Protein AF-0000000068167161 (afdb_homodimer)

Radius of gyration: 37.83 Å; Cα contacts (8 Å, |Δi|>4): 2062; chains: 2; bounding box: 67×112×82 Å

Organism: Acanthamoeba castellanii (strain ATCC 30010 / Neff) (NCBI:txid1257118)

Structure (mmCIF, N/CA/C/O backbone):
data_AF-0000000068167161-model_v1
#
loop_
_entity.id
_entity.type
_entity.pdbx_description
1 polymer 'Uncharacterized protein'
#
loop_
_atom_site.group_PDB
_atom_site.id
_atom_site.type_symbol
_atom_site.label_atom_id
_atom_site.label_alt_id
_atom_site.label_comp_id
_atom_site.label_asym_id
_atom_site.label_entity_id
_atom_site.label_seq_id
_atom_site.pdbx_PDB_ins_code
_atom_site.Cartn_x
_atom_site.Cartn_y
_atom_site.Cartn_z
_atom_site.occupancy
_atom_site.B_iso_or_equiv
_atom_site.auth_seq_id
_atom_site.auth_comp_id
_atom_site.auth_asym_id
_atom_site.auth_atom_id
_atom_site.pdbx_PDB_model_num
ATOM 1 N N . MET A 1 1 ? -26.859 20.219 -35.062 1 19.16 1 MET A N 1
ATOM 2 C CA . MET A 1 1 ? -25.984 19.891 -36.188 1 19.16 1 MET A CA 1
ATOM 3 C C . MET A 1 1 ? -25.703 18.406 -36.25 1 19.16 1 MET A C 1
ATOM 5 O O . MET A 1 1 ? -25.094 17.844 -35.344 1 19.16 1 MET A O 1
ATOM 9 N N . GLU A 1 2 ? -26.609 17.625 -36.812 1 19.38 2 GLU A N 1
ATOM 10 C CA . GLU A 1 2 ? -27.047 16.266 -37.094 1 19.38 2 GLU A CA 1
ATOM 11 C C . GLU A 1 2 ? -25.969 15.461 -37.781 1 19.38 2 GLU A C 1
ATOM 13 O O . GLU A 1 2 ? -26.125 14.266 -38.031 1 19.38 2 GLU A O 1
ATOM 18 N N . ALA A 1 3 ? -25.219 16.234 -38.625 1 19.81 3 ALA A N 1
ATOM 19 C CA . ALA A 1 3 ? -24.609 15.836 -39.906 1 19.81 3 ALA A CA 1
ATOM 20 C C . ALA A 1 3 ? -23.562 14.75 -39.688 1 19.81 3 ALA A C 1
ATOM 22 O O . ALA A 1 3 ? -23.625 13.695 -40.312 1 19.81 3 ALA A O 1
ATOM 23 N N . SER A 1 4 ? -22.25 15.148 -40.031 1 19.77 4 SER A N 1
ATOM 24 C CA . SER A 1 4 ? -21.281 14.227 -40.625 1 19.77 4 SER A CA 1
ATOM 25 C C . SER A 1 4 ? -20.75 13.258 -39.562 1 19.77 4 SER A C 1
ATOM 27 O O . SER A 1 4 ? -19.844 13.594 -38.812 1 19.77 4 SER A O 1
ATOM 29 N N . ARG A 1 5 ? -21.562 12.664 -38.562 1 20.53 5 ARG A N 1
ATOM 30 C CA . ARG A 1 5 ? -21.875 11.625 -37.562 1 20.53 5 ARG A CA 1
ATOM 31 C C . ARG A 1 5 ? -21.234 10.297 -37.969 1 20.53 5 ARG A C 1
ATOM 33 O O . ARG A 1 5 ? -21.109 9.398 -37.125 1 20.53 5 ARG A O 1
ATOM 40 N N . ALA A 1 6 ? -21.422 10.008 -39.375 1 19.52 6 ALA A N 1
ATOM 41 C CA . ALA A 1 6 ? -21.594 8.766 -40.125 1 19.52 6 ALA A CA 1
ATOM 42 C C . ALA A 1 6 ? -20.281 8 -40.219 1 19.52 6 ALA A C 1
ATOM 44 O O . ALA A 1 6 ? -20.266 6.77 -40.281 1 19.52 6 ALA A O 1
ATOM 45 N N . CYS A 1 7 ? -19.266 8.703 -40.812 1 18.8 7 CYS A N 1
ATOM 46 C CA . CYS A 1 7 ? -18.156 8.078 -41.5 1 18.8 7 CYS A CA 1
ATOM 47 C C . CYS A 1 7 ? -17.281 7.289 -40.531 1 18.8 7 CYS A C 1
ATOM 49 O O . CYS A 1 7 ? -16.297 7.816 -40.031 1 18.8 7 CYS A O 1
ATOM 51 N N . ALA A 1 8 ? -17.703 6.801 -39.281 1 20.56 8 ALA A N 1
ATOM 52 C CA . ALA A 1 8 ? -17.578 6.066 -38.031 1 20.56 8 ALA A CA 1
ATOM 53 C C . ALA A 1 8 ? -16.906 4.719 -38.25 1 20.56 8 ALA A C 1
ATOM 55 O O . ALA A 1 8 ? -16.062 4.297 -37.438 1 20.56 8 ALA A O 1
ATOM 56 N N . LEU A 1 9 ? -17.562 3.799 -39.062 1 19.25 9 LEU A N 1
ATOM 57 C CA . LEU A 1 9 ? -17.688 2.357 -38.906 1 19.25 9 LEU A CA 1
ATOM 58 C C . LEU A 1 9 ? -16.375 1.649 -39.188 1 19.25 9 LEU A C 1
ATOM 60 O O . LEU A 1 9 ? -15.945 0.769 -38.438 1 19.25 9 LEU A O 1
ATOM 64 N N . LEU A 1 10 ? -15.961 1.539 -40.531 1 19.91 10 LEU A N 1
ATOM 65 C CA . LEU A 1 10 ? -15.461 0.352 -41.219 1 19.91 10 LEU A CA 1
ATOM 66 C C . LEU A 1 10 ? -13.969 0.16 -40.938 1 19.91 10 LEU A C 1
ATOM 68 O O . LEU A 1 10 ? -13.32 -0.669 -41.594 1 19.91 10 LEU A O 1
ATOM 72 N N . ALA A 1 11 ? -13.305 1.135 -40.562 1 21.92 11 ALA A N 1
ATOM 73 C CA . ALA A 1 11 ? -11.875 0.873 -40.719 1 21.92 11 ALA A CA 1
ATOM 74 C C . ALA A 1 11 ? -11.445 -0.376 -39.969 1 21.92 11 ALA A C 1
ATOM 76 O O . ALA A 1 11 ? -11.492 -0.405 -38.75 1 21.92 11 ALA A O 1
ATOM 77 N N . THR A 1 12 ? -11.844 -1.632 -40.562 1 20.47 12 THR A N 1
ATOM 78 C CA . THR A 1 12 ? -11.586 -3.062 -40.438 1 20.47 12 THR A CA 1
ATOM 79 C C . THR A 1 12 ? -10.117 -3.326 -40.125 1 20.47 12 THR A C 1
ATOM 81 O O . THR A 1 12 ? -9.234 -2.971 -40.906 1 20.47 12 THR A O 1
ATOM 84 N N . VAL A 1 13 ? -9.766 -3.105 -38.875 1 23.98 13 VAL A N 1
ATOM 85 C CA . VAL A 1 13 ? -8.508 -3.541 -38.25 1 23.98 13 VAL A CA 1
ATOM 86 C C . VAL A 1 13 ? -8.156 -4.945 -38.75 1 23.98 13 VAL A C 1
ATOM 88 O O . VAL A 1 13 ? -8.852 -5.91 -38.438 1 23.98 13 VAL A O 1
ATOM 91 N N . LEU A 1 14 ? -7.789 -5.02 -40.031 1 24.42 14 LEU A N 1
ATOM 92 C CA . LEU A 1 14 ? -7.07 -6.203 -40.469 1 24.42 14 LEU A CA 1
ATOM 93 C C . LEU A 1 14 ? -5.953 -6.574 -39.5 1 24.42 14 LEU A C 1
ATOM 95 O O . LEU A 1 14 ? -4.906 -5.926 -39.469 1 24.42 14 LEU A O 1
ATOM 99 N N . VAL A 1 15 ? -6.281 -6.656 -38.281 1 25.52 15 VAL A N 1
ATOM 100 C CA . VAL A 1 15 ? -5.406 -7.316 -37.312 1 25.52 15 VAL A CA 1
ATOM 101 C C . VAL A 1 15 ? -4.879 -8.625 -37.906 1 25.52 15 VAL A C 1
ATOM 103 O O . VAL A 1 15 ? -5.637 -9.586 -38.062 1 25.52 15 VAL A O 1
ATOM 106 N N . ALA A 1 16 ? -4.062 -8.594 -38.875 1 25.97 16 ALA A N 1
ATOM 107 C CA . ALA A 1 16 ? -3.264 -9.688 -39.438 1 25.97 16 ALA A CA 1
ATOM 108 C C . ALA A 1 16 ? -2.656 -10.531 -38.312 1 25.97 16 ALA A C 1
ATOM 110 O O . ALA A 1 16 ? -2.092 -9.984 -37.344 1 25.97 16 ALA A O 1
ATOM 111 N N . ALA A 1 17 ? -3.18 -11.711 -38.031 1 30.55 17 ALA A N 1
ATOM 112 C CA . ALA A 1 17 ? -2.697 -12.938 -37.406 1 30.55 17 ALA A CA 1
ATOM 113 C C . ALA A 1 17 ? -1.191 -13.094 -37.594 1 30.55 17 ALA A C 1
ATOM 115 O O . ALA A 1 17 ? -0.737 -13.516 -38.656 1 30.55 17 ALA A O 1
ATOM 116 N N . VAL A 1 18 ? -0.462 -12.039 -37.344 1 27.8 18 VAL A N 1
ATOM 117 C CA . VAL A 1 18 ? 0.936 -12.453 -37.312 1 27.8 18 VAL A CA 1
ATOM 118 C C . VAL A 1 18 ? 1.069 -13.734 -36.5 1 27.8 18 VAL A C 1
ATOM 120 O O . VAL A 1 18 ? 0.789 -13.742 -35.312 1 27.8 18 VAL A O 1
ATOM 123 N N . LEU A 1 19 ? 0.698 -14.82 -37 1 31.11 19 LEU A N 1
ATOM 124 C CA . LEU A 1 19 ? 1.214 -16.125 -36.594 1 31.11 19 LEU A CA 1
ATOM 125 C C . LEU A 1 19 ? 2.646 -16 -36.094 1 31.11 19 LEU A C 1
ATOM 127 O O . LEU A 1 19 ? 3.572 -15.789 -36.875 1 31.11 19 LEU A O 1
ATOM 131 N N . ALA A 1 20 ? 2.758 -15.477 -34.938 1 36.09 20 ALA A N 1
ATOM 132 C CA . ALA A 1 20 ? 4.117 -15.469 -34.406 1 36.09 20 ALA A CA 1
ATOM 133 C C . ALA A 1 20 ? 4.758 -16.844 -34.5 1 36.09 20 ALA A C 1
ATOM 135 O O . ALA A 1 20 ? 4.492 -17.734 -33.688 1 36.09 20 ALA A O 1
ATOM 136 N N . CYS A 1 21 ? 4.781 -17.328 -35.719 1 35.34 21 CYS A N 1
ATOM 137 C CA . CYS A 1 21 ? 5.789 -18.375 -35.875 1 35.34 21 CYS A CA 1
ATOM 138 C C . CYS A 1 21 ? 7.152 -17.891 -35.375 1 35.34 21 CYS A C 1
ATOM 140 O O . CYS A 1 21 ? 7.773 -17.031 -36 1 35.34 21 CYS A O 1
ATOM 142 N N . LEU A 1 22 ? 7.41 -17.922 -34.219 1 42.41 22 LEU A N 1
ATOM 143 C CA . LEU A 1 22 ? 8.789 -17.719 -33.812 1 42.41 22 LEU A CA 1
ATOM 144 C C . LEU A 1 22 ? 9.68 -18.844 -34.312 1 42.41 22 LEU A C 1
ATOM 146 O O . LEU A 1 22 ? 9.695 -19.938 -33.75 1 42.41 22 LEU A O 1
ATOM 150 N N . CYS A 1 23 ? 9.945 -18.844 -35.656 1 35.59 23 CYS A N 1
ATOM 151 C CA . CYS A 1 23 ? 10.828 -19.812 -36.312 1 35.59 23 CYS A CA 1
ATOM 152 C C . CYS A 1 23 ? 12.289 -19.422 -36.125 1 35.59 23 CYS A C 1
ATOM 154 O O . CYS A 1 23 ? 12.734 -18.391 -36.625 1 35.59 23 CYS A O 1
ATOM 156 N N . ALA A 1 24 ? 12.938 -19.922 -35.125 1 43.78 24 ALA A N 1
ATOM 157 C CA . ALA A 1 24 ? 14.391 -19.844 -35.219 1 43.78 24 ALA A CA 1
ATOM 158 C C . ALA A 1 24 ? 14.922 -20.812 -36.281 1 43.78 24 ALA A C 1
ATOM 160 O O . ALA A 1 24 ? 14.453 -21.938 -36.375 1 43.78 24 ALA A O 1
ATOM 161 N N . GLU A 1 25 ? 15.711 -20.453 -37.25 1 43.97 25 GLU A N 1
ATOM 162 C CA . GLU A 1 25 ? 16.484 -21.266 -38.188 1 43.97 25 GLU A CA 1
ATOM 163 C C . GLU A 1 25 ? 17.188 -22.422 -37.469 1 43.97 25 GLU A C 1
ATOM 165 O O . GLU A 1 25 ? 17.828 -22.219 -36.438 1 43.97 25 GLU A O 1
ATOM 170 N N . GLY A 1 26 ? 16.703 -23.859 -37.844 1 47.88 26 GLY A N 1
ATOM 171 C CA . GLY A 1 26 ? 17.312 -25.109 -37.375 1 47.88 26 GLY A CA 1
ATOM 172 C C . GLY A 1 26 ? 16.5 -25.797 -36.312 1 47.88 26 GLY A C 1
ATOM 173 O O . GLY A 1 26 ? 17.047 -26.594 -35.531 1 47.88 26 GLY A O 1
ATOM 174 N N . ALA A 1 27 ? 15.305 -25.453 -36.312 1 56.16 27 ALA A N 1
ATOM 175 C CA . ALA A 1 27 ? 14.469 -26.047 -35.281 1 56.16 27 ALA A CA 1
ATOM 176 C C . ALA A 1 27 ? 14.219 -27.531 -35.562 1 56.16 27 ALA A C 1
ATOM 178 O O . ALA A 1 27 ? 13.93 -27.906 -36.719 1 56.16 27 ALA A O 1
ATOM 179 N N . GLU A 1 28 ? 14.547 -28.453 -34.562 1 65.62 28 GLU A N 1
ATOM 180 C CA . GLU A 1 28 ? 14.5 -29.922 -34.594 1 65.62 28 GLU A CA 1
ATOM 181 C C . GLU A 1 28 ? 13.094 -30.422 -34.281 1 65.62 28 GLU A C 1
ATOM 183 O O . GLU A 1 28 ? 12.852 -31.641 -34.25 1 65.62 28 GLU A O 1
ATOM 188 N N . GLY A 1 29 ? 11.961 -29.516 -34.375 1 80.75 29 GLY A N 1
ATOM 189 C CA . GLY A 1 29 ? 10.609 -29.969 -34.094 1 80.75 29 GLY A CA 1
ATOM 190 C C . GLY A 1 29 ? 9.641 -28.828 -33.844 1 80.75 29 GLY A C 1
ATOM 191 O O . GLY A 1 29 ? 10.055 -27.703 -33.562 1 80.75 29 GLY A O 1
ATOM 192 N N . GLU A 1 30 ? 8.344 -29.156 -34.062 1 89.25 30 GLU A N 1
ATOM 193 C CA . GLU A 1 30 ? 7.289 -28.156 -33.875 1 89.25 30 GLU A CA 1
ATOM 194 C C . GLU A 1 30 ? 6.262 -28.625 -32.844 1 89.25 30 GLU A C 1
ATOM 196 O O . GLU A 1 30 ? 5.793 -29.766 -32.906 1 89.25 30 GLU A O 1
ATOM 201 N N . VAL A 1 31 ? 5.957 -27.766 -31.875 1 94.19 31 VAL A N 1
ATOM 202 C CA . VAL A 1 31 ? 4.949 -28.047 -30.859 1 94.19 31 VAL A CA 1
ATOM 203 C C . VAL A 1 31 ? 3.732 -27.156 -31.078 1 94.19 31 VAL A C 1
ATOM 205 O O . VAL A 1 31 ? 3.865 -25.938 -31.188 1 94.19 31 VAL A O 1
ATOM 208 N N . VAL A 1 32 ? 2.576 -27.766 -31.266 1 95.06 32 VAL A N 1
ATOM 209 C CA . VAL A 1 32 ? 1.293 -27.078 -31.281 1 95.06 32 VAL A CA 1
ATOM 210 C C . VAL A 1 32 ? 0.64 -27.172 -29.906 1 95.06 32 VAL A C 1
ATOM 212 O O . VAL A 1 32 ? 0.354 -28.281 -29.422 1 95.06 32 VAL A O 1
ATOM 215 N N . PHE A 1 33 ? 0.347 -26.016 -29.266 1 97.31 33 PHE A N 1
ATOM 216 C CA . PHE A 1 33 ? -0.076 -26.016 -27.875 1 97.31 33 PHE A CA 1
ATOM 217 C C . PHE A 1 33 ? -1.467 -25.422 -27.734 1 97.31 33 PHE A C 1
ATOM 219 O O . PHE A 1 33 ? -1.69 -24.266 -28.109 1 97.31 33 PHE A O 1
ATOM 226 N N . LEU A 1 34 ? -2.396 -26.188 -27.188 1 97.62 34 LEU A N 1
ATOM 227 C CA . LEU A 1 34 ? -3.701 -25.719 -26.734 1 97.62 34 LEU A CA 1
ATOM 228 C C . LEU A 1 34 ? -3.758 -25.641 -25.219 1 97.62 34 LEU A C 1
ATOM 230 O O . LEU A 1 34 ? -3.902 -26.672 -24.547 1 97.62 34 LEU A O 1
ATOM 234 N N . PRO A 1 35 ? -3.795 -24.422 -24.625 1 97.81 35 PRO A N 1
ATOM 235 C CA . PRO A 1 35 ? -3.654 -24.266 -23.172 1 97.81 35 PRO A CA 1
ATOM 236 C C . PRO A 1 35 ? -4.934 -24.625 -22.406 1 97.81 35 PRO A C 1
ATOM 238 O O . PRO A 1 35 ? -5.996 -24.781 -23.031 1 97.81 35 PRO A O 1
ATOM 241 N N . LEU A 1 36 ? -4.805 -24.766 -21.125 1 97.75 36 LEU A N 1
ATOM 242 C CA . LEU A 1 36 ? -5.93 -25 -20.219 1 97.75 36 LEU A CA 1
ATOM 243 C C . LEU A 1 36 ? -6.875 -23.797 -20.219 1 97.75 36 LEU A C 1
ATOM 245 O O . LEU A 1 36 ? -8.094 -23.969 -20.172 1 97.75 36 LEU A O 1
ATOM 249 N N . ASP A 1 37 ? -6.32 -22.625 -20.188 1 97.31 37 ASP A N 1
ATOM 250 C CA . ASP A 1 37 ? -7.016 -21.344 -20.25 1 97.31 37 ASP A CA 1
ATOM 251 C C . ASP A 1 37 ? -6.055 -20.219 -20.641 1 97.31 37 ASP A C 1
ATOM 253 O O . ASP A 1 37 ? -4.961 -20.484 -21.141 1 97.31 37 ASP A O 1
ATOM 257 N N . GLU A 1 38 ? -6.492 -19 -20.516 1 96.5 38 GLU A N 1
ATOM 258 C CA . GLU A 1 38 ? -5.746 -17.859 -21.047 1 96.5 38 GLU A CA 1
ATOM 259 C C . GLU A 1 38 ? -4.801 -17.281 -20 1 96.5 38 GLU A C 1
ATOM 261 O O . GLU A 1 38 ? -4.074 -16.312 -20.281 1 96.5 38 GLU A O 1
ATOM 266 N N . ARG A 1 39 ? -4.707 -17.797 -18.844 1 95.88 39 ARG A N 1
ATOM 267 C CA . ARG A 1 39 ? -3.914 -17.219 -17.766 1 95.88 39 ARG A CA 1
ATOM 268 C C . ARG A 1 39 ? -2.422 -17.297 -18.078 1 95.88 39 ARG A C 1
ATOM 270 O O . ARG A 1 39 ? -1.989 -18.156 -18.844 1 95.88 39 ARG A O 1
ATOM 277 N N . PHE A 1 40 ? -1.678 -16.484 -17.375 1 96.12 40 PHE A N 1
ATOM 278 C CA . PHE A 1 40 ? -0.224 -16.469 -17.5 1 96.12 40 PHE A CA 1
ATOM 279 C C . PHE A 1 40 ? 0.373 -17.766 -17 1 96.12 40 PHE A C 1
ATOM 281 O O . PHE A 1 40 ? 1.259 -18.344 -17.641 1 96.12 40 PHE A O 1
ATOM 288 N N . THR A 1 41 ? -0.135 -18.328 -15.945 1 94.81 41 THR A N 1
ATOM 289 C CA . THR A 1 41 ? 0.443 -19.484 -15.266 1 94.81 41 THR A CA 1
ATOM 290 C C . THR A 1 41 ? 0.226 -20.75 -16.078 1 94.81 41 THR A C 1
ATOM 292 O O . THR A 1 41 ? 0.963 -21.734 -15.93 1 94.81 41 THR A O 1
ATOM 295 N N . THR A 1 42 ? -0.776 -20.75 -16.953 1 96.81 42 THR A N 1
ATOM 296 C CA . THR A 1 42 ? -1.064 -21.938 -17.734 1 96.81 42 THR A CA 1
ATOM 297 C C . THR A 1 42 ? -0.603 -21.766 -19.172 1 96.81 42 THR A C 1
ATOM 299 O O . THR A 1 42 ? 0.103 -22.625 -19.719 1 96.81 42 THR A O 1
ATOM 302 N N . ARG A 1 43 ? -0.906 -20.672 -19.734 1 97.12 43 ARG A N 1
ATOM 303 C CA . ARG A 1 43 ? -0.56 -20.453 -21.141 1 97.12 43 ARG A CA 1
ATOM 304 C C . ARG A 1 43 ? 0.847 -19.875 -21.266 1 97.12 43 ARG A C 1
ATOM 306 O O . ARG A 1 43 ? 1.71 -20.484 -21.906 1 97.12 43 ARG A O 1
ATOM 313 N N . ASP A 1 44 ? 1.069 -18.719 -20.656 1 95.94 44 ASP A N 1
ATOM 314 C CA . ASP A 1 44 ? 2.318 -18.016 -20.891 1 95.94 44 ASP A CA 1
ATOM 315 C C . ASP A 1 44 ? 3.498 -18.719 -20.234 1 95.94 44 ASP A C 1
ATOM 317 O O . ASP A 1 44 ? 4.617 -18.688 -20.766 1 95.94 44 ASP A O 1
ATOM 321 N N . ALA A 1 45 ? 3.238 -19.359 -19.125 1 96 45 ALA A N 1
ATOM 322 C CA . ALA A 1 45 ? 4.289 -20.156 -18.516 1 96 45 ALA A CA 1
ATOM 323 C C . ALA A 1 45 ? 4.762 -21.25 -19.469 1 96 45 ALA A C 1
ATOM 325 O O . ALA A 1 45 ? 5.965 -21.5 -19.594 1 96 45 ALA A O 1
ATOM 326 N N . PHE A 1 46 ? 3.832 -21.891 -20.125 1 97.75 46 PHE A N 1
ATOM 327 C CA . PHE A 1 46 ? 4.176 -22.906 -21.109 1 97.75 46 PHE A CA 1
ATOM 328 C C . PHE A 1 46 ? 4.957 -22.297 -22.266 1 97.75 46 PHE A C 1
ATOM 330 O O . PHE A 1 46 ? 6.012 -22.812 -22.656 1 97.75 46 PHE A O 1
ATOM 337 N N . VAL A 1 47 ? 4.438 -21.25 -22.797 1 96.44 47 VAL A N 1
ATOM 338 C CA . VAL A 1 47 ? 5.07 -20.594 -23.938 1 96.44 47 VAL A CA 1
ATOM 339 C C . VAL A 1 47 ? 6.496 -20.188 -23.578 1 96.44 47 VAL A C 1
ATOM 341 O O . VAL A 1 47 ? 7.438 -20.453 -24.328 1 96.44 47 VAL A O 1
ATOM 344 N N . ASN A 1 48 ? 6.625 -19.609 -22.438 1 95.44 48 ASN A N 1
ATOM 345 C CA . ASN A 1 48 ? 7.938 -19.141 -21.984 1 95.44 48 ASN A CA 1
ATOM 346 C C . ASN A 1 48 ? 8.906 -20.312 -21.797 1 95.44 48 ASN A C 1
ATOM 348 O O . ASN A 1 48 ? 10.062 -20.234 -22.219 1 95.44 48 ASN A O 1
ATOM 352 N N . MET A 1 49 ? 8.445 -21.359 -21.203 1 97.31 49 MET A N 1
ATOM 353 C CA . MET A 1 49 ? 9.328 -22.5 -21 1 97.31 49 MET A CA 1
ATOM 354 C C . MET A 1 49 ? 9.695 -23.172 -22.312 1 97.31 49 MET A C 1
ATOM 356 O O . MET A 1 49 ? 10.859 -23.5 -22.562 1 97.31 49 MET A O 1
ATOM 360 N N . ALA A 1 50 ? 8.719 -23.344 -23.172 1 97.12 50 ALA A N 1
ATOM 361 C CA . ALA A 1 50 ? 8.969 -23.984 -24.469 1 97.12 50 ALA A CA 1
ATOM 362 C C . ALA A 1 50 ? 10.023 -23.203 -25.266 1 97.12 50 ALA A C 1
ATOM 364 O O . ALA A 1 50 ? 10.938 -23.797 -25.828 1 97.12 50 ALA A O 1
ATOM 365 N N . LEU A 1 51 ? 9.93 -21.922 -25.172 1 94.31 51 LEU A N 1
ATOM 366 C CA . LEU A 1 51 ? 10.82 -21.094 -25.969 1 94.31 51 LEU A CA 1
ATOM 367 C C . LEU A 1 51 ? 12.188 -20.984 -25.312 1 94.31 51 LEU A C 1
ATOM 369 O O . LEU A 1 51 ? 13.211 -20.906 -26 1 94.31 51 LEU A O 1
ATOM 373 N N . SER A 1 52 ? 12.203 -21 -24.047 1 95.94 52 SER A N 1
ATOM 374 C CA . SER A 1 52 ? 13.461 -20.75 -23.359 1 95.94 52 SER A CA 1
ATOM 375 C C . SER A 1 52 ? 14.227 -22.062 -23.125 1 95.94 52 SER A C 1
ATOM 377 O O . SER A 1 52 ? 15.453 -22.062 -23.062 1 95.94 52 SER A O 1
ATOM 379 N N . HIS A 1 53 ? 13.547 -23.188 -22.984 1 97.44 53 HIS A N 1
ATOM 380 C CA . HIS A 1 53 ? 14.188 -24.406 -22.531 1 97.44 53 HIS A CA 1
ATOM 381 C C . HIS A 1 53 ? 14.414 -25.375 -23.688 1 97.44 53 HIS A C 1
ATOM 383 O O . HIS A 1 53 ? 15.172 -26.344 -23.547 1 97.44 53 HIS A O 1
ATOM 389 N N . THR A 1 54 ? 13.711 -25.234 -24.844 1 96.62 54 THR A N 1
ATOM 390 C CA . THR A 1 54 ? 13.781 -26.219 -25.906 1 96.62 54 THR A CA 1
ATOM 391 C C . THR A 1 54 ? 14.172 -25.547 -27.234 1 96.62 54 THR A C 1
ATOM 393 O O . THR A 1 54 ? 14.07 -24.328 -27.375 1 96.62 54 THR A O 1
ATOM 396 N N . PRO A 1 55 ? 14.695 -26.328 -28.125 1 94.75 55 PRO A N 1
ATOM 397 C CA . PRO A 1 55 ? 15 -25.797 -29.453 1 94.75 55 PRO A CA 1
ATOM 398 C C . PRO A 1 55 ? 13.797 -25.828 -30.406 1 94.75 55 PRO A C 1
ATOM 400 O O . PRO A 1 55 ? 13.945 -25.609 -31.609 1 94.75 55 PRO A O 1
ATOM 403 N N . TYR A 1 56 ? 12.602 -26.109 -29.891 1 92.56 56 TYR A N 1
ATOM 404 C CA . TYR A 1 56 ? 11.414 -26.328 -30.703 1 92.56 56 TYR A CA 1
ATOM 405 C C . TYR A 1 56 ? 10.789 -25.016 -31.125 1 92.56 56 TYR A C 1
ATOM 407 O O . TYR A 1 56 ? 10.969 -23.984 -30.469 1 92.56 56 TYR A O 1
ATOM 415 N N . THR A 1 57 ? 10.094 -25.062 -32.25 1 91.75 57 THR A N 1
ATOM 416 C CA . THR A 1 57 ? 9.188 -23.969 -32.594 1 91.75 57 THR A CA 1
ATOM 417 C C . THR A 1 57 ? 7.812 -24.188 -31.953 1 91.75 57 THR A C 1
ATOM 419 O O . THR A 1 57 ? 7.441 -25.328 -31.641 1 91.75 57 THR A O 1
ATOM 422 N N . LEU A 1 58 ? 7.113 -23.109 -31.703 1 94.06 58 LEU A N 1
ATOM 423 C CA . LEU A 1 58 ? 5.859 -23.203 -30.969 1 94.06 58 LEU A CA 1
ATOM 424 C C . LEU A 1 58 ? 4.75 -22.438 -31.672 1 94.06 58 LEU A C 1
ATOM 426 O O . LEU A 1 58 ? 4.969 -21.328 -32.156 1 94.06 58 LEU A O 1
ATOM 430 N N . ARG A 1 59 ? 3.586 -23.078 -31.766 1 93.94 59 ARG A N 1
ATOM 431 C CA . ARG A 1 59 ? 2.35 -22.422 -32.188 1 93.94 59 ARG A CA 1
ATOM 432 C C . ARG A 1 59 ? 1.271 -22.562 -31.125 1 93.94 59 ARG A C 1
ATOM 434 O O . ARG A 1 59 ? 1.057 -23.641 -30.578 1 93.94 59 ARG A O 1
ATOM 441 N N . SER A 1 60 ? 0.651 -21.5 -30.766 1 96.12 60 SER A N 1
ATOM 442 C CA . SER A 1 60 ? -0.486 -21.469 -29.844 1 96.12 60 SER A CA 1
ATOM 443 C C . SER A 1 60 ? -1.556 -20.5 -30.344 1 96.12 60 SER A C 1
ATOM 445 O O . SER A 1 60 ? -1.246 -19.516 -31.016 1 96.12 60 SER A O 1
ATOM 447 N N . PRO A 1 61 ? -2.812 -20.766 -30.031 1 96.69 61 PRO A N 1
ATOM 448 C CA . PRO A 1 61 ? -3.857 -19.859 -30.516 1 96.69 61 PRO A CA 1
ATOM 449 C C . PRO A 1 61 ? -3.713 -18.438 -29.984 1 96.69 61 PRO A C 1
ATOM 451 O O . PRO A 1 61 ? -3.215 -18.25 -28.859 1 96.69 61 PRO A O 1
ATOM 454 N N . PRO A 1 62 ? -4.168 -17.469 -30.781 1 94.75 62 PRO A N 1
ATOM 455 C CA . PRO A 1 62 ? -4.199 -16.094 -30.266 1 94.75 62 PRO A CA 1
ATOM 456 C C . PRO A 1 62 ? -5.188 -15.93 -29.109 1 94.75 62 PRO A C 1
ATOM 458 O O . PRO A 1 62 ? -6.184 -16.656 -29.031 1 94.75 62 PRO A O 1
ATOM 461 N N . LEU A 1 63 ? -4.961 -14.945 -28.312 1 94.44 63 LEU A N 1
ATOM 462 C CA . LEU A 1 63 ? -5.77 -14.703 -27.125 1 94.44 63 LEU A CA 1
ATOM 463 C C . LEU A 1 63 ? -7.223 -14.422 -27.5 1 94.44 63 LEU A C 1
ATOM 465 O O . LEU A 1 63 ? -8.133 -14.758 -26.75 1 94.44 63 LEU A O 1
ATOM 469 N N . ALA A 1 64 ? -7.434 -13.875 -28.641 1 94.25 64 ALA A N 1
ATOM 470 C CA . ALA A 1 64 ? -8.75 -13.422 -29.078 1 94.25 64 ALA A CA 1
ATOM 471 C C . ALA A 1 64 ? -9.727 -14.586 -29.188 1 94.25 64 ALA A C 1
ATOM 473 O O . ALA A 1 64 ? -10.945 -14.398 -29.094 1 94.25 64 ALA A O 1
ATOM 474 N N . ILE A 1 65 ? -9.227 -15.812 -29.359 1 96.81 65 ILE A N 1
ATOM 475 C CA . ILE A 1 65 ? -10.148 -16.938 -29.547 1 96.81 65 ILE A CA 1
ATOM 476 C C . ILE A 1 65 ? -10.062 -17.875 -28.344 1 96.81 65 ILE A C 1
ATOM 478 O O . ILE A 1 65 ? -10.609 -18.969 -28.359 1 96.81 65 ILE A O 1
ATOM 482 N N . LEU A 1 66 ? -9.305 -17.469 -27.312 1 97.56 66 LEU A N 1
ATOM 483 C CA . LEU A 1 66 ? -9.234 -18.188 -26.047 1 97.56 66 LEU A CA 1
ATOM 484 C C . LEU A 1 66 ? -10.305 -17.672 -25.078 1 97.56 66 LEU A C 1
ATOM 486 O O . LEU A 1 66 ? -10.984 -16.688 -25.359 1 97.56 66 LEU A O 1
ATOM 490 N N . PRO A 1 67 ? -10.5 -18.406 -23.969 1 97.25 67 PRO A N 1
ATOM 491 C CA . PRO A 1 67 ? -11.508 -17.938 -23.031 1 97.25 67 PRO A CA 1
ATOM 492 C C . PRO A 1 67 ? -11.102 -16.641 -22.344 1 97.25 67 PRO A C 1
ATOM 494 O O . PRO A 1 67 ? -9.922 -16.266 -22.344 1 97.25 67 PRO A O 1
ATOM 497 N N . HIS A 1 68 ? -12.125 -15.945 -21.922 1 93.75 68 HIS A N 1
ATOM 498 C CA . HIS A 1 68 ? -11.938 -14.797 -21.047 1 93.75 68 HIS A CA 1
ATOM 499 C C . HIS A 1 68 ? -12.641 -15 -19.703 1 93.75 68 HIS A C 1
ATOM 501 O O . HIS A 1 68 ? -13.812 -14.633 -19.562 1 93.75 68 HIS A O 1
ATOM 507 N N . ILE A 1 69 ? -11.852 -15.375 -18.828 1 93.69 69 ILE A N 1
ATOM 508 C CA . ILE A 1 69 ? -12.328 -15.703 -17.484 1 93.69 69 ILE A CA 1
ATOM 509 C C . ILE A 1 69 ? -13.477 -16.703 -17.578 1 93.69 69 ILE A C 1
ATOM 511 O O . ILE A 1 69 ? -13.266 -17.875 -17.906 1 93.69 69 ILE A O 1
ATOM 515 N N . ARG A 1 70 ? -14.797 -16.188 -17.484 1 93.31 70 ARG A N 1
ATOM 516 C CA . ARG A 1 70 ? -15.945 -17.094 -17.422 1 93.31 70 ARG A CA 1
ATOM 517 C C . ARG A 1 70 ? -16.578 -17.266 -18.797 1 93.31 70 ARG A C 1
ATOM 519 O O . ARG A 1 70 ? -17.453 -18.109 -18.969 1 93.31 70 ARG A O 1
ATOM 526 N N . GLU A 1 71 ? -16.109 -16.531 -19.797 1 94.06 71 GLU A N 1
ATOM 527 C CA . GLU A 1 71 ? -16.562 -16.703 -21.172 1 94.06 71 GLU A CA 1
ATOM 528 C C . GLU A 1 71 ? -15.727 -17.75 -21.891 1 94.06 71 GLU A C 1
ATOM 530 O O . GLU A 1 71 ? -14.523 -17.578 -22.078 1 94.06 71 GLU A O 1
ATOM 535 N N . ALA A 1 72 ? -16.375 -18.812 -22.344 1 96.25 72 ALA A N 1
ATOM 536 C CA . ALA A 1 72 ? -15.68 -19.922 -23 1 96.25 72 ALA A CA 1
ATOM 537 C C . ALA A 1 72 ? -15.07 -19.484 -24.328 1 96.25 72 ALA A C 1
ATOM 539 O O . ALA A 1 72 ? -15.516 -18.5 -24.922 1 96.25 72 ALA A O 1
ATOM 540 N N . ALA A 1 73 ? -14.094 -20.234 -24.75 1 97.44 73 ALA A N 1
ATOM 541 C CA . ALA A 1 73 ? -13.492 -20 -26.062 1 97.44 73 ALA A CA 1
ATOM 542 C C . ALA A 1 73 ? -14.508 -20.203 -27.188 1 97.44 73 ALA A C 1
ATOM 544 O O . ALA A 1 73 ? -15.531 -20.859 -27 1 97.44 73 ALA A O 1
ATOM 545 N N . ASP A 1 74 ? -14.164 -19.547 -28.312 1 93.31 74 ASP A N 1
ATOM 546 C CA . ASP A 1 74 ? -14.883 -19.844 -29.547 1 93.31 74 ASP A CA 1
ATOM 547 C C . ASP A 1 74 ? -14.5 -21.203 -30.109 1 93.31 74 ASP A C 1
ATOM 549 O O . ASP A 1 74 ? -13.586 -21.312 -30.922 1 93.31 74 ASP A O 1
ATOM 553 N N . ILE A 1 75 ? -15.297 -22.266 -29.734 1 95.38 75 ILE A N 1
ATOM 554 C CA . ILE A 1 75 ? -14.898 -23.656 -29.969 1 95.38 75 ILE A CA 1
ATOM 555 C C . ILE A 1 75 ? -14.758 -23.891 -31.469 1 95.38 75 ILE A C 1
ATOM 557 O O . ILE A 1 75 ? -13.75 -24.438 -31.922 1 95.38 75 ILE A O 1
ATOM 561 N N . PRO A 1 76 ? -15.719 -23.406 -32.312 1 94 76 PRO A N 1
ATOM 562 C CA . PRO A 1 76 ? -15.523 -23.578 -33.75 1 94 76 PRO A CA 1
ATOM 563 C C . PRO A 1 76 ? -14.266 -22.906 -34.25 1 94 76 PRO A C 1
ATOM 565 O O . PRO A 1 76 ? -13.516 -23.484 -35.062 1 94 76 PRO A O 1
ATOM 568 N N . ALA A 1 77 ? -14.047 -21.688 -33.812 1 94.81 77 ALA A N 1
ATOM 569 C CA . ALA A 1 77 ? -12.844 -20.969 -34.219 1 94.81 77 ALA A CA 1
ATOM 570 C C . ALA A 1 77 ? -11.586 -21.688 -33.75 1 94.81 77 ALA A C 1
ATOM 572 O O . ALA A 1 77 ? -10.586 -21.75 -34.469 1 94.81 77 ALA A O 1
ATOM 573 N N . LEU A 1 78 ? -11.633 -22.234 -32.594 1 95.69 78 LEU A N 1
ATOM 574 C CA . LEU A 1 78 ? -10.5 -22.953 -32 1 95.69 78 LEU A CA 1
ATOM 575 C C . LEU A 1 78 ? -10.211 -24.219 -32.812 1 95.69 78 LEU A 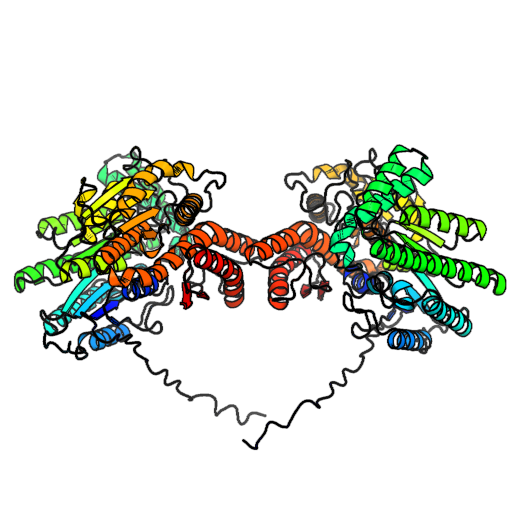C 1
ATOM 577 O O . LEU A 1 78 ? -9.047 -24.531 -33.062 1 95.69 78 LEU A O 1
ATOM 581 N N . GLN A 1 79 ? -11.211 -24.969 -33.156 1 92.12 79 GLN A N 1
ATOM 582 C CA . GLN A 1 79 ? -11.039 -26.188 -33.906 1 92.12 79 GLN A CA 1
ATOM 583 C C . GLN A 1 79 ? -10.484 -25.906 -35.312 1 92.12 79 GLN A C 1
ATOM 585 O O . GLN A 1 79 ? -9.633 -26.641 -35.781 1 92.12 79 GLN A O 1
ATOM 590 N N . LYS A 1 80 ? -10.945 -24.797 -35.875 1 93.06 80 LYS A N 1
ATOM 591 C CA . LYS A 1 80 ? -10.398 -24.375 -37.156 1 93.06 80 LYS A CA 1
ATOM 592 C C . LYS A 1 80 ? -8.922 -24.031 -37.031 1 93.06 80 LYS A C 1
ATOM 594 O O . LYS A 1 80 ? -8.117 -24.359 -37.906 1 93.06 80 LYS A O 1
ATOM 599 N N . TRP A 1 81 ? -8.641 -23.328 -36.062 1 94.62 81 TRP A N 1
ATOM 600 C CA . TRP A 1 81 ? -7.242 -22.984 -35.844 1 94.62 81 TRP A CA 1
ATOM 601 C C . TRP A 1 81 ? -6.383 -24.234 -35.688 1 94.62 81 TRP A C 1
ATOM 603 O O . TRP A 1 81 ? -5.281 -24.312 -36.25 1 94.62 81 TRP A O 1
ATOM 613 N N . VAL A 1 82 ? -6.859 -25.234 -34.906 1 93.31 82 VAL A N 1
ATOM 614 C CA . VAL A 1 82 ? -6.129 -26.484 -34.719 1 93.31 82 VAL A CA 1
ATOM 615 C C . VAL A 1 82 ? -5.898 -27.172 -36.062 1 93.31 82 VAL A C 1
ATOM 617 O O . VAL A 1 82 ? -4.793 -27.641 -36.344 1 93.31 82 VAL A O 1
ATOM 620 N N . ASP A 1 83 ? -6.898 -27.188 -36.844 1 88.38 83 ASP A N 1
ATOM 621 C CA . ASP A 1 83 ? -6.793 -27.766 -38.188 1 88.38 83 ASP A CA 1
ATOM 622 C C . ASP A 1 83 ? -5.68 -27.109 -39 1 88.38 83 ASP A C 1
ATOM 624 O O . ASP A 1 83 ? -4.832 -27.781 -39.562 1 88.38 83 ASP A O 1
ATOM 628 N N . HIS A 1 84 ? -5.727 -25.875 -38.969 1 88.62 84 HIS A N 1
ATOM 629 C CA . HIS A 1 84 ? -4.734 -25.109 -39.719 1 88.62 84 HIS A CA 1
ATOM 630 C C . HIS A 1 84 ? -3.332 -25.344 -39.188 1 88.62 84 HIS A C 1
ATOM 632 O O . HIS A 1 84 ? -2.375 -25.469 -39.938 1 88.62 84 HIS A O 1
ATOM 638 N N . ALA A 1 85 ? -3.229 -25.391 -37.938 1 88.94 85 ALA A N 1
ATOM 639 C CA . ALA A 1 85 ? -1.926 -25.531 -37.281 1 88.94 85 ALA A CA 1
ATOM 640 C C . ALA A 1 85 ? -1.326 -26.906 -37.562 1 88.94 85 ALA A C 1
ATOM 642 O O . ALA A 1 85 ? -0.114 -27.031 -37.75 1 88.94 85 ALA A O 1
ATOM 643 N N . LEU A 1 86 ? -2.125 -27.938 -37.625 1 87.5 86 LEU A N 1
ATOM 644 C CA . LEU A 1 86 ? -1.625 -29.312 -37.781 1 87.5 86 LEU A CA 1
ATOM 645 C C . LEU A 1 86 ? -1.437 -29.672 -39.25 1 87.5 86 LEU A C 1
ATOM 647 O O . LEU A 1 86 ? -0.612 -30.531 -39.562 1 87.5 86 LEU A O 1
ATOM 651 N N . LEU A 1 87 ? -2.148 -29.031 -40.094 1 81.88 87 LEU A N 1
ATOM 652 C CA . LEU A 1 87 ? -2.092 -29.375 -41.531 1 81.88 87 LEU A CA 1
ATOM 653 C C . LEU A 1 87 ? -1.101 -28.484 -42.25 1 81.88 87 LEU A C 1
ATOM 655 O O . LEU A 1 87 ? -0.704 -28.797 -43.406 1 81.88 87 LEU A O 1
ATOM 659 N N . SER A 1 88 ? -0.761 -27.422 -41.719 1 77.12 88 SER A N 1
ATOM 660 C CA . SER A 1 88 ? 0.196 -26.547 -42.406 1 77.12 88 SER A CA 1
ATOM 661 C C . SER A 1 88 ? 1.518 -27.266 -42.656 1 77.12 88 SER A C 1
ATOM 663 O O . SER A 1 88 ? 1.945 -28.094 -41.844 1 77.12 88 SER A O 1
ATOM 665 N N . PRO A 1 89 ? 2.047 -27.094 -43.969 1 64.69 89 PRO A N 1
ATOM 666 C CA . PRO A 1 89 ? 3.291 -27.781 -44.312 1 64.69 89 PRO A CA 1
ATOM 667 C C . PRO A 1 89 ? 4.422 -27.484 -43.312 1 64.69 89 PRO A C 1
ATOM 669 O O . PRO A 1 89 ? 4.5 -26.375 -42.781 1 64.69 89 PRO A O 1
ATOM 672 N N . HIS A 1 90 ? 5.031 -28.531 -42.812 1 57.28 90 HIS A N 1
ATOM 673 C CA . HIS A 1 90 ? 6.168 -28.469 -41.906 1 57.28 90 HIS A CA 1
ATOM 674 C C . HIS A 1 90 ? 7.305 -27.641 -42.531 1 57.28 90 HIS A C 1
ATOM 676 O O . HIS A 1 90 ? 7.508 -27.656 -43.719 1 57.28 90 HIS A O 1
ATOM 682 N N . ARG A 1 91 ? 7.691 -26.734 -41.75 1 51 91 ARG A N 1
ATOM 683 C CA . ARG A 1 91 ? 8.992 -26.25 -42.219 1 51 91 ARG A CA 1
ATOM 684 C C . ARG A 1 91 ? 10 -27.391 -42.281 1 51 91 ARG A C 1
ATOM 686 O O . ARG A 1 91 ? 10.211 -28.094 -41.312 1 51 91 ARG A O 1
ATOM 693 N N . ARG A 1 92 ? 10.18 -27.953 -43.562 1 43.94 92 ARG A N 1
ATOM 694 C CA . ARG A 1 92 ? 11.102 -29.062 -43.812 1 43.94 92 ARG A CA 1
ATOM 695 C C . ARG A 1 92 ? 12.469 -28.797 -43.188 1 43.94 92 ARG A C 1
ATOM 697 O O . ARG A 1 92 ? 13 -27.688 -43.312 1 43.94 92 ARG A O 1
ATOM 704 N N . HIS A 1 93 ? 12.711 -29.609 -42.156 1 47.72 93 HIS A N 1
ATOM 705 C CA . HIS A 1 93 ? 14.125 -29.594 -41.781 1 47.72 93 HIS A CA 1
ATOM 706 C C . HIS A 1 93 ? 15.016 -29.797 -43 1 47.72 93 HIS A C 1
ATOM 708 O O . HIS A 1 93 ? 14.641 -30.5 -43.938 1 47.72 93 HIS A O 1
ATOM 714 N N . PRO A 1 94 ? 16 -28.938 -43.312 1 43.69 94 PRO A N 1
ATOM 715 C CA . PRO A 1 94 ? 16.859 -29.156 -44.469 1 43.69 94 PRO A CA 1
ATOM 716 C C . PRO A 1 94 ? 17.219 -30.625 -44.688 1 43.69 94 PRO A C 1
ATOM 718 O O . PRO A 1 94 ? 17.5 -31.031 -45.812 1 43.69 94 PRO A O 1
ATOM 721 N N . ALA A 1 95 ? 17.531 -31.391 -43.656 1 44.53 95 ALA A N 1
ATOM 722 C CA . ALA A 1 95 ? 18.109 -32.719 -43.844 1 44.53 95 ALA A CA 1
ATOM 723 C C . ALA A 1 95 ? 17.031 -33.719 -44.25 1 44.53 95 ALA A C 1
ATOM 725 O O . ALA A 1 95 ? 17.297 -34.906 -44.312 1 44.53 95 ALA A O 1
ATOM 726 N N . GLY A 1 96 ? 15.852 -33.375 -44.719 1 43.28 96 GLY A N 1
ATOM 727 C CA . GLY A 1 96 ? 14.898 -34.25 -45.375 1 43.28 96 GLY A CA 1
ATOM 728 C C . GLY A 1 96 ? 13.953 -34.938 -44.406 1 43.28 96 GLY A C 1
ATOM 729 O O . GLY A 1 96 ? 13.047 -35.688 -44.812 1 43.28 96 GLY A O 1
ATOM 730 N N . GLU A 1 97 ? 14.25 -35.188 -43.188 1 43.44 97 GLU A N 1
ATOM 731 C CA . GLU A 1 97 ? 13.422 -35.969 -42.25 1 43.44 97 GLU A CA 1
ATOM 732 C C . GLU A 1 97 ? 12.195 -35.156 -41.812 1 43.44 97 GLU A C 1
ATOM 734 O O . GLU A 1 97 ? 12.266 -33.938 -41.656 1 43.44 97 GLU A O 1
ATOM 739 N N . ALA A 1 98 ? 11.055 -35.562 -42.281 1 48.28 98 ALA A N 1
ATOM 740 C CA . ALA A 1 98 ? 9.773 -34.969 -41.938 1 48.28 98 ALA A CA 1
ATOM 741 C C . ALA A 1 98 ? 9.766 -34.469 -40.469 1 48.28 98 ALA A C 1
ATOM 743 O O . ALA A 1 98 ? 10.109 -35.25 -39.562 1 48.28 98 ALA A O 1
ATOM 744 N N . ASP A 1 99 ? 9.867 -33.25 -40.281 1 57.06 99 ASP A N 1
ATOM 745 C CA . ASP A 1 99 ? 9.852 -32.688 -38.906 1 57.06 99 ASP A CA 1
ATOM 746 C C . ASP A 1 99 ? 8.609 -33.125 -38.156 1 57.06 99 ASP A C 1
ATOM 748 O O . ASP A 1 99 ? 7.492 -33.031 -38.656 1 57.06 99 ASP A O 1
ATOM 752 N N . GLU A 1 100 ? 8.828 -34 -37.094 1 72.44 100 GLU A N 1
ATOM 753 C CA . GLU A 1 100 ? 7.785 -34.531 -36.219 1 72.44 100 GLU A CA 1
ATOM 754 C C . GLU A 1 100 ? 7.035 -33.406 -35.5 1 72.44 100 GLU A C 1
ATOM 756 O O . GLU A 1 100 ? 7.648 -32.5 -34.938 1 72.44 100 GLU A O 1
ATOM 761 N N . ARG A 1 101 ? 5.66 -33.25 -35.812 1 87.31 101 ARG A N 1
ATOM 762 C CA . ARG A 1 101 ? 4.777 -32.281 -35.156 1 87.31 101 ARG A CA 1
ATOM 763 C C . ARG A 1 101 ? 4.086 -32.938 -33.938 1 87.31 101 ARG A C 1
ATOM 765 O O . ARG A 1 101 ? 3.633 -34.094 -34.031 1 87.31 101 ARG A O 1
ATOM 772 N N . GLU A 1 102 ? 4.195 -32.281 -32.875 1 92.62 102 GLU A N 1
ATOM 773 C CA . GLU A 1 102 ? 3.516 -32.75 -31.656 1 92.62 102 GLU A CA 1
ATOM 774 C C . GLU A 1 102 ? 2.475 -31.734 -31.188 1 92.62 102 GLU A C 1
ATOM 776 O O . GLU A 1 102 ? 2.672 -30.516 -31.328 1 92.62 102 GLU A O 1
ATOM 781 N N . MET A 1 103 ? 1.402 -32.25 -30.75 1 95.5 103 MET A N 1
ATOM 782 C CA . MET A 1 103 ? 0.364 -31.391 -30.156 1 95.5 103 MET A CA 1
ATOM 783 C C . MET A 1 103 ? 0.228 -31.672 -28.656 1 95.5 103 MET A C 1
ATOM 785 O O . MET A 1 103 ? 0.167 -32.812 -28.234 1 95.5 103 MET A O 1
ATOM 789 N N . ILE A 1 104 ? 0.286 -30.688 -27.875 1 97.75 104 ILE A N 1
ATOM 790 C CA . ILE A 1 104 ? -0.022 -30.719 -26.453 1 97.75 104 ILE A CA 1
ATOM 791 C C . ILE A 1 104 ? -1.357 -30.031 -26.203 1 97.75 104 ILE A C 1
ATOM 793 O O . ILE A 1 104 ? -1.495 -28.828 -26.438 1 97.75 104 ILE A O 1
ATOM 797 N N . LEU A 1 105 ? -2.279 -30.828 -25.656 1 96.31 105 LEU A N 1
ATOM 798 C CA . LEU A 1 105 ? -3.676 -30.422 -25.734 1 96.31 105 LEU A CA 1
ATOM 799 C C . LEU A 1 105 ? -4.352 -30.547 -24.375 1 96.31 105 LEU A C 1
ATOM 801 O O . LEU A 1 105 ? -4.227 -31.578 -23.703 1 96.31 105 LEU A O 1
ATOM 805 N N . SER A 1 106 ? -5.016 -29.484 -23.938 1 97.88 106 SER A N 1
ATOM 806 C CA . SER A 1 106 ? -5.973 -29.594 -22.844 1 97.88 106 SER A CA 1
ATOM 807 C C . SER A 1 106 ? -7.355 -29.984 -23.359 1 97.88 106 SER A C 1
ATOM 809 O O . SER A 1 106 ? -7.934 -29.281 -24.188 1 97.88 106 SER A O 1
ATOM 811 N N . SER A 1 107 ? -7.887 -31.031 -22.812 1 97.94 107 SER A N 1
ATOM 812 C CA . SER A 1 107 ? -9.211 -31.438 -23.266 1 97.94 107 SER A CA 1
ATOM 813 C C . SER A 1 107 ? -10.273 -30.422 -22.859 1 97.94 107 SER A C 1
ATOM 815 O O . SER A 1 107 ? -11.273 -30.25 -23.578 1 97.94 107 SER A O 1
ATOM 817 N N . GLU A 1 108 ? -10.047 -29.75 -21.734 1 98 108 GLU A N 1
ATOM 818 C CA . GLU A 1 108 ? -10.992 -28.719 -21.328 1 98 108 GLU A CA 1
ATOM 819 C C . GLU A 1 108 ? -11.109 -27.625 -22.391 1 98 108 GLU A C 1
ATOM 821 O O . GLU A 1 108 ? -12.211 -27.156 -22.672 1 98 108 GLU A O 1
ATOM 826 N N . MET A 1 109 ? -10.008 -27.234 -22.906 1 98 109 MET A N 1
ATOM 827 C CA . MET A 1 109 ? -10.008 -26.203 -23.938 1 98 109 MET A CA 1
ATOM 828 C C . MET A 1 109 ? -10.703 -26.703 -25.203 1 98 109 MET A C 1
ATOM 830 O O . MET A 1 109 ? -11.594 -26.031 -25.734 1 98 109 MET A O 1
ATOM 834 N N . TYR A 1 110 ? -10.352 -27.859 -25.641 1 97.44 110 TYR A N 1
ATOM 835 C CA . TYR A 1 110 ? -10.828 -28.359 -26.922 1 97.44 110 TYR A CA 1
ATOM 836 C C . TYR A 1 110 ? -12.312 -28.719 -26.844 1 97.44 110 TYR A C 1
ATOM 838 O O . TYR A 1 110 ? -13.055 -28.5 -27.812 1 97.44 110 TYR A O 1
ATOM 846 N N . LEU A 1 111 ? -12.727 -29.281 -25.719 1 97.81 111 LEU A N 1
ATOM 847 C CA . LEU A 1 111 ? -14.062 -29.875 -25.656 1 97.81 111 LEU A CA 1
ATOM 848 C C . LEU A 1 111 ? -15.062 -28.875 -25.062 1 97.81 111 LEU A C 1
ATOM 850 O O . LEU A 1 111 ? -16.25 -28.922 -25.375 1 97.81 111 LEU A O 1
ATOM 854 N N . TYR A 1 112 ? -14.523 -28.031 -24.125 1 97.81 112 TYR A N 1
ATOM 855 C CA . TYR A 1 112 ? -15.445 -27.188 -23.375 1 97.81 112 TYR A CA 1
ATOM 856 C C . TYR A 1 112 ? -15.148 -25.703 -23.609 1 97.81 112 TYR A C 1
ATOM 858 O O . TYR A 1 112 ? -15.922 -24.844 -23.203 1 97.81 112 TYR A O 1
ATOM 866 N N . GLY A 1 113 ? -14.086 -25.344 -24.234 1 97.38 113 GLY A N 1
ATOM 867 C CA . GLY A 1 113 ? -13.68 -23.969 -24.406 1 97.38 113 GLY A CA 1
ATOM 868 C C . GLY A 1 113 ? -12.93 -23.406 -23.219 1 97.38 113 GLY A C 1
ATOM 869 O O . GLY A 1 113 ? -12.992 -22.203 -22.953 1 97.38 113 GLY A O 1
ATOM 870 N N . GLY A 1 114 ? -12.43 -24.203 -22.422 1 97.75 114 GLY A N 1
ATOM 871 C CA . GLY A 1 114 ? -11.625 -23.75 -21.312 1 97.75 114 GLY A CA 1
ATOM 872 C C . GLY A 1 114 ? -11.969 -24.453 -20 1 97.75 114 GLY A C 1
ATOM 873 O O . GLY A 1 114 ? -12.969 -25.172 -19.922 1 97.75 114 GLY A O 1
ATOM 874 N N . LEU A 1 115 ? -11.141 -24.188 -18.953 1 97.44 115 LEU A N 1
ATOM 875 C CA . LEU A 1 115 ? -11.289 -24.812 -17.656 1 97.44 115 LEU A CA 1
ATOM 876 C C . LEU A 1 115 ? -12.625 -24.438 -17.016 1 97.44 115 LEU A C 1
ATOM 878 O O . LEU A 1 115 ? -13.398 -25.312 -16.625 1 97.44 115 LEU A O 1
ATOM 882 N N . ILE A 1 116 ? -12.883 -23.156 -16.969 1 96.75 116 ILE A N 1
ATOM 883 C CA . ILE A 1 116 ? -14.117 -22.719 -16.328 1 96.75 116 ILE A CA 1
ATOM 884 C C . ILE A 1 116 ? -15.312 -23.141 -17.172 1 96.75 116 ILE A C 1
ATOM 886 O O . ILE A 1 116 ? -16.359 -23.531 -16.641 1 96.75 116 ILE A O 1
ATOM 890 N N . GLY A 1 117 ? -15.148 -23.094 -18.484 1 96.62 117 GLY A N 1
ATOM 891 C CA . GLY A 1 117 ? -16.203 -23.594 -19.359 1 96.62 117 GLY A CA 1
ATOM 892 C C . GLY A 1 117 ? -16.578 -25.031 -19.062 1 96.62 117 GLY A C 1
ATOM 893 O O . GLY A 1 117 ? -17.766 -25.391 -19.156 1 96.62 117 GLY A O 1
ATOM 894 N N . SER A 1 118 ? -15.695 -25.828 -18.688 1 97.81 118 SER A N 1
ATOM 895 C CA . SER A 1 118 ? -15.961 -27.234 -18.344 1 97.81 118 SER A CA 1
ATOM 896 C C . SER A 1 118 ? -16.781 -27.344 -17.062 1 97.81 118 SER A C 1
ATOM 898 O O . SER A 1 118 ? -17.453 -28.359 -16.844 1 97.81 118 SER A O 1
ATOM 900 N N . ARG A 1 119 ? -16.734 -26.297 -16.25 1 96.81 119 ARG A N 1
ATOM 901 C CA . ARG A 1 119 ? -17.375 -26.344 -14.945 1 96.81 119 ARG A CA 1
ATOM 902 C C . ARG A 1 119 ? -18.781 -25.734 -15.008 1 96.81 119 ARG A C 1
ATOM 904 O O . ARG A 1 119 ? -19.656 -26.141 -14.242 1 96.81 119 ARG A O 1
ATOM 911 N N . ILE A 1 120 ? -18.938 -24.781 -15.938 1 96.75 120 ILE A N 1
ATOM 912 C CA . ILE A 1 120 ? -20.156 -23.984 -15.773 1 96.75 120 ILE A CA 1
ATOM 913 C C . ILE A 1 120 ? -21.016 -24.094 -17.031 1 96.75 120 ILE A C 1
ATOM 915 O O . ILE A 1 120 ? -22.172 -23.672 -17.031 1 96.75 120 ILE A O 1
ATOM 919 N N . SER A 1 121 ? -20.5 -24.688 -18.141 1 95.75 121 SER A N 1
ATOM 920 C CA . SER A 1 121 ? -21.281 -24.766 -19.375 1 95.75 121 SER A CA 1
ATOM 921 C C . SER A 1 121 ? -22.484 -25.688 -19.203 1 95.75 121 SER A C 1
ATOM 923 O O . SER A 1 121 ? -22.516 -26.531 -18.297 1 95.75 121 SER A O 1
ATOM 925 N N . ASN A 1 122 ? -23.438 -25.516 -20.109 1 93.88 122 ASN A N 1
ATOM 926 C CA . ASN A 1 122 ? -24.641 -26.359 -20.078 1 93.88 122 ASN A CA 1
ATOM 927 C C . ASN A 1 122 ? -24.609 -27.391 -21.203 1 93.88 122 ASN A C 1
ATOM 929 O O . ASN A 1 122 ? -25.656 -27.969 -21.547 1 93.88 122 ASN A O 1
ATOM 933 N N . TRP A 1 123 ? -23.484 -27.578 -21.734 1 95.5 123 TRP A N 1
ATOM 934 C CA . TRP A 1 123 ? -23.375 -28.578 -22.781 1 95.5 123 TRP A CA 1
ATOM 935 C C . TRP A 1 123 ? -23.719 -29.969 -22.234 1 95.5 123 TRP A C 1
ATOM 937 O O . TRP A 1 123 ? -23.312 -30.328 -21.125 1 95.5 123 TRP A O 1
ATOM 947 N N . THR A 1 124 ? -24.422 -30.719 -23.062 1 96.81 124 THR A N 1
ATOM 948 C CA . THR A 1 124 ? -24.75 -32.094 -22.672 1 96.81 124 THR A CA 1
ATOM 949 C C . THR A 1 124 ? -23.547 -33 -22.891 1 96.81 124 THR A C 1
ATOM 951 O O . THR A 1 124 ? -22.625 -32.688 -23.641 1 96.81 124 THR A O 1
ATOM 954 N N . GLN A 1 125 ? -23.609 -34.156 -22.203 1 97.81 125 GLN A N 1
ATOM 955 C CA . GLN A 1 125 ? -22.578 -35.156 -22.391 1 97.81 125 GLN A CA 1
ATOM 956 C C . GLN A 1 125 ? -22.438 -35.531 -23.875 1 97.81 125 GLN A C 1
ATOM 958 O O . GLN A 1 125 ? -21.328 -35.625 -24.375 1 97.81 125 GLN A O 1
ATOM 963 N N . ALA A 1 126 ? -23.516 -35.625 -24.547 1 97.81 126 ALA A N 1
ATOM 964 C CA . ALA A 1 126 ? -23.531 -36 -25.953 1 97.81 126 ALA A CA 1
ATOM 965 C C . ALA A 1 126 ? -22.844 -34.969 -26.828 1 97.81 126 ALA A C 1
ATOM 967 O O . ALA A 1 126 ? -22.094 -35.312 -27.734 1 97.81 126 ALA A O 1
ATOM 968 N N . GLU A 1 127 ? -23.125 -33.781 -26.562 1 96.75 127 GLU A N 1
ATOM 969 C CA . GLU A 1 127 ? -22.5 -32.688 -27.328 1 96.75 127 GLU A CA 1
ATOM 970 C C . GLU A 1 127 ? -21 -32.656 -27.141 1 96.75 127 GLU A C 1
ATOM 972 O O . GLU A 1 127 ? -20.234 -32.5 -28.094 1 96.75 127 GLU A O 1
ATOM 977 N N . VAL A 1 128 ? -20.562 -32.844 -25.938 1 98.12 128 VAL A N 1
ATOM 978 C CA . VAL A 1 128 ? -19.141 -32.812 -25.641 1 98.12 128 VAL A CA 1
ATOM 979 C C . VAL A 1 128 ? -18.453 -34.031 -26.25 1 98.12 128 VAL A C 1
ATOM 981 O O . VAL A 1 128 ? -17.375 -33.938 -26.844 1 98.12 128 VAL A O 1
ATOM 984 N N . GLU A 1 129 ? -19.078 -35.188 -26.156 1 97.88 129 GLU A N 1
ATOM 985 C CA . GLU A 1 129 ? -18.531 -36.406 -26.734 1 97.88 129 GLU A CA 1
ATOM 986 C C . GLU A 1 129 ? -18.5 -36.312 -28.266 1 97.88 129 GLU A C 1
ATOM 988 O O . GLU A 1 129 ? -17.656 -36.938 -28.906 1 97.88 129 GLU A O 1
ATOM 993 N N . GLY A 1 130 ? -19.438 -35.531 -28.797 1 96.88 130 GLY A N 1
ATOM 994 C CA . GLY A 1 130 ? -19.391 -35.25 -30.234 1 96.88 130 GLY A CA 1
ATOM 995 C C . GLY A 1 130 ? -18.109 -34.562 -30.656 1 96.88 130 GLY A C 1
ATOM 996 O O . GLY A 1 130 ? -17.547 -34.875 -31.703 1 96.88 130 GLY A O 1
ATOM 997 N N . ARG A 1 131 ? -17.688 -33.688 -29.906 1 96.38 131 ARG A N 1
ATOM 998 C CA . ARG A 1 131 ? -16.438 -33 -30.188 1 96.38 131 ARG A CA 1
ATOM 999 C C . ARG A 1 131 ? -15.242 -33.906 -30 1 96.38 131 ARG A C 1
ATOM 1001 O O . ARG A 1 131 ? -14.25 -33.781 -30.719 1 96.38 131 ARG A O 1
ATOM 1008 N N . LEU A 1 132 ? -15.312 -34.781 -29 1 97.19 132 LEU A N 1
ATOM 1009 C CA . LEU A 1 132 ? -14.281 -35.812 -28.828 1 97.19 132 LEU A CA 1
ATOM 1010 C C . LEU A 1 132 ? -14.188 -36.688 -30.062 1 97.19 132 LEU A C 1
ATOM 1012 O O . LEU A 1 132 ? -13.094 -37 -30.531 1 97.19 132 LEU A O 1
ATOM 1016 N N . ALA A 1 133 ? -15.312 -37 -30.578 1 95.75 133 ALA A N 1
ATOM 1017 C CA . ALA A 1 133 ? -15.344 -37.844 -31.781 1 95.75 133 ALA A CA 1
ATOM 1018 C C . ALA A 1 133 ? -14.672 -37.125 -32.969 1 95.75 133 ALA A C 1
ATOM 1020 O O . ALA A 1 133 ? -14.008 -37.75 -33.781 1 95.75 133 ALA A O 1
ATOM 1021 N N . LYS A 1 134 ? -14.867 -35.906 -33.031 1 92.5 134 LYS A N 1
ATOM 1022 C CA . LYS A 1 134 ? -14.219 -35.125 -34.062 1 92.5 134 LYS A CA 1
ATOM 1023 C C . LYS A 1 134 ? -12.703 -35.156 -33.938 1 92.5 134 LYS A C 1
ATOM 1025 O O . LYS A 1 134 ? -11.977 -35.25 -34.906 1 92.5 134 LYS A O 1
ATOM 1030 N N . LEU A 1 135 ? -12.234 -35.062 -32.75 1 92.56 135 LEU A N 1
ATOM 1031 C CA . LEU A 1 135 ? -10.797 -35.125 -32.5 1 92.56 135 LEU A CA 1
ATOM 1032 C C . LEU A 1 135 ? -10.242 -36.5 -32.906 1 92.56 135 LEU A C 1
ATOM 1034 O O . LEU A 1 135 ? -9.164 -36.562 -33.5 1 92.56 135 LEU A O 1
ATOM 1038 N N . VAL A 1 136 ? -10.953 -37.531 -32.625 1 93.88 136 VAL A N 1
ATOM 1039 C CA . VAL A 1 136 ? -10.539 -38.906 -32.969 1 93.88 136 VAL A CA 1
ATOM 1040 C C . VAL A 1 136 ? -10.5 -39.062 -34.469 1 93.88 136 VAL A C 1
ATOM 1042 O O . VAL A 1 136 ? -9.531 -39.594 -35.031 1 93.88 136 VAL A O 1
ATOM 1045 N N . ALA A 1 137 ? -11.492 -38.5 -35.094 1 90.88 137 ALA A N 1
ATOM 1046 C CA . ALA A 1 137 ? -11.547 -38.562 -36.562 1 90.88 137 ALA A CA 1
ATOM 1047 C C . ALA A 1 137 ? -10.391 -37.781 -37.188 1 90.88 137 ALA A C 1
ATOM 1049 O O . ALA A 1 137 ? -9.82 -38.188 -38.188 1 90.88 137 ALA A O 1
ATOM 1050 N N . TYR A 1 138 ? -10.219 -36.75 -36.594 1 88.12 138 TYR A N 1
ATOM 1051 C CA . TYR A 1 138 ? -9.125 -35.906 -37.062 1 88.12 138 TYR A CA 1
ATOM 1052 C C . TYR A 1 138 ? -7.789 -36.625 -36.969 1 88.12 138 TYR A C 1
ATOM 1054 O O . TYR A 1 138 ? -6.949 -36.562 -37.875 1 88.12 138 TYR A O 1
ATOM 1062 N N . LYS A 1 139 ? -7.508 -37.281 -35.844 1 90.38 139 LYS A N 1
ATOM 1063 C CA . LYS A 1 139 ? -6.293 -38.062 -35.656 1 90.38 139 LYS A CA 1
ATOM 1064 C C . LYS A 1 139 ? -6.168 -39.125 -36.719 1 90.38 139 LYS A C 1
ATOM 1066 O O . LYS A 1 139 ? -5.066 -39.406 -37.219 1 90.38 139 LYS A O 1
ATOM 1071 N N . GLN A 1 140 ? -7.238 -39.656 -37.094 1 87.94 140 GLN A N 1
ATOM 1072 C CA . GLN A 1 140 ? -7.25 -40.656 -38.156 1 87.94 140 GLN A CA 1
ATOM 1073 C C . GLN A 1 140 ? -6.762 -40.062 -39.469 1 87.94 140 GLN A C 1
ATOM 1075 O O . GLN A 1 140 ? -6.02 -40.719 -40.219 1 87.94 140 GLN A O 1
ATOM 1080 N N . GLN A 1 141 ? -7.16 -38.906 -39.688 1 85.31 141 GLN A N 1
ATOM 1081 C CA . GLN A 1 141 ? -6.758 -38.219 -40.906 1 85.31 141 GLN A CA 1
ATOM 1082 C C . GLN A 1 141 ? -5.273 -37.844 -40.875 1 85.31 141 GLN A C 1
ATOM 1084 O O . GLN A 1 141 ? -4.59 -37.938 -41.906 1 85.31 141 GLN A O 1
ATOM 1089 N N . LEU A 1 142 ? -4.789 -37.438 -39.781 1 83.88 142 LEU A N 1
ATOM 1090 C CA . LEU A 1 142 ? -3.408 -37 -39.625 1 83.88 142 LEU A CA 1
ATOM 1091 C C . LEU A 1 142 ? -2.453 -38.188 -39.625 1 83.88 142 LEU A C 1
ATOM 1093 O O . LEU A 1 142 ? -1.299 -38.062 -40.062 1 83.88 142 LEU A O 1
ATOM 1097 N N . GLY A 1 143 ? -2.873 -39.375 -39.25 1 76.69 143 GLY A N 1
ATOM 1098 C CA . GLY A 1 143 ? -2.043 -40.562 -39.156 1 76.69 143 GLY A CA 1
ATOM 1099 C C . GLY A 1 143 ? -0.958 -40.469 -38.125 1 76.69 143 GLY A C 1
ATOM 1100 O O . GLY A 1 143 ? -1.133 -39.781 -37.094 1 76.69 143 GLY A O 1
ATOM 1101 N N . ASP A 1 144 ? 0.192 -41.188 -38.312 1 75.25 144 ASP A N 1
ATOM 1102 C CA . ASP A 1 144 ? 1.252 -41.281 -37.344 1 75.25 144 ASP A CA 1
ATOM 1103 C C . ASP A 1 144 ? 2.207 -40.094 -37.406 1 75.25 144 ASP A C 1
ATOM 1105 O O . ASP A 1 144 ? 3.16 -40.031 -36.625 1 75.25 144 ASP A O 1
ATOM 1109 N N . GLY A 1 145 ? 1.866 -39.219 -38.219 1 77.56 145 GLY A N 1
ATOM 1110 C CA . GLY A 1 145 ? 2.746 -38.062 -38.406 1 77.56 145 GLY A CA 1
ATOM 1111 C C . GLY A 1 145 ? 2.635 -37.031 -37.312 1 77.56 145 GLY A C 1
ATOM 1112 O O . GLY A 1 145 ? 3.533 -36.219 -37.125 1 77.56 145 GLY A O 1
ATOM 1113 N N . VAL A 1 146 ? 1.531 -37.062 -36.594 1 87.69 146 VAL A N 1
ATOM 1114 C CA . VAL A 1 146 ? 1.341 -36.125 -35.5 1 87.69 146 VAL A CA 1
ATOM 1115 C C . VAL A 1 146 ? 1.153 -36.875 -34.188 1 87.69 146 VAL A C 1
ATOM 1117 O O . VAL A 1 146 ? 0.27 -37.75 -34.062 1 87.69 146 VAL A O 1
ATOM 1120 N N . LYS A 1 147 ? 1.968 -36.594 -33.25 1 92.5 147 LYS A N 1
ATOM 1121 C CA . LYS A 1 147 ? 1.82 -37.156 -31.906 1 92.5 147 LYS A CA 1
ATOM 1122 C C . LYS A 1 147 ? 1.018 -36.219 -31.016 1 92.5 147 LYS A C 1
ATOM 1124 O O . LYS A 1 147 ? 1.251 -35 -31 1 92.5 147 LYS A O 1
ATOM 1129 N N . ILE A 1 148 ? 0.071 -36.719 -30.266 1 95.44 148 ILE A N 1
ATOM 1130 C CA . ILE A 1 148 ? -0.781 -35.906 -29.422 1 95.44 148 ILE A CA 1
ATOM 1131 C C . ILE A 1 148 ? -0.581 -36.281 -27.953 1 95.44 148 ILE A C 1
ATOM 1133 O O . ILE A 1 148 ? -0.636 -37.469 -27.594 1 95.44 148 ILE A O 1
ATOM 1137 N N . TYR A 1 149 ? -0.234 -35.375 -27.109 1 97.69 149 TYR A N 1
ATOM 1138 C CA . TYR A 1 149 ? -0.303 -35.438 -25.656 1 97.69 149 TYR A CA 1
ATOM 1139 C C . TYR A 1 149 ? -1.506 -34.656 -25.125 1 97.69 149 TYR A C 1
ATOM 1141 O O . TYR A 1 149 ? -1.747 -33.531 -25.531 1 97.69 149 TYR A O 1
ATOM 1149 N N . ALA A 1 150 ? -2.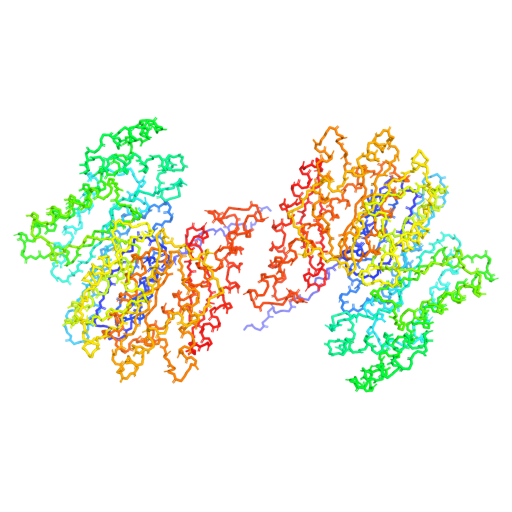273 -35.281 -24.219 1 98.25 150 ALA A N 1
ATOM 1150 C CA . ALA A 1 150 ? -3.51 -34.625 -23.781 1 98.25 150 ALA A CA 1
ATOM 1151 C C . ALA A 1 150 ? -3.66 -34.688 -22.266 1 98.25 150 ALA A C 1
ATOM 1153 O O . ALA A 1 150 ? -3.078 -35.562 -21.609 1 98.25 150 ALA A O 1
ATOM 1154 N N . SER A 1 151 ? -4.371 -33.688 -21.75 1 98.44 151 SER A N 1
ATOM 1155 C CA . SER A 1 151 ? -4.723 -33.688 -20.328 1 98.44 151 SER A CA 1
ATOM 1156 C C . SER A 1 151 ? -6.23 -33.531 -20.141 1 98.44 151 SER A C 1
ATOM 1158 O O . SER A 1 151 ? -6.922 -33 -21 1 98.44 151 SER A O 1
ATOM 1160 N N . ALA A 1 152 ? -6.699 -34.094 -19.078 1 98.25 152 ALA A N 1
ATOM 1161 C CA . ALA A 1 152 ? -8.055 -33.938 -18.562 1 98.25 152 ALA A CA 1
ATOM 1162 C C . ALA A 1 152 ? -8.047 -33.688 -17.047 1 98.25 152 ALA A C 1
ATOM 1164 O O . ALA A 1 152 ? -7.309 -34.375 -16.328 1 98.25 152 ALA A O 1
ATOM 1165 N N . VAL A 1 153 ? -8.867 -32.781 -16.594 1 97.38 153 VAL A N 1
ATOM 1166 C CA . VAL A 1 153 ? -8.898 -32.438 -15.18 1 97.38 153 VAL A CA 1
ATOM 1167 C C . VAL A 1 153 ? -10.188 -32.969 -14.547 1 97.38 153 VAL A C 1
ATOM 1169 O O . VAL A 1 153 ? -11.281 -32.688 -15.047 1 97.38 153 VAL A O 1
ATOM 1172 N N . ILE A 1 154 ? -9.992 -33.688 -13.523 1 97.12 154 ILE A N 1
ATOM 1173 C CA . ILE A 1 154 ? -11.172 -34.062 -12.75 1 97.12 154 ILE A CA 1
ATOM 1174 C C . ILE A 1 154 ? -11.766 -32.812 -12.094 1 97.12 154 ILE A C 1
ATOM 1176 O O . ILE A 1 154 ? -11.047 -32.031 -11.484 1 97.12 154 ILE A O 1
ATOM 1180 N N . MET A 1 155 ? -13.055 -32.656 -12.234 1 96.25 155 MET A N 1
ATOM 1181 C CA . MET A 1 155 ? -13.703 -31.453 -11.734 1 96.25 155 MET A CA 1
ATOM 1182 C C . MET A 1 155 ? -13.438 -31.266 -10.242 1 96.25 155 MET A C 1
ATOM 1184 O O . MET A 1 155 ? -13.648 -32.188 -9.453 1 96.25 155 MET A O 1
ATOM 1188 N N . ARG A 1 156 ? -13.07 -30.078 -9.844 1 95.06 156 ARG A N 1
ATOM 1189 C CA . ARG A 1 156 ? -12.656 -29.797 -8.477 1 95.06 156 ARG A CA 1
ATOM 1190 C C . ARG A 1 156 ? -13.859 -29.641 -7.551 1 95.06 156 ARG A C 1
ATOM 1192 O O . ARG A 1 156 ? -14.992 -29.5 -8.023 1 95.06 156 ARG A O 1
ATOM 1199 N N . ILE A 1 157 ? -13.586 -29.781 -6.27 1 95.38 157 ILE A N 1
ATOM 1200 C CA . ILE A 1 157 ? -14.547 -29.469 -5.215 1 95.38 157 ILE A CA 1
ATOM 1201 C C . ILE A 1 157 ? -13.883 -28.562 -4.172 1 95.38 157 ILE A C 1
ATOM 1203 O O . ILE A 1 157 ? -13.453 -29.047 -3.117 1 95.38 157 ILE A O 1
ATOM 1207 N N . PRO A 1 158 ? -13.859 -27.234 -4.418 1 92.62 158 PRO A N 1
ATOM 1208 C CA . PRO A 1 158 ? -13.188 -26.344 -3.48 1 92.62 158 PRO A CA 1
ATOM 1209 C C . PRO A 1 158 ? -13.859 -26.297 -2.113 1 92.62 158 PRO A C 1
ATOM 1211 O O . PRO A 1 158 ? -15.094 -26.344 -2.029 1 92.62 158 PRO A O 1
ATOM 1214 N N . ALA A 1 159 ? -13.133 -26.031 -1.1 1 92.75 159 ALA A N 1
ATOM 1215 C CA . ALA A 1 159 ? -13.625 -26.109 0.271 1 92.75 159 ALA A CA 1
ATOM 1216 C C . ALA A 1 159 ? -14.07 -24.75 0.777 1 92.75 159 ALA A C 1
ATOM 1218 O O . ALA A 1 159 ? -14.047 -24.484 1.983 1 92.75 159 ALA A O 1
ATOM 1219 N N . TYR A 1 160 ? -14.289 -23.844 -0.094 1 89.5 160 TYR A N 1
ATOM 1220 C CA . TYR A 1 160 ? -14.68 -22.5 0.287 1 89.5 160 TYR A CA 1
ATOM 1221 C C . TYR A 1 160 ? -15.797 -21.984 -0.605 1 89.5 160 TYR A C 1
ATOM 1223 O O . TYR A 1 160 ? -16.047 -22.531 -1.677 1 89.5 160 TYR A O 1
ATOM 1231 N N . ASN A 1 161 ? -16.469 -20.922 -0.163 1 90.88 161 ASN A N 1
ATOM 1232 C CA . ASN A 1 161 ? -17.516 -20.297 -0.945 1 90.88 161 ASN A CA 1
ATOM 1233 C C . ASN A 1 161 ? -16.969 -19.25 -1.906 1 90.88 161 ASN A C 1
ATOM 1235 O O . ASN A 1 161 ? -16.359 -18.266 -1.476 1 90.88 161 ASN A O 1
ATOM 1239 N N . SER A 1 162 ? -17.094 -19.531 -3.205 1 90.5 162 SER A N 1
ATOM 1240 C CA . SER A 1 162 ? -16.766 -18.547 -4.234 1 90.5 162 SER A CA 1
ATOM 1241 C C . SER A 1 162 ? -17.391 -18.922 -5.574 1 90.5 162 SER A C 1
ATOM 1243 O O . SER A 1 162 ? -17.203 -20.031 -6.066 1 90.5 162 SER A O 1
ATOM 1245 N N . GLY A 1 163 ? -18.062 -18.016 -6.105 1 89.62 163 GLY A N 1
ATOM 1246 C CA . GLY A 1 163 ? -18.656 -18.281 -7.406 1 89.62 163 GLY A CA 1
ATOM 1247 C C . GLY A 1 163 ? -17.797 -17.797 -8.562 1 89.62 163 GLY A C 1
ATOM 1248 O O . GLY A 1 163 ? -18.281 -17.719 -9.695 1 89.62 163 GLY A O 1
ATOM 1249 N N . PHE A 1 164 ? -16.531 -17.531 -8.352 1 89.5 164 PHE A N 1
ATOM 1250 C CA . PHE A 1 164 ? -15.688 -16.922 -9.375 1 89.5 164 PHE A CA 1
ATOM 1251 C C . PHE A 1 164 ? -15.375 -17.922 -10.484 1 89.5 164 PHE A C 1
ATOM 1253 O O . PHE A 1 164 ? -15.531 -17.625 -11.664 1 89.5 164 PHE A O 1
ATOM 1260 N N . GLU A 1 165 ? -14.938 -19.109 -10.133 1 94.06 165 GLU A N 1
ATOM 1261 C CA . GLU A 1 165 ? -14.508 -20.094 -11.117 1 94.06 165 GLU A CA 1
ATOM 1262 C C . GLU A 1 165 ? -15.547 -21.203 -11.289 1 94.06 165 GLU A C 1
ATOM 1264 O O . GLU A 1 165 ? -15.375 -22.094 -12.125 1 94.06 165 GLU A O 1
ATOM 1269 N N . ASP A 1 166 ? -16.547 -21.203 -10.492 1 95.31 166 ASP A N 1
ATOM 1270 C CA . ASP A 1 166 ? -17.562 -22.25 -10.461 1 95.31 166 ASP A CA 1
ATOM 1271 C C . ASP A 1 166 ? -18.953 -21.672 -10.68 1 95.31 166 ASP A C 1
ATOM 1273 O O . ASP A 1 166 ? -19.094 -20.484 -11.016 1 95.31 166 ASP A O 1
ATOM 1277 N N . GLN A 1 167 ? -19.891 -22.578 -10.594 1 94.62 167 GLN A N 1
ATOM 1278 C CA . GLN A 1 167 ? -21.266 -22.109 -10.727 1 94.62 167 GLN A CA 1
ATOM 1279 C C . GLN A 1 167 ? -21.609 -21.094 -9.656 1 94.62 167 GLN A C 1
ATOM 1281 O O . GLN A 1 167 ? -21.016 -21.094 -8.57 1 94.62 167 GLN A O 1
ATOM 1286 N N . TRP A 1 168 ? -22.594 -20.281 -9.984 1 91.56 168 TRP A N 1
ATOM 1287 C CA . TRP A 1 168 ? -22.938 -19.141 -9.133 1 91.56 168 TRP A CA 1
ATOM 1288 C C . TRP A 1 168 ? -23.25 -19.609 -7.711 1 91.56 168 TRP A C 1
ATOM 1290 O O . TRP A 1 168 ? -22.922 -18.906 -6.746 1 91.56 168 TRP A O 1
ATOM 1300 N N . TYR A 1 169 ? -23.891 -20.703 -7.543 1 94.12 169 TYR A N 1
ATOM 1301 C CA . TYR A 1 169 ? -24.375 -21.156 -6.238 1 94.12 169 TYR A CA 1
ATOM 1302 C C . TYR A 1 169 ? -23.203 -21.578 -5.352 1 94.12 169 TYR A C 1
ATOM 1304 O O . TYR A 1 169 ? -23.375 -21.75 -4.141 1 94.12 169 TYR A O 1
ATOM 1312 N N . TRP A 1 170 ? -22.062 -21.688 -5.922 1 95.75 170 TRP A N 1
ATOM 1313 C CA . TRP A 1 170 ? -20.906 -22.031 -5.086 1 95.75 170 TRP A CA 1
ATOM 1314 C C . TRP A 1 170 ? -20.547 -20.891 -4.156 1 95.75 170 TRP A C 1
ATOM 1316 O O . TRP A 1 170 ? -19.859 -21.078 -3.15 1 95.75 170 TRP A O 1
ATOM 1326 N N . ALA A 1 171 ? -20.922 -19.703 -4.512 1 90.94 171 ALA A N 1
ATOM 1327 C CA . ALA A 1 171 ? -20.719 -18.531 -3.654 1 90.94 171 ALA A CA 1
ATOM 1328 C C . ALA A 1 171 ? -21.469 -18.688 -2.336 1 90.94 171 ALA A C 1
ATOM 1330 O O . ALA A 1 171 ? -21.062 -18.141 -1.311 1 90.94 171 ALA A O 1
ATOM 1331 N N . TYR A 1 172 ? -22.5 -19.469 -2.342 1 91.81 172 TYR A N 1
ATOM 1332 C CA . TYR A 1 172 ? -23.391 -19.547 -1.189 1 91.81 172 TYR A CA 1
ATOM 1333 C C . TYR A 1 172 ? -23.344 -20.922 -0.542 1 91.81 172 TYR A C 1
ATOM 1335 O O . TYR A 1 172 ? -23.469 -21.047 0.679 1 91.81 172 TYR A O 1
ATOM 1343 N N . TYR A 1 173 ? -23.094 -21.938 -1.39 1 95.75 173 TYR A N 1
ATOM 1344 C CA . TYR A 1 173 ? -23.266 -23.297 -0.892 1 95.75 173 TYR A CA 1
ATOM 1345 C C . TYR A 1 173 ? -22 -24.125 -1.091 1 95.75 173 TYR A C 1
ATOM 1347 O O . TYR A 1 173 ? -22 -25.344 -0.871 1 95.75 173 TYR A O 1
ATOM 1355 N N . GLY A 1 174 ? -20.969 -23.531 -1.529 1 96 174 GLY A N 1
ATOM 1356 C CA . GLY A 1 174 ? -19.75 -24.25 -1.862 1 96 174 GLY A CA 1
ATOM 1357 C C . GLY A 1 174 ? -19.203 -25.062 -0.704 1 96 174 GLY A C 1
ATOM 1358 O O . GLY A 1 174 ? -18.938 -26.266 -0.851 1 96 174 GLY A O 1
ATOM 1359 N N . ARG A 1 175 ? -19.078 -24.438 0.433 1 95.88 175 ARG A N 1
ATOM 1360 C CA . ARG A 1 175 ? -18.562 -25.125 1.613 1 95.88 175 ARG A CA 1
ATOM 1361 C C . ARG A 1 175 ? -19.469 -26.266 2.029 1 95.88 175 ARG A C 1
ATOM 1363 O O . ARG A 1 175 ? -18.984 -27.344 2.389 1 95.88 175 ARG A O 1
ATOM 1370 N N . ASP A 1 176 ? -20.734 -26.094 1.969 1 97 176 ASP A N 1
ATOM 1371 C CA . ASP A 1 176 ? -21.688 -27.141 2.326 1 97 176 ASP A CA 1
ATOM 1372 C C . ASP A 1 176 ? -21.609 -28.312 1.352 1 97 176 ASP A C 1
ATOM 1374 O O . ASP A 1 176 ? -21.672 -29.469 1.764 1 97 176 ASP A O 1
ATOM 1378 N N . LEU A 1 177 ? -21.484 -28.016 0.106 1 97.75 177 LEU A N 1
ATOM 1379 C CA . LEU A 1 177 ? -21.359 -29.062 -0.906 1 97.75 177 LEU A CA 1
ATOM 1380 C C . LEU A 1 177 ? -20.062 -29.844 -0.742 1 97.75 177 LEU A C 1
ATOM 1382 O O . LEU A 1 177 ? -20.031 -31.062 -0.938 1 97.75 177 LEU A O 1
ATOM 1386 N N . PHE A 1 178 ? -19.078 -29.109 -0.404 1 97.44 178 PHE A N 1
ATOM 1387 C CA . PHE A 1 178 ? -17.812 -29.766 -0.107 1 97.44 178 PHE A CA 1
ATOM 1388 C C . PHE A 1 178 ? -17.969 -30.766 1.039 1 97.44 178 PHE A C 1
ATOM 1390 O O . PHE A 1 178 ? -17.531 -31.906 0.933 1 97.44 178 PHE A O 1
ATOM 1397 N N . GLN A 1 179 ? -18.609 -30.328 2.068 1 97.69 179 GLN A N 1
ATOM 1398 C CA . GLN A 1 179 ? -18.766 -31.172 3.248 1 97.69 179 GLN A CA 1
ATOM 1399 C C . GLN A 1 179 ? -19.656 -32.375 2.945 1 97.69 179 GLN A C 1
ATOM 1401 O O . GLN A 1 179 ? -19.375 -33.5 3.383 1 97.69 179 GLN A O 1
ATOM 1406 N N . PHE A 1 180 ? -20.719 -32.125 2.193 1 98.06 180 PHE A N 1
ATOM 1407 C CA . PHE A 1 180 ? -21.578 -33.219 1.751 1 98.06 180 PHE A CA 1
ATOM 1408 C C . PHE A 1 180 ? -20.766 -34.281 1.001 1 98.06 180 PHE A C 1
ATOM 1410 O O . PHE A 1 180 ? -20.812 -35.469 1.351 1 98.06 180 PHE A O 1
ATOM 1417 N N . SER A 1 181 ? -19.938 -33.875 0.041 1 98.06 181 SER A N 1
ATOM 1418 C CA . SER A 1 181 ? -19.109 -34.75 -0.774 1 98.06 181 SER A CA 1
ATOM 1419 C C . SER A 1 181 ? -18.078 -35.469 0.078 1 98.06 181 SER A C 1
ATOM 1421 O O . SER A 1 181 ? -17.891 -36.688 -0.058 1 98.06 181 SER A O 1
ATOM 1423 N N . TYR A 1 182 ? -17.406 -34.719 0.972 1 97.25 182 TYR A N 1
ATOM 1424 C CA . TYR A 1 182 ? -16.344 -35.25 1.808 1 97.25 182 TYR A CA 1
ATOM 1425 C C . TYR A 1 182 ? -16.844 -36.406 2.688 1 97.25 182 TYR A C 1
ATOM 1427 O O . TYR A 1 182 ? -16.297 -37.5 2.662 1 97.25 182 TYR A O 1
ATOM 1435 N N . PHE A 1 183 ? -17.938 -36.156 3.346 1 98 183 PHE A N 1
ATOM 1436 C CA . PHE A 1 183 ? -18.422 -37.125 4.324 1 98 183 PHE A CA 1
ATOM 1437 C C . PHE A 1 183 ? -19.156 -38.281 3.637 1 98 183 PHE A C 1
ATOM 1439 O O . PHE A 1 183 ? -19.141 -39.406 4.113 1 98 183 PHE A O 1
ATOM 1446 N N . MET A 1 184 ? -19.781 -38 2.547 1 98 184 MET A N 1
ATOM 1447 C CA . MET A 1 184 ? -20.406 -39.094 1.812 1 98 184 MET A CA 1
ATOM 1448 C C . MET A 1 184 ? -19.375 -40.094 1.297 1 98 184 MET A C 1
ATOM 1450 O O . MET A 1 184 ? -19.547 -41.281 1.421 1 98 184 MET A O 1
ATOM 1454 N N . ASP A 1 185 ? -18.312 -39.562 0.711 1 97.44 185 ASP A N 1
ATOM 1455 C CA . ASP A 1 185 ? -17.25 -40.406 0.229 1 97.44 185 ASP A CA 1
ATOM 1456 C C . ASP A 1 185 ? -16.578 -41.156 1.385 1 97.44 185 ASP A C 1
ATOM 1458 O O . ASP A 1 185 ? -16.219 -42.344 1.256 1 97.44 185 ASP A O 1
ATOM 1462 N N . LYS A 1 186 ? -16.359 -40.406 2.453 1 96.88 186 LYS A N 1
ATOM 1463 C CA . LYS A 1 186 ? -15.766 -41.031 3.639 1 96.88 186 LYS A CA 1
ATOM 1464 C C . LYS A 1 186 ? -16.609 -42.188 4.137 1 96.88 186 LYS A C 1
ATOM 1466 O O . LYS A 1 186 ? -16.094 -43.25 4.492 1 96.88 186 LYS A O 1
ATOM 1471 N N . TYR A 1 187 ? -17.922 -42.031 4.148 1 97.31 187 TYR A N 1
ATOM 1472 C CA . TYR A 1 187 ? -18.844 -43.094 4.52 1 97.31 187 TYR A CA 1
ATOM 1473 C C . TYR A 1 187 ? -18.734 -44.281 3.559 1 97.31 187 TYR A C 1
ATOM 1475 O O . TYR A 1 187 ? -18.672 -45.438 3.986 1 97.31 187 TYR A O 1
ATOM 1483 N N . ASP A 1 188 ? -18.688 -43.969 2.338 1 97.12 188 ASP A N 1
ATOM 1484 C CA . ASP A 1 188 ? -18.625 -45 1.328 1 97.12 188 ASP A CA 1
ATOM 1485 C C . ASP A 1 188 ? -17.328 -45.812 1.444 1 97.12 188 ASP A C 1
ATOM 1487 O O . ASP A 1 188 ? -17.281 -47 1.082 1 97.12 188 ASP A O 1
ATOM 1491 N N . THR A 1 189 ? -16.328 -45.156 1.949 1 95.06 189 THR A N 1
ATOM 1492 C CA . THR A 1 189 ? -15.016 -45.781 2.039 1 95.06 189 THR A CA 1
ATOM 1493 C C . THR A 1 189 ? -14.852 -46.5 3.371 1 95.06 189 THR A C 1
ATOM 1495 O O . THR A 1 189 ? -14.414 -47.656 3.406 1 95.06 189 THR A O 1
ATOM 1498 N N . LEU A 1 190 ? -15.227 -45.812 4.395 1 96.19 190 LEU A N 1
ATOM 1499 C CA . LEU A 1 190 ? -14.945 -46.344 5.723 1 96.19 190 LEU A CA 1
ATOM 1500 C C . LEU A 1 190 ? -16.188 -47 6.336 1 96.19 190 LEU A C 1
ATOM 1502 O O . LEU A 1 190 ? -16.094 -47.719 7.316 1 96.19 190 LEU A O 1
ATOM 1506 N N . ARG A 1 191 ? -17.328 -46.656 5.949 1 96.12 191 ARG A N 1
ATOM 1507 C CA . ARG A 1 191 ? -18.609 -47.25 6.344 1 96.12 191 ARG A CA 1
ATOM 1508 C C . ARG A 1 191 ? -18.938 -46.906 7.789 1 96.12 191 ARG A C 1
ATOM 1510 O O . ARG A 1 191 ? -19.438 -47.75 8.531 1 96.12 191 ARG A O 1
ATOM 1517 N N . GLN A 1 192 ? -18.578 -45.719 8.164 1 96.31 192 GLN A N 1
ATOM 1518 C CA . GLN A 1 192 ? -18.953 -45.25 9.492 1 96.31 192 GLN A CA 1
ATOM 1519 C C . GLN A 1 192 ? -20.281 -44.5 9.445 1 96.31 192 GLN A C 1
ATOM 1521 O O . GLN A 1 192 ? -20.391 -43.469 8.781 1 96.31 192 GLN A O 1
ATOM 1526 N N . PRO A 1 193 ? -21.172 -44.938 10.195 1 96.12 193 PRO A N 1
ATOM 1527 C CA . PRO A 1 193 ? -22.516 -44.344 10.133 1 96.12 193 PRO A CA 1
ATOM 1528 C C . PRO A 1 193 ? -22.531 -42.875 10.484 1 96.12 193 PRO A C 1
ATOM 1530 O O . PRO A 1 193 ? -23.344 -42.094 9.945 1 96.12 193 PRO A O 1
ATOM 1533 N N . ALA A 1 194 ? -21.703 -42.5 11.367 1 97.25 194 ALA A N 1
ATOM 1534 C CA . ALA A 1 194 ? -21.656 -41.094 11.758 1 97.25 194 ALA A CA 1
ATOM 1535 C C . ALA A 1 194 ? -21.344 -40.188 10.562 1 97.25 194 ALA A C 1
ATOM 1537 O O . ALA A 1 194 ? -21.828 -39.062 10.484 1 97.25 194 ALA A O 1
ATOM 1538 N N . ASP A 1 195 ? -20.547 -40.656 9.672 1 97.75 195 ASP A N 1
ATOM 1539 C CA . ASP A 1 195 ? -20.203 -39.906 8.477 1 97.75 195 ASP A CA 1
ATOM 1540 C C . ASP A 1 195 ? -21.406 -39.719 7.562 1 97.75 195 ASP A C 1
ATOM 1542 O O . ASP A 1 195 ? -21.578 -38.688 6.93 1 97.75 195 ASP A O 1
ATOM 1546 N N . LEU A 1 196 ? -22.234 -40.719 7.496 1 97.5 196 LEU A N 1
ATOM 1547 C CA . LEU A 1 196 ? -23.438 -40.625 6.68 1 97.5 196 LEU A CA 1
ATOM 1548 C C . LEU A 1 196 ? -24.391 -39.562 7.223 1 97.5 196 LEU A C 1
ATOM 1550 O O . LEU A 1 196 ? -24.953 -38.781 6.457 1 97.5 196 LEU A O 1
ATOM 1554 N N . ALA A 1 197 ? -24.562 -39.594 8.484 1 97.69 197 ALA A N 1
ATOM 1555 C CA . ALA A 1 197 ? -25.422 -38.594 9.117 1 97.69 197 ALA A CA 1
ATOM 1556 C C . ALA A 1 197 ? -24.906 -37.188 8.875 1 97.69 197 ALA A C 1
ATOM 1558 O O . ALA A 1 197 ? -25.703 -36.25 8.586 1 97.69 197 ALA A O 1
ATOM 1559 N N . THR A 1 198 ? -23.609 -37.031 9.023 1 98.06 198 THR A N 1
ATOM 1560 C CA . THR A 1 198 ? -22.984 -35.75 8.789 1 98.06 198 THR A CA 1
ATOM 1561 C C . THR A 1 198 ? -23.172 -35.312 7.34 1 98.06 198 THR A C 1
ATOM 1563 O O . THR A 1 198 ? -23.5 -34.156 7.07 1 98.06 198 THR A O 1
ATOM 1566 N N . ALA A 1 199 ? -22.984 -36.219 6.402 1 98.31 199 ALA A N 1
ATOM 1567 C CA . ALA A 1 199 ? -23.172 -35.938 4.984 1 98.31 199 ALA A CA 1
ATOM 1568 C C . ALA A 1 199 ? -24.594 -35.469 4.699 1 98.31 199 ALA A C 1
ATOM 1570 O O . ALA A 1 199 ? -24.812 -34.469 3.988 1 98.31 199 ALA A O 1
ATOM 1571 N N . GLN A 1 200 ? -25.484 -36.156 5.281 1 97.69 200 GLN A N 1
ATOM 1572 C CA . GLN A 1 200 ? -26.891 -35.844 5.055 1 97.69 200 GLN A CA 1
ATOM 1573 C C . GLN A 1 200 ? -27.25 -34.5 5.656 1 97.69 200 GLN A C 1
ATOM 1575 O O . GLN A 1 200 ? -28.062 -33.75 5.102 1 97.69 200 GLN A O 1
ATOM 1580 N N . SER A 1 201 ? -26.672 -34.219 6.738 1 97.62 201 SER A N 1
ATOM 1581 C CA . SER A 1 201 ? -26.906 -32.906 7.371 1 97.62 201 SER A CA 1
ATOM 1582 C C . SER A 1 201 ? -26.438 -31.766 6.469 1 97.62 201 SER A C 1
ATOM 1584 O O . SER A 1 201 ? -27.156 -30.766 6.32 1 97.62 201 SER A O 1
ATOM 1586 N N . TYR A 1 202 ? -25.297 -31.875 5.91 1 97.81 202 TYR A N 1
ATOM 1587 C CA . TYR A 1 202 ? -24.797 -30.828 5.02 1 97.81 202 TYR A CA 1
ATOM 1588 C C . TYR A 1 202 ? -25.594 -30.781 3.723 1 97.81 202 TYR A C 1
ATOM 1590 O O . TYR A 1 202 ? -25.875 -29.703 3.189 1 97.81 202 TYR A O 1
ATOM 1598 N N . ARG A 1 203 ? -26.016 -31.953 3.188 1 97.81 203 ARG A N 1
ATOM 1599 C CA . ARG A 1 203 ? -26.844 -32 1.987 1 97.81 203 ARG A CA 1
ATOM 1600 C C . ARG A 1 203 ? -28.141 -31.234 2.191 1 97.81 203 ARG A C 1
ATOM 1602 O O . ARG A 1 203 ? -28.609 -30.547 1.289 1 97.81 203 ARG A O 1
ATOM 1609 N N . SER A 1 204 ? -28.672 -31.344 3.354 1 97.19 204 SER A N 1
ATOM 1610 C CA . SER A 1 204 ? -29.969 -30.75 3.646 1 97.19 204 SER A CA 1
ATOM 1611 C C . SER A 1 204 ? -29.906 -29.234 3.705 1 97.19 204 SER A C 1
ATOM 1613 O O . SER A 1 204 ? -30.922 -28.547 3.584 1 97.19 204 SER A O 1
ATOM 1615 N N . LYS A 1 205 ? -28.719 -28.688 3.873 1 96.31 205 LYS A N 1
ATOM 1616 C CA . LYS A 1 205 ? -28.531 -27.234 3.934 1 96.31 205 LYS A CA 1
ATOM 1617 C C . LYS A 1 205 ? -28.547 -26.625 2.537 1 96.31 205 LYS A C 1
ATOM 1619 O O . LYS A 1 205 ? -28.656 -25.406 2.395 1 96.31 205 LYS A O 1
ATOM 1624 N N . VAL A 1 206 ? -28.453 -27.422 1.521 1 97.44 206 VAL A N 1
ATOM 1625 C CA . VAL A 1 206 ? -28.359 -26.969 0.136 1 97.44 206 VAL A CA 1
ATOM 1626 C C . VAL A 1 206 ? -29.672 -27.266 -0.586 1 97.44 206 VAL A C 1
ATOM 1628 O O . VAL A 1 206 ? -30.203 -28.375 -0.482 1 97.44 206 VAL A O 1
ATOM 1631 N N . PRO A 1 207 ? -30.281 -26.266 -1.361 1 95.38 207 PRO A N 1
ATOM 1632 C CA . PRO A 1 207 ? -31.484 -26.562 -2.125 1 95.38 207 PRO A CA 1
ATOM 1633 C C . PRO A 1 207 ? -31.328 -27.766 -3.051 1 95.38 207 PRO A C 1
ATOM 1635 O O . PRO A 1 207 ? -30.312 -27.906 -3.715 1 95.38 207 PRO A O 1
ATOM 1638 N N . PRO A 1 208 ? -32.375 -28.609 -3.117 1 95.88 208 PRO A N 1
ATOM 1639 C CA . PRO A 1 208 ? -32.281 -29.828 -3.928 1 95.88 208 PRO A CA 1
ATOM 1640 C C . PRO A 1 208 ? -31.906 -29.547 -5.383 1 95.88 208 PRO A C 1
ATOM 1642 O O . PRO A 1 208 ? -31.125 -30.281 -5.988 1 95.88 208 PRO A O 1
ATOM 1645 N N . ALA A 1 209 ? -32.438 -28.5 -5.93 1 94.62 209 ALA A N 1
ATOM 1646 C CA . ALA A 1 209 ? -32.156 -28.172 -7.328 1 94.62 209 ALA A CA 1
ATOM 1647 C C . ALA A 1 209 ? -30.688 -27.875 -7.539 1 94.62 209 ALA A C 1
ATOM 1649 O O . ALA A 1 209 ? -30.125 -28.172 -8.602 1 94.62 209 ALA A O 1
ATOM 1650 N N . VAL A 1 210 ? -30.016 -27.281 -6.586 1 96.12 210 VAL A N 1
ATOM 1651 C CA . VAL A 1 210 ? -28.594 -26.969 -6.641 1 96.12 210 VAL A CA 1
ATOM 1652 C C . VAL A 1 210 ? -27.781 -28.266 -6.59 1 96.12 210 VAL A C 1
ATOM 1654 O O . VAL A 1 210 ? -26.859 -28.453 -7.379 1 96.12 210 VAL A O 1
ATOM 1657 N N . VAL A 1 211 ? -28.172 -29.141 -5.688 1 97.56 211 VAL A N 1
ATOM 1658 C CA . VAL A 1 211 ? -27.484 -30.422 -5.566 1 97.56 211 VAL A CA 1
ATOM 1659 C C . VAL A 1 211 ? -27.609 -31.203 -6.875 1 97.56 211 VAL A C 1
ATOM 1661 O O . VAL A 1 211 ? -26.625 -31.75 -7.363 1 97.56 211 VAL A O 1
ATOM 1664 N N . GLU A 1 212 ? -28.797 -31.188 -7.395 1 96.94 212 GLU A N 1
ATOM 1665 C CA . GLU A 1 212 ? -29.047 -31.922 -8.633 1 96.94 212 GLU A CA 1
ATOM 1666 C C . GLU A 1 212 ? -28.219 -31.359 -9.781 1 96.94 212 GLU A C 1
ATOM 1668 O O . GLU A 1 212 ? -27.641 -32.125 -10.562 1 96.94 212 GLU A O 1
ATOM 1673 N N . ASP A 1 213 ? -28.219 -30.109 -9.922 1 96.44 213 ASP A N 1
ATOM 1674 C CA . ASP A 1 213 ? -27.438 -29.469 -10.977 1 96.44 213 ASP A CA 1
ATOM 1675 C C . ASP A 1 213 ? -25.953 -29.781 -10.828 1 96.44 213 ASP A C 1
ATOM 1677 O O . ASP A 1 213 ? -25.297 -30.141 -11.805 1 96.44 213 ASP A O 1
ATOM 1681 N N . TRP A 1 214 ? -25.5 -29.641 -9.609 1 97.81 214 TRP A N 1
ATOM 1682 C CA . TRP A 1 214 ? -24.094 -29.875 -9.328 1 97.81 214 TRP A CA 1
ATOM 1683 C C . TRP A 1 214 ? -23.703 -31.312 -9.664 1 97.81 214 TRP A C 1
ATOM 1685 O O . TRP A 1 214 ? -22.672 -31.562 -10.297 1 97.81 214 TRP A O 1
ATOM 1695 N N . LEU A 1 215 ? -24.5 -32.281 -9.289 1 97.94 215 LEU A N 1
ATOM 1696 C CA . LEU A 1 215 ? -24.219 -33.688 -9.539 1 97.94 215 LEU A CA 1
ATOM 1697 C C . LEU A 1 215 ? -24.312 -34 -11.031 1 97.94 215 LEU A C 1
ATOM 1699 O O . LEU A 1 215 ? -23.578 -34.844 -11.531 1 97.94 215 LEU A O 1
ATOM 1703 N N . TRP A 1 216 ? -25.203 -33.344 -11.672 1 97.44 216 TRP A N 1
ATOM 1704 C CA . TRP A 1 216 ? -25.328 -33.531 -13.117 1 97.44 216 TRP A CA 1
ATOM 1705 C C . TRP A 1 216 ? -24.047 -33.094 -13.828 1 97.44 216 TRP A C 1
ATOM 1707 O O . TRP A 1 216 ? -23.531 -33.812 -14.695 1 97.44 216 TRP A O 1
ATOM 1717 N N . ARG A 1 217 ? -23.562 -32 -13.516 1 97.31 217 ARG A N 1
ATOM 1718 C CA . ARG A 1 217 ? -22.344 -31.469 -14.125 1 97.31 217 ARG A CA 1
ATOM 1719 C C . ARG A 1 217 ? -21.156 -32.375 -13.844 1 97.31 217 ARG A C 1
ATOM 1721 O O . ARG A 1 217 ? -20.344 -32.625 -14.734 1 97.31 217 ARG A O 1
ATOM 1728 N N . ARG A 1 218 ? -21.109 -32.844 -12.609 1 97.31 218 ARG A N 1
ATOM 1729 C CA . ARG A 1 218 ? -20.016 -33.719 -12.219 1 97.31 218 ARG A CA 1
ATOM 1730 C C . ARG A 1 218 ? -20.094 -35.031 -12.984 1 97.31 218 ARG A C 1
ATOM 1732 O O . ARG A 1 218 ? -19.078 -35.562 -13.453 1 97.31 218 ARG A O 1
ATOM 1739 N N . SER A 1 219 ? -21.234 -35.5 -13.055 1 98.12 219 SER A N 1
ATOM 1740 C CA . SER A 1 219 ? -21.438 -36.75 -13.797 1 98.12 219 SER A CA 1
ATOM 1741 C C . SER A 1 219 ? -21.062 -36.594 -15.266 1 98.12 219 SER A C 1
ATOM 1743 O O . SER A 1 219 ? -20.438 -37.469 -15.852 1 98.12 219 SER A O 1
ATOM 1745 N N . ARG A 1 220 ? -21.469 -35.531 -15.852 1 98.19 220 ARG A N 1
ATOM 1746 C CA . ARG A 1 220 ? -21.109 -35.219 -17.234 1 98.19 220 ARG A CA 1
ATOM 1747 C C . ARG A 1 220 ? -19.594 -35.219 -17.422 1 98.19 220 ARG A C 1
ATOM 1749 O O . ARG A 1 220 ? -19.078 -35.938 -18.281 1 98.19 220 ARG A O 1
ATOM 1756 N N . ASN A 1 221 ? -18.906 -34.5 -16.656 1 98.25 221 ASN A N 1
ATOM 1757 C CA . ASN A 1 221 ? -17.453 -34.375 -16.766 1 98.25 221 ASN A CA 1
ATOM 1758 C C . ASN A 1 221 ? -16.781 -35.719 -16.547 1 98.25 221 ASN A C 1
ATOM 1760 O O . ASN A 1 221 ? -15.828 -36.062 -17.25 1 98.25 221 ASN A O 1
ATOM 1764 N N . PHE A 1 222 ? -17.25 -36.469 -15.539 1 98.5 222 PHE A N 1
ATOM 1765 C CA . PHE A 1 222 ? -16.719 -37.781 -15.258 1 98.5 222 PHE A CA 1
ATOM 1766 C C . PHE A 1 222 ? -16.891 -38.688 -16.469 1 98.5 222 PHE A C 1
ATOM 1768 O O . PHE A 1 222 ? -15.938 -39.375 -16.875 1 98.5 222 PHE A O 1
ATOM 1775 N N . ASN A 1 223 ? -18.016 -38.688 -17 1 98.56 223 ASN A N 1
ATOM 1776 C CA . ASN A 1 223 ? -18.328 -39.594 -18.109 1 98.56 223 ASN A CA 1
ATOM 1777 C C . ASN A 1 223 ? -17.547 -39.188 -19.375 1 98.56 223 ASN A C 1
ATOM 1779 O O . ASN A 1 223 ? -17.172 -40.062 -20.156 1 98.56 223 ASN A O 1
ATOM 1783 N N . VAL A 1 224 ? -17.359 -37.969 -19.578 1 98.56 224 VAL A N 1
ATOM 1784 C CA . VAL A 1 224 ? -16.547 -37.5 -20.703 1 98.56 224 VAL A CA 1
ATOM 1785 C C . VAL A 1 224 ? -15.102 -37.969 -20.531 1 98.56 224 VAL A C 1
ATOM 1787 O O . VAL A 1 224 ? -14.469 -38.438 -21.469 1 98.56 224 VAL A O 1
ATOM 1790 N N . THR A 1 225 ? -14.555 -37.844 -19.328 1 98.56 225 THR A N 1
ATOM 1791 C CA . THR A 1 225 ? -13.211 -38.312 -19.062 1 98.56 225 THR A CA 1
ATOM 1792 C C . THR A 1 225 ? -13.125 -39.844 -19.297 1 98.56 225 THR A C 1
ATOM 1794 O O . THR A 1 225 ? -12.156 -40.312 -19.891 1 98.56 225 THR A O 1
ATOM 1797 N N . LYS A 1 226 ? -14.117 -40.5 -18.844 1 98.56 226 LYS A N 1
ATOM 1798 C CA . LYS A 1 226 ? -14.211 -41.938 -19.109 1 98.56 226 LYS A CA 1
ATOM 1799 C C . LYS A 1 226 ? -14.195 -42.219 -20.609 1 98.56 226 LYS A C 1
ATOM 1801 O O . LYS A 1 226 ? -13.492 -43.125 -21.062 1 98.56 226 LYS A O 1
ATOM 1806 N N . ALA A 1 227 ? -14.922 -41.469 -21.328 1 98.5 227 ALA A N 1
ATOM 1807 C CA . ALA A 1 227 ? -14.984 -41.625 -22.781 1 98.5 227 ALA A CA 1
ATOM 1808 C C . ALA A 1 227 ? -13.617 -41.406 -23.406 1 98.5 227 ALA A C 1
ATOM 1810 O O . ALA A 1 227 ? -13.242 -42.094 -24.359 1 98.5 227 ALA A O 1
ATOM 1811 N N . ILE A 1 228 ? -12.891 -40.469 -22.984 1 98.44 228 ILE A N 1
ATOM 1812 C CA . ILE A 1 228 ? -11.547 -40.188 -23.484 1 98.44 228 ILE A CA 1
ATOM 1813 C C . ILE A 1 228 ? -10.664 -41.438 -23.281 1 98.44 228 ILE A C 1
ATOM 1815 O O . ILE A 1 228 ? -9.961 -41.844 -24.203 1 98.44 228 ILE A O 1
ATOM 1819 N N . ILE A 1 229 ? -10.734 -42 -22.094 1 98.38 229 ILE A N 1
ATOM 1820 C CA . ILE A 1 229 ? -9.953 -43.188 -21.766 1 98.38 229 ILE A CA 1
ATOM 1821 C C . ILE A 1 229 ? -10.391 -44.344 -22.656 1 98.38 229 ILE A C 1
ATOM 1823 O O . ILE A 1 229 ? -9.547 -45.094 -23.188 1 98.38 229 ILE A O 1
ATOM 1827 N N . GLU A 1 230 ? -11.664 -44.469 -22.812 1 97.94 230 GLU A N 1
ATOM 1828 C CA . GLU A 1 230 ? -12.203 -45.562 -23.656 1 97.94 230 GLU A CA 1
ATOM 1829 C C . GLU A 1 230 ? -11.742 -45.406 -25.109 1 97.94 230 GLU A C 1
ATOM 1831 O O . GLU A 1 230 ? -11.438 -46.406 -25.766 1 97.94 230 GLU A O 1
ATOM 1836 N N . GLN A 1 231 ? -11.719 -44.188 -25.578 1 97.06 231 GLN A N 1
ATOM 1837 C CA . GLN A 1 231 ? -11.242 -43.969 -26.938 1 97.06 231 GLN A CA 1
ATOM 1838 C C . GLN A 1 231 ? -9.773 -44.344 -27.078 1 97.06 231 GLN A C 1
ATOM 1840 O O . GLN A 1 231 ? -9.359 -44.844 -28.125 1 97.06 231 GLN A O 1
ATOM 1845 N N . GLN A 1 232 ? -8.977 -44.094 -26.062 1 96.38 232 GLN A N 1
ATOM 1846 C CA . GLN A 1 232 ? -7.594 -44.562 -26.047 1 96.38 232 GLN A CA 1
ATOM 1847 C C . GLN A 1 232 ? -7.512 -46.062 -26.203 1 96.38 232 GLN A C 1
ATOM 1849 O O . GLN A 1 232 ? -6.699 -46.562 -26.984 1 96.38 232 GLN A O 1
ATOM 1854 N N . PHE A 1 233 ? -8.328 -46.781 -25.469 1 96.88 233 PHE A N 1
ATOM 1855 C CA . PHE A 1 233 ? -8.359 -48.25 -25.5 1 96.88 233 PHE A CA 1
ATOM 1856 C C . PHE A 1 233 ? -8.781 -48.75 -26.875 1 96.88 233 PHE A C 1
ATOM 1858 O O . PHE A 1 233 ? -8.094 -49.594 -27.469 1 96.88 233 PHE A O 1
ATOM 1865 N N . LEU A 1 234 ? -9.836 -48.188 -27.406 1 96.19 234 LEU A N 1
ATOM 1866 C CA . LEU A 1 234 ? -10.383 -48.625 -28.688 1 96.19 234 LEU A CA 1
ATOM 1867 C C . LEU A 1 234 ? -9.398 -48.344 -29.812 1 96.19 234 LEU A C 1
ATOM 1869 O O . LEU A 1 234 ? -9.211 -49.188 -30.703 1 96.19 234 LEU A O 1
ATOM 1873 N N . TRP A 1 235 ? -8.836 -47.219 -29.812 1 95.19 235 TRP A N 1
ATOM 1874 C CA . TRP A 1 235 ? -7.867 -46.844 -30.828 1 95.19 235 TRP A CA 1
ATOM 1875 C C . TRP A 1 235 ? -6.68 -47.812 -30.844 1 95.19 235 TRP A C 1
ATOM 1877 O O . TRP A 1 235 ? -6.25 -48.25 -31.891 1 95.19 235 TRP A O 1
ATOM 1887 N N . LYS A 1 236 ? -6.199 -48.031 -29.656 1 94.31 236 LYS A N 1
ATOM 1888 C CA . LYS A 1 236 ? -5.066 -48.969 -29.531 1 94.31 236 LYS A CA 1
ATOM 1889 C C . LYS A 1 236 ? -5.426 -50.344 -30.047 1 94.31 236 LYS A C 1
ATOM 1891 O O . LYS A 1 236 ? -4.629 -50.969 -30.734 1 94.31 236 LYS A O 1
ATOM 1896 N N . LYS A 1 237 ? -6.559 -50.812 -29.734 1 95 237 LYS A N 1
ATOM 1897 C CA . LYS A 1 237 ? -7.027 -52.125 -30.156 1 95 237 LYS A CA 1
ATOM 1898 C C . LYS A 1 237 ? -7.18 -52.188 -31.672 1 95 237 LYS A C 1
ATOM 1900 O O . LYS A 1 237 ? -6.844 -53.188 -32.312 1 95 237 LYS A O 1
ATOM 1905 N N . GLN A 1 238 ? -7.613 -51.094 -32.219 1 93.69 238 GLN A N 1
ATOM 1906 C CA . GLN A 1 238 ? -7.941 -51.062 -33.625 1 93.69 238 GLN A CA 1
ATOM 1907 C C . GLN A 1 238 ? -6.699 -50.812 -34.469 1 93.69 238 GLN A C 1
ATOM 1909 O O . GLN A 1 238 ? -6.559 -51.344 -35.562 1 93.69 238 GLN A O 1
ATOM 1914 N N . HIS A 1 239 ? -5.844 -49.969 -34.062 1 91.25 239 HIS A N 1
ATOM 1915 C CA . HIS A 1 239 ? -4.773 -49.469 -34.906 1 91.25 239 HIS A CA 1
ATOM 1916 C C . HIS A 1 239 ? -3.408 -49.938 -34.406 1 91.25 239 HIS A C 1
ATOM 1918 O O . HIS A 1 239 ? -2.389 -49.688 -35.062 1 91.25 239 HIS A O 1
ATOM 1924 N N . ASN A 1 240 ? -3.293 -50.594 -33.219 1 90.75 240 ASN A N 1
ATOM 1925 C CA . ASN A 1 240 ? -2.039 -50.969 -32.562 1 90.75 240 ASN A CA 1
ATOM 1926 C C . ASN A 1 240 ? -1.131 -49.75 -32.406 1 90.75 240 ASN A C 1
ATOM 1928 O O . ASN A 1 240 ? 0.081 -49.844 -32.594 1 90.75 240 ASN A O 1
ATOM 1932 N N . GLN A 1 241 ? -1.824 -48.656 -32.25 1 90.31 241 GLN A N 1
ATOM 1933 C CA . GLN A 1 241 ? -1.176 -47.375 -32 1 90.31 241 GLN A CA 1
ATOM 1934 C C . GLN A 1 241 ? -1.901 -46.594 -30.922 1 90.31 241 GLN A C 1
ATOM 1936 O O . GLN A 1 241 ? -3.035 -46.906 -30.562 1 90.31 241 GLN A O 1
ATOM 1941 N N . ARG A 1 242 ? -1.222 -45.656 -30.422 1 93.06 242 ARG A N 1
ATOM 1942 C CA . ARG A 1 242 ? -1.816 -44.812 -29.391 1 93.06 242 ARG A CA 1
ATOM 1943 C C . ARG A 1 242 ? -2.547 -43.625 -30 1 93.06 242 ARG A C 1
ATOM 1945 O O . ARG A 1 242 ? -2.047 -43 -30.938 1 93.06 242 ARG A O 1
ATOM 1952 N N . LEU A 1 243 ? -3.764 -43.406 -29.547 1 94.75 243 LEU A N 1
ATOM 1953 C CA . LEU A 1 243 ? -4.445 -42.156 -29.875 1 94.75 243 LEU A CA 1
ATOM 1954 C C . LEU A 1 243 ? -3.705 -40.969 -29.297 1 94.75 243 LEU A C 1
ATOM 1956 O O . LEU A 1 243 ? -3.357 -40.031 -30.016 1 94.75 243 LEU A O 1
ATOM 1960 N N . PHE A 1 244 ? -3.539 -41 -28.047 1 96.38 244 PHE A N 1
ATOM 1961 C CA . PHE A 1 244 ? -2.662 -40.094 -27.328 1 96.38 244 PHE A CA 1
ATOM 1962 C C . PHE A 1 244 ? -1.367 -40.781 -26.922 1 96.38 244 PHE A C 1
ATOM 1964 O O . PHE A 1 244 ? -1.396 -41.875 -26.328 1 96.38 244 PHE A O 1
ATOM 1971 N N . GLU A 1 245 ? -0.232 -40.094 -27.203 1 95.75 245 GLU A N 1
ATOM 1972 C CA . GLU A 1 245 ? 1.024 -40.688 -26.75 1 95.75 245 GLU A CA 1
ATOM 1973 C C . GLU A 1 245 ? 1.013 -40.875 -25.234 1 95.75 245 GLU A C 1
ATOM 1975 O O . GLU A 1 245 ? 1.509 -41.906 -24.734 1 95.75 245 GLU A O 1
ATOM 1980 N N . LYS A 1 246 ? 0.569 -39.938 -24.531 1 97.56 246 LYS A N 1
ATOM 1981 C CA . LYS A 1 246 ? 0.268 -39.969 -23.094 1 97.56 246 LYS A CA 1
ATOM 1982 C C . LYS A 1 246 ? -0.98 -39.156 -22.781 1 97.56 246 LYS A C 1
ATOM 1984 O O . LYS A 1 246 ? -1.216 -38.125 -23.375 1 97.56 246 LYS A O 1
ATOM 1989 N N . LEU A 1 247 ? -1.754 -39.688 -21.844 1 98.5 247 LEU A N 1
ATOM 1990 C CA . LEU A 1 247 ? -2.92 -38.969 -21.328 1 98.5 247 LEU A CA 1
ATOM 1991 C C . LEU A 1 247 ? -2.76 -38.688 -19.844 1 98.5 247 LEU A C 1
ATOM 1993 O O . LEU A 1 247 ? -2.436 -39.594 -19.062 1 98.5 247 LEU A O 1
ATOM 1997 N N . TYR A 1 248 ? -2.918 -37.438 -19.469 1 98.56 248 TYR A N 1
ATOM 1998 C CA . TYR A 1 248 ? -2.801 -37 -18.078 1 98.56 248 TYR A CA 1
ATOM 1999 C C . TYR A 1 248 ? -4.168 -36.656 -17.5 1 98.56 248 TYR A C 1
ATOM 2001 O O . TYR A 1 248 ? -4.824 -35.719 -17.938 1 98.56 248 TYR A O 1
ATOM 2009 N N . VAL A 1 249 ? -4.625 -37.438 -16.547 1 98.25 249 VAL A N 1
ATOM 2010 C CA . VAL A 1 249 ? -5.852 -37.156 -15.812 1 98.25 249 VAL A CA 1
ATOM 2011 C C . VAL A 1 249 ? -5.508 -36.594 -14.438 1 98.25 249 VAL A C 1
ATOM 2013 O O . VAL A 1 249 ? -5.176 -37.375 -13.523 1 98.25 249 VAL A O 1
ATOM 2016 N N . THR A 1 250 ? -5.66 -35.25 -14.258 1 96.5 250 THR A N 1
ATOM 2017 C CA . THR A 1 250 ? -5.113 -34.625 -13.062 1 96.5 250 THR A CA 1
ATOM 2018 C C . THR A 1 250 ? -6.234 -34.156 -12.141 1 96.5 250 THR A C 1
ATOM 2020 O O . THR A 1 250 ? -7.402 -34.156 -12.531 1 96.5 250 THR A O 1
ATOM 2023 N N . GLN A 1 251 ? -5.836 -33.875 -10.914 1 94 251 GLN A N 1
ATOM 2024 C CA . GLN A 1 251 ? -6.785 -33.469 -9.883 1 94 251 GLN A CA 1
ATOM 2025 C C . GLN A 1 251 ? -6.496 -32.062 -9.391 1 94 251 GLN A C 1
ATOM 2027 O O . GLN A 1 251 ? -5.398 -31.781 -8.906 1 94 251 GLN A O 1
ATOM 2032 N N . ASP A 1 252 ? -7.535 -31.25 -9.5 1 88.94 252 ASP A N 1
ATOM 2033 C CA . ASP A 1 252 ? -7.488 -29.859 -9.023 1 88.94 252 ASP A CA 1
ATOM 2034 C C . ASP A 1 252 ? -8.211 -29.719 -7.688 1 88.94 252 ASP A C 1
ATOM 2036 O O . ASP A 1 252 ? -9.344 -30.188 -7.535 1 88.94 252 ASP A O 1
ATOM 2040 N N . ASP A 1 253 ? -7.66 -29.016 -6.746 1 81 253 ASP A N 1
ATOM 2041 C CA . ASP A 1 253 ? -8.242 -28.781 -5.43 1 81 253 ASP A CA 1
ATOM 2042 C C . ASP A 1 253 ? -8.883 -30.047 -4.879 1 81 253 ASP A C 1
ATOM 2044 O O . ASP A 1 253 ? -10.086 -30.281 -5.062 1 81 253 ASP A O 1
ATOM 2048 N N . ASN A 1 254 ? -8.227 -30.75 -4.18 1 83.38 254 ASN A N 1
ATOM 2049 C CA . ASN A 1 254 ? -8.758 -32 -3.635 1 83.38 254 ASN A CA 1
ATOM 2050 C C . ASN A 1 254 ? -8.445 -32.156 -2.148 1 83.38 254 ASN A C 1
ATOM 2052 O O . ASN A 1 254 ? -7.961 -31.203 -1.52 1 83.38 254 ASN A O 1
ATOM 2056 N N . ALA A 1 255 ? -9.062 -33.219 -1.595 1 89.25 255 ALA A N 1
ATOM 2057 C CA . ALA A 1 255 ? -8.922 -33.562 -0.189 1 89.25 255 ALA A CA 1
ATOM 2058 C C . ALA A 1 255 ? -8.781 -35.094 -0.03 1 89.25 255 ALA A C 1
ATOM 2060 O O . ALA A 1 255 ? -8.695 -35.812 -1.021 1 89.25 255 ALA A O 1
ATOM 2061 N N . GLU A 1 256 ? -8.656 -35.438 1.199 1 90.25 256 GLU A N 1
ATOM 2062 C CA . GLU A 1 256 ? -8.469 -36.844 1.477 1 90.25 256 GLU A CA 1
ATOM 2063 C C . GLU A 1 256 ? -9.648 -37.688 0.982 1 90.25 256 GLU A C 1
ATOM 2065 O O . GLU A 1 256 ? -9.477 -38.812 0.512 1 90.25 256 GLU A O 1
ATOM 2070 N N . TYR A 1 257 ? -10.844 -37.062 1.154 1 94.38 257 TYR A N 1
ATOM 2071 C CA . TYR A 1 257 ? -12.07 -37.688 0.657 1 94.38 257 TYR A CA 1
ATOM 2072 C C . TYR A 1 257 ? -12.859 -36.688 -0.203 1 94.38 257 TYR A C 1
ATOM 2074 O O . TYR A 1 257 ? -12.586 -35.5 -0.189 1 94.38 257 TYR A O 1
ATOM 2082 N N . GLY A 1 258 ? -13.742 -37.281 -0.964 1 96.44 258 GLY A N 1
ATOM 2083 C CA . GLY A 1 258 ? -14.609 -36.5 -1.832 1 96.44 258 GLY A CA 1
ATOM 2084 C C . GLY A 1 258 ? -15.047 -37.25 -3.076 1 96.44 258 GLY A C 1
ATOM 2085 O O . GLY A 1 258 ? -14.383 -38.219 -3.496 1 96.44 258 GLY A O 1
ATOM 2086 N N . PHE A 1 259 ? -16.094 -36.688 -3.662 1 97.12 259 PHE A N 1
ATOM 2087 C CA . PHE A 1 259 ? -16.562 -37.344 -4.879 1 97.12 259 PHE A CA 1
ATOM 2088 C C . PHE A 1 259 ? -15.484 -37.344 -5.953 1 97.12 259 PHE A C 1
ATOM 2090 O O . PHE A 1 259 ? -15.406 -38.281 -6.754 1 97.12 259 PHE A O 1
ATOM 2097 N N . ASN A 1 260 ? -14.688 -36.312 -5.996 1 96.06 260 ASN A N 1
ATOM 2098 C CA . ASN A 1 260 ? -13.617 -36.25 -6.98 1 96.06 260 ASN A CA 1
ATOM 2099 C C . ASN A 1 260 ? -12.539 -37.281 -6.707 1 96.06 260 ASN A C 1
ATOM 2101 O O . ASN A 1 260 ? -11.891 -37.781 -7.633 1 96.06 260 ASN A O 1
ATOM 2105 N N . ILE A 1 261 ? -12.352 -37.625 -5.488 1 95.25 261 ILE A N 1
ATOM 2106 C CA . ILE A 1 261 ? -11.414 -38.688 -5.133 1 95.25 261 ILE A CA 1
ATOM 2107 C C . ILE A 1 261 ? -11.977 -40.062 -5.562 1 95.25 261 ILE A C 1
ATOM 2109 O O . ILE A 1 261 ? -11.258 -40.875 -6.152 1 95.25 261 ILE A O 1
ATOM 2113 N N . ALA A 1 262 ? -13.195 -40.219 -5.242 1 96.56 262 ALA A N 1
ATOM 2114 C CA . ALA A 1 262 ? -13.859 -41.469 -5.676 1 96.56 262 ALA A CA 1
ATOM 2115 C C . ALA A 1 262 ? -13.836 -41.594 -7.195 1 96.56 262 ALA A C 1
ATOM 2117 O O . ALA A 1 262 ? -13.641 -42.688 -7.723 1 96.56 262 ALA A O 1
ATOM 2118 N N . GLU A 1 263 ? -14.031 -40.562 -7.844 1 97.56 263 GLU A N 1
ATOM 2119 C CA . GLU A 1 263 ? -13.977 -40.531 -9.297 1 97.56 263 GLU A CA 1
ATOM 2120 C C . GLU A 1 263 ? -12.586 -40.938 -9.805 1 97.56 263 GLU A C 1
ATOM 2122 O O . GLU A 1 263 ? -12.461 -41.719 -10.734 1 97.56 263 GLU A O 1
ATOM 2127 N N . ALA A 1 264 ? -11.594 -40.375 -9.234 1 96.62 264 ALA A N 1
ATOM 2128 C CA . ALA A 1 264 ? -10.227 -40.719 -9.602 1 96.62 264 ALA A CA 1
ATOM 2129 C C . ALA A 1 264 ? -9.969 -42.219 -9.43 1 96.62 264 ALA A C 1
ATOM 2131 O O . ALA A 1 264 ? -9.336 -42.844 -10.281 1 96.62 264 ALA A O 1
ATOM 2132 N N . GLU A 1 265 ? -10.461 -42.75 -8.359 1 96.44 265 GLU A N 1
ATOM 2133 C CA . GLU A 1 265 ? -10.273 -44.156 -8.102 1 96.44 265 GLU A CA 1
ATOM 2134 C C . GLU A 1 265 ? -10.984 -45.031 -9.148 1 96.44 265 GLU A C 1
ATOM 2136 O O . GLU A 1 265 ? -10.461 -46.062 -9.586 1 96.44 265 GLU A O 1
ATOM 2141 N N . LYS A 1 266 ? -12.125 -44.594 -9.461 1 97.88 266 LYS A N 1
ATOM 2142 C CA . LYS A 1 266 ? -12.867 -45.312 -10.508 1 97.88 266 LYS A CA 1
ATOM 2143 C C . LYS A 1 266 ? -12.125 -45.25 -11.836 1 97.88 266 LYS A C 1
ATOM 2145 O O . LYS A 1 266 ? -12.094 -46.25 -12.578 1 97.88 266 LYS A O 1
ATOM 2150 N N . LEU A 1 267 ? -11.57 -44.125 -12.172 1 98.31 267 LEU A N 1
ATOM 2151 C CA . LEU A 1 267 ? -10.82 -43.969 -13.414 1 98.31 267 LEU A CA 1
ATOM 2152 C C . LEU A 1 267 ? -9.547 -44.812 -13.383 1 98.31 267 LEU A C 1
ATOM 2154 O O . LEU A 1 267 ? -9.164 -45.406 -14.391 1 98.31 267 LEU A O 1
ATOM 2158 N N . LYS A 1 268 ? -8.922 -44.875 -12.25 1 97.62 268 LYS A N 1
ATOM 2159 C CA . LYS A 1 268 ? -7.75 -45.75 -12.102 1 97.62 268 LYS A CA 1
ATOM 2160 C C . LYS A 1 268 ? -8.109 -47.219 -12.359 1 97.62 268 LYS A C 1
ATOM 2162 O O . LYS A 1 268 ? -7.359 -47.938 -13.016 1 97.62 268 LYS A O 1
ATOM 2167 N N . ALA A 1 269 ? -9.203 -47.594 -11.789 1 98 269 ALA A N 1
ATOM 2168 C CA . ALA A 1 269 ? -9.672 -48.938 -11.992 1 98 269 ALA A CA 1
ATOM 2169 C C . ALA A 1 269 ? -9.938 -49.219 -13.469 1 98 269 ALA A C 1
ATOM 2171 O O . ALA A 1 269 ? -9.617 -50.312 -13.969 1 98 269 ALA A O 1
ATOM 2172 N N . LEU A 1 270 ? -10.484 -48.281 -14.117 1 98.12 270 LEU A N 1
ATOM 2173 C CA . LEU A 1 270 ? -10.766 -48.406 -15.547 1 98.12 270 LEU A CA 1
ATOM 2174 C C . LEU A 1 270 ? -9.469 -48.531 -16.344 1 98.12 270 LEU A C 1
ATOM 2176 O O . LEU A 1 270 ? -9.391 -49.344 -17.266 1 98.12 270 LEU A O 1
ATOM 2180 N N . VAL A 1 271 ? -8.5 -47.781 -16.078 1 98.38 271 VAL A N 1
ATOM 2181 C CA . VAL A 1 271 ? -7.195 -47.812 -16.719 1 98.38 271 VAL A CA 1
ATOM 2182 C C . VAL A 1 271 ? -6.578 -49.188 -16.547 1 98.38 271 VAL A C 1
ATOM 2184 O O . VAL A 1 271 ? -6.043 -49.75 -17.516 1 98.38 271 VAL A O 1
ATOM 2187 N N . ARG A 1 272 ? -6.695 -49.781 -15.375 1 97.88 272 ARG A N 1
ATOM 2188 C CA . ARG A 1 272 ? -6.191 -51.125 -15.109 1 97.88 272 ARG A CA 1
ATOM 2189 C C . ARG A 1 272 ? -6.957 -52.156 -15.922 1 97.88 272 ARG A C 1
ATOM 2191 O O . ARG A 1 272 ? -6.355 -53.062 -16.516 1 97.88 272 ARG A O 1
ATOM 2198 N N . GLN A 1 273 ? -8.18 -51.969 -15.867 1 97.94 273 GLN A N 1
ATOM 2199 C CA . GLN A 1 273 ? -9.039 -52.875 -16.594 1 97.94 273 GLN A CA 1
ATOM 2200 C C . GLN A 1 273 ? -8.672 -52.938 -18.062 1 97.94 273 GLN A C 1
ATOM 2202 O O . GLN A 1 273 ? -8.68 -54 -18.672 1 97.94 273 GLN A O 1
ATOM 2207 N N . TYR A 1 274 ? -8.305 -51.812 -18.625 1 97.56 274 TYR A N 1
ATOM 2208 C CA . TYR A 1 274 ? -8.023 -51.719 -20.062 1 97.56 274 TYR A CA 1
ATOM 2209 C C . TYR A 1 274 ? -6.539 -51.906 -20.344 1 97.56 274 TYR A C 1
ATOM 2211 O O . TYR A 1 274 ? -6.109 -51.875 -21.5 1 97.56 274 TYR A O 1
ATOM 2219 N N . GLY A 1 275 ? -5.727 -52.125 -19.297 1 96.94 275 GLY A N 1
ATOM 2220 C CA . GLY A 1 275 ? -4.293 -52.312 -19.453 1 96.94 275 GLY A CA 1
ATOM 2221 C C . GLY A 1 275 ? -3.6 -51.062 -20 1 96.94 275 GLY A C 1
ATOM 2222 O O . GLY A 1 275 ? -2.734 -51.156 -20.859 1 96.94 275 GLY A O 1
ATOM 2223 N N . LEU A 1 276 ? -3.998 -49.906 -19.547 1 97.81 276 LEU A N 1
ATOM 2224 C CA . LEU A 1 276 ? -3.5 -48.625 -20.078 1 97.81 276 LEU A CA 1
ATOM 2225 C C . LEU A 1 276 ? -2.582 -47.938 -19.078 1 97.81 276 LEU A C 1
ATOM 2227 O O . LEU A 1 276 ? -2.406 -46.719 -19.141 1 97.81 276 LEU A O 1
ATOM 2231 N N . GLU A 1 277 ? -1.934 -48.594 -18.125 1 95.88 277 GLU A N 1
ATOM 2232 C CA . GLU A 1 277 ? -1.137 -48.031 -17.047 1 95.88 277 GLU A CA 1
ATOM 2233 C C . GLU A 1 277 ? 0.102 -47.312 -17.578 1 95.88 277 GLU A C 1
ATOM 2235 O O . GLU A 1 277 ? 0.62 -46.406 -16.953 1 95.88 277 GLU A O 1
ATOM 2240 N N . GLU A 1 278 ? 0.542 -47.719 -18.688 1 94.62 278 GLU A N 1
ATOM 2241 C CA . GLU A 1 278 ? 1.724 -47.094 -19.281 1 94.62 278 GLU A CA 1
ATOM 2242 C C . GLU A 1 278 ? 1.348 -45.906 -20.125 1 94.62 278 GLU A C 1
ATOM 2244 O O . GLU A 1 278 ? 2.213 -45.094 -20.5 1 94.62 278 GLU A O 1
ATOM 2249 N N . ASP A 1 279 ? 0.077 -45.719 -20.422 1 95.81 279 ASP A N 1
ATOM 2250 C CA . ASP A 1 279 ? -0.402 -44.656 -21.312 1 95.81 279 ASP A CA 1
ATOM 2251 C C . ASP A 1 279 ? -0.951 -43.469 -20.531 1 95.81 279 ASP A C 1
ATOM 2253 O O . ASP A 1 279 ? -0.983 -42.344 -21.031 1 95.81 279 ASP A O 1
ATOM 2257 N N . ILE A 1 280 ? -1.425 -43.781 -19.375 1 97.94 280 ILE A N 1
ATOM 2258 C CA . ILE A 1 280 ? -2.26 -42.781 -18.703 1 97.94 280 ILE A CA 1
ATOM 2259 C C . ILE A 1 280 ? -1.733 -42.531 -17.281 1 97.94 280 ILE A C 1
ATOM 2261 O O . ILE A 1 280 ? -1.457 -43.5 -16.547 1 97.94 280 ILE A O 1
ATOM 2265 N N . TYR A 1 281 ? -1.526 -41.281 -16.922 1 97.69 281 TYR A N 1
ATOM 2266 C CA . TYR A 1 281 ? -1.141 -40.875 -15.586 1 97.69 281 TYR A CA 1
ATOM 2267 C C . TYR A 1 281 ? -2.314 -40.219 -14.859 1 97.69 281 TYR A C 1
ATOM 2269 O O . TYR A 1 281 ? -3.02 -39.375 -15.43 1 97.69 281 TYR A O 1
ATOM 2277 N N . ILE A 1 282 ? -2.594 -40.562 -13.625 1 96.38 282 ILE A N 1
ATOM 2278 C CA . ILE A 1 282 ? -3.619 -39.969 -12.781 1 96.38 282 ILE A CA 1
ATOM 2279 C C . ILE A 1 282 ? -2.994 -39.5 -11.469 1 96.38 282 ILE A C 1
ATOM 2281 O O . ILE A 1 282 ? -2.562 -40.312 -10.648 1 96.38 282 ILE A O 1
ATOM 2285 N N . TYR A 1 283 ? -2.9 -38.188 -11.18 1 94.31 283 TYR A N 1
ATOM 2286 C CA . TYR A 1 283 ? -2.227 -37.656 -10.008 1 94.31 283 TYR A CA 1
ATOM 2287 C C . TYR A 1 283 ? -2.674 -36.219 -9.727 1 94.31 283 TYR A C 1
ATOM 2289 O O . TYR A 1 283 ? -3.326 -35.594 -10.562 1 94.31 283 TYR A O 1
ATOM 2297 N N . PRO A 1 284 ? -2.316 -35.688 -8.531 1 92.31 284 PRO A N 1
ATOM 2298 C CA . PRO A 1 284 ? -2.689 -34.312 -8.18 1 92.31 284 PRO A CA 1
ATOM 2299 C C . PRO A 1 284 ? -1.887 -33.25 -8.953 1 92.31 284 PRO A C 1
ATOM 2301 O O . PRO A 1 284 ? -0.708 -33.469 -9.25 1 92.31 284 PRO A O 1
ATOM 2304 N N . GLY A 1 285 ? -2.492 -32.094 -9.172 1 90.75 285 GLY A N 1
ATOM 2305 C CA . GLY A 1 285 ? -1.979 -31 -9.969 1 90.75 285 GLY A CA 1
ATOM 2306 C C . GLY A 1 285 ? -2.799 -30.734 -11.219 1 90.75 285 GLY A C 1
ATOM 2307 O O . GLY A 1 285 ? -3.428 -31.641 -11.758 1 90.75 285 GLY A O 1
ATOM 2308 N N . ALA A 1 286 ? -2.814 -29.422 -11.633 1 90.88 286 ALA A N 1
ATOM 2309 C CA . ALA A 1 286 ? -3.635 -29.156 -12.812 1 90.88 286 ALA A CA 1
ATOM 2310 C C . ALA A 1 286 ? -3.023 -28.047 -13.672 1 90.88 286 ALA A C 1
ATOM 2312 O O . ALA A 1 286 ? -2.791 -28.25 -14.867 1 90.88 286 ALA A O 1
ATOM 2313 N N . ASP A 1 287 ? -2.635 -26.969 -13.078 1 95.38 287 ASP A N 1
ATOM 2314 C CA . ASP A 1 287 ? -2.223 -25.781 -13.828 1 95.38 287 ASP A CA 1
ATOM 2315 C C . ASP A 1 287 ? -0.858 -26 -14.484 1 95.38 287 ASP A C 1
ATOM 2317 O O . ASP A 1 287 ? -0.558 -25.391 -15.516 1 95.38 287 ASP A O 1
ATOM 2321 N N . GLU A 1 288 ? -0.06 -26.859 -13.984 1 96.81 288 GLU A N 1
ATOM 2322 C CA . GLU A 1 288 ? 1.3 -27.062 -14.477 1 96.81 288 GLU A CA 1
ATOM 2323 C C . GLU A 1 288 ? 1.349 -28.156 -15.539 1 96.81 288 GLU A C 1
ATOM 2325 O O . GLU A 1 288 ? 2.391 -28.375 -16.172 1 96.81 288 GLU A O 1
ATOM 2330 N N . VAL A 1 289 ? 0.268 -28.828 -15.844 1 97.88 289 VAL A N 1
ATOM 2331 C CA . VAL A 1 289 ? 0.286 -30.109 -16.547 1 97.88 289 VAL A CA 1
ATOM 2332 C C . VAL A 1 289 ? 0.819 -29.922 -17.969 1 97.88 289 VAL A C 1
ATOM 2334 O O . VAL A 1 289 ? 1.471 -30.812 -18.516 1 97.88 289 VAL A O 1
ATOM 2337 N N . GLY A 1 290 ? 0.539 -28.766 -18.594 1 98.31 290 GLY A N 1
ATOM 2338 C CA . GLY A 1 290 ? 1.13 -28.484 -19.891 1 98.31 290 GLY A CA 1
ATOM 2339 C C . GLY A 1 290 ? 2.645 -28.562 -19.891 1 98.31 290 GLY A C 1
ATOM 2340 O O . GLY A 1 290 ? 3.244 -29.062 -20.844 1 98.31 290 GLY A O 1
ATOM 2341 N N . LEU A 1 291 ? 3.246 -28.094 -18.844 1 98.62 291 LEU A N 1
ATOM 2342 C CA . LEU A 1 291 ? 4.695 -28.141 -18.703 1 98.62 291 LEU A CA 1
ATOM 2343 C C . LEU A 1 291 ? 5.184 -29.578 -18.578 1 98.62 291 LEU A C 1
ATOM 2345 O O . LEU A 1 291 ? 6.188 -29.953 -19.188 1 98.62 291 LEU A O 1
ATOM 2349 N N . THR A 1 292 ? 4.457 -30.344 -17.812 1 98.62 292 THR A N 1
ATOM 2350 C CA . THR A 1 292 ? 4.805 -31.75 -17.625 1 98.62 292 THR A CA 1
ATOM 2351 C C . THR A 1 292 ? 4.734 -32.5 -18.953 1 98.62 292 THR A C 1
ATOM 2353 O O . THR A 1 292 ? 5.613 -33.312 -19.266 1 98.62 292 THR A O 1
ATOM 2356 N N . MET A 1 293 ? 3.756 -32.219 -19.734 1 98.62 293 MET A N 1
ATOM 2357 C CA . MET A 1 293 ? 3.621 -32.875 -21.047 1 98.62 293 MET A CA 1
ATOM 2358 C C . MET A 1 293 ? 4.75 -32.469 -21.969 1 98.62 293 MET A C 1
ATOM 2360 O O . MET A 1 293 ? 5.246 -33.281 -22.75 1 98.62 293 MET A O 1
ATOM 2364 N N . LEU A 1 294 ? 5.164 -31.188 -21.906 1 98.38 294 LEU A N 1
ATOM 2365 C CA . LEU A 1 294 ? 6.285 -30.719 -22.703 1 98.38 294 LEU A CA 1
ATOM 2366 C C . LEU A 1 294 ? 7.562 -31.484 -22.359 1 98.38 294 LEU A C 1
ATOM 2368 O O . LEU A 1 294 ? 8.305 -31.891 -23.25 1 98.38 294 LEU A O 1
ATOM 2372 N N . ALA A 1 295 ? 7.773 -31.672 -21.094 1 98.62 295 ALA A N 1
ATOM 2373 C CA . ALA A 1 295 ? 8.945 -32.406 -20.641 1 98.62 295 ALA A CA 1
ATOM 2374 C C . ALA A 1 295 ? 8.906 -33.844 -21.141 1 98.62 295 ALA A C 1
ATOM 2376 O O . ALA A 1 295 ? 9.883 -34.344 -21.703 1 98.62 295 ALA A O 1
ATOM 2377 N N . GLN A 1 296 ? 7.773 -34.531 -21 1 98.12 296 GLN A N 1
ATOM 2378 C CA . GLN A 1 296 ? 7.609 -35.906 -21.438 1 98.12 296 GLN A CA 1
ATOM 2379 C C . GLN A 1 296 ? 7.836 -36.031 -22.938 1 98.12 296 GLN A C 1
ATOM 2381 O O . GLN A 1 296 ? 8.531 -36.938 -23.391 1 98.12 296 GLN A O 1
ATOM 2386 N N . SER A 1 297 ? 7.191 -35.188 -23.641 1 96.5 297 SER A N 1
ATOM 2387 C CA . SER A 1 297 ? 7.352 -35.188 -25.094 1 96.5 297 SER A CA 1
ATOM 2388 C C . SER A 1 297 ? 8.812 -35.031 -25.484 1 96.5 297 SER A C 1
ATOM 2390 O O . SER A 1 297 ? 9.289 -35.719 -26.391 1 96.5 297 SER A O 1
ATOM 2392 N N . SER A 1 298 ? 9.555 -34.188 -24.844 1 96.88 298 SER A N 1
ATOM 2393 C CA . SER A 1 298 ? 10.969 -33.969 -25.125 1 96.88 298 SER A CA 1
ATOM 2394 C C . SER A 1 298 ? 11.82 -35.156 -24.781 1 96.88 298 SER A C 1
ATOM 2396 O O . SER A 1 298 ? 12.727 -35.531 -25.531 1 96.88 298 SER A O 1
ATOM 2398 N N . VAL A 1 299 ? 11.547 -35.781 -23.641 1 97.19 299 VAL A N 1
ATOM 2399 C CA . VAL A 1 299 ? 12.273 -36.969 -23.203 1 97.19 299 VAL A CA 1
ATOM 2400 C C . VAL A 1 299 ? 12.117 -38.062 -24.234 1 97.19 299 VAL A C 1
ATOM 2402 O O . VAL A 1 299 ? 13.094 -38.719 -24.609 1 97.19 299 VAL A O 1
ATOM 2405 N N . ARG A 1 300 ? 10.922 -38.25 -24.688 1 94.38 300 ARG A N 1
ATOM 2406 C CA . ARG A 1 300 ? 10.633 -39.281 -25.672 1 94.38 300 ARG A CA 1
ATOM 2407 C C . ARG A 1 300 ? 11.289 -38.969 -27.016 1 94.38 300 ARG A C 1
ATOM 2409 O O . ARG A 1 300 ? 11.852 -39.844 -27.656 1 94.38 300 ARG A O 1
ATOM 2416 N N . LYS A 1 301 ? 11.219 -37.75 -27.359 1 91.62 301 LYS A N 1
ATOM 2417 C CA . LYS A 1 301 ? 11.812 -37.344 -28.625 1 91.62 301 LYS A CA 1
ATOM 2418 C C . LYS A 1 301 ? 13.32 -37.531 -28.625 1 91.62 301 LYS A C 1
ATOM 2420 O O . LYS A 1 301 ? 13.906 -37.969 -29.625 1 91.62 301 LYS A O 1
ATOM 2425 N N . GLU A 1 302 ? 13.945 -37.219 -27.516 1 92.75 302 GLU A N 1
ATOM 2426 C CA . GLU A 1 302 ? 15.398 -37.281 -27.406 1 92.75 302 GLU A CA 1
ATOM 2427 C C . GLU A 1 302 ? 15.867 -38.688 -27.062 1 92.75 302 GLU A C 1
ATOM 2429 O O . GLU A 1 302 ? 17.047 -39 -27.219 1 92.75 302 GLU A O 1
ATOM 2434 N N . GLY A 1 303 ? 15.016 -39.469 -26.578 1 93.31 303 GLY A N 1
ATOM 2435 C CA . GLY A 1 303 ? 15.352 -40.812 -26.219 1 93.31 303 GLY A CA 1
ATOM 2436 C C . GLY A 1 303 ? 16.234 -40.906 -24.984 1 93.31 303 GLY A C 1
ATOM 2437 O O . GLY A 1 303 ? 17.031 -41.844 -24.859 1 93.31 303 GLY A O 1
ATOM 2438 N N . LYS A 1 304 ? 16.219 -39.938 -24.172 1 93.38 304 LYS A N 1
ATOM 2439 C CA . LYS A 1 304 ? 17 -39.844 -22.938 1 93.38 304 LYS A CA 1
ATOM 2440 C C . LYS A 1 304 ? 16.125 -39.5 -21.75 1 93.38 304 LYS A C 1
ATOM 2442 O O . LYS A 1 304 ? 15.375 -38.531 -21.781 1 93.38 304 LYS A O 1
ATOM 2447 N N . SER A 1 305 ? 16.219 -40.312 -20.766 1 95.75 305 SER A N 1
ATOM 2448 C CA . SER A 1 305 ? 15.492 -40.062 -19.531 1 95.75 305 SER A CA 1
ATOM 2449 C C . SER A 1 305 ? 16.438 -39.625 -18.406 1 95.75 305 SER A C 1
ATOM 2451 O O . SER A 1 305 ? 17.062 -40.438 -17.75 1 95.75 305 SER A O 1
ATOM 2453 N N . PRO A 1 306 ? 16.484 -38.375 -18.188 1 97.25 306 PRO A N 1
ATOM 2454 C CA . PRO A 1 306 ? 17.375 -37.906 -17.125 1 97.25 306 PRO A CA 1
ATOM 2455 C C . PRO A 1 306 ? 17.031 -38.5 -15.758 1 97.25 306 PRO A C 1
ATOM 2457 O O . PRO A 1 306 ? 15.852 -38.625 -15.414 1 97.25 306 PRO A O 1
ATOM 2460 N N . ARG A 1 307 ? 18.078 -38.875 -15.031 1 98 307 ARG A N 1
ATOM 2461 C CA . ARG A 1 307 ? 17.922 -39.438 -13.695 1 98 307 ARG A CA 1
ATOM 2462 C C . ARG A 1 307 ? 17.922 -38.344 -12.625 1 98 307 ARG A C 1
ATOM 2464 O O . ARG A 1 307 ? 18.75 -37.438 -12.672 1 98 307 ARG A O 1
ATOM 2471 N N . ILE A 1 308 ? 16.984 -38.469 -11.68 1 98.56 308 ILE A N 1
ATOM 2472 C CA . ILE A 1 308 ? 16.781 -37.438 -10.664 1 98.56 308 ILE A CA 1
ATOM 2473 C C . ILE A 1 308 ? 17.156 -38 -9.289 1 98.56 308 ILE A C 1
ATOM 2475 O O . ILE A 1 308 ? 16.688 -39.062 -8.891 1 98.56 308 ILE A O 1
ATOM 2479 N N . LYS A 1 309 ? 18.047 -37.312 -8.594 1 98.38 309 LYS A N 1
ATOM 2480 C CA . LYS A 1 309 ? 18.312 -37.531 -7.176 1 98.38 309 LYS A CA 1
ATOM 2481 C C . LYS A 1 309 ? 17.484 -36.594 -6.305 1 98.38 309 LYS A C 1
ATOM 2483 O O . LYS A 1 309 ? 17.516 -35.375 -6.492 1 98.38 309 LYS A O 1
ATOM 2488 N N . LEU A 1 310 ? 16.75 -37.188 -5.344 1 98.38 310 LEU A N 1
ATOM 2489 C CA . LEU A 1 310 ? 15.922 -36.375 -4.445 1 98.38 310 LEU A CA 1
ATOM 2490 C C . LEU A 1 310 ? 16.672 -36.062 -3.156 1 98.38 310 LEU A C 1
ATOM 2492 O O . LEU A 1 310 ? 17.328 -36.938 -2.586 1 98.38 310 LEU A O 1
ATOM 2496 N N . VAL A 1 311 ? 16.641 -34.812 -2.746 1 98.38 311 VAL A N 1
ATOM 2497 C CA . VAL A 1 311 ? 17.156 -34.375 -1.46 1 98.38 311 VAL A CA 1
ATOM 2498 C C . VAL A 1 311 ? 16.109 -33.531 -0.739 1 98.38 311 VAL A C 1
ATOM 2500 O O . VAL A 1 311 ? 15.68 -32.469 -1.243 1 98.38 311 VAL A O 1
ATOM 2503 N N . PHE A 1 312 ? 15.711 -34 0.401 1 98.31 312 PHE A N 1
ATOM 2504 C CA . PHE A 1 312 ? 14.664 -33.312 1.149 1 98.31 312 PHE A CA 1
ATOM 2505 C C . PHE A 1 312 ? 15.266 -32.438 2.246 1 98.31 312 PHE A C 1
ATOM 2507 O O . PHE A 1 312 ? 16.219 -32.844 2.912 1 98.31 312 PHE A O 1
ATOM 2514 N N . ARG A 1 313 ? 14.711 -31.234 2.449 1 98 313 ARG A N 1
ATOM 2515 C CA . ARG A 1 313 ? 15.125 -30.406 3.576 1 98 313 ARG A CA 1
ATOM 2516 C C . ARG A 1 313 ? 14.797 -31.094 4.902 1 98 313 ARG A C 1
ATOM 2518 O O . ARG A 1 313 ? 15.617 -31.094 5.82 1 98 313 ARG A O 1
ATOM 2525 N N . ASP A 1 314 ? 13.531 -31.688 4.941 1 97.25 314 ASP A N 1
ATOM 2526 C CA . ASP A 1 314 ? 13.047 -32.375 6.125 1 97.25 314 ASP A CA 1
ATOM 2527 C C . ASP A 1 314 ? 12.562 -33.781 5.773 1 97.25 314 ASP A C 1
ATOM 2529 O O . ASP A 1 314 ? 11.367 -34 5.586 1 97.25 314 ASP A O 1
ATOM 2533 N N . PRO A 1 315 ? 13.453 -34.781 5.809 1 96.44 315 PRO A N 1
ATOM 2534 C CA . PRO A 1 315 ? 13.117 -36.156 5.383 1 96.44 315 PRO A CA 1
ATOM 2535 C C . PRO A 1 315 ? 12.047 -36.781 6.262 1 96.44 315 PRO A C 1
ATOM 2537 O O . PRO A 1 315 ? 11.398 -37.75 5.848 1 96.44 315 PRO A O 1
ATOM 2540 N N . ALA A 1 316 ? 11.812 -36.219 7.43 1 96 316 ALA A N 1
ATOM 2541 C CA . ALA A 1 316 ? 10.891 -36.844 8.391 1 96 316 ALA A CA 1
ATOM 2542 C C . ALA A 1 316 ? 9.438 -36.562 8.008 1 96 316 ALA A C 1
ATOM 2544 O O . ALA A 1 316 ? 8.523 -37.219 8.523 1 96 316 ALA A O 1
ATOM 2545 N N . THR A 1 317 ? 9.227 -35.656 7.062 1 96.69 317 THR A N 1
ATOM 2546 C CA . THR A 1 317 ? 7.852 -35.188 6.859 1 96.69 317 THR A CA 1
ATOM 2547 C C . THR A 1 317 ? 7.41 -35.438 5.418 1 96.69 317 THR A C 1
ATOM 2549 O O . THR A 1 317 ? 6.457 -34.812 4.945 1 96.69 317 THR A O 1
ATOM 2552 N N . ILE A 1 318 ? 7.988 -36.281 4.672 1 96.06 318 ILE A N 1
ATOM 2553 C CA . ILE A 1 318 ? 7.766 -36.469 3.244 1 96.06 318 ILE A CA 1
ATOM 2554 C C . ILE A 1 318 ? 6.414 -37.156 3.025 1 96.06 318 ILE A C 1
ATOM 2556 O O . ILE A 1 318 ? 5.902 -37.188 1.902 1 96.06 318 ILE A O 1
ATOM 2560 N N . ASN A 1 319 ? 5.785 -37.688 4.109 1 96.31 319 ASN A N 1
ATOM 2561 C CA . ASN A 1 319 ? 4.523 -38.406 3.984 1 96.31 319 ASN A CA 1
ATOM 2562 C C . ASN A 1 319 ? 3.334 -37.531 4.375 1 96.31 319 ASN A C 1
ATOM 2564 O O . ASN A 1 319 ? 2.193 -38 4.375 1 96.31 319 ASN A O 1
ATOM 2568 N N . LEU A 1 320 ? 3.605 -36.344 4.695 1 96.06 320 LEU A N 1
ATOM 2569 C CA . LEU A 1 320 ? 2.512 -35.406 5.008 1 96.06 320 LEU A CA 1
ATOM 2570 C C . LEU A 1 320 ? 1.74 -35.031 3.744 1 96.06 320 LEU A C 1
ATOM 2572 O O . LEU A 1 320 ? 2.289 -35.094 2.641 1 96.06 320 LEU A O 1
ATOM 2576 N N . ILE A 1 321 ? 0.427 -34.688 3.936 1 94.5 321 ILE A N 1
ATOM 2577 C CA . ILE A 1 321 ? -0.447 -34.312 2.828 1 94.5 321 ILE A CA 1
ATOM 2578 C C . ILE A 1 321 ? -0.508 -32.812 2.701 1 94.5 321 ILE A C 1
ATOM 2580 O O . ILE A 1 321 ? -0.913 -32.125 3.641 1 94.5 321 ILE A O 1
ATOM 2584 N N . PRO A 1 322 ? -0.108 -32.281 1.566 1 95.31 322 PRO A N 1
ATOM 2585 C CA . PRO A 1 322 ? -0.132 -30.828 1.388 1 95.31 322 PRO A CA 1
ATOM 2586 C C . PRO A 1 322 ? -1.55 -30.266 1.346 1 95.31 322 PRO A C 1
ATOM 2588 O O . PRO A 1 322 ? -2.51 -31.016 1.136 1 95.31 322 PRO A O 1
ATOM 2591 N N . ASN A 1 323 ? -1.6 -28.906 1.545 1 92.81 323 ASN A N 1
ATOM 2592 C CA . ASN A 1 323 ? -2.861 -28.219 1.316 1 92.81 323 ASN A CA 1
ATOM 2593 C C . ASN A 1 323 ? -3.402 -28.484 -0.085 1 92.81 323 ASN A C 1
ATOM 2595 O O . ASN A 1 323 ? -2.639 -28.547 -1.049 1 92.81 323 ASN A O 1
ATOM 2599 N N . TYR A 1 324 ? -4.727 -28.734 -0.205 1 90.31 324 TYR A N 1
ATOM 2600 C CA . TYR A 1 324 ? -5.461 -28.797 -1.464 1 90.31 324 TYR A CA 1
ATOM 2601 C C . TYR A 1 324 ? -5.195 -30.109 -2.188 1 90.31 324 TYR A C 1
ATOM 2603 O O . TYR A 1 324 ? -5.48 -30.234 -3.381 1 90.31 324 TYR A O 1
ATOM 2611 N N . GLU A 1 325 ? -4.504 -31.031 -1.574 1 91.88 325 GLU A N 1
ATOM 2612 C CA . GLU A 1 325 ? -4.238 -32.312 -2.189 1 91.88 325 GLU A CA 1
ATOM 2613 C C . GLU A 1 325 ? -4.754 -33.469 -1.316 1 91.88 325 GLU A C 1
ATOM 2615 O O . GLU A 1 325 ? -5.129 -33.25 -0.162 1 91.88 325 GLU A O 1
ATOM 2620 N N . GLY A 1 326 ? -4.801 -34.719 -1.916 1 89.06 326 GLY A N 1
ATOM 2621 C CA . GLY A 1 326 ? -5.418 -35.812 -1.222 1 89.06 326 GLY A CA 1
ATOM 2622 C C . GLY A 1 326 ? -4.457 -36.969 -0.967 1 89.06 326 GLY A C 1
ATOM 2623 O O . GLY A 1 326 ? -4.859 -38.031 -0.484 1 89.06 326 GLY A O 1
ATOM 2624 N N . GLN A 1 327 ? -3.172 -36.75 -1.316 1 92.31 327 GLN A N 1
ATOM 2625 C CA . GLN A 1 327 ? -2.182 -37.781 -1.094 1 92.31 327 GLN A CA 1
ATOM 2626 C C . GLN A 1 327 ? -0.868 -37.188 -0.584 1 92.31 327 GLN A C 1
ATOM 2628 O O . GLN A 1 327 ? -0.625 -36 -0.713 1 92.31 327 GLN A O 1
ATOM 2633 N N . PRO A 1 328 ? -0.053 -38.062 0.001 1 94.62 328 PRO A N 1
ATOM 2634 C CA . PRO A 1 328 ? 1.229 -37.594 0.529 1 94.62 328 PRO A CA 1
ATOM 2635 C C . PRO A 1 328 ? 2.104 -36.938 -0.54 1 94.62 328 PRO A C 1
ATOM 2637 O O . PRO A 1 328 ? 2.104 -37.375 -1.693 1 94.62 328 PRO A O 1
ATOM 2640 N N . MET A 1 329 ? 2.867 -36 -0.151 1 95.69 329 MET A N 1
ATOM 2641 C CA . MET A 1 329 ? 3.691 -35.25 -1.079 1 95.69 329 MET A CA 1
ATOM 2642 C C . MET A 1 329 ? 4.641 -36.156 -1.849 1 95.69 329 MET A C 1
ATOM 2644 O O . MET A 1 329 ? 4.84 -35.969 -3.053 1 95.69 329 MET A O 1
ATOM 2648 N N . ILE A 1 330 ? 5.23 -37.156 -1.198 1 97.25 330 ILE A N 1
ATOM 2649 C CA . ILE A 1 330 ? 6.219 -38.031 -1.821 1 97.25 330 ILE A CA 1
ATOM 2650 C C . ILE A 1 330 ? 5.57 -38.812 -2.963 1 97.25 330 ILE A C 1
ATOM 2652 O O . ILE A 1 330 ? 6.207 -39.062 -3.99 1 97.25 330 ILE A O 1
ATOM 2656 N N . GLN A 1 331 ? 4.363 -39.156 -2.805 1 96.25 331 GLN A N 1
ATOM 2657 C CA . GLN A 1 331 ? 3.666 -39.875 -3.863 1 96.25 331 GLN A CA 1
ATOM 2658 C C . GLN A 1 331 ? 3.436 -38.969 -5.078 1 96.25 331 GLN A C 1
ATOM 2660 O O . GLN A 1 331 ? 3.65 -39.406 -6.215 1 96.25 331 GLN A O 1
ATOM 2665 N N . THR A 1 332 ? 2.988 -37.781 -4.797 1 96.06 332 THR A N 1
ATOM 2666 C CA . THR A 1 332 ? 2.801 -36.844 -5.883 1 96.06 332 THR A CA 1
ATOM 2667 C C . THR A 1 332 ? 4.121 -36.562 -6.602 1 96.06 332 THR A C 1
ATOM 2669 O O . THR A 1 332 ? 4.156 -36.5 -7.832 1 96.06 332 THR A O 1
ATOM 2672 N N . LEU A 1 333 ? 5.125 -36.406 -5.844 1 97.81 333 LEU A N 1
ATOM 2673 C CA . LEU A 1 333 ? 6.457 -36.188 -6.387 1 97.81 333 LEU A CA 1
ATOM 2674 C C . LEU A 1 333 ? 6.883 -37.312 -7.316 1 97.81 333 LEU A C 1
ATOM 2676 O O . LEU A 1 333 ? 7.305 -37.062 -8.445 1 97.81 333 LEU A O 1
ATOM 2680 N N . GLU A 1 334 ? 6.75 -38.5 -6.906 1 97.56 334 GLU A N 1
ATOM 2681 C CA . GLU A 1 334 ? 7.129 -39.656 -7.707 1 97.56 334 GLU A CA 1
ATOM 2682 C C . GLU A 1 334 ? 6.254 -39.781 -8.953 1 97.56 334 GLU A C 1
ATOM 2684 O O . GLU A 1 334 ? 6.75 -40.062 -10.047 1 97.56 334 GLU A O 1
ATOM 2689 N N . ASP A 1 335 ? 4.988 -39.562 -8.742 1 96.81 335 ASP A N 1
ATOM 2690 C CA . ASP A 1 335 ? 4.059 -39.594 -9.867 1 96.81 335 ASP A CA 1
ATOM 2691 C C . ASP A 1 335 ? 4.43 -38.562 -10.938 1 96.81 335 ASP A C 1
ATOM 2693 O O . ASP A 1 335 ? 4.422 -38.875 -12.125 1 96.81 335 ASP A O 1
ATOM 2697 N N . GLN A 1 336 ? 4.801 -37.438 -10.531 1 97.56 336 GLN A N 1
ATOM 2698 C CA . GLN A 1 336 ? 5.07 -36.344 -11.484 1 97.56 336 GLN A CA 1
ATOM 2699 C C . GLN A 1 336 ? 6.43 -36.531 -12.148 1 97.56 336 GLN A C 1
ATOM 2701 O O . GLN A 1 336 ? 6.621 -36.156 -13.305 1 97.56 336 GLN A O 1
ATOM 2706 N N . ILE A 1 337 ? 7.395 -37.094 -11.422 1 98.5 337 ILE A N 1
ATOM 2707 C CA . ILE A 1 337 ? 8.672 -37.406 -12.047 1 98.5 337 ILE A CA 1
ATOM 2708 C C . ILE A 1 337 ? 8.453 -38.406 -13.18 1 98.5 337 ILE A C 1
ATOM 2710 O O . ILE A 1 337 ? 8.938 -38.219 -14.297 1 98.5 337 ILE A O 1
ATOM 2714 N N . LYS A 1 338 ? 7.652 -39.406 -12.891 1 97.75 338 LYS A N 1
ATOM 2715 C CA . LYS A 1 338 ? 7.336 -40.406 -13.906 1 97.75 338 LYS A CA 1
ATOM 2716 C C . LYS A 1 338 ? 6.551 -39.781 -15.062 1 97.75 338 LYS A C 1
ATOM 2718 O O . LYS A 1 338 ? 6.855 -40.031 -16.234 1 97.75 338 LYS A O 1
ATOM 2723 N N . ALA A 1 339 ? 5.613 -39 -14.727 1 98.06 339 ALA A N 1
ATOM 2724 C CA . ALA A 1 339 ? 4.75 -38.406 -15.727 1 98.06 339 ALA A CA 1
ATOM 2725 C C . ALA A 1 339 ? 5.547 -37.469 -16.641 1 98.06 339 ALA A C 1
ATOM 2727 O O . ALA A 1 339 ? 5.203 -37.312 -17.812 1 98.06 339 ALA A O 1
ATOM 2728 N N . ALA A 1 340 ? 6.598 -36.875 -16.141 1 98.5 340 ALA A N 1
ATOM 2729 C CA . ALA A 1 340 ? 7.422 -35.938 -16.906 1 98.5 340 ALA A CA 1
ATOM 2730 C C . ALA A 1 340 ? 8.484 -36.688 -17.719 1 98.5 340 ALA A C 1
ATOM 2732 O O . ALA A 1 340 ? 9.18 -36.094 -18.547 1 98.5 340 ALA A O 1
ATOM 2733 N N . GLY A 1 341 ? 8.68 -37.969 -17.484 1 98.12 341 GLY A N 1
ATOM 2734 C CA . GLY A 1 341 ? 9.617 -38.781 -18.234 1 98.12 341 GLY A CA 1
ATOM 2735 C C . GLY A 1 341 ? 10.938 -39 -17.516 1 98.12 341 GLY A C 1
ATOM 2736 O O . GLY A 1 341 ? 11.883 -39.531 -18.094 1 98.12 341 GLY A O 1
ATOM 2737 N N . GLY A 1 342 ? 10.969 -38.562 -16.297 1 97.81 342 GLY A N 1
ATOM 2738 C CA . GLY A 1 342 ? 12.18 -38.75 -15.508 1 97.81 342 GLY A CA 1
ATOM 2739 C C . GLY A 1 342 ? 12.195 -40.094 -14.781 1 97.81 342 GLY A C 1
ATOM 2740 O O . GLY A 1 342 ? 11.203 -40.812 -14.789 1 97.81 342 GLY A O 1
ATOM 2741 N N . SER A 1 343 ? 13.367 -40.375 -14.25 1 97.69 343 SER A N 1
ATOM 2742 C CA . SER A 1 343 ? 13.539 -41.562 -13.398 1 97.69 343 SER A CA 1
ATOM 2743 C C . SER A 1 343 ? 14.32 -41.219 -12.133 1 97.69 343 SER A C 1
ATOM 2745 O O . SER A 1 343 ? 15.055 -40.219 -12.102 1 97.69 343 SER A O 1
ATOM 2747 N N . LEU A 1 344 ? 14.148 -42.062 -11.141 1 97.81 344 LEU A N 1
ATOM 2748 C CA . LEU A 1 344 ? 14.789 -41.812 -9.852 1 97.81 344 LEU A CA 1
ATOM 2749 C C . LEU A 1 344 ? 16.094 -42.562 -9.734 1 97.81 344 LEU A C 1
ATOM 2751 O O . LEU A 1 344 ? 16.25 -43.656 -10.312 1 97.81 344 LEU A O 1
ATOM 2755 N N . THR A 1 345 ? 17.047 -41.969 -9.062 1 97.75 345 THR A N 1
ATOM 2756 C CA . THR A 1 345 ? 18.297 -42.625 -8.711 1 97.75 345 THR A CA 1
ATOM 2757 C C . THR A 1 345 ? 18.734 -42.25 -7.305 1 97.75 345 THR A C 1
ATOM 2759 O O . THR A 1 345 ? 18.453 -41.125 -6.844 1 97.75 345 THR A O 1
ATOM 2762 N N . ASN A 1 346 ? 19.391 -43.156 -6.645 1 95.31 346 ASN A N 1
ATOM 2763 C CA . ASN A 1 346 ? 20 -42.844 -5.352 1 95.31 346 ASN A CA 1
ATOM 2764 C C . ASN A 1 346 ? 21.469 -42.469 -5.496 1 95.31 346 ASN A C 1
ATOM 2766 O O . ASN A 1 346 ? 22.109 -42.062 -4.523 1 95.31 346 ASN A O 1
ATOM 2770 N N . ASP A 1 347 ? 21.984 -42.531 -6.703 1 93.5 347 ASP A N 1
ATOM 2771 C CA . ASP A 1 347 ? 23.375 -42.219 -7 1 93.5 347 ASP A CA 1
ATOM 2772 C C . ASP A 1 347 ? 23.547 -40.781 -7.449 1 93.5 347 ASP A C 1
ATOM 2774 O O . ASP A 1 347 ? 23.172 -40.438 -8.57 1 93.5 347 ASP A O 1
ATOM 2778 N N . THR A 1 348 ? 24.188 -40.094 -6.625 1 91.5 348 THR A N 1
ATOM 2779 C CA . THR A 1 348 ? 24.391 -38.688 -6.914 1 91.5 348 THR A CA 1
ATOM 2780 C C . THR A 1 348 ? 25.234 -38.5 -8.164 1 91.5 348 THR A C 1
ATOM 2782 O O . THR A 1 348 ? 25.016 -37.562 -8.945 1 91.5 348 THR A O 1
ATOM 2785 N N . GLU A 1 349 ? 26.141 -39.375 -8.422 1 90.75 349 GLU A N 1
ATOM 2786 C CA . GLU A 1 349 ? 27.047 -39.25 -9.555 1 90.75 349 GLU A CA 1
ATOM 2787 C C . GLU A 1 349 ? 26.344 -39.562 -10.867 1 90.75 349 GLU A C 1
ATOM 2789 O O . GLU A 1 349 ? 26.734 -39.062 -11.93 1 90.75 349 GLU A O 1
ATOM 2794 N N . ALA A 1 350 ? 25.328 -40.375 -10.719 1 93.12 350 ALA A N 1
ATOM 2795 C CA . ALA A 1 350 ? 24.609 -40.781 -11.914 1 93.12 350 ALA A CA 1
ATOM 2796 C C . ALA A 1 350 ? 23.484 -39.812 -12.234 1 93.12 350 ALA A C 1
ATOM 2798 O O . ALA A 1 350 ? 22.891 -39.875 -13.312 1 93.12 350 ALA A O 1
ATOM 2799 N N . ALA A 1 351 ? 23.281 -38.906 -11.367 1 96.81 351 ALA A N 1
ATOM 2800 C CA . ALA A 1 351 ? 22.125 -38.031 -11.516 1 96.81 351 ALA A CA 1
ATOM 2801 C C . ALA A 1 351 ? 22.406 -36.938 -12.555 1 96.81 351 ALA A C 1
ATOM 2803 O O . ALA A 1 351 ? 23.516 -36.375 -12.609 1 96.81 351 ALA A O 1
ATOM 2804 N N . SER A 1 352 ? 21.406 -36.719 -13.398 1 97.56 352 SER A N 1
ATOM 2805 C CA . SER A 1 352 ? 21.422 -35.562 -14.297 1 97.56 352 SER A CA 1
ATOM 2806 C C . SER A 1 352 ? 20.812 -34.344 -13.633 1 97.56 352 SER A C 1
ATOM 2808 O O . SER A 1 352 ? 21.078 -33.219 -14.039 1 97.56 352 SER A O 1
ATOM 2810 N N . VAL A 1 353 ? 19.938 -34.625 -12.68 1 98.38 353 VAL A N 1
ATOM 2811 C CA . VAL A 1 353 ? 19.25 -33.594 -11.922 1 98.38 353 VAL A CA 1
ATOM 2812 C C . VAL A 1 353 ? 19.312 -33.906 -10.43 1 98.38 353 VAL A C 1
ATOM 2814 O O . VAL A 1 353 ? 19.062 -35.031 -10.016 1 98.38 353 VAL A O 1
ATOM 2817 N N . ILE A 1 354 ? 19.75 -32.938 -9.656 1 98.38 354 ILE A N 1
ATOM 2818 C CA . ILE A 1 354 ? 19.578 -33 -8.211 1 98.38 354 ILE A CA 1
ATOM 2819 C C . ILE A 1 354 ? 18.406 -32.125 -7.793 1 98.38 354 ILE A C 1
ATOM 2821 O O . ILE A 1 354 ? 18.484 -30.891 -7.914 1 98.38 354 ILE A O 1
ATOM 2825 N N . LEU A 1 355 ? 17.328 -32.719 -7.352 1 98.69 355 LEU A N 1
ATOM 2826 C CA . LEU A 1 355 ? 16.141 -31.984 -6.945 1 98.69 355 LEU A CA 1
ATOM 2827 C C . LEU A 1 355 ? 16.141 -31.75 -5.438 1 98.69 355 LEU A C 1
ATOM 2829 O O . LEU A 1 355 ? 15.977 -32.688 -4.656 1 98.69 355 LEU A O 1
ATOM 2833 N N . LEU A 1 356 ? 16.391 -30.516 -5.07 1 98.62 356 LEU A N 1
ATOM 2834 C CA . LEU A 1 356 ? 16.328 -30.094 -3.676 1 98.62 356 LEU A CA 1
ATOM 2835 C C . LEU A 1 356 ? 14.906 -29.719 -3.285 1 98.62 356 LEU A C 1
ATOM 2837 O O . LEU A 1 356 ? 14.375 -28.719 -3.764 1 98.62 356 LEU A O 1
ATOM 2841 N N . VAL A 1 357 ? 14.305 -30.531 -2.428 1 98.75 357 VAL A N 1
ATOM 2842 C CA . VAL A 1 357 ? 12.906 -30.359 -2.074 1 98.75 357 VAL A CA 1
ATOM 2843 C C . VAL A 1 357 ? 12.789 -29.656 -0.719 1 98.75 357 VAL A C 1
ATOM 2845 O O . VAL A 1 357 ? 13.109 -30.25 0.316 1 98.75 357 VAL A O 1
ATOM 2848 N N . ASN A 1 358 ? 12.352 -28.391 -0.752 1 98.69 358 ASN A N 1
ATOM 2849 C CA . ASN A 1 358 ? 12.047 -27.641 0.461 1 98.69 358 ASN A CA 1
ATOM 2850 C C . ASN A 1 358 ? 10.625 -27.938 0.953 1 98.69 358 ASN A C 1
ATOM 2852 O O . ASN A 1 358 ? 9.75 -27.078 0.856 1 98.69 358 ASN A O 1
ATOM 2856 N N . ASN A 1 359 ? 10.477 -29.141 1.575 1 98.12 359 ASN A N 1
ATOM 2857 C CA . ASN A 1 359 ? 9.148 -29.625 1.964 1 98.12 359 ASN A CA 1
ATOM 2858 C C . ASN A 1 359 ? 8.703 -29.016 3.293 1 98.12 359 ASN A C 1
ATOM 2860 O O . ASN A 1 359 ? 9.531 -28.531 4.066 1 98.12 359 ASN A O 1
ATOM 2864 N N . PHE A 1 360 ? 7.371 -28.953 3.541 1 97 360 PHE A N 1
ATOM 2865 C CA . PHE A 1 360 ? 6.812 -28.422 4.773 1 97 360 PHE A CA 1
ATOM 2866 C C . PHE A 1 360 ? 6.98 -29.406 5.922 1 97 360 PHE A C 1
ATOM 2868 O O . PHE A 1 360 ? 7.121 -30.609 5.699 1 97 360 PHE A O 1
ATOM 2875 N N . SER A 1 361 ? 6.957 -28.922 7.16 1 94.94 361 SER A N 1
ATOM 2876 C CA . SER A 1 361 ? 7.355 -29.734 8.297 1 94.94 361 SER A CA 1
ATOM 2877 C C . SER A 1 361 ? 6.18 -30.016 9.227 1 94.94 361 SER A C 1
ATOM 2879 O O . SER A 1 361 ? 6.312 -30.75 10.211 1 94.94 361 SER A O 1
ATOM 2881 N N . HIS A 1 362 ? 5.047 -29.375 8.906 1 92.81 362 HIS A N 1
ATOM 2882 C CA . HIS A 1 362 ? 3.889 -29.609 9.758 1 92.81 362 HIS A CA 1
ATOM 2883 C C . HIS A 1 362 ? 2.596 -29.578 8.953 1 92.81 362 HIS A C 1
ATOM 2885 O O . HIS A 1 362 ? 2.57 -29.078 7.824 1 92.81 362 HIS A O 1
ATOM 2891 N N . GLN A 1 363 ? 1.573 -30.25 9.57 1 88.81 363 GLN A N 1
ATOM 2892 C CA . GLN A 1 363 ? 0.232 -30.266 8.992 1 88.81 363 GLN A CA 1
ATOM 2893 C C . GLN A 1 363 ? -0.771 -29.578 9.914 1 88.81 363 GLN A C 1
ATOM 2895 O O . GLN A 1 363 ? -0.828 -29.875 11.109 1 88.81 363 GLN A O 1
ATOM 2900 N N . PRO A 1 364 ? -1.461 -28.594 9.43 1 91.75 364 PRO A N 1
ATOM 2901 C CA . PRO A 1 364 ? -1.571 -28.219 8.016 1 91.75 364 PRO A CA 1
ATOM 2902 C C . PRO A 1 364 ? -0.39 -27.391 7.531 1 91.75 364 PRO A C 1
ATOM 2904 O O . PRO A 1 364 ? 0.302 -26.766 8.336 1 91.75 364 PRO A O 1
ATOM 2907 N N . GLN A 1 365 ? -0.12 -27.438 6.273 1 95.31 365 GLN A N 1
ATOM 2908 C CA . GLN A 1 365 ? 0.881 -26.609 5.605 1 95.31 365 GLN A CA 1
ATOM 2909 C C . GLN A 1 365 ? 0.55 -25.125 5.742 1 95.31 365 GLN A C 1
ATOM 2911 O O . GLN A 1 365 ? -0.61 -24.734 5.609 1 95.31 365 GLN A O 1
ATOM 2916 N N . THR A 1 366 ? 1.577 -24.312 6.027 1 95.69 366 THR A N 1
ATOM 2917 C CA . THR A 1 366 ? 1.378 -22.859 6.133 1 95.69 366 THR A CA 1
ATOM 2918 C C . THR A 1 366 ? 1.332 -22.219 4.75 1 95.69 366 THR A C 1
ATOM 2920 O O . THR A 1 366 ? 2.057 -22.641 3.842 1 95.69 366 THR A O 1
ATOM 2923 N N . GLU A 1 367 ? 0.5 -21.219 4.59 1 95.56 367 GLU A N 1
ATOM 2924 C CA . GLU A 1 367 ? 0.53 -20.438 3.355 1 95.56 367 GLU A CA 1
ATOM 2925 C C . GLU A 1 367 ? 1.644 -19.391 3.389 1 95.56 367 GLU A C 1
ATOM 2927 O O . GLU A 1 367 ? 1.938 -18.812 4.441 1 95.56 367 GLU A O 1
ATOM 2932 N N . ALA A 1 368 ? 2.17 -19.031 2.295 1 95.94 368 ALA A N 1
ATOM 2933 C CA . ALA A 1 368 ? 3.373 -18.219 2.162 1 95.94 368 ALA A CA 1
ATOM 2934 C C . ALA A 1 368 ? 3.164 -16.828 2.773 1 95.94 368 ALA A C 1
ATOM 2936 O O . ALA A 1 368 ? 4.055 -16.297 3.439 1 95.94 368 ALA A O 1
ATOM 2937 N N . PRO A 1 369 ? 1.975 -16.219 2.602 1 89.94 369 PRO A N 1
ATOM 2938 C CA . PRO A 1 369 ? 1.79 -14.883 3.172 1 89.94 369 PRO A CA 1
ATOM 2939 C C . PRO A 1 369 ? 1.89 -14.867 4.695 1 89.94 369 PRO A C 1
ATOM 2941 O O . PRO A 1 369 ? 2.092 -13.812 5.297 1 89.94 369 PRO A O 1
ATOM 2944 N N . HIS A 1 370 ? 1.754 -15.984 5.383 1 92.81 370 HIS A N 1
ATOM 2945 C CA . HIS A 1 370 ? 1.747 -16.047 6.84 1 92.81 370 HIS A CA 1
ATOM 2946 C C . HIS A 1 370 ? 3.072 -16.594 7.371 1 92.81 370 HIS A C 1
ATOM 2948 O O . HIS A 1 370 ? 3.193 -16.891 8.562 1 92.81 370 HIS A O 1
ATOM 2954 N N . GLN A 1 371 ? 4.062 -16.672 6.465 1 95.38 371 GLN A N 1
ATOM 2955 C CA . GLN A 1 371 ? 5.34 -17.25 6.871 1 95.38 371 GLN A CA 1
ATOM 2956 C C . GLN A 1 371 ? 6.102 -16.312 7.801 1 95.38 371 GLN A C 1
ATOM 2958 O O . GLN A 1 371 ? 6.043 -15.086 7.645 1 95.38 371 GLN A O 1
ATOM 2963 N N . PRO A 1 372 ? 6.805 -16.828 8.812 1 93.94 372 PRO A N 1
ATOM 2964 C CA . PRO A 1 372 ? 7.727 -15.984 9.57 1 93.94 372 PRO A CA 1
ATOM 2965 C C . PRO A 1 372 ? 8.945 -15.562 8.766 1 93.94 372 PRO A C 1
ATOM 2967 O O . PRO A 1 372 ? 9.586 -16.406 8.117 1 93.94 372 PRO A O 1
ATOM 2970 N N . LEU A 1 373 ? 9.305 -14.336 8.828 1 91.06 373 LEU A N 1
ATOM 2971 C CA . LEU A 1 373 ? 10.383 -13.836 7.98 1 91.06 373 LEU A CA 1
ATOM 2972 C C . LEU A 1 373 ? 11.688 -13.758 8.758 1 91.06 373 LEU A C 1
ATOM 2974 O O . LEU A 1 373 ? 12.766 -13.641 8.164 1 91.06 373 LEU A O 1
ATOM 2978 N N . ASN A 1 374 ? 11.609 -13.734 10.102 1 92.62 374 ASN A N 1
ATOM 2979 C CA . ASN A 1 374 ? 12.805 -13.688 10.93 1 92.62 374 ASN A CA 1
ATOM 2980 C C . ASN A 1 374 ? 13.43 -15.07 11.086 1 92.62 374 ASN A C 1
ATOM 2982 O O . ASN A 1 374 ? 13.484 -15.609 12.195 1 92.62 374 ASN A O 1
ATOM 2986 N N . ARG A 1 375 ? 13.797 -15.695 10 1 94.75 375 ARG A N 1
ATOM 2987 C CA . ARG A 1 375 ? 14.445 -17 9.93 1 94.75 375 ARG A CA 1
ATOM 2988 C C . ARG A 1 375 ? 15.828 -16.891 9.281 1 94.75 375 ARG A C 1
ATOM 2990 O O . ARG A 1 375 ? 16.172 -15.859 8.695 1 94.75 375 ARG A O 1
ATOM 2997 N N . SER A 1 376 ? 16.656 -17.938 9.453 1 95 376 SER A N 1
ATOM 2998 C CA . SER A 1 376 ? 18.031 -17.922 8.969 1 95 376 SER A CA 1
ATOM 2999 C C . SER A 1 376 ? 18.188 -18.828 7.754 1 95 376 SER A C 1
ATOM 3001 O O . SER A 1 376 ? 17.578 -19.906 7.68 1 95 376 SER A O 1
ATOM 3003 N N . ILE A 1 377 ? 19.078 -18.469 6.848 1 95.31 377 ILE A N 1
ATOM 3004 C CA . ILE A 1 377 ? 19.375 -19.266 5.664 1 95.31 377 ILE A CA 1
ATOM 3005 C C . ILE A 1 377 ? 20.094 -20.562 6.086 1 95.31 377 ILE A C 1
ATOM 3007 O O . ILE A 1 377 ? 20.203 -21.5 5.289 1 95.31 377 ILE A O 1
ATOM 3011 N N . ALA A 1 378 ? 20.5 -20.656 7.352 1 94.88 378 ALA A N 1
ATOM 3012 C CA . ALA A 1 378 ? 21.156 -21.859 7.879 1 94.88 378 ALA A CA 1
ATOM 3013 C C . ALA A 1 378 ? 20.234 -23.062 7.832 1 94.88 378 ALA A C 1
ATOM 3015 O O . ALA A 1 378 ? 20.688 -24.203 7.859 1 94.88 378 ALA A O 1
ATOM 3016 N N . GLU A 1 379 ? 18.969 -22.781 7.699 1 95.88 379 GLU A N 1
ATOM 3017 C CA . GLU A 1 379 ? 17.969 -23.844 7.621 1 95.88 379 GLU A CA 1
ATOM 3018 C C . GLU A 1 379 ? 18.172 -24.703 6.383 1 95.88 379 GLU A C 1
ATOM 3020 O O . GLU A 1 379 ? 17.641 -25.812 6.293 1 95.88 379 GLU A O 1
ATOM 3025 N N . TYR A 1 380 ? 18.969 -24.234 5.438 1 97.12 380 TYR A N 1
ATOM 3026 C CA . TYR A 1 380 ? 19.109 -24.922 4.16 1 97.12 380 TYR A CA 1
ATOM 3027 C C . TYR A 1 380 ? 20.516 -25.5 4.008 1 97.12 380 TYR A C 1
ATOM 3029 O O . TYR A 1 380 ? 20.938 -25.844 2.898 1 97.12 380 TYR A O 1
ATOM 3037 N N . ALA A 1 381 ? 21.26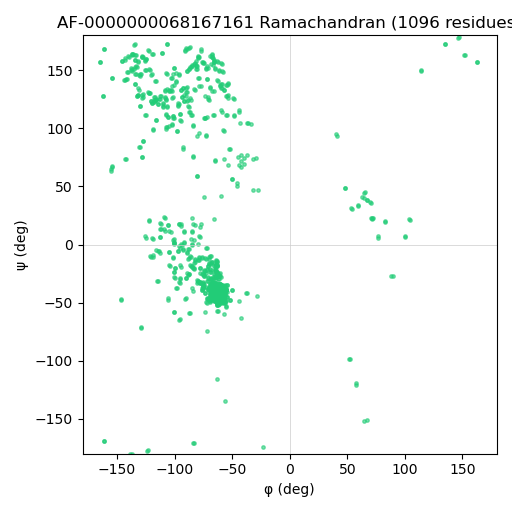6 -25.656 5.113 1 95.06 381 ALA A N 1
ATOM 3038 C CA . ALA A 1 381 ? 22.641 -26.156 5.102 1 95.06 381 ALA A CA 1
ATOM 3039 C C . ALA A 1 381 ? 22.703 -27.562 4.516 1 95.06 381 ALA A C 1
ATOM 3041 O O . ALA A 1 381 ? 23.703 -27.953 3.914 1 95.06 381 ALA A O 1
ATOM 3042 N N . VAL A 1 382 ? 21.641 -28.328 4.613 1 96.38 382 VAL A N 1
ATOM 3043 C CA . VAL A 1 382 ? 21.578 -29.703 4.121 1 96.38 382 VAL A CA 1
ATOM 3044 C C . VAL A 1 382 ? 21.766 -29.719 2.605 1 96.38 382 VAL A C 1
ATOM 3046 O O . VAL A 1 382 ? 22.234 -30.703 2.043 1 96.38 382 VAL A O 1
ATOM 3049 N N . PHE A 1 383 ? 21.469 -28.641 1.924 1 96.69 383 PHE A N 1
ATOM 3050 C CA . PHE A 1 383 ? 21.547 -28.562 0.47 1 96.69 383 PHE A CA 1
ATOM 3051 C C . PHE A 1 383 ? 22.984 -28.25 0.03 1 96.69 383 PHE A C 1
ATOM 3053 O O . PHE A 1 383 ? 23.328 -28.453 -1.135 1 96.69 383 PHE A O 1
ATOM 3060 N N . ASP A 1 384 ? 23.875 -27.781 0.905 1 95 384 ASP A N 1
ATOM 3061 C CA . ASP A 1 384 ? 25.172 -27.234 0.56 1 95 384 ASP A CA 1
ATOM 3062 C C . ASP A 1 384 ? 26.047 -28.281 -0.138 1 95 384 ASP A C 1
ATOM 3064 O O . ASP A 1 384 ? 26.656 -28 -1.168 1 95 384 ASP A O 1
ATOM 3068 N N . ALA A 1 385 ? 26.078 -29.453 0.434 1 93.69 385 ALA A N 1
ATOM 3069 C CA . ALA A 1 385 ? 26.953 -30.5 -0.109 1 93.69 385 ALA A CA 1
ATOM 3070 C C . ALA A 1 385 ? 26.5 -30.906 -1.509 1 93.69 385 ALA A C 1
ATOM 3072 O O . ALA A 1 385 ? 27.328 -31.234 -2.363 1 93.69 385 ALA A O 1
ATOM 3073 N N . TYR A 1 386 ? 25.234 -30.922 -1.705 1 94.56 386 TYR A N 1
ATOM 3074 C CA . TYR A 1 386 ? 24.703 -31.328 -2.996 1 94.56 386 TYR A CA 1
ATOM 3075 C C . TYR A 1 386 ? 24.891 -30.219 -4.039 1 94.56 386 TYR A C 1
ATOM 3077 O O . TYR A 1 386 ? 25.125 -30.516 -5.215 1 94.56 386 TYR A O 1
ATOM 3085 N N . LEU A 1 387 ? 24.719 -29 -3.598 1 94.5 387 LEU A N 1
ATOM 3086 C CA . LEU A 1 387 ? 25.016 -27.891 -4.492 1 94.5 387 LEU A CA 1
ATOM 3087 C C . LEU A 1 387 ? 26.484 -27.922 -4.926 1 94.5 387 LEU A C 1
ATOM 3089 O O . LEU A 1 387 ? 26.781 -27.734 -6.105 1 94.5 387 LEU A O 1
ATOM 3093 N N . ALA A 1 388 ? 27.359 -28.172 -4.004 1 91.44 388 ALA A N 1
ATOM 3094 C CA . ALA A 1 388 ? 28.781 -28.281 -4.324 1 91.44 388 ALA A CA 1
ATOM 3095 C C . ALA A 1 388 ? 29.031 -29.406 -5.324 1 91.44 388 ALA A C 1
ATOM 3097 O O . ALA A 1 388 ? 29.828 -29.25 -6.262 1 91.44 388 ALA A O 1
ATOM 3098 N N . ALA A 1 389 ? 28.391 -30.516 -5.105 1 91.12 389 ALA A N 1
ATOM 3099 C CA . ALA A 1 389 ? 28.516 -31.656 -6.012 1 91.12 389 ALA A CA 1
ATOM 3100 C C . ALA A 1 389 ? 28.031 -31.297 -7.414 1 91.12 389 ALA A C 1
ATOM 3102 O O . ALA A 1 389 ? 28.672 -31.656 -8.406 1 91.12 389 ALA A O 1
ATOM 3103 N N . ALA A 1 390 ? 26.953 -30.609 -7.469 1 92.44 390 ALA A N 1
ATOM 3104 C CA . ALA A 1 390 ? 26.406 -30.219 -8.758 1 92.44 390 ALA A CA 1
ATOM 3105 C C . ALA A 1 390 ? 27.359 -29.281 -9.5 1 92.44 390 ALA A C 1
ATOM 3107 O O . ALA A 1 390 ? 27.469 -29.344 -10.727 1 92.44 390 ALA A O 1
ATOM 3108 N N . MET A 1 391 ? 28.047 -28.453 -8.797 1 91.31 391 MET A N 1
ATOM 3109 C CA . MET A 1 391 ? 28.938 -27.469 -9.406 1 91.31 391 MET A CA 1
ATOM 3110 C C . MET A 1 391 ? 30.188 -28.141 -9.977 1 91.31 391 MET A C 1
ATOM 3112 O O . MET A 1 391 ? 30.812 -27.609 -10.891 1 91.31 391 MET A O 1
ATOM 3116 N N . ARG A 1 392 ? 30.484 -29.297 -9.508 1 90.69 392 ARG A N 1
ATOM 3117 C CA . ARG A 1 392 ? 31.656 -30.016 -10 1 90.69 392 ARG A CA 1
ATOM 3118 C C . ARG A 1 392 ? 31.375 -30.656 -11.352 1 90.69 392 ARG A C 1
ATOM 3120 O O . ARG A 1 392 ? 32.312 -30.906 -12.133 1 90.69 392 ARG A O 1
ATOM 3127 N N . ASN A 1 393 ? 30.172 -30.906 -11.625 1 92.31 393 ASN A N 1
ATOM 3128 C CA . ASN A 1 393 ? 29.75 -31.469 -12.898 1 92.31 393 ASN A CA 1
ATOM 3129 C C . ASN A 1 393 ? 28.859 -30.516 -13.68 1 92.31 393 ASN A C 1
ATOM 3131 O O . ASN A 1 393 ? 27.672 -30.375 -13.367 1 92.31 393 ASN A O 1
ATOM 3135 N N . PRO A 1 394 ? 29.375 -29.984 -14.672 1 89.56 394 PRO A N 1
ATOM 3136 C CA . PRO A 1 394 ? 28.625 -28.969 -15.406 1 89.56 394 PRO A CA 1
ATOM 3137 C C . PRO A 1 394 ? 27.359 -29.516 -16.062 1 89.56 394 PRO A C 1
ATOM 3139 O O . PRO A 1 394 ? 26.469 -28.766 -16.438 1 89.56 394 PRO A O 1
ATOM 3142 N N . ARG A 1 395 ? 27.234 -30.781 -16.125 1 92.12 395 ARG A N 1
ATOM 3143 C CA . ARG A 1 395 ? 26.078 -31.375 -16.797 1 92.12 395 ARG A CA 1
ATOM 3144 C C . ARG A 1 395 ? 24.906 -31.516 -15.852 1 92.12 395 ARG A C 1
ATOM 3146 O O . ARG A 1 395 ? 23.766 -31.734 -16.297 1 92.12 395 ARG A O 1
ATOM 3153 N N . VAL A 1 396 ? 25.172 -31.453 -14.602 1 96.06 396 VAL A N 1
ATOM 3154 C CA . VAL A 1 396 ? 24.125 -31.672 -13.609 1 96.06 396 VAL A CA 1
ATOM 3155 C C . VAL A 1 396 ? 23.344 -30.391 -13.391 1 96.06 396 VAL A C 1
ATOM 3157 O O . VAL A 1 396 ? 23.922 -29.297 -13.297 1 96.06 396 VAL A O 1
ATOM 3160 N N . VAL A 1 397 ? 22.031 -30.484 -13.375 1 97.69 397 VAL A N 1
ATOM 3161 C CA . VAL A 1 397 ? 21.109 -29.391 -13.094 1 97.69 397 VAL A CA 1
ATOM 3162 C C . VAL A 1 397 ? 20.578 -29.516 -11.672 1 97.69 397 VAL A C 1
ATOM 3164 O O . VAL A 1 397 ? 20.359 -30.625 -11.18 1 97.69 397 VAL A O 1
ATOM 3167 N N . VAL A 1 398 ? 20.406 -28.359 -11.039 1 97.81 398 VAL A N 1
ATOM 3168 C CA . VAL A 1 398 ? 19.812 -28.359 -9.703 1 97.81 398 VAL A CA 1
ATOM 3169 C C . VAL A 1 398 ? 18.391 -27.812 -9.773 1 97.81 398 VAL A C 1
ATOM 3171 O O . VAL A 1 398 ? 18.156 -26.75 -10.352 1 97.81 398 VAL A O 1
ATOM 3174 N N . GLY A 1 399 ? 17.438 -28.547 -9.297 1 98.5 399 GLY A N 1
ATOM 3175 C CA . GLY A 1 399 ? 16.078 -28.062 -9.133 1 98.5 399 GLY A CA 1
ATOM 3176 C C . GLY A 1 399 ? 15.75 -27.703 -7.699 1 98.5 399 GLY A C 1
ATOM 3177 O O . GLY A 1 399 ? 15.992 -28.484 -6.785 1 98.5 399 GLY A O 1
ATOM 3178 N N . PHE A 1 400 ? 15.266 -26.484 -7.469 1 98.56 400 PHE A N 1
ATOM 3179 C CA . PHE A 1 400 ? 14.727 -26.078 -6.176 1 98.56 400 PHE A CA 1
ATOM 3180 C C . PHE A 1 400 ? 13.203 -26.188 -6.16 1 98.56 400 PHE A C 1
ATOM 3182 O O . PHE A 1 400 ? 12.508 -25.312 -6.672 1 98.56 400 PHE A O 1
ATOM 3189 N N . ALA A 1 401 ? 12.688 -27.281 -5.617 1 98.81 401 ALA A N 1
ATOM 3190 C CA . ALA A 1 401 ? 11.25 -27.438 -5.391 1 98.81 401 ALA A CA 1
ATOM 3191 C C . ALA A 1 401 ? 10.828 -26.797 -4.07 1 98.81 401 ALA A C 1
ATOM 3193 O O . ALA A 1 401 ? 11 -27.391 -3.004 1 98.81 401 ALA A O 1
ATOM 3194 N N . ASP A 1 402 ? 10.234 -25.609 -4.164 1 98.75 402 ASP A N 1
ATOM 3195 C CA . ASP A 1 402 ? 9.906 -24.828 -2.979 1 98.75 402 ASP A CA 1
ATOM 3196 C C . ASP A 1 402 ? 8.477 -25.109 -2.51 1 98.75 402 ASP A C 1
ATOM 3198 O O . ASP A 1 402 ? 7.566 -24.328 -2.777 1 98.75 402 ASP A O 1
ATOM 3202 N N . ASN A 1 403 ? 8.336 -26.203 -1.722 1 98.19 403 ASN A N 1
ATOM 3203 C CA . ASN A 1 403 ? 7.023 -26.688 -1.312 1 98.19 403 ASN A CA 1
ATOM 3204 C C . ASN A 1 403 ? 6.773 -26.453 0.174 1 98.19 403 ASN A C 1
ATOM 3206 O O . ASN A 1 403 ? 5.836 -27.016 0.749 1 98.19 403 ASN A O 1
ATOM 3210 N N . ARG A 1 404 ? 7.578 -25.656 0.792 1 98.12 404 ARG A N 1
ATOM 3211 C CA . ARG A 1 404 ? 7.422 -25.469 2.23 1 98.12 404 ARG A CA 1
ATOM 3212 C C . ARG A 1 404 ? 6.113 -24.75 2.547 1 98.12 404 ARG A C 1
ATOM 3214 O O . ARG A 1 404 ? 5.457 -25.062 3.543 1 98.12 404 ARG A O 1
ATOM 3221 N N . TYR A 1 405 ? 5.777 -23.859 1.745 1 97.94 405 TYR A N 1
ATOM 3222 C CA . TYR A 1 405 ? 4.535 -23.125 1.898 1 97.94 405 TYR A CA 1
ATOM 3223 C C . TYR A 1 405 ? 3.654 -23.266 0.663 1 97.94 405 TYR A C 1
ATOM 3225 O O . TYR A 1 405 ? 4.156 -23.453 -0.447 1 97.94 405 TYR A O 1
ATOM 3233 N N . SER A 1 406 ? 2.324 -23.188 0.859 1 96.44 406 SER A N 1
ATOM 3234 C CA . SER A 1 406 ? 1.416 -23.094 -0.278 1 96.44 406 SER A CA 1
ATOM 3235 C C . SER A 1 406 ? 1.222 -21.641 -0.699 1 96.44 406 SER A C 1
ATOM 3237 O O . SER A 1 406 ? 1.441 -20.719 0.095 1 96.44 406 SER A O 1
ATOM 3239 N N . ASN A 1 407 ? 0.95 -21.422 -1.963 1 96 407 ASN A N 1
ATOM 3240 C CA . ASN A 1 407 ? 0.562 -20.125 -2.52 1 96 407 ASN A CA 1
ATOM 3241 C C . ASN A 1 407 ? 1.708 -19.125 -2.453 1 96 407 ASN A C 1
ATOM 3243 O O . ASN A 1 407 ? 1.494 -17.953 -2.135 1 96 407 ASN A O 1
ATOM 3247 N N . GLY A 1 408 ? 2.916 -19.656 -2.705 1 97.44 408 GLY A N 1
ATOM 3248 C CA . GLY A 1 408 ? 4.035 -18.719 -2.801 1 97.44 408 GLY A CA 1
ATOM 3249 C C . GLY A 1 408 ? 5.336 -19.312 -2.287 1 97.44 408 GLY A C 1
ATOM 3250 O O . GLY A 1 408 ? 5.348 -20.406 -1.71 1 97.44 408 GLY A O 1
ATOM 3251 N N . ALA A 1 409 ? 6.383 -18.516 -2.387 1 98.38 409 ALA A N 1
ATOM 3252 C CA . ALA A 1 409 ? 7.746 -18.953 -2.105 1 98.38 409 ALA A CA 1
ATOM 3253 C C . ALA A 1 409 ? 8.062 -18.844 -0.618 1 98.38 409 ALA A C 1
ATOM 3255 O O . ALA A 1 409 ? 7.406 -18.094 0.108 1 98.38 409 ALA A O 1
ATOM 3256 N N . ASP A 1 410 ? 8.977 -19.656 -0.235 1 98.56 410 ASP A N 1
ATOM 3257 C CA . ASP A 1 410 ? 9.734 -19.406 0.987 1 98.56 410 ASP A CA 1
ATOM 3258 C C . ASP A 1 410 ? 10.75 -18.281 0.785 1 98.56 410 ASP A C 1
ATOM 3260 O O . ASP A 1 410 ? 11.797 -18.5 0.17 1 98.56 410 ASP A O 1
ATOM 3264 N N . VAL A 1 411 ? 10.492 -17.172 1.375 1 98 411 VAL A N 1
ATOM 3265 C CA . VAL A 1 411 ? 11.297 -15.969 1.163 1 98 411 VAL A CA 1
ATOM 3266 C C . VAL A 1 411 ? 12.734 -16.234 1.602 1 98 411 VAL A C 1
ATOM 3268 O O . VAL A 1 411 ? 13.688 -15.758 0.973 1 98 411 VAL A O 1
ATOM 3271 N N . VAL A 1 412 ? 12.945 -17.016 2.615 1 97.62 412 VAL A N 1
ATOM 3272 C CA . VAL A 1 412 ? 14.273 -17.266 3.16 1 97.62 412 VAL A CA 1
ATOM 3273 C C . VAL A 1 412 ? 15.031 -18.219 2.24 1 97.62 412 VAL A C 1
ATOM 3275 O O . VAL A 1 412 ? 16.25 -18.125 2.117 1 97.62 412 VAL A O 1
ATOM 3278 N N . LEU A 1 413 ? 14.391 -19.156 1.563 1 98.12 413 LEU A N 1
ATOM 3279 C CA . LEU A 1 413 ? 15.055 -19.969 0.562 1 98.12 413 LEU A CA 1
ATOM 3280 C C . LEU A 1 413 ? 15.602 -19.109 -0.573 1 98.12 413 LEU A C 1
ATOM 3282 O O . LEU A 1 413 ? 16.703 -19.359 -1.063 1 98.12 413 LEU A O 1
ATOM 3286 N N . ILE A 1 414 ? 14.789 -18.203 -1.026 1 97.69 414 ILE A N 1
ATOM 3287 C CA . ILE A 1 414 ? 15.234 -17.297 -2.09 1 97.69 414 ILE A CA 1
ATOM 3288 C C . ILE A 1 414 ? 16.484 -16.562 -1.646 1 97.69 414 ILE A C 1
ATOM 3290 O O . ILE A 1 414 ? 17.438 -16.406 -2.42 1 97.69 414 ILE A O 1
ATOM 3294 N N . ARG A 1 415 ? 16.516 -16.031 -0.388 1 96.06 415 ARG A N 1
ATOM 3295 C CA . ARG A 1 415 ? 17.703 -15.406 0.16 1 96.06 415 ARG A CA 1
ATOM 3296 C C . ARG A 1 415 ? 18.891 -16.359 0.143 1 96.06 415 ARG A C 1
ATOM 3298 O O . ARG A 1 415 ? 20.016 -15.961 -0.16 1 96.06 415 ARG A O 1
ATOM 3305 N N . TYR A 1 416 ? 18.641 -17.625 0.497 1 96.19 416 TYR A N 1
ATOM 3306 C CA . TYR A 1 416 ? 19.656 -18.656 0.469 1 96.19 416 TYR A CA 1
ATOM 3307 C C . TYR A 1 416 ? 20.219 -18.828 -0.937 1 96.19 416 TYR A C 1
ATOM 3309 O O . TYR A 1 416 ? 21.438 -18.844 -1.126 1 96.19 416 TYR A O 1
ATOM 3317 N N . MET A 1 417 ? 19.375 -18.938 -1.889 1 95.88 417 MET A N 1
ATOM 3318 C CA . MET A 1 417 ? 19.797 -19.094 -3.279 1 95.88 417 MET A CA 1
ATOM 3319 C C . MET A 1 417 ? 20.656 -17.922 -3.723 1 95.88 417 MET A C 1
ATOM 3321 O O . MET A 1 417 ? 21.688 -18.109 -4.371 1 95.88 417 MET A O 1
ATOM 3325 N N . GLU A 1 418 ? 20.219 -16.719 -3.355 1 93.44 418 GLU A N 1
ATOM 3326 C CA . GLU A 1 418 ? 20.984 -15.523 -3.688 1 93.44 418 GLU A CA 1
ATOM 3327 C C . GLU A 1 418 ? 22.359 -15.547 -3.045 1 93.44 418 GLU A C 1
ATOM 3329 O O . GLU A 1 418 ? 23.359 -15.172 -3.674 1 93.44 418 GLU A O 1
ATOM 3334 N N . SER A 1 419 ? 22.375 -15.969 -1.806 1 90.88 419 SER A N 1
ATOM 3335 C CA . SER A 1 419 ? 23.656 -16.047 -1.089 1 90.88 419 SER A CA 1
ATOM 3336 C C . SER A 1 419 ? 24.594 -17.047 -1.745 1 90.88 419 SER A C 1
ATOM 3338 O O . SER A 1 419 ? 25.812 -16.844 -1.754 1 90.88 419 SER A O 1
ATOM 3340 N N . GLN A 1 420 ? 24.094 -18.141 -2.287 1 85.5 420 GLN A N 1
ATOM 3341 C CA . GLN A 1 420 ? 24.906 -19.141 -2.961 1 85.5 420 GLN A CA 1
ATOM 3342 C C . GLN A 1 420 ? 25.484 -18.594 -4.258 1 85.5 420 GLN A C 1
ATOM 3344 O O . GLN A 1 420 ? 26.594 -18.984 -4.66 1 85.5 420 GLN A O 1
ATOM 3349 N N . HIS A 1 421 ? 24.812 -17.75 -4.812 1 81.56 421 HIS A N 1
ATOM 3350 C CA . HIS A 1 421 ? 25.312 -17.094 -6.012 1 81.56 421 HIS A CA 1
ATOM 3351 C C . HIS A 1 421 ? 26.422 -16.094 -5.672 1 81.56 421 HIS A C 1
ATOM 3353 O O . HIS A 1 421 ? 27.438 -16.016 -6.375 1 81.56 421 HIS A O 1
ATOM 3359 N N . SER A 1 422 ? 26.219 -15.383 -4.637 1 76.44 422 SER A N 1
ATOM 3360 C CA . SER A 1 422 ? 27.125 -14.297 -4.285 1 76.44 422 SER A CA 1
ATOM 3361 C C . SER A 1 422 ? 28.344 -14.82 -3.531 1 76.44 422 SER A C 1
ATOM 3363 O O . SER A 1 422 ? 29.328 -14.094 -3.354 1 76.44 422 SER A O 1
ATOM 3365 N N . SER A 1 423 ? 28.219 -16.016 -3.113 1 76.38 423 SER A N 1
ATOM 3366 C CA . SER A 1 423 ? 29.328 -16.609 -2.363 1 76.38 423 SER A CA 1
ATOM 3367 C C . SER A 1 423 ? 30.391 -17.172 -3.297 1 76.38 423 SER A C 1
ATOM 3369 O O . SER A 1 423 ? 30.375 -16.906 -4.5 1 76.38 423 SER A O 1
ATOM 3371 N N . ALA A 1 424 ? 31.297 -17.875 -2.684 1 69.31 424 ALA A N 1
ATOM 3372 C CA . ALA A 1 424 ? 32.438 -18.469 -3.398 1 69.31 424 ALA A CA 1
ATOM 3373 C C . ALA A 1 424 ? 31.953 -19.547 -4.367 1 69.31 424 ALA A C 1
ATOM 3375 O O . ALA A 1 424 ? 32.594 -19.828 -5.371 1 69.31 424 ALA A O 1
ATOM 3376 N N . SER A 1 425 ? 30.75 -20.047 -4.191 1 74.06 425 SER A N 1
ATOM 3377 C CA . SER A 1 425 ? 30.219 -21.109 -5.039 1 74.06 425 SER A CA 1
ATOM 3378 C C . SER A 1 425 ? 29.719 -20.547 -6.367 1 74.06 425 SER A C 1
ATOM 3380 O O . SER A 1 425 ? 29.734 -21.25 -7.383 1 74.06 425 SER A O 1
ATOM 3382 N N . HIS A 1 426 ? 29.234 -19.328 -6.375 1 81.19 426 HIS A N 1
ATOM 3383 C CA . HIS A 1 426 ? 28.797 -18.562 -7.543 1 81.19 426 HIS A CA 1
ATOM 3384 C C . HIS A 1 426 ? 27.875 -19.406 -8.422 1 81.19 426 HIS A C 1
ATOM 3386 O O . HIS A 1 426 ? 28.109 -19.516 -9.633 1 81.19 426 HIS A O 1
ATOM 3392 N N . ILE A 1 427 ? 26.938 -20.016 -7.859 1 88.62 427 ILE A N 1
ATOM 3393 C CA . ILE A 1 427 ? 26 -20.812 -8.633 1 88.62 427 ILE A CA 1
ATOM 3394 C C . ILE A 1 427 ? 25.172 -19.922 -9.539 1 88.62 427 ILE A C 1
ATOM 3396 O O . ILE A 1 427 ? 24.359 -19.125 -9.062 1 88.62 427 ILE A O 1
ATOM 3400 N N . PRO A 1 428 ? 25.375 -20.016 -10.797 1 93.94 428 PRO A N 1
ATOM 3401 C CA . PRO A 1 428 ? 24.625 -19.156 -11.719 1 93.94 428 PRO A CA 1
ATOM 3402 C C . PRO A 1 428 ? 23.172 -19.625 -11.891 1 93.94 428 PRO A C 1
ATOM 3404 O O . PRO A 1 428 ? 22.875 -20.797 -11.664 1 93.94 428 PRO A O 1
ATOM 3407 N N . MET A 1 429 ? 22.281 -18.766 -12.273 1 94.88 429 MET A N 1
ATOM 3408 C CA . MET A 1 429 ? 20.875 -19.109 -12.469 1 94.88 429 MET A CA 1
ATOM 3409 C C . MET A 1 429 ? 20.719 -20.094 -13.609 1 94.88 429 MET A C 1
ATOM 3411 O O . MET A 1 429 ? 19.719 -20.828 -13.664 1 94.88 429 MET A O 1
ATOM 3415 N N . SER A 1 430 ? 21.703 -20.172 -14.508 1 95.69 430 SER A N 1
ATOM 3416 C CA . SER A 1 430 ? 21.672 -21.109 -15.625 1 95.69 430 SER A CA 1
ATOM 3417 C C . SER A 1 430 ? 21.922 -22.547 -15.141 1 95.69 430 SER A C 1
ATOM 3419 O O . SER A 1 430 ? 21.781 -23.5 -15.914 1 95.69 430 SER A O 1
ATOM 3421 N N . LYS A 1 431 ? 22.188 -22.703 -13.805 1 94.88 431 LYS A N 1
ATOM 3422 C CA . LYS A 1 431 ? 22.469 -24 -13.227 1 94.88 431 LYS A CA 1
ATOM 3423 C C . LYS A 1 431 ? 21.234 -24.562 -12.5 1 94.88 431 LYS A C 1
ATOM 3425 O O . LYS A 1 431 ? 21.203 -25.734 -12.133 1 94.88 431 LYS A O 1
ATOM 3430 N N . PHE A 1 432 ? 20.266 -23.719 -12.336 1 94.62 432 PHE A N 1
ATOM 3431 C CA . PHE A 1 432 ? 19.203 -24.281 -11.508 1 94.62 432 PHE A CA 1
ATOM 3432 C C . PHE A 1 432 ? 17.828 -23.922 -12.086 1 94.62 432 PHE A C 1
ATOM 3434 O O . PHE A 1 432 ? 17.703 -22.969 -12.852 1 94.62 432 PHE A O 1
ATOM 3441 N N . ALA A 1 433 ? 16.828 -24.766 -11.836 1 98 433 ALA A N 1
ATOM 3442 C CA . ALA A 1 433 ? 15.398 -24.531 -11.992 1 98 433 ALA A CA 1
ATOM 3443 C C . ALA A 1 433 ? 14.742 -24.234 -10.648 1 98 433 ALA A C 1
ATOM 3445 O O . ALA A 1 433 ? 15.203 -24.719 -9.609 1 98 433 ALA A O 1
ATOM 3446 N N . TYR A 1 434 ? 13.719 -23.391 -10.672 1 98.31 434 TYR A N 1
ATOM 3447 C CA . TYR A 1 434 ? 13.031 -23.031 -9.438 1 98.31 434 TYR A CA 1
ATOM 3448 C C . TYR A 1 434 ? 11.531 -22.875 -9.672 1 98.31 434 TYR A C 1
ATOM 3450 O O . TYR A 1 434 ? 11.109 -22.359 -10.703 1 98.31 434 TYR A O 1
ATOM 3458 N N . ALA A 1 435 ? 10.742 -23.328 -8.711 1 98.56 435 ALA A N 1
ATOM 3459 C CA . ALA A 1 435 ? 9.32 -22.969 -8.625 1 98.56 435 ALA A CA 1
ATOM 3460 C C . ALA A 1 435 ? 8.82 -23.062 -7.188 1 98.56 435 ALA A C 1
ATOM 3462 O O . ALA A 1 435 ? 9.258 -23.938 -6.426 1 98.56 435 ALA A O 1
ATOM 3463 N N . GLY A 1 436 ? 7.938 -22.172 -6.754 1 98 436 GLY A N 1
ATOM 3464 C CA . GLY A 1 436 ? 7.281 -22.156 -5.457 1 98 436 GLY A CA 1
ATOM 3465 C C . GLY A 1 436 ? 5.949 -21.422 -5.477 1 98 436 GLY A C 1
ATOM 3466 O O . GLY A 1 436 ? 5.762 -20.438 -4.762 1 98 436 GLY A O 1
ATOM 3467 N N . TRP A 1 437 ? 5 -21.984 -6.219 1 95.69 437 TRP A N 1
ATOM 3468 C CA . TRP A 1 437 ? 3.756 -21.25 -6.41 1 95.69 437 TRP A CA 1
ATOM 3469 C C . TRP A 1 437 ? 2.551 -22.156 -6.215 1 95.69 437 TRP A C 1
ATOM 3471 O O . TRP A 1 437 ? 2.635 -23.375 -6.453 1 95.69 437 TRP A O 1
ATOM 3481 N N . ASN A 1 438 ? 1.415 -21.625 -5.688 1 92.88 438 ASN A N 1
ATOM 3482 C CA . ASN A 1 438 ? 0.1 -22.25 -5.605 1 92.88 438 ASN A CA 1
ATOM 3483 C C . ASN A 1 438 ? 0.157 -23.578 -4.844 1 92.88 438 ASN A C 1
ATOM 3485 O O . ASN A 1 438 ? 0.568 -23.609 -3.682 1 92.88 438 ASN A O 1
ATOM 3489 N N . THR A 1 439 ? -0.209 -24.703 -5.488 1 94.69 439 THR A N 1
ATOM 3490 C CA . THR A 1 439 ? -0.275 -26 -4.805 1 94.69 439 THR A CA 1
ATOM 3491 C C . THR A 1 439 ? 1.055 -26.734 -4.918 1 94.69 439 THR A C 1
ATOM 3493 O O . THR A 1 439 ? 1.912 -26.359 -5.723 1 94.69 439 THR A O 1
ATOM 3496 N N . ASP A 1 440 ? 1.17 -27.781 -4.102 1 95.94 440 ASP A N 1
ATOM 3497 C CA . ASP A 1 440 ? 2.338 -28.656 -4.172 1 95.94 440 ASP A CA 1
ATOM 3498 C C . ASP A 1 440 ? 2.512 -29.234 -5.574 1 95.94 440 ASP A C 1
ATOM 3500 O O . ASP A 1 440 ? 3.619 -29.234 -6.117 1 95.94 440 ASP A O 1
ATOM 3504 N N . GLY A 1 441 ? 1.462 -29.641 -6.137 1 96.06 441 GLY A N 1
ATOM 3505 C CA . GLY A 1 441 ? 1.505 -30.219 -7.473 1 96.06 441 GLY A CA 1
ATOM 3506 C C . GLY A 1 441 ? 1.958 -29.234 -8.531 1 96.06 441 GLY A C 1
ATOM 3507 O O . GLY A 1 441 ? 2.742 -29.578 -9.414 1 96.06 441 GLY A O 1
ATOM 3508 N N . ASN A 1 442 ? 1.497 -27.984 -8.469 1 96.94 442 ASN A N 1
ATOM 3509 C CA . ASN A 1 442 ? 1.909 -26.953 -9.414 1 96.94 442 ASN A CA 1
ATOM 3510 C C . ASN A 1 442 ? 3.404 -26.672 -9.32 1 96.94 442 ASN A C 1
ATOM 3512 O O . ASN A 1 442 ? 4.086 -26.547 -10.336 1 96.94 442 ASN A O 1
ATOM 3516 N N . THR A 1 443 ? 3.855 -26.578 -8.133 1 97.94 443 THR A N 1
ATOM 3517 C CA . THR A 1 443 ? 5.273 -26.328 -7.883 1 97.94 443 THR A CA 1
ATOM 3518 C C . THR A 1 443 ? 6.125 -27.469 -8.414 1 97.94 443 THR A C 1
ATOM 3520 O O . THR A 1 443 ? 7.059 -27.25 -9.188 1 97.94 443 THR A O 1
ATOM 3523 N N . LEU A 1 444 ? 5.762 -28.688 -8.062 1 98.25 444 LEU A N 1
ATOM 3524 C CA . LEU A 1 444 ? 6.539 -29.859 -8.438 1 98.25 444 LEU A CA 1
ATOM 3525 C C . LEU A 1 444 ? 6.559 -30.047 -9.953 1 98.25 444 LEU A C 1
ATOM 3527 O O . LEU A 1 444 ? 7.625 -30.188 -10.555 1 98.25 444 LEU A O 1
ATOM 3531 N N . GLY A 1 445 ? 5.387 -29.984 -10.539 1 98.19 445 GLY A N 1
ATOM 3532 C CA . GLY A 1 445 ? 5.336 -30.141 -11.984 1 98.19 445 GLY A CA 1
ATOM 3533 C C . GLY A 1 445 ? 6.164 -29.109 -12.734 1 98.19 445 GLY A C 1
ATOM 3534 O O . GLY A 1 445 ? 6.812 -29.438 -13.734 1 98.19 445 GLY A O 1
ATOM 3535 N N . THR A 1 446 ? 6.176 -27.875 -12.227 1 98.56 446 THR A N 1
ATOM 3536 C CA . THR A 1 446 ? 6.906 -26.797 -12.867 1 98.56 446 THR A CA 1
ATOM 3537 C C . THR A 1 446 ? 8.414 -27.016 -12.75 1 98.56 446 THR A C 1
ATOM 3539 O O . THR A 1 446 ? 9.133 -26.969 -13.75 1 98.56 446 THR A O 1
ATOM 3542 N N . VAL A 1 447 ? 8.898 -27.297 -11.602 1 98.62 447 VAL A N 1
ATOM 3543 C CA . VAL A 1 447 ? 10.344 -27.375 -11.391 1 98.62 447 VAL A CA 1
ATOM 3544 C C . VAL A 1 447 ? 10.883 -28.656 -11.992 1 98.62 447 VAL A C 1
ATOM 3546 O O . VAL A 1 447 ? 11.992 -28.688 -12.539 1 98.62 447 VAL A O 1
ATOM 3549 N N . ILE A 1 448 ? 10.164 -29.75 -11.922 1 98.75 448 ILE A N 1
ATOM 3550 C CA . ILE A 1 448 ? 10.602 -31.016 -12.508 1 98.75 448 ILE A CA 1
ATOM 3551 C C . ILE A 1 448 ? 10.727 -30.859 -14.023 1 98.75 448 ILE A C 1
ATOM 3553 O O . ILE A 1 448 ? 11.742 -31.234 -14.617 1 98.75 448 ILE A O 1
ATOM 3557 N N . SER A 1 449 ? 9.688 -30.297 -14.594 1 98.81 449 SER A N 1
ATOM 3558 C CA . SER A 1 449 ? 9.703 -30.109 -16.047 1 98.81 449 SER A CA 1
ATOM 3559 C C . SER A 1 449 ? 10.867 -29.219 -16.469 1 98.81 449 SER A C 1
ATOM 3561 O O . SER A 1 449 ? 11.602 -29.562 -17.406 1 98.81 449 SER A O 1
ATOM 3563 N N . SER A 1 450 ? 11.008 -28.109 -15.766 1 98.75 450 SER A N 1
ATOM 3564 C CA . SER A 1 450 ? 12.102 -27.188 -16.062 1 98.75 450 SER A CA 1
ATOM 3565 C C . SER A 1 450 ? 13.453 -27.875 -15.914 1 98.75 450 SER A C 1
ATOM 3567 O O . SER A 1 450 ? 14.32 -27.75 -16.781 1 98.75 450 SER A O 1
ATOM 3569 N N . SER A 1 451 ? 13.656 -28.656 -14.883 1 98.69 451 SER A N 1
ATOM 3570 C CA . SER A 1 451 ? 14.922 -29.344 -14.609 1 98.69 451 SER A CA 1
ATOM 3571 C C . SER A 1 451 ? 15.242 -30.359 -15.695 1 98.69 451 SER A C 1
ATOM 3573 O O . SER A 1 451 ? 16.375 -30.438 -16.156 1 98.69 451 SER A O 1
ATOM 3575 N N . LEU A 1 452 ? 14.273 -31.125 -16.094 1 98.69 452 LEU A N 1
ATOM 3576 C CA . LEU A 1 452 ? 14.484 -32.156 -17.109 1 98.69 452 LEU A CA 1
ATOM 3577 C C . LEU A 1 452 ? 14.859 -31.516 -18.438 1 98.69 452 LEU A C 1
ATOM 3579 O O . LEU A 1 452 ? 15.781 -31.984 -19.109 1 98.69 452 LEU A O 1
ATOM 3583 N N . LEU A 1 453 ? 14.164 -30.469 -18.781 1 98.56 453 LEU A N 1
ATOM 3584 C CA . LEU A 1 453 ? 14.453 -29.812 -20.062 1 98.56 453 LEU A CA 1
ATOM 3585 C C . LEU A 1 453 ? 15.844 -29.188 -20.047 1 98.56 453 LEU A C 1
ATOM 3587 O O . LEU A 1 453 ? 16.562 -29.25 -21.047 1 98.56 453 LEU A O 1
ATOM 3591 N N . MET A 1 454 ? 16.203 -28.609 -18.938 1 98.38 454 MET A N 1
ATOM 3592 C CA . MET A 1 454 ? 17.547 -28.047 -18.812 1 98.38 454 MET A CA 1
ATOM 3593 C C . MET A 1 454 ? 18.609 -29.125 -18.938 1 98.38 454 MET A C 1
ATOM 3595 O O . MET A 1 454 ? 19.703 -28.891 -19.453 1 98.38 454 MET A O 1
ATOM 3599 N N . ALA A 1 455 ? 18.312 -30.297 -18.391 1 98.06 455 ALA A N 1
ATOM 3600 C CA . ALA A 1 455 ? 19.25 -31.422 -18.5 1 98.06 455 ALA A CA 1
ATOM 3601 C C . ALA A 1 455 ? 19.328 -31.938 -19.938 1 98.06 455 ALA A C 1
ATOM 3603 O O . ALA A 1 455 ? 20.406 -32.344 -20.391 1 98.06 455 ALA A O 1
ATOM 3604 N N . LEU A 1 456 ? 18.266 -31.891 -20.641 1 97.31 456 LEU A N 1
ATOM 3605 C CA . LEU A 1 456 ? 18.188 -32.406 -22 1 97.31 456 LEU A CA 1
ATOM 3606 C C . LEU A 1 456 ? 18.844 -31.453 -22.984 1 97.31 456 LEU A C 1
ATOM 3608 O O . LEU A 1 456 ? 19.422 -31.891 -23.984 1 97.31 456 LEU A O 1
ATOM 3612 N N . PHE A 1 457 ? 18.719 -30.172 -22.656 1 96.75 457 PHE A N 1
ATOM 3613 C CA . PHE A 1 457 ? 19.172 -29.156 -23.609 1 96.75 457 PHE A CA 1
ATOM 3614 C C . PHE A 1 457 ? 20.109 -28.156 -22.953 1 96.75 457 PHE A C 1
ATOM 3616 O O . PHE A 1 457 ? 19.781 -26.984 -22.812 1 96.75 457 PHE A O 1
ATOM 3623 N N . PRO A 1 458 ? 21.328 -28.531 -22.703 1 96 458 PRO A N 1
ATOM 3624 C CA . PRO A 1 458 ? 22.281 -27.672 -22 1 96 458 PRO A CA 1
ATOM 3625 C C . PRO A 1 458 ? 22.562 -26.375 -22.766 1 96 458 PRO A C 1
ATOM 3627 O O . PRO A 1 458 ? 22.859 -25.344 -22.156 1 96 458 PRO A O 1
ATOM 3630 N N . ALA A 1 459 ? 22.438 -26.375 -24.047 1 95.38 459 ALA A N 1
ATOM 3631 C CA . ALA A 1 459 ? 22.734 -25.203 -24.875 1 95.38 459 ALA A CA 1
ATOM 3632 C C . ALA A 1 459 ? 21.719 -24.094 -24.625 1 95.38 459 ALA A C 1
ATOM 3634 O O . ALA A 1 459 ? 21.969 -22.922 -24.953 1 95.38 459 ALA A O 1
ATOM 3635 N N . LYS A 1 460 ? 20.594 -24.406 -24.016 1 96.25 460 LYS A N 1
ATOM 3636 C CA . LYS A 1 460 ? 19.5 -23.453 -23.812 1 96.25 460 LYS A CA 1
ATOM 3637 C C . LYS A 1 460 ? 19.516 -22.922 -22.375 1 96.25 460 LYS A C 1
ATOM 3639 O O . LYS A 1 460 ? 18.688 -22.078 -22.031 1 96.25 460 LYS A O 1
ATOM 3644 N N . ARG A 1 461 ? 20.438 -23.266 -21.578 1 96.75 461 ARG A N 1
ATOM 3645 C CA . ARG A 1 461 ? 20.391 -22.984 -20.141 1 96.75 461 ARG A CA 1
ATOM 3646 C C . ARG A 1 461 ? 20.5 -21.484 -19.875 1 96.75 461 ARG A C 1
ATOM 3648 O O . ARG A 1 461 ? 19.875 -20.969 -18.953 1 96.75 461 ARG A O 1
ATOM 3655 N N . GLU A 1 462 ? 21.234 -20.781 -20.656 1 95.62 462 GLU A N 1
ATOM 3656 C CA . GLU A 1 462 ? 21.312 -19.328 -20.5 1 95.62 462 GLU A CA 1
ATOM 3657 C C . GLU A 1 462 ? 19.969 -18.672 -20.781 1 95.62 462 GLU A C 1
ATOM 3659 O O . GLU A 1 462 ? 19.531 -17.781 -20.031 1 95.62 462 GLU A O 1
ATOM 3664 N N . GLU A 1 463 ? 19.281 -19.125 -21.75 1 94.44 463 GLU A N 1
ATOM 3665 C CA . GLU A 1 463 ? 17.969 -18.594 -22.109 1 94.44 463 GLU A CA 1
ATOM 3666 C C . GLU A 1 463 ? 16.922 -18.984 -21.047 1 94.44 463 GLU A C 1
ATOM 3668 O O . GLU A 1 463 ? 15.977 -18.234 -20.812 1 94.44 463 GLU A O 1
ATOM 3673 N N . SER A 1 464 ? 17.188 -20.125 -20.422 1 96.62 464 SER A N 1
ATOM 3674 C CA . SER A 1 464 ? 16.234 -20.609 -19.422 1 96.62 464 SER A CA 1
ATOM 3675 C C . SER A 1 464 ? 16.188 -19.703 -18.203 1 96.62 464 SER A C 1
ATOM 3677 O O . SER A 1 464 ? 15.25 -19.766 -17.406 1 96.62 464 SER A O 1
ATOM 3679 N N . THR A 1 465 ? 17.203 -18.797 -18.031 1 96.88 465 THR A N 1
ATOM 3680 C CA . THR A 1 465 ? 17.25 -17.891 -16.891 1 96.88 465 THR A CA 1
ATOM 3681 C C . THR A 1 465 ? 16.078 -16.906 -16.938 1 96.88 465 THR A C 1
ATOM 3683 O O . THR A 1 465 ? 15.641 -16.406 -15.914 1 96.88 465 THR A O 1
ATOM 3686 N N . TRP A 1 466 ? 15.57 -16.734 -18.125 1 94.44 466 TRP A N 1
ATOM 3687 C CA . TRP A 1 466 ? 14.406 -15.875 -18.312 1 94.44 466 TRP A CA 1
ATOM 3688 C C . TRP A 1 466 ? 13.203 -16.422 -17.531 1 94.44 466 TRP A C 1
ATOM 3690 O O . TRP A 1 466 ? 12.57 -15.688 -16.766 1 94.44 466 TRP A O 1
ATOM 3700 N N . PHE A 1 467 ? 12.945 -17.656 -17.734 1 96.44 467 PHE A N 1
ATOM 3701 C CA . PHE A 1 467 ? 11.844 -18.344 -17.062 1 96.44 467 PHE A CA 1
ATOM 3702 C C . PHE A 1 467 ? 12.078 -18.391 -15.555 1 96.44 467 PHE A C 1
ATOM 3704 O O . PHE A 1 467 ? 11.156 -18.141 -14.773 1 96.44 467 PHE A O 1
ATOM 3711 N N . ASN A 1 468 ? 13.227 -18.641 -15.156 1 95.88 468 ASN A N 1
ATOM 3712 C CA . ASN A 1 468 ? 13.555 -18.766 -13.742 1 95.88 468 ASN A CA 1
ATOM 3713 C C . ASN A 1 468 ? 13.406 -17.422 -13.023 1 95.88 468 ASN A C 1
ATOM 3715 O O . ASN A 1 468 ? 12.922 -17.375 -11.891 1 95.88 468 ASN A O 1
ATOM 3719 N N . ALA A 1 469 ? 13.883 -16.391 -13.68 1 96.38 469 ALA A N 1
ATOM 3720 C CA . ALA A 1 469 ? 13.727 -15.055 -13.102 1 96.38 469 ALA A CA 1
ATOM 3721 C C . ALA A 1 469 ? 12.25 -14.703 -12.914 1 96.38 469 ALA A C 1
ATOM 3723 O O . ALA A 1 469 ? 11.875 -14.109 -11.898 1 96.38 469 ALA A O 1
ATOM 3724 N N . GLN A 1 470 ? 11.438 -15.094 -13.828 1 95.62 470 GLN A N 1
ATOM 3725 C CA . GLN A 1 470 ? 10 -14.859 -13.734 1 95.62 470 GLN A CA 1
ATOM 3726 C C . GLN A 1 470 ? 9.383 -15.648 -12.578 1 95.62 470 GLN A C 1
ATOM 3728 O O . GLN A 1 470 ? 8.484 -15.164 -11.898 1 95.62 470 GLN A O 1
ATOM 3733 N N . ARG A 1 471 ? 9.875 -16.828 -12.422 1 96.62 471 ARG A N 1
ATOM 3734 C CA . ARG A 1 471 ? 9.367 -17.656 -11.328 1 96.62 471 ARG A CA 1
ATOM 3735 C C . ARG A 1 471 ? 9.695 -17.031 -9.977 1 96.62 471 ARG A C 1
ATOM 3737 O O . ARG A 1 471 ? 8.836 -16.969 -9.094 1 96.62 471 ARG A O 1
ATOM 3744 N N . ILE A 1 472 ? 10.891 -16.562 -9.82 1 97.5 472 ILE A N 1
ATOM 3745 C CA . ILE A 1 472 ? 11.273 -15.922 -8.562 1 97.5 472 ILE A CA 1
ATOM 3746 C C . ILE A 1 472 ? 10.438 -14.664 -8.344 1 97.5 472 ILE A C 1
ATOM 3748 O O . ILE A 1 472 ? 9.969 -14.406 -7.238 1 97.5 472 ILE A O 1
ATOM 3752 N N . LEU A 1 473 ? 10.219 -13.914 -9.414 1 97.56 473 LEU A N 1
ATOM 3753 C CA . LEU A 1 473 ? 9.414 -12.703 -9.32 1 97.56 473 LEU A CA 1
ATOM 3754 C C . LEU A 1 473 ? 7.98 -13.031 -8.914 1 97.56 473 LEU A C 1
ATOM 3756 O O . LEU A 1 473 ? 7.453 -12.461 -7.957 1 97.56 473 LEU A O 1
ATOM 3760 N N . GLU A 1 474 ? 7.352 -13.922 -9.602 1 97.5 474 GLU A N 1
ATOM 3761 C CA . GLU A 1 474 ? 5.949 -14.242 -9.359 1 97.5 474 GLU A CA 1
ATOM 3762 C C . GLU A 1 474 ? 5.77 -14.945 -8.008 1 97.5 474 GLU A C 1
ATOM 3764 O O . GLU A 1 474 ? 4.906 -14.555 -7.219 1 97.5 474 GLU A O 1
ATOM 3769 N N . ASP A 1 475 ? 6.609 -15.953 -7.766 1 98.12 475 ASP A N 1
ATOM 3770 C CA . ASP A 1 475 ? 6.391 -16.812 -6.609 1 98.12 475 ASP A CA 1
ATOM 3771 C C . ASP A 1 475 ? 6.801 -16.125 -5.316 1 98.12 475 ASP A C 1
ATOM 3773 O O . ASP A 1 475 ? 6.148 -16.281 -4.281 1 98.12 475 ASP A O 1
ATOM 3777 N N . CYS A 1 476 ? 7.859 -15.336 -5.391 1 98.06 476 CYS A N 1
ATOM 3778 C CA . CYS A 1 476 ? 8.383 -14.711 -4.176 1 98.06 476 CYS A CA 1
ATOM 3779 C C . CYS A 1 476 ? 7.922 -13.266 -4.062 1 98.06 476 CYS A C 1
ATOM 3781 O O . CYS A 1 476 ? 7.219 -12.906 -3.115 1 98.06 476 CYS A O 1
ATOM 3783 N N . SER A 1 477 ? 8.242 -12.469 -5.047 1 97.88 477 SER A N 1
ATOM 3784 C CA . SER A 1 477 ? 7.953 -11.039 -4.953 1 97.88 477 SER A CA 1
ATOM 3785 C C . SER A 1 477 ? 6.449 -10.773 -4.957 1 97.88 477 SER A C 1
ATOM 3787 O O . SER A 1 477 ? 5.969 -9.883 -4.262 1 97.88 477 SER A O 1
ATOM 3789 N N . TYR A 1 478 ? 5.688 -11.5 -5.699 1 97.81 478 TYR A N 1
ATOM 3790 C CA . TYR A 1 478 ? 4.258 -11.227 -5.781 1 97.81 478 TYR A CA 1
ATOM 3791 C C . TYR A 1 478 ? 3.475 -12.109 -4.816 1 97.81 478 TYR A C 1
ATOM 3793 O O . TYR A 1 478 ? 2.955 -11.625 -3.807 1 97.81 478 TYR A O 1
ATOM 3801 N N . GLN A 1 479 ? 3.48 -13.445 -5.023 1 97.69 479 GLN A N 1
ATOM 3802 C CA . GLN A 1 479 ? 2.611 -14.352 -4.277 1 97.69 479 GLN A CA 1
ATOM 3803 C C . GLN A 1 479 ? 2.926 -14.312 -2.785 1 97.69 479 GLN A C 1
ATOM 3805 O O . GLN A 1 479 ? 2.016 -14.258 -1.956 1 97.69 479 GLN A O 1
ATOM 3810 N N . ALA A 1 480 ? 4.223 -14.328 -2.436 1 97.44 480 ALA A N 1
ATOM 3811 C CA . ALA A 1 480 ? 4.59 -14.438 -1.026 1 97.44 480 ALA A CA 1
ATOM 3812 C C . ALA A 1 480 ? 4.574 -13.07 -0.352 1 97.44 480 ALA A C 1
ATOM 3814 O O . ALA A 1 480 ? 4.484 -12.977 0.875 1 97.44 480 ALA A O 1
ATOM 3815 N N . GLN A 1 481 ? 4.66 -12 -1.189 1 96.25 481 GLN A N 1
ATOM 3816 C CA . GLN A 1 481 ? 4.887 -10.719 -0.531 1 96.25 481 GLN A CA 1
ATOM 3817 C C . GLN A 1 481 ? 3.887 -9.664 -1.006 1 96.25 481 GLN A C 1
ATOM 3819 O O . GLN A 1 481 ? 2.844 -9.469 -0.379 1 96.25 481 GLN A O 1
ATOM 3824 N N . TRP A 1 482 ? 3.928 -9.141 -2.207 1 97.19 482 TRP A N 1
ATOM 3825 C CA . TRP A 1 482 ? 3.199 -7.965 -2.662 1 97.19 482 TRP A CA 1
ATOM 3826 C C . TRP A 1 482 ? 1.7 -8.234 -2.715 1 97.19 482 TRP A C 1
ATOM 3828 O O . TRP A 1 482 ? 0.89 -7.336 -2.484 1 97.19 482 TRP A O 1
ATOM 3838 N N . ARG A 1 483 ? 1.284 -9.422 -3.062 1 96.69 483 ARG A N 1
ATOM 3839 C CA . ARG A 1 483 ? -0.135 -9.742 -3.16 1 96.69 483 ARG A CA 1
ATOM 3840 C C . ARG A 1 483 ? -0.881 -9.32 -1.9 1 96.69 483 ARG A C 1
ATOM 3842 O O . ARG A 1 483 ? -1.983 -8.773 -1.98 1 96.69 483 ARG A O 1
ATOM 3849 N N . GLN A 1 484 ? -0.281 -9.5 -0.764 1 94.25 484 GLN A N 1
ATOM 3850 C CA . GLN A 1 484 ? -0.897 -9.102 0.498 1 94.25 484 GLN A CA 1
ATOM 3851 C C . GLN A 1 484 ? -1.019 -7.586 0.598 1 94.25 484 GLN A C 1
ATOM 3853 O O . GLN A 1 484 ? -2.008 -7.07 1.122 1 94.25 484 GLN A O 1
ATOM 3858 N N . GLY A 1 485 ? 0.068 -6.953 0.181 1 94.12 485 GLY A N 1
ATOM 3859 C CA . GLY A 1 485 ? 0.011 -5.5 0.137 1 94.12 485 GLY A CA 1
ATOM 3860 C C . GLY A 1 485 ? -1.096 -4.977 -0.758 1 94.12 485 GLY A C 1
ATOM 3861 O O . GLY A 1 485 ? -1.785 -4.016 -0.403 1 94.12 485 GLY A O 1
ATOM 3862 N N . LEU A 1 486 ? -1.286 -5.605 -1.916 1 95.81 486 LEU A N 1
ATOM 3863 C CA . LEU A 1 486 ? -2.34 -5.238 -2.855 1 95.81 486 LEU A CA 1
ATOM 3864 C C . LEU A 1 486 ? -3.717 -5.438 -2.23 1 95.81 486 LEU A C 1
ATOM 3866 O O . LEU A 1 486 ? -4.586 -4.566 -2.336 1 95.81 486 LEU A O 1
ATOM 3870 N N . VAL A 1 487 ? -3.922 -6.566 -1.583 1 94.25 487 VAL A N 1
ATOM 3871 C CA . VAL A 1 487 ? -5.195 -6.879 -0.942 1 94.25 487 VAL A CA 1
ATOM 3872 C C . VAL A 1 487 ? -5.48 -5.859 0.159 1 94.25 487 VAL A C 1
ATOM 3874 O O . VAL A 1 487 ? -6.598 -5.344 0.26 1 94.25 487 VAL A O 1
ATOM 3877 N N . ALA A 1 488 ? -4.473 -5.527 0.912 1 93.44 488 ALA A N 1
ATOM 3878 C CA . ALA A 1 488 ? -4.629 -4.547 1.984 1 93.44 488 ALA A CA 1
ATOM 3879 C C . ALA A 1 488 ? -4.984 -3.174 1.425 1 93.44 488 ALA A C 1
ATOM 3881 O O . ALA A 1 488 ? -5.844 -2.48 1.968 1 93.44 488 ALA A O 1
ATOM 3882 N N . TYR A 1 489 ? -4.355 -2.783 0.388 1 95.38 489 TYR A N 1
ATOM 3883 C CA . TYR A 1 489 ? -4.617 -1.486 -0.224 1 95.38 489 TYR A CA 1
ATOM 3884 C C . TYR A 1 489 ? -6.047 -1.413 -0.753 1 95.38 489 TYR A C 1
ATOM 3886 O O . TYR A 1 489 ? -6.723 -0.395 -0.592 1 95.38 489 TYR A O 1
ATOM 3894 N N . THR A 1 490 ? -6.457 -2.48 -1.455 1 93.44 490 THR A N 1
ATOM 3895 C CA . THR A 1 490 ? -7.809 -2.475 -2 1 93.44 490 THR A CA 1
ATOM 3896 C C . THR A 1 490 ? -8.844 -2.316 -0.887 1 93.44 490 THR A C 1
ATOM 3898 O O . THR A 1 490 ? -9.859 -1.649 -1.069 1 93.44 490 THR A O 1
ATOM 3901 N N . ALA A 1 491 ? -8.594 -2.898 0.229 1 90.25 491 ALA A N 1
ATOM 3902 C CA . ALA A 1 491 ? -9.492 -2.754 1.375 1 90.25 491 ALA A CA 1
ATOM 3903 C C . ALA A 1 491 ? -9.555 -1.304 1.843 1 90.25 491 ALA A C 1
ATOM 3905 O O . ALA A 1 491 ? -10.633 -0.775 2.105 1 90.25 491 ALA A O 1
ATOM 3906 N N . LEU A 1 492 ? -8.406 -0.657 1.884 1 90.94 492 LEU A N 1
ATOM 3907 C CA . LEU A 1 492 ? -8.32 0.737 2.305 1 90.94 492 LEU A CA 1
ATOM 3908 C C . LEU A 1 492 ? -9.039 1.648 1.312 1 90.94 492 LEU A C 1
ATOM 3910 O O . LEU A 1 492 ? -9.641 2.65 1.707 1 90.94 492 LEU A O 1
ATOM 3914 N N . ALA A 1 493 ? -8.977 1.304 0.067 1 91 493 ALA A N 1
ATOM 3915 C CA . ALA A 1 493 ? -9.539 2.111 -1.008 1 91 493 ALA A CA 1
ATOM 3916 C C . ALA A 1 493 ? -11.031 1.812 -1.191 1 91 493 ALA A C 1
ATOM 3918 O O . ALA A 1 493 ? -11.688 2.4 -2.053 1 91 493 ALA A O 1
ATOM 3919 N N . GLY A 1 494 ? -11.594 0.876 -0.37 1 87.56 494 GLY A N 1
ATOM 3920 C CA . GLY A 1 494 ? -12.992 0.502 -0.494 1 87.56 494 GLY A CA 1
ATOM 3921 C C . GLY A 1 494 ? -13.281 -0.328 -1.731 1 87.56 494 GLY A C 1
ATOM 3922 O O . GLY A 1 494 ? -14.398 -0.303 -2.256 1 87.56 494 GLY A O 1
ATOM 3923 N N . ASP A 1 495 ? -12.211 -0.983 -2.246 1 91.12 495 ASP A N 1
ATOM 3924 C CA . ASP A 1 495 ? -12.344 -1.815 -3.438 1 91.12 495 ASP A CA 1
ATOM 3925 C C . ASP A 1 495 ? -12.281 -3.299 -3.08 1 91.12 495 ASP A C 1
ATOM 3927 O O . ASP A 1 495 ? -12.164 -3.656 -1.906 1 91.12 495 ASP A O 1
ATOM 3931 N N . ASP A 1 496 ? -12.555 -4.18 -4.109 1 89.19 496 ASP A N 1
ATOM 3932 C CA . ASP A 1 496 ? -12.555 -5.629 -3.963 1 89.19 496 ASP A CA 1
ATOM 3933 C C . ASP A 1 496 ? -11.367 -6.258 -4.691 1 89.19 496 ASP A C 1
ATOM 3935 O O . ASP A 1 496 ? -11.25 -6.133 -5.914 1 89.19 496 ASP A O 1
ATOM 3939 N N . PRO A 1 497 ? -10.492 -6.945 -3.961 1 92.44 497 PRO A N 1
ATOM 3940 C CA . PRO A 1 497 ? -9.328 -7.555 -4.605 1 92.44 497 PRO A CA 1
ATOM 3941 C C . PRO A 1 497 ? -9.711 -8.648 -5.605 1 92.44 497 PRO A C 1
ATOM 3943 O O . PRO A 1 497 ? -8.891 -9.039 -6.438 1 92.44 497 PRO A O 1
ATOM 3946 N N . ASN A 1 498 ? -10.938 -9.172 -5.527 1 89.5 498 ASN A N 1
ATOM 3947 C CA . ASN A 1 498 ? -11.422 -10.188 -6.457 1 89.5 498 ASN A CA 1
ATOM 3948 C C . ASN A 1 498 ? -12.055 -9.562 -7.691 1 89.5 498 ASN A C 1
ATOM 3950 O O . ASN A 1 498 ? -12.461 -10.266 -8.617 1 89.5 498 ASN A O 1
ATOM 3954 N N . LEU A 1 499 ? -12.125 -8.273 -7.684 1 87.5 499 LEU A N 1
ATOM 3955 C CA . LEU A 1 499 ? -12.719 -7.512 -8.781 1 87.5 499 LEU A CA 1
ATOM 3956 C C . LEU A 1 499 ? -11.945 -6.219 -9.016 1 87.5 499 LEU A C 1
ATOM 3958 O O . LEU A 1 499 ? -12.461 -5.129 -8.766 1 87.5 499 LEU A O 1
ATOM 3962 N N . LEU A 1 500 ? -10.781 -6.277 -9.586 1 90.88 500 LEU A N 1
ATOM 3963 C CA . LEU A 1 500 ? -9.93 -5.113 -9.805 1 90.88 500 LEU A CA 1
ATOM 3964 C C . LEU A 1 500 ? -10.406 -4.316 -11.016 1 90.88 500 LEU A C 1
ATOM 3966 O O . LEU A 1 500 ? -9.781 -3.322 -11.391 1 90.88 500 LEU A O 1
ATOM 3970 N N . SER A 1 501 ? -11.5 -4.625 -11.578 1 80.62 501 SER A N 1
ATOM 3971 C CA . SER A 1 501 ? -11.984 -4.074 -12.836 1 80.62 501 SER A CA 1
ATOM 3972 C C . SER A 1 501 ? -12.391 -2.613 -12.688 1 80.62 501 SER A C 1
ATOM 3974 O O . SER A 1 501 ? -12.477 -1.883 -13.68 1 80.62 501 SER A O 1
ATOM 3976 N N . ARG A 1 502 ? -12.578 -2.172 -11.469 1 80.81 502 ARG A N 1
ATOM 3977 C CA . ARG A 1 502 ? -13.008 -0.793 -11.273 1 80.81 502 ARG A CA 1
ATOM 3978 C C . ARG A 1 502 ? -11.945 0.189 -11.742 1 80.81 502 ARG A C 1
ATOM 3980 O O . ARG A 1 502 ? -12.266 1.249 -12.289 1 80.81 502 ARG A O 1
ATOM 3987 N N . ASP A 1 503 ? -10.703 -0.135 -11.625 1 91.38 503 ASP A N 1
ATOM 3988 C CA . ASP A 1 503 ? -9.594 0.683 -12.102 1 91.38 503 ASP A CA 1
ATOM 3989 C C . ASP A 1 503 ? -8.367 -0.175 -12.398 1 91.38 503 ASP A C 1
ATOM 3991 O O . ASP A 1 503 ? -7.32 -0.003 -11.773 1 91.38 503 ASP A O 1
ATOM 3995 N N . LEU A 1 504 ? -8.539 -0.989 -13.414 1 93.88 504 LEU A N 1
ATOM 3996 C CA . LEU A 1 504 ? -7.543 -2.006 -13.734 1 93.88 504 LEU A CA 1
ATOM 3997 C C . LEU A 1 504 ? -6.207 -1.362 -14.086 1 93.88 504 LEU A C 1
ATOM 3999 O O . LEU A 1 504 ? -5.16 -1.771 -13.578 1 93.88 504 LEU A O 1
ATOM 4003 N N . PRO A 1 505 ? -6.203 -0.279 -14.906 1 94.19 505 PRO A N 1
ATOM 4004 C CA . PRO A 1 505 ? -4.906 0.316 -15.234 1 94.19 505 PRO A CA 1
ATOM 4005 C C . PRO A 1 505 ? -4.164 0.837 -14.008 1 94.19 505 PRO A C 1
ATOM 4007 O O . PRO A 1 505 ? -2.939 0.723 -13.93 1 94.19 505 PRO A O 1
ATOM 4010 N N . PHE A 1 506 ? -4.914 1.354 -13.078 1 95.12 506 PHE A N 1
ATOM 4011 C CA . PHE A 1 506 ? -4.301 1.854 -11.852 1 95.12 506 PHE A CA 1
ATOM 4012 C C . PHE A 1 506 ? -3.654 0.72 -11.062 1 95.12 506 PHE A C 1
ATOM 4014 O O . PHE A 1 506 ? -2.508 0.833 -10.633 1 95.12 506 PHE A O 1
ATOM 4021 N N . TYR A 1 507 ? -4.359 -0.382 -10.859 1 95.88 507 TYR A N 1
ATOM 4022 C CA . TYR A 1 507 ? -3.857 -1.493 -10.062 1 95.88 507 TYR A CA 1
ATOM 4023 C C . TYR A 1 507 ? -2.684 -2.176 -10.75 1 95.88 507 TYR A C 1
ATOM 4025 O O . TYR A 1 507 ? -1.768 -2.67 -10.086 1 95.88 507 TYR A O 1
ATOM 4033 N N . GLU A 1 508 ? -2.699 -2.215 -12.07 1 97.06 508 GLU A N 1
ATOM 4034 C CA . GLU A 1 508 ? -1.558 -2.73 -12.82 1 97.06 508 GLU A CA 1
ATOM 4035 C C . GLU A 1 508 ? -0.319 -1.865 -12.602 1 97.06 508 GLU A C 1
ATOM 4037 O O . GLU A 1 508 ? 0.777 -2.385 -12.383 1 97.06 508 GLU A O 1
ATOM 4042 N N . GLN A 1 509 ? -0.498 -0.551 -12.586 1 95.69 509 GLN A N 1
ATOM 4043 C CA . GLN A 1 509 ? 0.624 0.352 -12.352 1 95.69 509 GLN A CA 1
ATOM 4044 C C . GLN A 1 509 ? 1.116 0.251 -10.914 1 95.69 509 GLN A C 1
ATOM 4046 O O . GLN A 1 509 ? 2.322 0.304 -10.656 1 95.69 509 GLN A O 1
ATOM 4051 N N . LEU A 1 510 ? 0.151 0.192 -10 1 96.75 510 LEU A N 1
ATOM 4052 C CA . LEU A 1 510 ? 0.462 0.042 -8.586 1 96.75 510 LEU A CA 1
ATOM 4053 C C . LEU A 1 510 ? 1.399 -1.139 -8.352 1 96.75 510 LEU A C 1
ATOM 4055 O O . LEU A 1 510 ? 2.418 -1.005 -7.672 1 96.75 510 LEU A O 1
ATOM 4059 N N . SER A 1 511 ? 1.076 -2.266 -8.945 1 97.62 511 SER A N 1
ATOM 4060 C CA . SER A 1 511 ? 1.867 -3.48 -8.781 1 97.62 511 SER A CA 1
ATOM 4061 C C . SER A 1 511 ? 3.148 -3.424 -9.609 1 97.62 511 SER A C 1
ATOM 4063 O O . SER A 1 511 ? 4.191 -3.922 -9.18 1 97.62 511 SER A O 1
ATOM 4065 N N . TYR A 1 512 ? 3.09 -2.885 -10.82 1 97.62 512 TYR A N 1
ATOM 4066 C CA . TYR A 1 512 ? 4.254 -2.789 -11.695 1 97.62 512 TYR A CA 1
ATOM 4067 C C . TYR A 1 512 ? 5.402 -2.072 -10.992 1 97.62 512 TYR A C 1
ATOM 4069 O O . TYR A 1 512 ? 6.555 -2.508 -11.07 1 97.62 512 TYR A O 1
ATOM 4077 N N . LYS A 1 513 ? 5.141 -0.979 -10.328 1 95.94 513 LYS A N 1
ATOM 4078 C CA . LYS A 1 513 ? 6.199 -0.194 -9.703 1 95.94 513 LYS A CA 1
ATOM 4079 C C . LYS A 1 513 ? 6.961 -1.02 -8.672 1 95.94 513 LYS A C 1
ATOM 4081 O O . LYS A 1 513 ? 8.188 -0.979 -8.617 1 95.94 513 LYS A O 1
ATOM 4086 N N . VAL A 1 514 ? 6.27 -1.788 -7.895 1 96.44 514 VAL A N 1
ATOM 4087 C CA . VAL A 1 514 ? 6.883 -2.611 -6.855 1 96.44 514 VAL A CA 1
ATOM 4088 C C . VAL A 1 514 ? 7.645 -3.768 -7.5 1 96.44 514 VAL A C 1
ATOM 4090 O O . VAL A 1 514 ? 8.812 -3.998 -7.184 1 96.44 514 VAL A O 1
ATOM 4093 N N . LEU A 1 515 ? 7.004 -4.426 -8.445 1 97.94 515 LEU A N 1
ATOM 4094 C CA . LEU A 1 515 ? 7.574 -5.637 -9.023 1 97.94 515 LEU A CA 1
ATOM 4095 C C . LEU A 1 515 ? 8.719 -5.301 -9.977 1 97.94 515 LEU A C 1
ATOM 4097 O O . LEU A 1 515 ? 9.656 -6.082 -10.125 1 97.94 515 LEU A O 1
ATOM 4101 N N . ALA A 1 516 ? 8.609 -4.191 -10.664 1 96.75 516 ALA A N 1
ATOM 4102 C CA . ALA A 1 516 ? 9.711 -3.754 -11.523 1 96.75 516 ALA A CA 1
ATOM 4103 C C . ALA A 1 516 ? 10.984 -3.537 -10.711 1 96.75 516 ALA A C 1
ATOM 4105 O O . ALA A 1 516 ? 12.078 -3.893 -11.156 1 96.75 516 ALA A O 1
ATOM 4106 N N . GLU A 1 517 ? 10.875 -2.947 -9.57 1 95.69 517 GLU A N 1
ATOM 4107 C CA . GLU A 1 517 ? 12.031 -2.752 -8.703 1 95.69 517 GLU A CA 1
ATOM 4108 C C . GLU A 1 517 ? 12.602 -4.09 -8.234 1 95.69 517 GLU A C 1
ATOM 4110 O O . GLU A 1 517 ? 13.82 -4.289 -8.242 1 95.69 517 GLU A O 1
ATOM 4115 N N . ASP A 1 518 ? 11.734 -4.984 -7.82 1 96.62 518 ASP A N 1
ATOM 4116 C CA . ASP A 1 518 ? 12.18 -6.312 -7.406 1 96.62 518 ASP A CA 1
ATOM 4117 C C . ASP A 1 518 ? 12.906 -7.027 -8.547 1 96.62 518 ASP A C 1
ATOM 4119 O O . ASP A 1 518 ? 13.922 -7.68 -8.328 1 96.62 518 ASP A O 1
ATOM 4123 N N . PHE A 1 519 ? 12.297 -6.941 -9.773 1 97.31 519 PHE A N 1
ATOM 4124 C CA . PHE A 1 519 ? 12.898 -7.602 -10.922 1 97.31 519 PHE A CA 1
ATOM 4125 C C . PHE A 1 519 ? 14.273 -7.02 -11.219 1 97.31 519 PHE A C 1
ATOM 4127 O O . PHE A 1 519 ? 15.203 -7.754 -11.578 1 97.31 519 PHE A O 1
ATOM 4134 N N . ARG A 1 520 ? 14.438 -5.707 -11.055 1 95.94 520 ARG A N 1
ATOM 4135 C CA . ARG A 1 520 ? 15.742 -5.066 -11.219 1 95.94 520 ARG A CA 1
ATOM 4136 C C . ARG A 1 520 ? 16.75 -5.629 -10.234 1 95.94 520 ARG A C 1
ATOM 4138 O O . ARG A 1 520 ? 17.906 -5.875 -10.594 1 95.94 520 ARG A O 1
ATOM 4145 N N . VAL A 1 521 ? 16.344 -5.852 -9.047 1 95 521 VAL A N 1
ATOM 4146 C CA . VAL A 1 521 ? 17.234 -6.406 -8.023 1 95 521 VAL A CA 1
ATOM 4147 C C . VAL A 1 521 ? 17.625 -7.836 -8.391 1 95 521 VAL A C 1
ATOM 4149 O O . VAL A 1 521 ? 18.797 -8.203 -8.344 1 95 521 VAL A O 1
ATOM 4152 N N . ILE A 1 522 ? 16.656 -8.68 -8.82 1 95.38 522 ILE A N 1
ATOM 4153 C CA . ILE A 1 522 ? 16.906 -10.062 -9.219 1 95.38 522 ILE A CA 1
ATOM 4154 C C . ILE A 1 522 ? 17.906 -10.109 -10.359 1 95.38 522 ILE A C 1
ATOM 4156 O O . ILE A 1 522 ? 18.891 -10.852 -10.305 1 95.38 522 ILE A O 1
ATOM 4160 N N . THR A 1 523 ? 17.672 -9.305 -11.398 1 95.69 523 THR A N 1
ATOM 4161 C CA . THR A 1 523 ? 18.516 -9.336 -12.578 1 95.69 523 THR A CA 1
ATOM 4162 C C . THR A 1 523 ? 19.906 -8.805 -12.25 1 95.69 523 THR A C 1
ATOM 4164 O O . THR A 1 523 ? 20.906 -9.281 -12.805 1 95.69 523 THR A O 1
ATOM 4167 N N . ARG A 1 524 ? 19.969 -7.832 -11.352 1 94.19 524 ARG A N 1
ATOM 4168 C CA . ARG A 1 524 ? 21.266 -7.312 -10.93 1 94.19 524 ARG A CA 1
ATOM 4169 C C . ARG A 1 524 ? 22.047 -8.359 -10.148 1 94.19 524 ARG A C 1
ATOM 4171 O O . ARG A 1 524 ? 23.234 -8.578 -10.406 1 94.19 524 ARG A O 1
ATOM 4178 N N . VAL A 1 525 ? 21.438 -9.023 -9.234 1 92.69 525 VAL A N 1
ATOM 4179 C CA . VAL A 1 525 ? 22.078 -10.016 -8.383 1 92.69 525 VAL A CA 1
ATOM 4180 C C . VAL A 1 525 ? 22.641 -11.148 -9.242 1 92.69 525 VAL A C 1
ATOM 4182 O O . VAL A 1 525 ? 23.781 -11.57 -9.062 1 92.69 525 VAL A O 1
ATOM 4185 N N . TYR A 1 526 ? 21.953 -11.641 -10.281 1 94.31 526 TYR A N 1
ATOM 4186 C CA . TYR A 1 526 ? 22.344 -12.82 -11.055 1 94.31 526 TYR A CA 1
ATOM 4187 C C . TYR A 1 526 ? 23 -12.414 -12.367 1 94.31 526 TYR A C 1
ATOM 4189 O O . TYR A 1 526 ? 23.391 -13.273 -13.164 1 94.31 526 TYR A O 1
ATOM 4197 N N . GLY A 1 527 ? 23.141 -11.102 -12.602 1 93.94 527 GLY A N 1
ATOM 4198 C CA . GLY A 1 527 ? 23.781 -10.617 -13.812 1 93.94 527 GLY A CA 1
ATOM 4199 C C . GLY A 1 527 ? 23.016 -10.969 -15.078 1 93.94 527 GLY A C 1
ATOM 4200 O O . GLY A 1 527 ? 23.609 -11.445 -16.047 1 93.94 527 GLY A O 1
ATOM 4201 N N . LEU A 1 528 ? 21.688 -10.789 -15.062 1 95.31 528 LEU A N 1
ATOM 4202 C CA . LEU A 1 528 ? 20.844 -11.164 -16.188 1 95.31 528 LEU A CA 1
ATOM 4203 C C . LEU A 1 528 ? 20.484 -9.945 -17.031 1 95.31 528 LEU A C 1
ATOM 4205 O O . LEU A 1 528 ? 20.344 -8.836 -16.5 1 95.31 528 LEU A O 1
ATOM 4209 N N . PRO A 1 529 ? 20.25 -10.133 -18.281 1 94.69 529 PRO A N 1
ATOM 4210 C CA . PRO A 1 529 ? 19.984 -9.016 -19.188 1 94.69 529 PRO A CA 1
ATOM 4211 C C . PRO A 1 529 ? 18.484 -8.719 -19.312 1 94.69 529 PRO A C 1
ATOM 4213 O O . PRO A 1 529 ? 18.078 -7.914 -20.156 1 94.69 529 PRO A O 1
ATOM 4216 N N . TRP A 1 530 ? 17.594 -9.242 -18.516 1 93.88 530 TRP A N 1
ATOM 4217 C CA . TRP A 1 530 ? 16.141 -9.195 -18.688 1 93.88 530 TRP A CA 1
ATOM 4218 C C . TRP A 1 530 ? 15.547 -7.957 -18.031 1 93.88 530 TRP A C 1
ATOM 4220 O O . TRP A 1 530 ? 16.109 -7.43 -17.062 1 93.88 530 TRP A O 1
ATOM 4230 N N . THR A 1 531 ? 14.43 -7.41 -18.562 1 94.94 531 THR A N 1
ATOM 4231 C CA . THR A 1 531 ? 13.68 -6.289 -18 1 94.94 531 THR A CA 1
ATOM 4232 C C . THR A 1 531 ? 12.188 -6.613 -17.938 1 94.94 531 THR A C 1
ATOM 4234 O O . THR A 1 531 ? 11.68 -7.375 -18.75 1 94.94 531 THR A O 1
ATOM 4237 N N . LEU A 1 532 ? 11.578 -6.098 -16.922 1 96.19 532 LEU A N 1
ATOM 4238 C CA . LEU A 1 532 ? 10.133 -6.207 -16.812 1 96.19 532 LEU A CA 1
ATOM 4239 C C . LEU A 1 532 ? 9.438 -5.043 -17.5 1 96.19 532 LEU A C 1
ATOM 4241 O O . LEU A 1 532 ? 9.656 -3.881 -17.141 1 96.19 532 LEU A O 1
ATOM 4245 N N . ASP A 1 533 ? 8.57 -5.375 -18.422 1 95.81 533 ASP A N 1
ATOM 4246 C CA . ASP A 1 533 ? 7.961 -4.324 -19.234 1 95.81 533 ASP A CA 1
ATOM 4247 C C . ASP A 1 533 ? 6.582 -3.947 -18.688 1 95.81 533 ASP A C 1
ATOM 4249 O O . ASP A 1 533 ? 6.172 -2.789 -18.781 1 95.81 533 ASP A O 1
ATOM 4253 N N . ALA A 1 534 ? 5.855 -4.93 -18.219 1 95.75 534 ALA A N 1
ATOM 4254 C CA . ALA A 1 534 ? 4.5 -4.676 -17.734 1 95.75 534 ALA A CA 1
ATOM 4255 C C . ALA A 1 534 ? 3.982 -5.844 -16.906 1 95.75 534 ALA A C 1
ATOM 4257 O O . ALA A 1 534 ? 4.492 -6.961 -17.016 1 95.75 534 ALA A O 1
ATOM 4258 N N . ILE A 1 535 ? 3.027 -5.484 -16.078 1 96.25 535 ILE A N 1
ATOM 4259 C CA . ILE A 1 535 ? 2.248 -6.488 -15.367 1 96.25 535 ILE A CA 1
ATOM 4260 C C . ILE A 1 535 ? 0.773 -6.363 -15.742 1 96.25 535 ILE A C 1
ATOM 4262 O O . ILE A 1 535 ? 0.304 -5.277 -16.094 1 96.25 535 ILE A O 1
ATOM 4266 N N . TYR A 1 536 ? 0.086 -7.434 -15.781 1 95.81 536 TYR A N 1
ATOM 4267 C CA . TYR A 1 536 ? -1.357 -7.402 -15.984 1 95.81 536 TYR A CA 1
ATOM 4268 C C . TYR A 1 536 ? -2.051 -8.477 -15.164 1 95.81 536 TYR A C 1
ATOM 4270 O O . TYR A 1 536 ? -1.4 -9.398 -14.656 1 95.81 536 TYR A O 1
ATOM 4278 N N . TYR A 1 537 ? -3.309 -8.305 -14.953 1 96.12 537 TYR A N 1
ATOM 4279 C CA . TYR A 1 537 ? -4.141 -9.273 -14.242 1 96.12 537 TYR A CA 1
ATOM 4280 C C . TYR A 1 537 ? -5.055 -10.016 -15.203 1 96.12 537 TYR A C 1
ATOM 4282 O O . TYR A 1 537 ? -6.133 -9.531 -15.547 1 96.12 537 TYR A O 1
ATOM 4290 N N . PRO A 1 538 ? -4.625 -11.281 -15.531 1 94.75 538 PRO A N 1
ATOM 4291 C CA . PRO A 1 538 ? -5.371 -12 -16.562 1 94.75 538 PRO A CA 1
ATOM 4292 C C . PRO A 1 538 ? -6.84 -12.203 -16.203 1 94.75 538 PRO A C 1
ATOM 4294 O O . PRO A 1 538 ? -7.711 -12.164 -17.078 1 94.75 538 PRO A O 1
ATOM 4297 N N . TRP A 1 539 ? -7.148 -12.406 -14.938 1 94.94 539 TRP A N 1
ATOM 4298 C CA . TRP A 1 539 ? -8.516 -12.648 -14.508 1 94.94 539 TRP A CA 1
ATOM 4299 C C . TRP A 1 539 ? -9.047 -11.484 -13.68 1 94.94 539 TRP A C 1
ATOM 4301 O O . TRP A 1 539 ? -10.008 -11.641 -12.922 1 94.94 539 TRP A O 1
ATOM 4311 N N . ARG A 1 540 ? -8.367 -10.383 -13.695 1 93.94 540 ARG A N 1
ATOM 4312 C CA . ARG A 1 540 ? -8.789 -9.133 -13.078 1 93.94 540 ARG A CA 1
ATOM 4313 C C . ARG A 1 540 ? -9.016 -9.32 -11.578 1 93.94 540 ARG A C 1
ATOM 4315 O O . ARG A 1 540 ? -9.992 -8.805 -11.023 1 93.94 540 ARG A O 1
ATOM 4322 N N . ARG A 1 541 ? -8.281 -10.117 -11 1 94.88 541 ARG A N 1
ATOM 4323 C CA . ARG A 1 541 ? -8.25 -10.312 -9.555 1 94.88 541 ARG A CA 1
ATOM 4324 C C . ARG A 1 541 ? -6.812 -10.367 -9.047 1 94.88 541 ARG A C 1
ATOM 4326 O O . ARG A 1 541 ? -5.879 -10.578 -9.82 1 94.88 541 ARG A O 1
ATOM 4333 N N . ALA A 1 542 ? -6.617 -10.203 -7.75 1 95.5 542 ALA A N 1
ATOM 4334 C CA . ALA A 1 542 ? -5.289 -10.07 -7.156 1 95.5 542 ALA A CA 1
ATOM 4335 C C . ALA A 1 542 ? -4.59 -11.43 -7.074 1 95.5 542 ALA A C 1
ATOM 4337 O O . ALA A 1 542 ? -3.377 -11.492 -6.859 1 95.5 542 ALA A O 1
ATOM 4338 N N . PHE A 1 543 ? -5.266 -12.492 -7.305 1 94 543 PHE A N 1
ATOM 4339 C CA . PHE A 1 543 ? -4.734 -13.828 -7.035 1 94 543 PHE A CA 1
ATOM 4340 C C . PHE A 1 543 ? -3.596 -14.164 -7.992 1 94 543 PHE A C 1
ATOM 4342 O O . PHE A 1 543 ? -2.615 -14.797 -7.602 1 94 543 PHE A O 1
ATOM 4349 N N . GLU A 1 544 ? -3.729 -13.773 -9.25 1 93 544 GLU A N 1
ATOM 4350 C CA . GLU A 1 544 ? -2.68 -14.094 -10.211 1 93 544 GLU A CA 1
ATOM 4351 C C . GLU A 1 544 ? -2.307 -12.875 -11.055 1 93 544 GLU A C 1
ATOM 4353 O O . GLU A 1 544 ? -3.129 -11.984 -11.258 1 93 544 GLU A O 1
ATOM 4358 N N . ILE A 1 545 ? -1.073 -12.922 -11.516 1 95.75 545 ILE A N 1
ATOM 4359 C CA . ILE A 1 545 ? -0.565 -11.852 -12.367 1 95.75 545 ILE A CA 1
ATOM 4360 C C . ILE A 1 545 ? 0.032 -12.445 -13.641 1 95.75 545 ILE A C 1
ATOM 4362 O O . ILE A 1 545 ? 0.208 -13.664 -13.742 1 95.75 545 ILE A O 1
ATOM 4366 N N . GLY A 1 546 ? 0.198 -11.625 -14.68 1 95.62 546 GLY A N 1
ATOM 4367 C CA . GLY A 1 546 ? 1.002 -11.875 -15.867 1 95.62 546 GLY A CA 1
ATOM 4368 C C . GLY A 1 546 ? 2.035 -10.797 -16.125 1 95.62 546 GLY A C 1
ATOM 4369 O O . GLY A 1 546 ? 1.952 -9.703 -15.57 1 95.62 546 GLY A O 1
ATOM 4370 N N . PHE A 1 547 ? 3.045 -11.219 -16.938 1 93.81 547 PHE A N 1
ATOM 4371 C CA . PHE A 1 547 ? 4.16 -10.312 -17.188 1 93.81 547 PHE A CA 1
ATOM 4372 C C . PHE A 1 547 ? 4.438 -10.188 -18.672 1 93.81 547 PHE A C 1
ATOM 4374 O O . PHE A 1 547 ? 4.172 -11.117 -19.438 1 93.81 547 PHE A O 1
ATOM 4381 N N . ARG A 1 548 ? 4.848 -9.031 -18.969 1 91.44 548 ARG A N 1
ATOM 4382 C CA . ARG A 1 548 ? 5.602 -8.828 -20.203 1 91.44 548 ARG A CA 1
ATOM 4383 C C . ARG A 1 548 ? 7.035 -8.406 -19.906 1 91.44 548 ARG A C 1
ATOM 4385 O O . ARG A 1 548 ? 7.277 -7.566 -19.047 1 91.44 548 ARG A O 1
ATOM 4392 N N . SER A 1 549 ? 7.914 -9.203 -20.391 1 89.31 549 SER A N 1
ATOM 4393 C CA . SER A 1 549 ? 9.328 -8.93 -20.156 1 89.31 549 SER A CA 1
ATOM 4394 C C . SER A 1 549 ? 10.125 -9.031 -21.453 1 89.31 549 SER A C 1
ATOM 4396 O O . SER A 1 549 ? 9.656 -9.594 -22.438 1 89.31 549 SER A O 1
ATOM 4398 N N . SER A 1 550 ? 11.305 -8.375 -21.531 1 88.62 550 SER A N 1
ATOM 4399 C CA . SER A 1 550 ? 12.188 -8.391 -22.703 1 88.62 550 SER A CA 1
ATOM 4400 C C . SER A 1 550 ? 13.641 -8.562 -22.281 1 88.62 550 SER A C 1
ATOM 4402 O O . SER A 1 550 ? 14.016 -8.242 -21.156 1 88.62 550 SER A O 1
ATOM 4404 N N . MET B 1 1 ? 5.773 16.906 -45.625 1 20.84 1 MET B N 1
ATOM 4405 C CA . MET B 1 1 ? 6.832 17.75 -45.062 1 20.84 1 MET B CA 1
ATOM 4406 C C . MET B 1 1 ? 6.297 19.125 -44.719 1 20.84 1 MET B C 1
ATOM 4408 O O . MET B 1 1 ? 6.805 19.781 -43.812 1 20.84 1 MET B O 1
ATOM 4412 N N . GLU B 1 2 ? 5.613 19.797 -45.812 1 18.55 2 GLU B N 1
ATOM 4413 C CA . GLU B 1 2 ? 5.23 21.188 -45.625 1 18.55 2 GLU B CA 1
ATOM 4414 C C . GLU B 1 2 ? 4.34 21.375 -44.406 1 18.55 2 GLU B C 1
ATOM 4416 O O . GLU B 1 2 ? 4.305 22.453 -43.812 1 18.55 2 GLU B O 1
ATOM 4421 N N . ALA B 1 3 ? 3.145 20.625 -44.5 1 19.84 3 ALA B N 1
ATOM 4422 C CA . ALA B 1 3 ? 1.819 21.109 -44.094 1 19.84 3 ALA B CA 1
ATOM 4423 C C . ALA B 1 3 ? 1.799 21.547 -42.656 1 19.84 3 ALA B C 1
ATOM 4425 O O . ALA B 1 3 ? 2.721 21.25 -41.875 1 19.84 3 ALA B O 1
ATOM 4426 N N . SER B 1 4 ? 0.671 21.078 -41.875 1 19.12 4 SER B N 1
ATOM 4427 C CA . SER B 1 4 ? -0.217 21.734 -40.938 1 19.12 4 SER B CA 1
ATOM 4428 C C . SER B 1 4 ? 0.391 21.75 -39.531 1 19.12 4 SER B C 1
ATOM 4430 O O . SER B 1 4 ? 0.152 20.844 -38.719 1 19.12 4 SER B O 1
ATOM 4432 N N . ARG B 1 5 ? 1.746 21.641 -39.375 1 20.5 5 ARG B N 1
ATOM 4433 C CA . ARG B 1 5 ? 2.709 21.734 -38.281 1 20.5 5 ARG B CA 1
ATOM 4434 C C . ARG B 1 5 ? 2.412 22.938 -37.375 1 20.5 5 ARG B C 1
ATOM 4436 O O . ARG B 1 5 ? 2.85 23 -36.219 1 20.5 5 ARG B O 1
ATOM 4443 N N . ALA B 1 6 ? 2.223 24.047 -38.156 1 20.41 6 ALA B N 1
ATOM 4444 C CA . ALA B 1 6 ? 2.523 25.438 -37.781 1 20.41 6 ALA B CA 1
ATOM 4445 C C . ALA B 1 6 ? 1.527 25.969 -36.781 1 20.41 6 ALA B C 1
ATOM 4447 O O . ALA B 1 6 ? 1.68 27.094 -36.281 1 20.41 6 ALA B O 1
ATOM 4448 N N . CYS B 1 7 ? 0.258 25.547 -36.969 1 18.91 7 CYS B N 1
ATOM 4449 C CA . CYS B 1 7 ? -0.789 26.203 -36.188 1 18.91 7 CYS B CA 1
ATOM 4450 C C . CYS B 1 7 ? -0.538 26.031 -34.688 1 18.91 7 CYS B C 1
ATOM 4452 O O . CYS B 1 7 ? -0.882 25 -34.125 1 18.91 7 CYS B O 1
ATOM 4454 N N . ALA B 1 8 ? 0.75 26.156 -34.156 1 19.75 8 ALA B N 1
ATOM 4455 C CA . ALA B 1 8 ? 1.616 26.422 -33 1 19.75 8 ALA B CA 1
ATOM 4456 C C . ALA B 1 8 ? 0.882 27.234 -31.938 1 19.75 8 ALA B C 1
ATOM 4458 O O . ALA B 1 8 ? -0.115 27.891 -32.219 1 19.75 8 ALA B O 1
ATOM 4459 N N . LEU B 1 9 ? 1.631 27.625 -30.906 1 20.31 9 LEU B N 1
ATOM 4460 C CA . LEU B 1 9 ? 1.659 27.891 -29.469 1 20.31 9 LEU B CA 1
ATOM 4461 C C . LEU B 1 9 ? 1.071 29.25 -29.156 1 20.31 9 LEU B C 1
ATOM 4463 O O . LEU B 1 9 ? 1.149 29.719 -28.016 1 20.31 9 LEU B O 1
ATOM 4467 N N . LEU B 1 10 ? 0.612 30 -30.156 1 22.19 10 LEU B N 1
ATOM 4468 C CA . LEU B 1 10 ? 0.25 31.297 -29.625 1 22.19 10 LEU B CA 1
ATOM 4469 C C . LEU B 1 10 ? -0.909 31.188 -28.641 1 22.19 10 LEU B C 1
ATOM 4471 O O . LEU B 1 10 ? -1.484 32.188 -28.234 1 22.19 10 LEU B O 1
ATOM 4475 N N . ALA B 1 11 ? -1.617 30.156 -28.766 1 22.38 11 ALA B N 1
ATOM 4476 C CA . ALA B 1 11 ? -2.881 30.297 -28.047 1 22.38 11 ALA B CA 1
ATOM 4477 C C . ALA B 1 11 ? -2.641 30.672 -26.594 1 22.38 11 ALA B C 1
ATOM 4479 O O . ALA B 1 11 ? -2.127 29.859 -25.812 1 22.38 11 ALA B O 1
ATOM 4480 N N . THR B 1 12 ? -2.104 32 -26.359 1 20.88 12 THR B N 1
ATOM 4481 C CA . THR B 1 12 ? -1.927 32.875 -25.219 1 20.88 12 THR B CA 1
ATOM 4482 C C . THR B 1 12 ? -3.129 32.812 -24.281 1 20.88 12 THR B C 1
ATOM 4484 O O . THR B 1 12 ? -4.25 33.125 -24.672 1 20.88 12 THR B O 1
ATOM 4487 N N . VAL B 1 13 ? -3.188 31.719 -23.578 1 23.64 13 VAL B N 1
ATOM 4488 C CA . VAL B 1 13 ? -4.137 31.5 -22.484 1 23.64 13 VAL B CA 1
ATOM 4489 C C . VAL B 1 13 ? -4.23 32.781 -21.641 1 23.64 13 VAL B C 1
ATOM 4491 O O . VAL B 1 13 ? -3.262 33.156 -20.984 1 23.64 13 VAL B O 1
ATOM 4494 N N . LEU B 1 14 ? -4.852 33.781 -22.188 1 24.53 14 LEU B N 1
ATOM 4495 C CA . LEU B 1 14 ? -5.359 34.844 -21.312 1 24.53 14 LEU B CA 1
ATOM 4496 C C . LEU B 1 14 ? -6.066 34.25 -20.109 1 24.53 14 LEU B C 1
ATOM 4498 O O . LEU B 1 14 ? -7.191 33.75 -20.219 1 24.53 14 LEU B O 1
ATOM 4502 N N . VAL B 1 15 ? -5.395 33.406 -19.453 1 24.52 15 VAL B N 1
ATOM 4503 C CA . VAL B 1 15 ? -5.852 33.031 -18.125 1 24.52 15 VAL B CA 1
ATOM 4504 C C . VAL B 1 15 ? -6.32 34.25 -17.359 1 24.52 15 VAL B C 1
ATOM 4506 O O . VAL B 1 15 ? -5.508 35.125 -16.969 1 24.52 15 VAL B O 1
ATOM 4509 N N . ALA B 1 16 ? -7.359 34.906 -17.703 1 25.12 16 ALA B N 1
ATOM 4510 C CA . ALA B 1 16 ? -8.109 35.906 -16.938 1 25.12 16 ALA B CA 1
ATOM 4511 C C . ALA B 1 16 ? -8.172 35.531 -15.461 1 25.12 16 ALA B C 1
ATOM 4513 O O . ALA B 1 16 ? -8.516 34.375 -15.125 1 25.12 16 ALA B O 1
ATOM 4514 N N . ALA B 1 17 ? -7.406 36.188 -14.617 1 28.97 17 ALA B N 1
ATOM 4515 C CA . ALA B 1 17 ? -7.406 36.406 -13.172 1 28.97 17 ALA B CA 1
ATOM 4516 C C . ALA B 1 17 ? -8.828 36.438 -12.625 1 28.97 17 ALA B C 1
ATOM 4518 O O . ALA B 1 17 ? -9.523 37.438 -12.742 1 28.97 17 ALA B O 1
ATOM 4519 N N . VAL B 1 18 ? -9.648 35.5 -13.008 1 29.86 18 VAL B N 1
ATOM 4520 C CA . VAL B 1 18 ? -10.859 35.531 -12.203 1 29.86 18 VAL B CA 1
ATOM 4521 C C . VAL B 1 18 ? -10.5 35.75 -10.734 1 29.86 18 VAL B C 1
ATOM 4523 O O . VAL B 1 18 ? -9.859 34.875 -10.117 1 29.86 18 VAL B O 1
ATOM 4526 N N . LEU B 1 19 ? -10.188 36.875 -10.336 1 34.38 19 LEU B N 1
ATOM 4527 C CA . LEU B 1 19 ? -10.32 37.375 -8.977 1 34.38 19 LEU B CA 1
ATOM 4528 C C . LEU B 1 19 ? -11.516 36.75 -8.273 1 34.38 19 LEU B C 1
ATOM 4530 O O . LEU B 1 19 ? -12.664 37.031 -8.617 1 34.38 19 LEU B O 1
ATOM 4534 N N . ALA B 1 20 ? -11.391 35.562 -7.926 1 35.53 20 ALA B N 1
ATOM 4535 C CA . ALA B 1 20 ? -12.469 34.969 -7.141 1 35.53 20 ALA B CA 1
ATOM 4536 C C . ALA B 1 20 ? -12.836 35.844 -5.953 1 35.53 20 ALA B C 1
ATOM 4538 O O . ALA B 1 20 ? -12.148 35.844 -4.926 1 35.53 20 ALA B O 1
ATOM 4539 N N . CYS B 1 21 ? -13.156 37 -6.246 1 37.56 21 CYS B N 1
ATOM 4540 C CA . CYS B 1 21 ? -13.984 37.625 -5.219 1 37.56 21 CYS B CA 1
ATOM 4541 C C . CYS B 1 21 ? -15.18 36.75 -4.871 1 37.56 21 CYS B C 1
ATOM 4543 O O . CYS B 1 21 ? -16.094 36.594 -5.691 1 37.56 21 CYS B O 1
ATOM 4545 N N . LEU B 1 22 ? -15.07 35.844 -4.098 1 41.34 22 LEU B N 1
ATOM 4546 C CA . LEU B 1 22 ? -16.266 35.188 -3.561 1 41.34 22 LEU B CA 1
ATOM 4547 C C . LEU B 1 22 ? -17.078 36.156 -2.711 1 41.34 22 LEU B C 1
ATOM 4549 O O . LEU B 1 22 ? -16.734 36.406 -1.554 1 41.34 22 LEU B O 1
ATOM 4553 N N . CYS B 1 23 ? -17.75 37.156 -3.404 1 35.12 23 CYS B N 1
ATOM 4554 C CA . CYS B 1 23 ? -18.625 38.125 -2.76 1 35.12 23 CYS B CA 1
ATOM 4555 C C . CYS B 1 23 ? -19.984 37.531 -2.449 1 35.12 23 CYS B C 1
ATOM 4557 O O . CYS B 1 23 ? -20.734 37.156 -3.361 1 35.12 23 CYS B O 1
ATOM 4559 N N . ALA B 1 24 ? -20.219 37.062 -1.275 1 44.62 24 ALA B N 1
ATOM 4560 C CA . ALA B 1 24 ? -21.609 36.875 -0.902 1 44.62 24 ALA B CA 1
ATOM 4561 C C . ALA B 1 24 ? -22.312 38.188 -0.615 1 44.62 24 ALA B C 1
ATOM 4563 O O . ALA B 1 24 ? -21.734 39.094 0.003 1 44.62 24 ALA B O 1
ATOM 4564 N N . GLU B 1 25 ? -23.453 38.594 -1.149 1 43.78 25 GLU B N 1
ATOM 4565 C CA . GLU B 1 25 ? -24.344 39.688 -0.823 1 43.78 25 GLU B CA 1
ATOM 4566 C C . GLU B 1 25 ? -24.562 39.781 0.684 1 43.78 25 GLU B C 1
ATOM 4568 O O . GLU B 1 25 ? -24.844 38.812 1.349 1 43.78 25 GLU B O 1
ATOM 4573 N N . GLY B 1 26 ? -24.047 41.062 1.384 1 47.84 26 GLY B N 1
ATOM 4574 C CA . GLY B 1 26 ? -24.25 41.438 2.773 1 47.84 26 GLY B CA 1
ATOM 4575 C C . GLY B 1 26 ? -23.031 41.219 3.641 1 47.84 26 GLY B C 1
ATOM 4576 O O . GLY B 1 26 ? -23.141 41.062 4.859 1 47.84 26 GLY B O 1
ATOM 4577 N N . ALA B 1 27 ? -21.984 41.188 2.959 1 56.03 27 ALA B N 1
ATOM 4578 C CA . ALA B 1 27 ? -20.766 40.969 3.719 1 56.03 27 ALA B CA 1
ATOM 4579 C C . ALA B 1 27 ? -20.406 42.156 4.574 1 56.03 27 ALA B C 1
ATOM 4581 O O . ALA B 1 27 ? -20.469 43.312 4.113 1 56.03 27 ALA B O 1
ATOM 4582 N N . GLU B 1 28 ? -20.234 41.969 5.957 1 65.56 28 GLU B N 1
ATOM 4583 C CA . GLU B 1 28 ? -19.953 42.938 7.02 1 65.56 28 GLU B CA 1
ATOM 4584 C C . GLU B 1 28 ? -18.469 43.25 7.098 1 65.56 28 GLU B C 1
ATOM 4586 O O . GLU B 1 28 ? -18.047 44.062 7.934 1 65.56 28 GLU B O 1
ATOM 4591 N N . GLY B 1 29 ? -17.609 42.906 5.996 1 80.56 29 GLY B N 1
ATOM 4592 C CA . GLY B 1 29 ? -16.188 43.188 6.039 1 80.56 29 GLY B CA 1
ATOM 4593 C C . GLY B 1 29 ? -15.383 42.406 5.016 1 80.56 29 GLY B C 1
ATOM 4594 O O . GLY B 1 29 ? -15.852 41.406 4.484 1 80.56 29 GLY B O 1
ATOM 4595 N N . GLU B 1 30 ? -14.188 42.969 4.691 1 89.19 30 GLU B N 1
ATOM 4596 C CA . GLU B 1 30 ? -13.305 42.344 3.713 1 89.19 30 GLU B CA 1
ATOM 4597 C C . GLU B 1 30 ? -11.938 42.062 4.316 1 89.19 30 GLU B C 1
ATOM 4599 O O . GLU B 1 30 ? -11.344 42.906 4.969 1 89.19 30 GLU B O 1
ATOM 4604 N N . VAL B 1 31 ? -11.477 40.844 4.125 1 94.12 31 VAL B N 1
ATOM 4605 C CA . VAL B 1 31 ? -10.156 40.406 4.59 1 94.12 31 VAL B CA 1
ATOM 4606 C C . VAL B 1 31 ? -9.234 40.188 3.391 1 94.12 31 VAL B C 1
ATOM 4608 O O . VAL B 1 31 ? -9.586 39.438 2.463 1 94.12 31 VAL B O 1
ATOM 4611 N N . VAL B 1 32 ? -8.125 40.906 3.344 1 95 32 VAL B N 1
ATOM 4612 C CA . VAL B 1 32 ? -7.043 40.656 2.393 1 95 32 VAL B CA 1
ATOM 4613 C C . VAL B 1 32 ? -5.957 39.812 3.049 1 95 32 VAL B C 1
ATOM 4615 O O . VAL B 1 32 ? -5.352 40.219 4.039 1 95 32 VAL B O 1
ATOM 4618 N N . PHE B 1 33 ? -5.668 38.625 2.445 1 97.25 33 PHE B N 1
ATOM 4619 C CA . PHE B 1 33 ? -4.805 37.656 3.113 1 97.25 33 PHE B CA 1
ATOM 4620 C C . PHE B 1 33 ? -3.559 37.375 2.283 1 97.25 33 PHE B C 1
ATOM 4622 O O . PHE B 1 33 ? -3.658 36.938 1.134 1 97.25 33 PHE B O 1
ATOM 4629 N N . LEU B 1 34 ? -2.396 37.625 2.877 1 97.62 34 LEU B N 1
ATOM 4630 C CA . LEU B 1 34 ? -1.107 37.188 2.354 1 97.62 34 LEU B CA 1
ATOM 4631 C C . LEU B 1 34 ? -0.56 36.031 3.166 1 97.62 34 LEU B C 1
ATOM 4633 O O . LEU B 1 34 ? -0.044 36.219 4.27 1 97.62 34 LEU B O 1
ATOM 4637 N N . PRO B 1 35 ? -0.519 34.781 2.586 1 97.81 35 PRO B N 1
ATOM 4638 C CA . PRO B 1 35 ? -0.188 33.594 3.363 1 97.81 35 PRO B CA 1
ATOM 4639 C C . PRO B 1 35 ? 1.31 33.469 3.635 1 97.81 35 PRO B C 1
ATOM 4641 O O . PRO B 1 35 ? 2.113 34.188 3.043 1 97.81 35 PRO B O 1
ATOM 4644 N N . LEU B 1 36 ? 1.647 32.562 4.531 1 97.75 36 LEU B N 1
ATOM 4645 C CA . LEU B 1 36 ? 3.031 32.219 4.848 1 97.75 36 LEU B CA 1
ATOM 4646 C C . LEU B 1 36 ? 3.721 31.578 3.646 1 97.75 36 LEU B C 1
ATOM 4648 O O . LEU B 1 36 ? 4.898 31.844 3.389 1 97.75 36 LEU B O 1
ATOM 4652 N N . ASP B 1 37 ? 3.039 30.703 2.982 1 97.31 37 ASP B N 1
ATOM 4653 C CA . ASP B 1 37 ? 3.457 30.031 1.756 1 97.31 37 ASP B CA 1
ATOM 4654 C C . ASP B 1 37 ? 2.258 29.438 1.019 1 97.31 37 ASP B C 1
ATOM 4656 O O . ASP B 1 37 ? 1.112 29.812 1.284 1 97.31 37 ASP B O 1
ATOM 4660 N N . GLU B 1 38 ? 2.508 28.625 0.024 1 96.56 38 GLU B N 1
ATOM 4661 C CA . GLU B 1 38 ? 1.458 28.172 -0.881 1 96.56 38 GLU B CA 1
ATOM 4662 C C . GLU B 1 38 ? 0.833 26.859 -0.392 1 96.56 38 GLU B C 1
ATOM 4664 O O . GLU B 1 38 ? -0.081 26.328 -1.024 1 96.56 38 GLU B O 1
ATOM 4669 N N . ARG B 1 39 ? 1.206 26.328 0.701 1 95.94 39 ARG B N 1
ATOM 4670 C CA . ARG B 1 39 ? 0.735 25.031 1.148 1 95.94 39 ARG B CA 1
ATOM 4671 C C . ARG B 1 39 ? -0.741 25.078 1.526 1 95.94 39 ARG B C 1
ATOM 4673 O O . ARG B 1 39 ? -1.263 26.141 1.876 1 95.94 39 ARG B O 1
ATOM 4680 N N . PHE B 1 40 ? -1.326 23.906 1.581 1 96.19 40 PHE B N 1
ATOM 4681 C CA . PHE B 1 40 ? -2.717 23.75 1.988 1 96.19 40 PHE B CA 1
ATOM 4682 C C . PHE B 1 40 ? -2.898 24.125 3.453 1 96.19 40 PHE B C 1
ATOM 4684 O O . PHE B 1 40 ? -3.854 24.812 3.807 1 96.19 40 PHE B O 1
ATOM 4691 N N . THR B 1 41 ? -1.984 23.797 4.305 1 94.81 41 THR B N 1
ATOM 4692 C CA . THR B 1 41 ? -2.111 23.953 5.75 1 94.81 41 THR B CA 1
ATOM 4693 C C . THR B 1 41 ? -1.981 25.406 6.152 1 94.81 41 THR B C 1
ATOM 4695 O O . THR B 1 41 ? -2.459 25.812 7.215 1 94.81 41 THR B O 1
ATOM 4698 N N . THR B 1 42 ? -1.348 26.219 5.305 1 96.81 42 THR B N 1
ATOM 4699 C CA . THR B 1 42 ? -1.157 27.625 5.641 1 96.81 42 THR B CA 1
ATOM 4700 C C . THR B 1 42 ? -2.102 28.5 4.828 1 96.81 42 THR B C 1
ATOM 4702 O O . THR B 1 42 ? -2.836 29.312 5.391 1 96.81 42 THR B O 1
ATOM 4705 N N . ARG B 1 43 ? -2.16 28.266 3.584 1 97.12 43 ARG B N 1
ATOM 4706 C CA . ARG B 1 43 ? -2.984 29.109 2.725 1 97.12 43 ARG B CA 1
ATOM 4707 C C . ARG B 1 43 ? -4.426 28.609 2.693 1 97.12 43 ARG B C 1
ATOM 4709 O O . ARG B 1 43 ? -5.352 29.344 3.053 1 97.12 43 ARG B O 1
ATOM 4716 N N . ASP B 1 44 ? -4.609 27.375 2.275 1 95.94 44 ASP B N 1
ATOM 4717 C CA . ASP B 1 44 ? -5.965 26.891 2.02 1 95.94 44 ASP B CA 1
ATOM 4718 C C . ASP B 1 44 ? -6.727 26.672 3.324 1 95.94 44 ASP B C 1
ATOM 4720 O O . ASP B 1 44 ? -7.945 26.859 3.375 1 95.94 44 ASP B O 1
ATOM 4724 N N . ALA B 1 45 ? -6.016 26.312 4.359 1 96 45 ALA B N 1
ATOM 4725 C CA . ALA B 1 45 ? -6.664 26.203 5.664 1 96 45 ALA B CA 1
ATOM 4726 C C . ALA B 1 45 ? -7.25 27.562 6.086 1 96 45 ALA B C 1
ATOM 4728 O O . ALA B 1 45 ? -8.367 27.625 6.598 1 96 45 ALA B O 1
ATOM 4729 N N . PHE B 1 46 ? -6.504 28.594 5.848 1 97.75 46 PHE B N 1
ATOM 4730 C CA . PHE B 1 46 ? -6.988 29.938 6.156 1 97.75 46 PHE B CA 1
ATOM 4731 C C . PHE B 1 46 ? -8.195 30.297 5.297 1 97.75 46 PHE B C 1
ATOM 4733 O O . PHE B 1 46 ? -9.219 30.75 5.812 1 97.75 46 PHE B O 1
ATOM 4740 N N . VAL B 1 47 ? -8.07 30.078 4.027 1 96.5 47 VAL B N 1
ATOM 4741 C CA . VAL B 1 47 ? -9.141 30.406 3.092 1 96.5 47 VAL B CA 1
ATOM 4742 C C . VAL B 1 47 ? -10.406 29.641 3.471 1 96.5 47 VAL B C 1
ATOM 4744 O O . VAL B 1 47 ? -11.484 30.234 3.559 1 96.5 47 VAL B O 1
ATOM 4747 N N . ASN B 1 48 ? -10.242 28.391 3.748 1 95.62 48 ASN B N 1
ATOM 4748 C CA . ASN B 1 48 ? -11.383 27.562 4.102 1 95.62 48 ASN B CA 1
ATOM 4749 C C . ASN B 1 48 ? -12.031 28.016 5.402 1 95.62 48 ASN B C 1
ATOM 4751 O O . ASN B 1 48 ? -13.258 28.109 5.488 1 95.62 48 ASN B O 1
ATOM 4755 N N . MET B 1 49 ? -11.25 28.344 6.375 1 97.38 49 MET B N 1
ATOM 4756 C CA . MET B 1 49 ? -11.82 28.781 7.645 1 97.38 49 MET B CA 1
ATOM 4757 C C . MET B 1 49 ? -12.5 30.141 7.488 1 97.38 49 MET B C 1
ATOM 4759 O O . MET B 1 49 ? -13.602 30.359 7.992 1 97.38 49 MET B O 1
ATOM 4763 N N . ALA B 1 50 ? -11.844 31.047 6.805 1 97.19 50 ALA B N 1
ATOM 4764 C CA . ALA B 1 50 ? -12.406 32.375 6.613 1 97.19 50 ALA B CA 1
ATOM 4765 C C . ALA B 1 50 ? -13.766 32.312 5.934 1 97.19 50 ALA B C 1
ATOM 4767 O O . ALA B 1 50 ? -14.711 32.969 6.348 1 97.19 50 ALA B O 1
ATOM 4768 N N . LEU B 1 51 ? -13.852 31.438 4.992 1 94.38 51 LEU B N 1
ATOM 4769 C CA . LEU B 1 51 ? -15.078 31.344 4.203 1 94.38 51 LEU B CA 1
ATOM 4770 C C . LEU B 1 51 ? -16.156 30.562 4.961 1 94.38 51 LEU B C 1
ATOM 4772 O O . LEU B 1 51 ? -17.344 30.875 4.848 1 94.38 51 LEU B O 1
ATOM 4776 N N . SER B 1 52 ? -15.742 29.641 5.715 1 96 52 SER B N 1
ATOM 4777 C CA . SER B 1 52 ? -16.719 28.766 6.352 1 96 52 SER B CA 1
ATOM 4778 C C . SER B 1 52 ? -17.156 29.312 7.711 1 96 52 SER B C 1
ATOM 4780 O O . SER B 1 52 ? -18.281 29.078 8.156 1 96 52 SER B O 1
ATOM 4782 N N . HIS B 1 53 ? -16.297 30.047 8.398 1 97.5 53 HIS B N 1
ATOM 4783 C CA . HIS B 1 53 ? -16.547 30.406 9.789 1 97.5 53 HIS B CA 1
ATOM 4784 C C . HIS B 1 53 ? -16.969 31.859 9.922 1 97.5 53 HIS B C 1
ATOM 4786 O O . HIS B 1 53 ? -17.484 32.281 10.969 1 97.5 53 HIS B O 1
ATOM 4792 N N . THR B 1 54 ? -16.734 32.75 8.898 1 96.62 54 THR B N 1
ATOM 4793 C CA . THR B 1 54 ? -17.016 34.156 9.031 1 96.62 54 THR B CA 1
ATOM 4794 C C . THR B 1 54 ? -17.922 34.656 7.906 1 96.62 54 THR B C 1
ATOM 4796 O O . THR B 1 54 ? -18.062 33.969 6.887 1 96.62 54 THR B O 1
ATOM 4799 N N . PRO B 1 55 ? -18.578 35.75 8.148 1 94.75 55 PRO B N 1
ATOM 4800 C CA . PRO B 1 55 ? -19.391 36.344 7.078 1 94.75 55 PRO B CA 1
ATOM 4801 C C . PRO B 1 55 ? -18.578 37.25 6.16 1 94.75 55 PRO B C 1
ATOM 4803 O O . PRO B 1 55 ? -19.156 37.969 5.355 1 94.75 55 PRO B O 1
ATOM 4806 N N . TYR B 1 56 ? -17.25 37.219 6.27 1 92.56 56 TYR B N 1
ATOM 4807 C CA . TYR B 1 56 ? -16.391 38.188 5.562 1 92.56 56 TYR B CA 1
ATOM 4808 C C . TYR B 1 56 ? -16.156 37.719 4.125 1 92.56 56 TYR B C 1
ATOM 4810 O O . TYR B 1 56 ? -16.266 36.531 3.809 1 92.56 56 TYR B O 1
ATOM 4818 N N . THR B 1 57 ? -15.859 38.719 3.281 1 91.69 57 THR B N 1
ATOM 4819 C CA . THR B 1 57 ? -15.305 38.406 1.971 1 91.69 57 THR B CA 1
ATOM 4820 C C . THR B 1 57 ? -13.781 38.281 2.043 1 91.69 57 THR B C 1
ATOM 4822 O O . THR B 1 57 ? -13.156 38.844 2.943 1 91.69 57 THR B O 1
ATOM 4825 N N . LEU B 1 58 ? -13.227 37.5 1.152 1 94.06 58 LEU B N 1
ATOM 4826 C CA . LEU B 1 58 ? -11.797 37.188 1.232 1 94.06 58 LEU B CA 1
ATOM 4827 C C . LEU B 1 58 ? -11.125 37.406 -0.119 1 94.06 58 LEU B C 1
ATOM 4829 O O . LEU B 1 58 ? -11.672 37.031 -1.156 1 94.06 58 LEU B O 1
ATOM 4833 N N . ARG B 1 59 ? -9.969 38.094 -0.087 1 93.94 59 ARG B N 1
ATOM 4834 C CA . ARG B 1 59 ? -9.062 38.156 -1.228 1 93.94 59 ARG B CA 1
ATOM 4835 C C . ARG B 1 59 ? -7.684 37.625 -0.871 1 93.94 59 ARG B C 1
ATOM 4837 O O . ARG B 1 59 ? -7.133 37.938 0.18 1 93.94 59 ARG B O 1
ATOM 4844 N N . SER B 1 60 ? -7.152 36.75 -1.65 1 96.12 60 SER B N 1
ATOM 4845 C CA . SER B 1 60 ? -5.801 36.219 -1.53 1 96.12 60 SER B CA 1
ATOM 4846 C C . SER B 1 60 ? -5.121 36.125 -2.893 1 96.12 60 SER B C 1
ATOM 4848 O O . SER B 1 60 ? -5.789 35.969 -3.916 1 96.12 60 SER B O 1
ATOM 4850 N N . PRO B 1 61 ? -3.799 36.281 -2.934 1 96.69 61 PRO B N 1
ATOM 4851 C CA . PRO B 1 61 ? -3.129 36.219 -4.234 1 96.69 61 PRO B CA 1
ATOM 4852 C C . PRO B 1 61 ? -3.309 34.875 -4.926 1 96.69 61 PRO B C 1
ATOM 4854 O O . PRO B 1 61 ? -3.424 33.844 -4.258 1 96.69 61 PRO B O 1
ATOM 4857 N N . PRO B 1 62 ? -3.314 34.906 -6.281 1 94.69 62 PRO B N 1
ATOM 4858 C CA . PRO B 1 62 ? -3.328 33.625 -7.004 1 94.69 62 PRO B CA 1
ATOM 4859 C C . PRO B 1 62 ? -2.053 32.812 -6.789 1 94.69 62 PRO B C 1
ATOM 4861 O O . PRO B 1 62 ? -0.985 33.375 -6.555 1 94.69 62 PRO B O 1
ATOM 4864 N N . LEU B 1 63 ? -2.154 31.547 -6.98 1 94.38 63 LEU B N 1
ATOM 4865 C CA . LEU B 1 63 ? -1.047 30.625 -6.746 1 94.38 63 LEU B CA 1
ATOM 4866 C C . LEU B 1 63 ? 0.132 30.953 -7.656 1 94.38 63 LEU B C 1
ATOM 4868 O O . LEU B 1 63 ? 1.288 30.75 -7.281 1 94.38 63 LEU B O 1
ATOM 4872 N N . ALA B 1 64 ? -0.128 31.484 -8.797 1 94.31 64 ALA B N 1
ATOM 4873 C CA . ALA B 1 64 ? 0.881 31.719 -9.828 1 94.31 64 ALA B CA 1
ATOM 4874 C C . ALA B 1 64 ? 1.938 32.719 -9.344 1 94.31 64 ALA B C 1
ATOM 4876 O O . ALA B 1 64 ? 3.068 32.719 -9.836 1 94.31 64 ALA B O 1
ATOM 4877 N N . ILE B 1 65 ? 1.604 33.562 -8.375 1 96.75 65 ILE B N 1
ATOM 4878 C CA . ILE B 1 65 ? 2.574 34.562 -7.957 1 96.75 65 ILE B CA 1
ATOM 4879 C C . ILE B 1 65 ? 3.049 34.281 -6.535 1 96.75 65 ILE B C 1
ATOM 4881 O O . ILE B 1 65 ? 3.717 35.094 -5.91 1 96.75 65 ILE B O 1
ATOM 4885 N N . LEU B 1 66 ? 2.619 33.125 -5.984 1 97.56 66 LEU B N 1
ATOM 4886 C CA . LEU B 1 66 ? 3.094 32.625 -4.695 1 97.56 66 LEU B CA 1
ATOM 4887 C C . LEU B 1 66 ? 4.324 31.75 -4.871 1 97.56 66 LEU B C 1
ATOM 4889 O O . LEU B 1 66 ? 4.703 31.422 -5.996 1 97.56 66 LEU B O 1
ATOM 4893 N N . PRO B 1 67 ? 5 31.438 -3.756 1 97.25 67 PRO B N 1
ATOM 4894 C CA . PRO B 1 67 ? 6.176 30.578 -3.896 1 97.25 67 PRO B CA 1
ATOM 4895 C C . PRO B 1 67 ? 5.824 29.156 -4.336 1 97.25 67 PRO B C 1
ATOM 4897 O O . PRO B 1 67 ? 4.676 28.734 -4.203 1 97.25 67 PRO B O 1
ATOM 4900 N N . HIS B 1 68 ? 6.801 28.562 -4.949 1 93.81 68 HIS B N 1
ATOM 4901 C CA . HIS B 1 68 ? 6.742 27.141 -5.23 1 93.81 68 HIS B CA 1
ATOM 4902 C C . HIS B 1 68 ? 7.871 26.391 -4.535 1 93.81 68 HIS B C 1
ATOM 4904 O O . HIS B 1 68 ? 8.945 26.219 -5.109 1 93.81 68 HIS B O 1
ATOM 4910 N N . ILE B 1 69 ? 7.488 25.859 -3.494 1 93.81 69 ILE B N 1
ATOM 4911 C CA . ILE B 1 69 ? 8.43 25.156 -2.625 1 93.81 69 ILE B CA 1
ATOM 4912 C C . ILE B 1 69 ? 9.625 26.047 -2.32 1 93.81 69 ILE B C 1
ATOM 4914 O O . ILE B 1 69 ? 9.5 27.031 -1.569 1 93.81 69 ILE B O 1
ATOM 4918 N N . ARG B 1 70 ? 10.805 25.844 -3.086 1 93.38 70 ARG B N 1
ATOM 4919 C CA . ARG B 1 70 ? 12.031 26.578 -2.764 1 93.38 70 ARG B CA 1
ATOM 4920 C C . ARG B 1 70 ? 12.188 27.812 -3.637 1 93.38 70 ARG B C 1
ATOM 4922 O O . ARG B 1 70 ? 13.062 28.641 -3.396 1 93.38 70 ARG B O 1
ATOM 4929 N N . GLU B 1 71 ? 11.305 27.984 -4.613 1 94.12 71 GLU B N 1
ATOM 4930 C CA . GLU B 1 71 ? 11.297 29.188 -5.434 1 94.12 71 GLU B CA 1
ATOM 4931 C C . GLU B 1 71 ? 10.445 30.281 -4.797 1 94.12 71 GLU B C 1
ATOM 4933 O O . GLU B 1 71 ? 9.234 30.125 -4.629 1 94.12 71 GLU B O 1
ATOM 4938 N N . ALA B 1 72 ? 11.062 31.406 -4.461 1 96.31 72 ALA B N 1
ATOM 4939 C CA . ALA B 1 72 ? 10.375 32.5 -3.781 1 96.31 72 ALA B CA 1
ATOM 4940 C C . ALA B 1 72 ? 9.297 33.125 -4.68 1 96.31 72 ALA B C 1
ATOM 4942 O O . ALA B 1 72 ? 9.352 33 -5.902 1 96.31 72 ALA B O 1
ATOM 4943 N N . ALA B 1 73 ? 8.367 33.781 -4.043 1 97.44 73 ALA B N 1
ATOM 4944 C CA . ALA B 1 73 ? 7.328 34.5 -4.773 1 97.44 73 ALA B CA 1
ATOM 4945 C C . ALA B 1 73 ? 7.93 35.625 -5.609 1 97.44 73 ALA B C 1
ATOM 4947 O O . ALA B 1 73 ? 9.047 36.062 -5.348 1 97.44 73 ALA B O 1
ATOM 4948 N N . ASP B 1 74 ? 7.137 36 -6.637 1 93.38 74 ASP B N 1
ATOM 4949 C CA . ASP B 1 74 ? 7.438 37.219 -7.383 1 93.38 74 ASP B CA 1
ATOM 4950 C C . ASP B 1 74 ? 7.105 38.438 -6.555 1 93.38 74 ASP B C 1
ATOM 4952 O O . ASP B 1 74 ? 6.012 39 -6.672 1 93.38 74 ASP B O 1
ATOM 4956 N N . ILE B 1 75 ? 8.141 39 -5.816 1 95.31 75 ILE B N 1
ATOM 4957 C CA . ILE B 1 75 ? 7.91 40 -4.793 1 95.31 75 ILE B CA 1
ATOM 4958 C C . ILE B 1 75 ? 7.312 41.25 -5.434 1 95.31 75 ILE B C 1
ATOM 4960 O O . ILE B 1 75 ? 6.309 41.781 -4.953 1 95.31 75 ILE B O 1
ATOM 4964 N N . PRO B 1 76 ? 7.852 41.719 -6.605 1 93.88 76 PRO B N 1
ATOM 4965 C CA . PRO B 1 76 ? 7.219 42.875 -7.238 1 93.88 76 PRO B CA 1
ATOM 4966 C C . PRO B 1 76 ? 5.766 42.594 -7.625 1 93.88 76 PRO B C 1
ATOM 4968 O O . PRO B 1 76 ? 4.902 43.469 -7.406 1 93.88 76 PRO B O 1
ATOM 4971 N N . ALA B 1 77 ? 5.516 41.469 -8.188 1 94.81 77 ALA B N 1
ATOM 4972 C CA . ALA B 1 77 ? 4.148 41.125 -8.562 1 94.81 77 ALA B CA 1
ATOM 4973 C C . ALA B 1 77 ? 3.248 41.031 -7.332 1 94.81 77 ALA B C 1
ATOM 4975 O O . ALA B 1 77 ? 2.088 41.438 -7.375 1 94.81 77 ALA B O 1
ATOM 4976 N N . LEU B 1 78 ? 3.771 40.5 -6.266 1 95.62 78 LEU B N 1
ATOM 4977 C CA . LEU B 1 78 ? 3.027 40.375 -5.016 1 95.62 78 LEU B CA 1
ATOM 4978 C C . LEU B 1 78 ? 2.693 41.75 -4.434 1 95.62 78 LEU B C 1
ATOM 4980 O O . LEU B 1 78 ? 1.572 41.969 -3.973 1 95.62 78 LEU B O 1
ATOM 4984 N N . GLN B 1 79 ? 3.631 42.656 -4.418 1 92 79 GLN B N 1
ATOM 4985 C CA . GLN B 1 79 ? 3.416 44 -3.893 1 92 79 GLN B CA 1
ATOM 4986 C C . GLN B 1 79 ? 2.389 44.75 -4.727 1 92 79 GLN B C 1
ATOM 4988 O O . GLN B 1 79 ? 1.546 45.469 -4.184 1 92 79 GLN B O 1
ATOM 4993 N N . LYS B 1 80 ? 2.441 44.531 -6.047 1 93 80 LYS B N 1
ATOM 4994 C CA . LYS B 1 80 ? 1.437 45.125 -6.926 1 93 80 LYS B CA 1
ATOM 4995 C C . LYS B 1 80 ? 0.046 44.562 -6.621 1 93 80 LYS B C 1
ATOM 4997 O O . LYS B 1 80 ? -0.936 45.312 -6.617 1 93 80 LYS B O 1
ATOM 5002 N N . TRP B 1 81 ? 0.008 43.344 -6.469 1 94.5 81 TRP B N 1
ATOM 5003 C CA . TRP B 1 81 ? -1.265 42.719 -6.125 1 94.5 81 TRP B CA 1
ATOM 5004 C C . TRP B 1 81 ? -1.82 43.281 -4.824 1 94.5 81 TRP B C 1
ATOM 5006 O O . TRP B 1 81 ? -3.018 43.562 -4.723 1 94.5 81 TRP B O 1
ATOM 5016 N N . VAL B 1 82 ? -0.973 43.438 -3.795 1 93.12 82 VAL B N 1
ATOM 5017 C CA . VAL B 1 82 ? -1.388 44 -2.508 1 93.12 82 VAL B CA 1
ATOM 5018 C C . VAL B 1 82 ? -1.943 45.406 -2.699 1 93.12 82 VAL B C 1
ATOM 5020 O O . VAL B 1 82 ? -2.99 45.75 -2.145 1 93.12 82 VAL B O 1
ATOM 5023 N N . ASP B 1 83 ? -1.275 46.156 -3.486 1 88.19 83 ASP B N 1
ATOM 5024 C CA . ASP B 1 83 ? -1.726 47.531 -3.793 1 88.19 83 ASP B CA 1
ATOM 5025 C C . ASP B 1 83 ? -3.135 47.5 -4.383 1 88.19 83 ASP B C 1
ATOM 5027 O O . ASP B 1 83 ? -4.008 48.25 -3.93 1 88.19 83 ASP B O 1
ATOM 5031 N N . HIS B 1 84 ? -3.287 46.719 -5.297 1 88.44 84 HIS B N 1
ATOM 5032 C CA . HIS B 1 84 ? -4.578 46.625 -5.969 1 88.44 84 HIS B CA 1
ATOM 5033 C C . HIS B 1 84 ? -5.664 46.125 -5.016 1 88.44 84 HIS B C 1
ATOM 5035 O O . HIS B 1 84 ? -6.789 46.625 -5.051 1 88.44 84 HIS B O 1
ATOM 5041 N N . ALA B 1 85 ? -5.332 45.219 -4.219 1 88.75 85 ALA B N 1
ATOM 5042 C CA . ALA B 1 85 ? -6.305 44.625 -3.299 1 88.75 85 ALA B CA 1
ATOM 5043 C C . ALA B 1 85 ? -6.746 45.656 -2.246 1 88.75 85 ALA B C 1
ATOM 5045 O O . ALA B 1 85 ? -7.914 45.656 -1.853 1 88.75 85 ALA B O 1
ATOM 5046 N N . LEU B 1 86 ? -5.863 46.5 -1.788 1 87.31 86 LEU B N 1
ATOM 5047 C CA . LEU B 1 86 ? -6.156 47.406 -0.685 1 87.31 86 LEU B CA 1
ATOM 5048 C C . LEU B 1 86 ? -6.766 48.688 -1.198 1 87.31 86 LEU B C 1
ATOM 5050 O O . LEU B 1 86 ? -7.504 49.375 -0.476 1 87.31 86 LEU B O 1
ATOM 5054 N N . LEU B 1 87 ? -6.496 49.031 -2.41 1 81.62 87 LEU B N 1
ATOM 5055 C CA . LEU B 1 87 ? -6.965 50.312 -2.951 1 81.62 87 LEU B CA 1
ATOM 5056 C C . LEU B 1 87 ? -8.273 50.125 -3.717 1 81.62 87 LEU B C 1
ATOM 5058 O O . LEU B 1 87 ? -8.969 51.094 -4.008 1 81.62 87 LEU B O 1
ATOM 5062 N N . SER B 1 88 ? -8.578 48.969 -4.078 1 76.88 88 SER B N 1
ATOM 5063 C CA . SER B 1 88 ? -9.82 48.75 -4.805 1 76.88 88 SER B CA 1
ATOM 5064 C C . SER B 1 88 ? -11.023 49.219 -3.982 1 76.88 88 SER B C 1
ATOM 5066 O O . SER B 1 88 ? -11.031 49.062 -2.756 1 76.88 88 SER B O 1
ATOM 5068 N N . PRO B 1 89 ? -11.984 50 -4.711 1 64.5 89 PRO B N 1
ATOM 5069 C CA . PRO B 1 89 ? -13.148 50.5 -3.979 1 64.5 89 PRO B CA 1
ATOM 5070 C C . PRO B 1 89 ? -13.922 49.406 -3.26 1 64.5 89 PRO B C 1
ATOM 5072 O O . PRO B 1 89 ? -13.984 48.25 -3.746 1 64.5 89 PRO B O 1
ATOM 5075 N N . HIS B 1 90 ? -14.164 49.594 -1.989 1 57.09 90 HIS B N 1
ATOM 5076 C CA . HIS B 1 90 ? -14.93 48.719 -1.13 1 57.09 90 HIS B CA 1
ATOM 5077 C C . HIS B 1 90 ? -16.312 48.438 -1.715 1 57.09 90 HIS B C 1
ATOM 5079 O O . HIS B 1 90 ? -16.906 49.312 -2.346 1 57.09 90 HIS B O 1
ATOM 5085 N N . ARG B 1 91 ? -16.547 47.219 -1.816 1 51.03 91 ARG B N 1
ATOM 5086 C CA . ARG B 1 91 ? -17.984 47.031 -2.008 1 51.03 91 ARG B CA 1
ATOM 5087 C C . ARG B 1 91 ? -18.766 47.656 -0.853 1 51.03 91 ARG B C 1
ATOM 5089 O O . ARG B 1 91 ? -18.516 47.312 0.312 1 51.03 91 ARG B O 1
ATOM 5096 N N . ARG B 1 92 ? -19.281 48.938 -1.098 1 43.38 92 ARG B N 1
ATOM 5097 C CA . ARG B 1 92 ? -20.047 49.688 -0.105 1 43.38 92 ARG B CA 1
ATOM 5098 C C . ARG B 1 92 ? -21.141 48.844 0.503 1 43.38 92 ARG B C 1
ATOM 5100 O O . ARG B 1 92 ? -21.859 48.125 -0.215 1 43.38 92 ARG B O 1
ATOM 5107 N N . HIS B 1 93 ? -20.891 48.562 1.796 1 47.53 93 HIS B N 1
ATOM 5108 C CA . HIS B 1 93 ? -22.078 48.062 2.471 1 47.53 93 HIS B CA 1
ATOM 5109 C C . HIS B 1 93 ? -23.297 48.938 2.211 1 47.53 93 HIS B C 1
ATOM 5111 O O . HIS B 1 93 ? -23.156 50.156 2.07 1 47.53 93 HIS B O 1
ATOM 5117 N N . PRO B 1 94 ? -24.438 48.469 1.726 1 43.34 94 PRO B N 1
ATOM 5118 C CA . PRO B 1 94 ? -25.609 49.312 1.494 1 43.34 94 PRO B CA 1
ATOM 5119 C C . PRO B 1 94 ? -25.781 50.375 2.574 1 43.34 94 PRO B C 1
ATOM 5121 O O . PRO B 1 94 ? -26.359 51.438 2.316 1 43.34 94 PRO B O 1
ATOM 5124 N N . ALA B 1 95 ? -25.578 50.062 3.863 1 43.97 95 ALA B N 1
ATOM 5125 C CA . ALA B 1 95 ? -25.969 51 4.922 1 43.97 95 ALA B CA 1
ATOM 5126 C C . ALA B 1 95 ? -24.969 52.125 5.051 1 43.97 95 ALA B C 1
ATOM 5128 O O . ALA B 1 95 ? -25.031 52.938 5.996 1 43.97 95 ALA B O 1
ATOM 5129 N N . GLY B 1 96 ? -24.078 52.406 4.156 1 42.91 96 GLY B N 1
ATOM 5130 C CA . GLY B 1 96 ? -23.266 53.625 4.09 1 42.91 96 GLY B CA 1
ATOM 5131 C C . GLY B 1 96 ? -21.969 53.5 4.855 1 42.91 96 GLY B C 1
ATOM 5132 O O . GLY B 1 96 ? -21.172 54.438 4.859 1 42.91 96 GLY B O 1
ATOM 5133 N N . GLU B 1 97 ? -21.781 52.75 5.844 1 43.12 97 GLU B N 1
ATOM 5134 C CA . GLU B 1 97 ? -20.594 52.688 6.688 1 43.12 97 GLU B CA 1
ATOM 5135 C C . GLU B 1 97 ? -19.422 52.031 5.941 1 43.12 97 GLU B C 1
ATOM 5137 O O . GLU B 1 97 ? -19.609 51.125 5.137 1 43.12 97 GLU B O 1
ATOM 5142 N N . ALA B 1 98 ? -18.453 52.844 5.621 1 47.84 98 ALA B N 1
ATOM 5143 C CA . ALA B 1 98 ? -17.234 52.406 4.949 1 47.84 98 ALA B CA 1
ATOM 5144 C C . ALA B 1 98 ? -16.812 51.031 5.422 1 47.84 98 ALA B C 1
ATOM 5146 O O . ALA B 1 98 ? -16.703 50.781 6.625 1 47.84 98 ALA B O 1
ATOM 5147 N N . ASP B 1 99 ? -17.016 50.031 4.648 1 56.88 99 ASP B N 1
ATOM 5148 C CA . ASP B 1 99 ? -16.641 48.688 4.992 1 56.88 99 ASP B CA 1
ATOM 5149 C C . ASP B 1 99 ? -15.164 48.594 5.367 1 56.88 99 ASP B C 1
ATOM 5151 O O . ASP B 1 99 ? -14.305 49.094 4.641 1 56.88 99 ASP B O 1
ATOM 5155 N N . GLU B 1 100 ? -14.883 48.312 6.707 1 72.44 100 GLU B N 1
ATOM 5156 C CA . GLU B 1 100 ? -13.547 48.156 7.27 1 72.44 100 GLU B CA 1
ATOM 5157 C C . GLU B 1 100 ? -12.789 47.031 6.586 1 72.44 100 GLU B C 1
ATOM 5159 O O . GLU B 1 100 ? -13.328 45.938 6.422 1 72.44 100 GLU B O 1
ATOM 5164 N N . ARG B 1 101 ? -11.648 47.375 5.824 1 87.31 101 ARG B N 1
ATOM 5165 C CA . ARG B 1 101 ? -10.75 46.406 5.215 1 87.31 101 ARG B CA 1
ATOM 5166 C C . ARG B 1 101 ? -9.602 46.031 6.156 1 87.31 101 ARG B C 1
ATOM 5168 O O . ARG B 1 101 ? -9.031 46.906 6.809 1 87.31 101 ARG B O 1
ATOM 5175 N N . GLU B 1 102 ? -9.445 44.781 6.344 1 92.62 102 GLU B N 1
ATOM 5176 C CA . GLU B 1 102 ? -8.336 44.281 7.156 1 92.62 102 GLU B CA 1
ATOM 5177 C C . GLU B 1 102 ? -7.375 43.438 6.324 1 92.62 102 GLU B C 1
ATOM 5179 O O . GLU B 1 102 ? -7.797 42.719 5.414 1 92.62 102 GLU B O 1
ATOM 5184 N N . MET B 1 103 ? -6.148 43.625 6.602 1 95.44 103 MET B N 1
ATOM 5185 C CA . MET B 1 103 ? -5.117 42.781 5.969 1 95.44 103 MET B CA 1
ATOM 5186 C C . MET B 1 103 ? -4.453 41.875 6.988 1 95.44 103 MET B C 1
ATOM 5188 O O . MET B 1 103 ? -4.078 42.312 8.078 1 95.44 103 MET B O 1
ATOM 5192 N N . ILE B 1 104 ? -4.406 40.656 6.727 1 97.75 104 ILE B N 1
ATOM 5193 C CA . ILE B 1 104 ? -3.641 39.656 7.473 1 97.75 104 ILE B CA 1
ATOM 5194 C C . ILE B 1 104 ? -2.422 39.219 6.66 1 97.75 104 ILE B C 1
ATOM 5196 O O . ILE B 1 104 ? -2.562 38.656 5.582 1 97.75 104 ILE B O 1
ATOM 5200 N N . LEU B 1 105 ? -1.249 39.5 7.27 1 96.25 105 LEU B N 1
ATOM 5201 C CA . LEU B 1 105 ? -0.041 39.5 6.449 1 96.25 105 LEU B CA 1
ATOM 5202 C C . LEU B 1 105 ? 1.064 38.688 7.113 1 96.25 105 LEU B C 1
ATOM 5204 O O . LEU B 1 105 ? 1.335 38.844 8.305 1 96.25 105 LEU B O 1
ATOM 5208 N N . SER B 1 106 ? 1.648 37.75 6.34 1 97.88 106 SER B N 1
ATOM 5209 C CA . SER B 1 106 ? 2.922 37.156 6.734 1 97.88 106 SER B CA 1
ATOM 5210 C C . SER B 1 106 ? 4.098 38 6.266 1 97.88 106 SER B C 1
ATOM 5212 O O . SER B 1 106 ? 4.246 38.281 5.066 1 97.88 106 SER B O 1
ATOM 5214 N N . SER B 1 107 ? 4.938 38.375 7.18 1 97.88 107 SER B N 1
ATOM 5215 C CA . SER B 1 107 ? 6.086 39.188 6.793 1 97.88 107 SER B CA 1
ATOM 5216 C C . SER B 1 107 ? 7.047 38.406 5.914 1 97.88 107 SER B C 1
ATOM 5218 O O . SER B 1 107 ? 7.703 38.969 5.039 1 97.88 107 SER B O 1
ATOM 5220 N N . GLU B 1 108 ? 7.105 37.062 6.141 1 98 108 GLU B N 1
ATOM 5221 C CA . GLU B 1 108 ? 7.957 36.25 5.289 1 98 108 GLU B CA 1
ATOM 5222 C C . GLU B 1 108 ? 7.543 36.344 3.824 1 98 108 GLU B C 1
ATOM 5224 O O . GLU B 1 108 ? 8.391 36.438 2.936 1 98 108 GLU B O 1
ATOM 5229 N N . MET B 1 109 ? 6.277 36.312 3.607 1 98 109 MET B N 1
ATOM 5230 C CA . MET B 1 109 ? 5.773 36.406 2.24 1 98 109 MET B CA 1
ATOM 5231 C C . MET B 1 109 ? 6.078 37.781 1.646 1 98 109 MET B C 1
ATOM 5233 O O . MET B 1 109 ? 6.625 37.875 0.546 1 98 109 MET B O 1
ATOM 5237 N N . TYR B 1 110 ? 5.793 38.812 2.369 1 97.38 110 TYR B N 1
ATOM 5238 C CA . TYR B 1 110 ? 5.887 40.156 1.851 1 97.38 110 TYR B CA 1
ATOM 5239 C C . TYR B 1 110 ? 7.344 40.562 1.662 1 97.38 110 TYR B C 1
ATOM 5241 O O . TYR B 1 110 ? 7.68 41.25 0.693 1 97.38 110 TYR B O 1
ATOM 5249 N N . LEU B 1 111 ? 8.195 40.156 2.588 1 97.81 111 LEU B N 1
ATOM 5250 C CA . LEU B 1 111 ? 9.555 40.688 2.619 1 97.81 111 LEU B CA 1
ATOM 5251 C C . LEU B 1 111 ? 10.516 39.781 1.888 1 97.81 111 LEU B C 1
ATOM 5253 O O . LEU B 1 111 ? 11.523 40.219 1.337 1 97.81 111 LEU B O 1
ATOM 5257 N N . TYR B 1 112 ? 10.195 38.438 1.979 1 97.81 112 TYR B N 1
ATOM 5258 C CA . TYR B 1 112 ? 11.172 37.469 1.477 1 97.81 112 TYR B CA 1
ATOM 5259 C C . TYR B 1 112 ? 10.586 36.656 0.338 1 97.81 112 TYR B C 1
ATOM 5261 O O . TYR B 1 112 ? 11.305 35.906 -0.337 1 97.81 112 TYR B O 1
ATOM 5269 N N . GLY B 1 113 ? 9.336 36.719 0.072 1 97.38 113 GLY B N 1
ATOM 5270 C CA . GLY B 1 113 ? 8.68 35.875 -0.923 1 97.38 113 GLY B CA 1
ATOM 5271 C C . GLY B 1 113 ? 8.305 34.5 -0.398 1 97.38 113 GLY B C 1
ATOM 5272 O O . GLY B 1 113 ? 8.258 33.531 -1.156 1 97.38 113 GLY B O 1
ATOM 5273 N N . GLY B 1 114 ? 8.227 34.375 0.824 1 97.75 114 GLY B N 1
ATOM 5274 C CA . GLY B 1 114 ? 7.777 33.125 1.403 1 97.75 114 GLY B CA 1
ATOM 5275 C C . GLY B 1 114 ? 8.633 32.656 2.566 1 97.75 114 GLY B C 1
ATOM 5276 O O . GLY B 1 114 ? 9.711 33.219 2.812 1 97.75 114 GLY B O 1
ATOM 5277 N N . LEU B 1 115 ? 8.172 31.578 3.238 1 97.44 115 LEU B N 1
ATOM 5278 C CA . LEU B 1 115 ? 8.844 31.031 4.414 1 97.44 115 LEU B CA 1
ATOM 5279 C C . LEU B 1 115 ? 10.234 30.516 4.059 1 97.44 115 LEU B C 1
ATOM 5281 O O . LEU B 1 115 ? 11.219 30.906 4.688 1 97.44 115 LEU B O 1
ATOM 5285 N N . ILE B 1 116 ? 10.297 29.703 3.035 1 96.75 116 ILE B N 1
ATOM 5286 C CA . ILE B 1 116 ? 11.586 29.141 2.666 1 96.75 116 ILE B CA 1
ATOM 5287 C C . ILE B 1 116 ? 12.484 30.234 2.094 1 96.75 116 ILE B C 1
ATOM 5289 O O . ILE B 1 116 ? 13.695 30.25 2.346 1 96.75 116 ILE B O 1
ATOM 5293 N N . GLY B 1 117 ? 11.898 31.141 1.354 1 96.69 117 GLY B N 1
ATOM 5294 C CA . GLY B 1 117 ? 12.656 32.281 0.876 1 96.69 117 GLY B CA 1
ATOM 5295 C C . GLY B 1 117 ? 13.344 33.062 1.99 1 96.69 117 GLY B C 1
ATOM 5296 O O . GLY B 1 117 ? 14.453 33.562 1.814 1 96.69 117 GLY B O 1
ATOM 5297 N N . SER B 1 118 ? 12.758 33.156 3.109 1 97.81 118 SER B N 1
ATOM 5298 C CA . SER B 1 118 ? 13.344 33.844 4.25 1 97.81 118 SER B CA 1
ATOM 5299 C C . SER B 1 118 ? 14.547 33.094 4.805 1 97.81 118 SER B C 1
ATOM 5301 O O . SER B 1 118 ? 15.398 33.688 5.465 1 97.81 118 SER B O 1
ATOM 5303 N N . ARG B 1 119 ? 14.609 31.812 4.508 1 96.81 119 ARG B N 1
ATOM 5304 C CA . ARG B 1 119 ? 15.648 30.969 5.074 1 96.81 119 ARG B CA 1
ATOM 5305 C C . ARG B 1 119 ? 16.844 30.844 4.129 1 96.81 119 ARG B C 1
ATOM 5307 O O . ARG B 1 119 ? 17.984 30.672 4.57 1 96.81 119 ARG B O 1
ATOM 5314 N N . ILE B 1 120 ? 16.516 30.938 2.822 1 96.75 120 ILE B N 1
ATOM 5315 C CA . ILE B 1 120 ? 17.578 30.484 1.92 1 96.75 120 ILE B CA 1
ATOM 5316 C C . ILE B 1 120 ? 17.984 31.641 0.992 1 96.75 120 ILE B C 1
ATOM 5318 O O . ILE B 1 120 ? 19 31.547 0.29 1 96.75 120 ILE B O 1
ATOM 5322 N N . SER B 1 121 ? 17.234 32.781 0.949 1 95.75 121 SER B N 1
ATOM 5323 C CA . SER B 1 121 ? 17.547 33.875 0.044 1 95.75 121 SER B CA 1
ATOM 5324 C C . SER B 1 121 ? 18.875 34.531 0.433 1 95.75 121 SER B C 1
ATOM 5326 O O . SER B 1 121 ? 19.312 34.406 1.578 1 95.75 121 SER B O 1
ATOM 5328 N N . ASN B 1 122 ? 19.438 35.25 -0.538 1 93.88 122 ASN B N 1
ATOM 5329 C CA . ASN B 1 122 ? 20.688 35.969 -0.296 1 93.88 122 ASN B CA 1
ATOM 5330 C C . ASN B 1 122 ? 20.453 37.469 -0.172 1 93.88 122 ASN B C 1
ATOM 5332 O O . ASN B 1 122 ? 21.391 38.25 -0.291 1 93.88 122 ASN B O 1
ATOM 5336 N N . TRP B 1 123 ? 19.25 37.781 0.031 1 95.5 123 TRP B N 1
ATOM 5337 C CA . TRP B 1 123 ? 18.969 39.219 0.213 1 95.5 123 TRP B CA 1
ATOM 5338 C C . TRP B 1 123 ? 19.672 39.75 1.445 1 95.5 123 TRP B C 1
ATOM 5340 O O . TRP B 1 123 ? 19.719 39.094 2.486 1 95.5 123 TRP B O 1
ATOM 5350 N N . THR B 1 124 ? 20.156 40.969 1.304 1 96.88 124 THR B N 1
ATOM 5351 C CA . THR B 1 124 ? 20.812 41.625 2.438 1 96.88 124 THR B CA 1
ATOM 5352 C C . THR B 1 124 ? 19.766 42.188 3.393 1 96.88 124 THR B C 1
ATOM 5354 O O . THR B 1 124 ? 18.609 42.375 3.016 1 96.88 124 THR B O 1
ATOM 5357 N N . GLN B 1 125 ? 20.234 42.438 4.617 1 97.81 125 GLN B N 1
ATOM 5358 C CA . GLN B 1 125 ? 19.375 43.062 5.602 1 97.81 125 GLN B CA 1
ATOM 5359 C C . GLN B 1 125 ? 18.797 44.375 5.062 1 97.81 125 GLN B C 1
ATOM 5361 O O . GLN B 1 125 ? 17.609 44.656 5.227 1 97.81 125 GLN B O 1
ATOM 5366 N N . ALA B 1 126 ? 19.609 45.125 4.383 1 97.81 126 ALA B N 1
ATOM 5367 C CA . ALA B 1 126 ? 19.203 46.438 3.852 1 97.81 126 ALA B CA 1
ATOM 5368 C C . ALA B 1 126 ? 18.109 46.281 2.801 1 97.81 126 ALA B C 1
ATOM 5370 O O . ALA B 1 126 ? 17.156 47.062 2.768 1 97.81 126 ALA B O 1
ATOM 5371 N N . GLU B 1 127 ? 18.25 45.375 1.979 1 96.69 127 GLU B N 1
ATOM 5372 C CA . GLU B 1 127 ? 17.266 45.125 0.935 1 96.69 127 GLU B CA 1
ATOM 5373 C C . GLU B 1 127 ? 15.914 44.719 1.532 1 96.69 127 GLU B C 1
ATOM 5375 O O . GLU B 1 127 ? 14.867 45.219 1.102 1 96.69 127 GLU B O 1
ATOM 5380 N N . VAL B 1 128 ? 15.945 43.875 2.498 1 98.12 128 VAL B N 1
ATOM 5381 C CA . VAL B 1 128 ? 14.719 43.406 3.135 1 98.12 128 VAL B CA 1
ATOM 5382 C C . VAL B 1 128 ? 14.078 44.562 3.914 1 98.12 128 VAL B C 1
ATOM 5384 O O . VAL B 1 128 ? 12.859 44.75 3.852 1 98.12 128 VAL B O 1
ATOM 5387 N N . GLU B 1 129 ? 14.867 45.344 4.609 1 97.81 129 GLU B N 1
ATOM 5388 C CA . GLU B 1 129 ? 14.352 46.469 5.355 1 97.81 129 GLU B CA 1
ATOM 5389 C C . GLU B 1 129 ? 13.797 47.531 4.418 1 97.81 129 GLU B C 1
ATOM 5391 O O . GLU B 1 129 ? 12.898 48.281 4.793 1 97.81 129 GLU B O 1
ATOM 5396 N N . GLY B 1 130 ? 14.375 47.562 3.207 1 96.81 130 GLY B N 1
ATOM 5397 C CA . GLY B 1 130 ? 13.805 48.438 2.199 1 96.81 130 GLY B CA 1
ATOM 5398 C C . GLY B 1 130 ? 12.367 48.094 1.86 1 96.81 130 GLY B C 1
ATOM 5399 O O . GLY B 1 130 ? 11.539 49 1.659 1 96.81 130 GLY B O 1
ATOM 5400 N N . ARG B 1 131 ? 12.086 46.938 1.802 1 96.38 131 ARG B N 1
ATOM 5401 C CA . ARG B 1 131 ? 10.727 46.469 1.528 1 96.38 131 ARG B CA 1
ATOM 5402 C C . ARG B 1 131 ? 9.812 46.75 2.719 1 96.38 131 ARG B C 1
ATOM 5404 O O . ARG B 1 131 ? 8.625 47.062 2.547 1 96.38 131 ARG B O 1
ATOM 5411 N N . LEU B 1 132 ? 10.352 46.594 3.924 1 97.12 132 LEU B N 1
ATOM 5412 C CA . LEU B 1 132 ? 9.609 46.969 5.125 1 97.12 132 LEU B CA 1
ATOM 5413 C C . LEU B 1 132 ? 9.242 48.438 5.102 1 97.12 132 LEU B C 1
ATOM 5415 O O . LEU B 1 132 ? 8.117 48.812 5.434 1 97.12 132 LEU B O 1
ATOM 5419 N N . ALA B 1 133 ? 10.172 49.219 4.66 1 95.69 133 ALA B N 1
ATOM 5420 C CA . ALA B 1 133 ? 9.93 50.656 4.566 1 95.69 133 ALA B CA 1
ATOM 5421 C C . ALA B 1 133 ? 8.797 50.938 3.586 1 95.69 133 ALA B C 1
ATOM 5423 O O . ALA B 1 133 ? 8.008 51.875 3.803 1 95.69 133 ALA B O 1
ATOM 5424 N N . LYS B 1 134 ? 8.758 50.25 2.582 1 92.44 134 LYS B N 1
ATOM 5425 C CA . LYS B 1 134 ? 7.684 50.406 1.609 1 92.44 134 LYS B CA 1
ATOM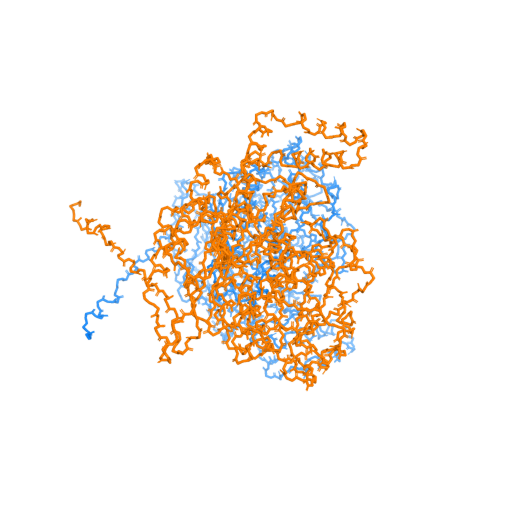 5426 C C . LYS B 1 134 ? 6.328 50.094 2.227 1 92.44 134 LYS B C 1
ATOM 5428 O O . LYS B 1 134 ? 5.336 50.781 1.962 1 92.44 134 LYS B O 1
ATOM 5433 N N . LEU B 1 135 ? 6.27 49.062 2.992 1 92.31 135 LEU B N 1
ATOM 5434 C CA . LEU B 1 135 ? 5.035 48.688 3.678 1 92.31 135 LEU B CA 1
ATOM 5435 C C . LEU B 1 135 ? 4.594 49.812 4.625 1 92.31 135 LEU B C 1
ATOM 5437 O O . LEU B 1 135 ? 3.404 50.125 4.699 1 92.31 135 LEU B O 1
ATOM 5441 N N . VAL B 1 136 ? 5.52 50.375 5.344 1 93.81 136 VAL B N 1
ATOM 5442 C CA . VAL B 1 136 ? 5.238 51.469 6.289 1 93.81 136 VAL B CA 1
ATOM 5443 C C . VAL B 1 136 ? 4.719 52.688 5.539 1 93.81 136 VAL B C 1
ATOM 5445 O O . VAL B 1 136 ? 3.732 53.281 5.953 1 93.81 136 VAL B O 1
ATOM 5448 N N . ALA B 1 137 ? 5.352 52.938 4.426 1 90.69 137 ALA B N 1
ATOM 5449 C CA . ALA B 1 137 ? 4.922 54.062 3.598 1 90.69 137 ALA B CA 1
ATOM 5450 C C . ALA B 1 137 ? 3.516 53.844 3.049 1 90.69 137 ALA B C 1
ATOM 5452 O O . ALA B 1 137 ? 2.715 54.781 2.963 1 90.69 137 ALA B O 1
ATOM 5453 N N . TYR B 1 138 ? 3.383 52.688 2.686 1 88 138 TYR B N 1
ATOM 5454 C CA . TYR B 1 138 ? 2.072 52.344 2.154 1 88 138 TYR B CA 1
ATOM 5455 C C . TYR B 1 138 ? 0.988 52.531 3.209 1 88 138 TYR B C 1
ATOM 5457 O O . TYR B 1 138 ? -0.106 53 2.91 1 88 138 TYR B O 1
ATOM 5465 N N . LYS B 1 139 ? 1.199 52.062 4.426 1 90.25 139 LYS B N 1
ATOM 5466 C CA . LYS B 1 139 ? 0.257 52.25 5.523 1 90.25 139 LYS B CA 1
ATOM 5467 C C . LYS B 1 139 ? -0.046 53.719 5.746 1 90.25 139 LYS B C 1
ATOM 5469 O O . LYS B 1 139 ? -1.182 54.094 6.051 1 90.25 139 LYS B O 1
ATOM 5474 N N . GLN B 1 140 ? 0.913 54.5 5.566 1 87.81 140 GLN B N 1
ATOM 5475 C CA . GLN B 1 140 ? 0.729 55.938 5.699 1 87.81 140 GLN B CA 1
ATOM 5476 C C . GLN B 1 140 ? -0.259 56.469 4.66 1 87.81 140 GLN B C 1
ATOM 5478 O O . GLN B 1 140 ? -1.091 57.344 4.969 1 87.81 140 GLN B O 1
ATOM 5483 N N . GLN B 1 141 ? -0.146 55.938 3.539 1 85.12 141 GLN B N 1
ATOM 5484 C CA . GLN B 1 141 ? -1.035 56.344 2.455 1 85.12 141 GLN B CA 1
ATOM 5485 C C . GLN B 1 141 ? -2.461 55.844 2.701 1 85.12 141 GLN B C 1
ATOM 5487 O O . GLN B 1 141 ? -3.424 56.562 2.396 1 85.12 141 GLN B O 1
ATOM 5492 N N . LEU B 1 142 ? -2.6 54.688 3.184 1 83.75 142 LEU B N 1
ATOM 5493 C CA . LEU B 1 142 ? -3.906 54.062 3.396 1 83.75 142 LEU B CA 1
ATOM 5494 C C . LEU B 1 142 ? -4.609 54.688 4.598 1 83.75 142 LEU B C 1
ATOM 5496 O O . LEU B 1 142 ? -5.844 54.719 4.648 1 83.75 142 LEU B O 1
ATOM 5500 N N . GLY B 1 143 ? -3.902 55.219 5.566 1 76.62 143 GLY B N 1
ATOM 5501 C CA . GLY B 1 143 ? -4.465 55.812 6.773 1 76.62 143 GLY B CA 1
ATOM 5502 C C . GLY B 1 143 ? -5.133 54.812 7.676 1 76.62 143 GLY B C 1
ATOM 5503 O O . GLY B 1 143 ? -4.73 53.625 7.711 1 76.62 143 GLY B O 1
ATOM 5504 N N . ASP B 1 144 ? -6.156 55.25 8.453 1 75.38 144 ASP B N 1
ATOM 5505 C CA . ASP B 1 144 ? -6.785 54.406 9.477 1 75.38 144 ASP B CA 1
ATOM 5506 C C . ASP B 1 144 ? -7.887 53.531 8.875 1 75.38 144 ASP B C 1
ATOM 5508 O O . ASP B 1 144 ? -8.523 52.75 9.586 1 75.38 144 ASP B O 1
ATOM 5512 N N . GLY B 1 145 ? -7.992 53.625 7.625 1 77.56 145 GLY B N 1
ATOM 5513 C CA . GLY B 1 145 ? -9.055 52.875 6.961 1 77.56 145 GLY B CA 1
ATOM 5514 C C . GLY B 1 145 ? -8.742 51.406 6.797 1 77.56 145 GLY B C 1
ATOM 5515 O O . GLY B 1 145 ? -9.648 50.594 6.598 1 77.56 145 GLY B O 1
ATOM 5516 N N . VAL B 1 146 ? -7.477 51.062 6.859 1 87.75 146 VAL B N 1
ATOM 5517 C CA . VAL B 1 146 ? -7.078 49.656 6.727 1 87.75 146 VAL B CA 1
ATOM 5518 C C . VAL B 1 146 ? -6.348 49.219 7.984 1 87.75 146 VAL B C 1
ATOM 5520 O O . VAL B 1 146 ? -5.355 49.812 8.391 1 87.75 146 VAL B O 1
ATOM 5523 N N . LYS B 1 147 ? -6.836 48.219 8.578 1 92.5 147 LYS B N 1
ATOM 5524 C CA . LYS B 1 147 ? -6.164 47.594 9.719 1 92.5 147 LYS B CA 1
ATOM 5525 C C . LYS B 1 147 ? -5.266 46.438 9.266 1 92.5 147 LYS B C 1
ATOM 5527 O O . LYS B 1 147 ? -5.668 45.625 8.438 1 92.5 147 LYS B O 1
ATOM 5532 N N . ILE B 1 148 ? -4.051 46.375 9.789 1 95.44 148 ILE B N 1
ATOM 5533 C CA . ILE B 1 148 ? -3.105 45.344 9.375 1 95.44 148 ILE B CA 1
ATOM 5534 C C . ILE B 1 148 ? -2.744 44.469 10.57 1 95.44 148 ILE B C 1
ATOM 5536 O O . ILE B 1 148 ? -2.395 44.969 11.633 1 95.44 148 ILE B O 1
ATOM 5540 N N . TYR B 1 149 ? -2.932 43.188 10.477 1 97.62 149 TYR B N 1
ATOM 5541 C CA . TYR B 1 149 ? -2.371 42.156 11.352 1 97.62 149 TYR B CA 1
ATOM 5542 C C . TYR B 1 149 ? -1.2 41.438 10.672 1 97.62 149 TYR B C 1
ATOM 5544 O O . TYR B 1 149 ? -1.289 41.062 9.508 1 97.62 149 TYR B O 1
ATOM 5552 N N . ALA B 1 150 ? -0.077 41.281 11.414 1 98.25 150 ALA B N 1
ATOM 5553 C CA . ALA B 1 150 ? 1.113 40.75 10.766 1 98.25 150 ALA B CA 1
ATOM 5554 C C . ALA B 1 150 ? 1.768 39.688 11.641 1 98.25 150 ALA B C 1
ATOM 5556 O O . ALA B 1 150 ? 1.584 39.656 12.859 1 98.25 150 ALA B O 1
ATOM 5557 N N . SER B 1 151 ? 2.443 38.75 10.961 1 98.44 151 SER B N 1
ATOM 5558 C CA . SER B 1 151 ? 3.242 37.75 11.664 1 98.44 151 SER B CA 1
ATOM 5559 C C . SER B 1 151 ? 4.684 37.75 11.156 1 98.44 151 SER B C 1
ATOM 5561 O O . SER B 1 151 ? 4.953 38.156 10.031 1 98.44 151 SER B O 1
ATOM 5563 N N . ALA B 1 152 ? 5.566 37.406 12.039 1 98.25 152 ALA B N 1
ATOM 5564 C CA . ALA B 1 152 ? 6.969 37.125 11.75 1 98.25 152 ALA B CA 1
ATOM 5565 C C . ALA B 1 152 ? 7.43 35.844 12.461 1 98.25 152 ALA B C 1
ATOM 5567 O O . ALA B 1 152 ? 7.086 35.625 13.625 1 98.25 152 ALA B O 1
ATOM 5568 N N . VAL B 1 153 ? 8.195 35.031 11.758 1 97.38 153 VAL B N 1
ATOM 5569 C CA . VAL B 1 153 ? 8.648 33.781 12.32 1 97.38 153 VAL B CA 1
ATOM 5570 C C . VAL B 1 153 ? 10.141 33.844 12.633 1 97.38 153 VAL B C 1
ATOM 5572 O O . VAL B 1 153 ? 10.945 34.188 11.766 1 97.38 153 VAL B O 1
ATOM 5575 N N . ILE B 1 154 ? 10.422 33.531 13.844 1 97.12 154 ILE B N 1
ATOM 5576 C CA . ILE B 1 154 ? 11.836 33.375 14.172 1 97.12 154 ILE B CA 1
ATOM 5577 C C . ILE B 1 154 ? 12.406 32.188 13.422 1 97.12 154 ILE B C 1
ATOM 5579 O O . ILE B 1 154 ? 11.82 31.094 13.43 1 97.12 154 ILE B O 1
ATOM 5583 N N . MET B 1 155 ? 13.531 32.375 12.805 1 96.25 155 MET B N 1
ATOM 5584 C CA . MET B 1 155 ? 14.117 31.312 11.977 1 96.25 155 MET B CA 1
ATOM 5585 C C . MET B 1 155 ? 14.336 30.047 12.789 1 96.25 155 MET B C 1
ATOM 5587 O O . MET B 1 155 ? 14.938 30.094 13.867 1 96.25 155 MET B O 1
ATOM 5591 N N . ARG B 1 156 ? 13.938 28.922 12.25 1 95 156 ARG B N 1
ATOM 5592 C CA . ARG B 1 156 ? 13.961 27.656 12.977 1 95 156 ARG B CA 1
ATOM 5593 C C . ARG B 1 156 ? 15.367 27.062 13 1 95 156 ARG B C 1
ATOM 5595 O O . ARG B 1 156 ? 16.234 27.5 12.242 1 95 156 ARG B O 1
ATOM 5602 N N . ILE B 1 157 ? 15.562 26.141 13.93 1 95.25 157 ILE B N 1
ATOM 5603 C CA . ILE B 1 157 ? 16.75 25.312 13.992 1 95.25 157 ILE B CA 1
ATOM 5604 C C . ILE B 1 157 ? 16.344 23.844 14.141 1 95.25 157 ILE B C 1
ATOM 5606 O O . ILE B 1 157 ? 16.359 23.297 15.25 1 95.25 157 ILE B O 1
ATOM 5610 N N . PRO B 1 158 ? 16.031 23.156 13.016 1 92.44 158 PRO B N 1
ATOM 5611 C CA . PRO B 1 158 ? 15.586 21.766 13.109 1 92.44 158 PRO B CA 1
ATOM 5612 C C . PRO B 1 158 ? 16.672 20.828 13.648 1 92.44 158 PRO B C 1
ATOM 5614 O O . PRO B 1 158 ? 17.844 20.984 13.32 1 92.44 158 PRO B O 1
ATOM 5617 N N . ALA B 1 159 ? 16.281 19.797 14.281 1 92.62 159 ALA B N 1
ATOM 5618 C CA . ALA B 1 159 ? 17.219 18.906 14.969 1 92.62 159 ALA B CA 1
ATOM 5619 C C . ALA B 1 159 ? 17.578 17.719 14.094 1 92.62 159 ALA B C 1
ATOM 5621 O O . ALA B 1 159 ? 17.953 16.656 14.602 1 92.62 159 ALA B O 1
ATOM 5622 N N . TYR B 1 160 ? 17.344 17.812 12.852 1 89.69 160 TYR B N 1
ATOM 5623 C CA . TYR B 1 160 ? 17.625 16.703 11.93 1 89.69 160 TYR B CA 1
ATOM 5624 C C . TYR B 1 160 ? 18.297 17.219 10.656 1 89.69 160 TYR B C 1
ATOM 5626 O O . TYR B 1 160 ? 18.266 18.422 10.375 1 89.69 160 TYR B O 1
ATOM 5634 N N . ASN B 1 161 ? 18.891 16.312 9.898 1 90.94 161 ASN B N 1
ATOM 5635 C CA . ASN B 1 161 ? 19.516 16.656 8.625 1 90.94 161 ASN B CA 1
ATOM 5636 C C . ASN B 1 161 ? 18.516 16.594 7.473 1 90.94 161 ASN B C 1
ATOM 5638 O O . ASN B 1 161 ? 17.953 15.539 7.184 1 90.94 161 ASN B O 1
ATOM 5642 N N . SER B 1 162 ? 18.25 17.766 6.895 1 90.38 162 SER B N 1
ATOM 5643 C CA . SER B 1 162 ? 17.453 17.844 5.676 1 90.38 162 SER B CA 1
ATOM 5644 C C . SER B 1 162 ? 17.641 19.188 4.973 1 90.38 162 SER B C 1
ATOM 5646 O O . SER B 1 162 ? 17.484 20.25 5.586 1 90.38 162 SER B O 1
ATOM 5648 N N . GLY B 1 163 ? 17.938 19.109 3.773 1 89.69 163 GLY B N 1
ATOM 5649 C CA . GLY B 1 163 ? 18.109 20.328 3.014 1 89.69 163 GLY B CA 1
ATOM 5650 C C . GLY B 1 163 ? 16.844 20.75 2.277 1 89.69 163 GLY B C 1
ATOM 5651 O O . GLY B 1 163 ? 16.891 21.609 1.392 1 89.69 163 GLY B O 1
ATOM 5652 N N . PHE B 1 164 ? 15.695 20.219 2.621 1 89.56 164 PHE B N 1
ATOM 5653 C CA . PHE B 1 164 ? 14.469 20.438 1.868 1 89.56 164 PHE B CA 1
ATOM 5654 C C . PHE B 1 164 ? 13.969 21.875 2.074 1 89.56 164 PHE B C 1
ATOM 5656 O O . PHE B 1 164 ? 13.664 22.562 1.106 1 89.56 164 PHE B O 1
ATOM 5663 N N . GLU B 1 165 ? 13.859 22.312 3.305 1 94.12 165 GLU B N 1
ATOM 5664 C CA . GLU B 1 165 ? 13.281 23.609 3.611 1 94.12 165 GLU B CA 1
ATOM 5665 C C . GLU B 1 165 ? 14.359 24.625 3.986 1 94.12 165 GLU B C 1
ATOM 5667 O O . GLU B 1 165 ? 14.062 25.797 4.223 1 94.12 165 GLU B O 1
ATOM 5672 N N . ASP B 1 166 ? 15.57 24.203 4.109 1 95.31 166 ASP B N 1
ATOM 5673 C CA . ASP B 1 166 ? 16.688 25.016 4.562 1 95.31 166 ASP B CA 1
ATOM 5674 C C . ASP B 1 166 ? 17.812 25.016 3.537 1 95.31 166 ASP B C 1
ATOM 5676 O O . ASP B 1 166 ? 17.656 24.516 2.422 1 95.31 166 ASP B O 1
ATOM 5680 N N . GLN B 1 167 ? 18.844 25.703 3.961 1 94.62 167 GLN B N 1
ATOM 5681 C CA . GLN B 1 167 ? 20.016 25.719 3.08 1 94.62 167 GLN B CA 1
ATOM 5682 C C . GLN B 1 167 ? 20.531 24.297 2.824 1 94.62 167 GLN B C 1
ATOM 5684 O O . GLN B 1 167 ? 20.344 23.406 3.652 1 94.62 167 GLN B O 1
ATOM 5689 N N . TRP B 1 168 ? 21.203 24.172 1.687 1 91.56 168 TRP B N 1
ATOM 5690 C CA . TRP B 1 168 ? 21.641 22.844 1.224 1 91.56 168 TRP B CA 1
ATOM 5691 C C . TRP B 1 168 ? 22.469 22.141 2.285 1 91.56 168 TRP B C 1
ATOM 5693 O O . TRP B 1 168 ? 22.375 20.922 2.441 1 91.56 168 TRP B O 1
ATOM 5703 N N . TYR B 1 169 ? 23.297 22.828 2.988 1 94.19 169 TYR B N 1
ATOM 5704 C CA . TYR B 1 169 ? 24.25 22.234 3.918 1 94.19 169 TYR B CA 1
ATOM 5705 C C . TYR B 1 169 ? 23.531 21.656 5.137 1 94.19 169 TYR B C 1
ATOM 5707 O O . TYR B 1 169 ? 24.125 20.891 5.906 1 94.19 169 TYR B O 1
ATOM 5715 N N . TRP B 1 170 ? 22.297 21.984 5.281 1 95.75 170 TRP B N 1
ATOM 5716 C CA . TRP B 1 170 ? 21.562 21.406 6.406 1 95.75 170 TRP B CA 1
ATOM 5717 C C . TRP B 1 170 ? 21.359 19.906 6.207 1 95.75 170 TRP B C 1
ATOM 5719 O O . TRP B 1 170 ? 21.094 19.172 7.168 1 95.75 170 TRP B O 1
ATOM 5729 N N . ALA B 1 171 ? 21.391 19.453 4.996 1 90.94 171 ALA B N 1
ATOM 5730 C CA . ALA B 1 171 ? 21.312 18.031 4.691 1 90.94 171 ALA B CA 1
ATOM 5731 C C . ALA B 1 171 ? 22.484 17.266 5.32 1 90.94 171 ALA B C 1
ATOM 5733 O O . ALA B 1 171 ? 22.359 16.078 5.641 1 90.94 171 ALA B O 1
ATOM 5734 N N . TYR B 1 172 ? 23.547 17.938 5.559 1 91.88 172 TYR B N 1
ATOM 5735 C CA . TYR B 1 172 ? 24.781 17.266 5.977 1 91.88 172 TYR B CA 1
ATOM 5736 C C . TYR B 1 172 ? 25.172 17.672 7.391 1 91.88 172 TYR B C 1
ATOM 5738 O O . TYR B 1 172 ? 25.703 16.875 8.148 1 91.88 172 TYR B O 1
ATOM 5746 N N . TYR B 1 173 ? 24.812 18.938 7.75 1 95.75 173 TYR B N 1
ATOM 5747 C CA . TYR B 1 173 ? 25.344 19.469 8.992 1 95.75 173 TYR B CA 1
ATOM 5748 C C . TYR B 1 173 ? 24.234 19.953 9.906 1 95.75 173 TYR B C 1
ATOM 5750 O O . TYR B 1 173 ? 24.5 20.578 10.938 1 95.75 173 TYR B O 1
ATOM 5758 N N . GLY B 1 174 ? 23.031 19.719 9.562 1 95.94 174 GLY B N 1
ATOM 5759 C CA . GLY B 1 174 ? 21.906 20.25 10.312 1 95.94 174 GLY B CA 1
ATOM 5760 C C . GLY B 1 174 ? 21.906 19.828 11.773 1 95.94 174 GLY B C 1
ATOM 5761 O O . GLY B 1 174 ? 21.797 20.672 12.664 1 95.94 174 GLY B O 1
ATOM 5762 N N . ARG B 1 175 ? 22.094 18.562 12.008 1 95.88 175 ARG B N 1
ATOM 5763 C CA . ARG B 1 175 ? 22.094 18.047 13.367 1 95.88 175 ARG B CA 1
ATOM 5764 C C . ARG B 1 175 ? 23.266 18.625 14.172 1 95.88 175 ARG B C 1
ATOM 5766 O O . ARG B 1 175 ? 23.094 18.984 15.336 1 95.88 175 ARG B O 1
ATOM 5773 N N . ASP B 1 176 ? 24.375 18.766 13.578 1 96.94 176 ASP B N 1
ATOM 5774 C CA . ASP B 1 176 ? 25.562 19.328 14.234 1 96.94 176 ASP B CA 1
ATOM 5775 C C . ASP B 1 176 ? 25.344 20.797 14.57 1 96.94 176 ASP B C 1
ATOM 5777 O O . ASP B 1 176 ? 25.719 21.25 15.648 1 96.94 176 ASP B O 1
ATOM 5781 N N . LEU B 1 177 ? 24.766 21.516 13.68 1 97.75 177 LEU B N 1
ATOM 5782 C CA . LEU B 1 177 ? 24.484 22.922 13.906 1 97.75 177 LEU B CA 1
ATOM 5783 C C . LEU B 1 177 ? 23.438 23.094 15.016 1 97.75 177 LEU B C 1
ATOM 5785 O O . LEU B 1 177 ? 23.531 24.031 15.812 1 97.75 177 LEU B O 1
ATOM 5789 N N . PHE B 1 178 ? 22.531 22.219 15.008 1 97.38 178 PHE B N 1
ATOM 5790 C CA . PHE B 1 178 ? 21.547 22.219 16.078 1 97.38 178 PHE B CA 1
ATOM 5791 C C . PHE B 1 178 ? 22.219 22.031 17.438 1 97.38 178 PHE B C 1
ATOM 5793 O O . PHE B 1 178 ? 21.953 22.781 18.375 1 97.38 178 PHE B O 1
ATOM 5800 N N . GLN B 1 179 ? 23.109 21.094 17.5 1 97.69 179 GLN B N 1
ATOM 5801 C CA . GLN B 1 179 ? 23.781 20.797 18.766 1 97.69 179 GLN B CA 1
ATOM 5802 C C . GLN B 1 179 ? 24.703 21.938 19.188 1 97.69 179 GLN B C 1
ATOM 5804 O O . GLN B 1 179 ? 24.766 22.297 20.359 1 97.69 179 GLN B O 1
ATOM 5809 N N . PHE B 1 180 ? 25.391 22.516 18.219 1 98.06 180 PHE B N 1
ATOM 5810 C CA . PHE B 1 180 ? 26.219 23.688 18.484 1 98.06 180 PHE B CA 1
ATOM 5811 C C . PHE B 1 180 ? 25.375 24.812 19.109 1 98.06 180 PHE B C 1
ATOM 5813 O O . PHE B 1 180 ? 25.719 25.312 20.172 1 98.06 180 PHE B O 1
ATOM 5820 N N . SER B 1 181 ? 24.219 25.109 18.5 1 98.06 181 SER B N 1
ATOM 5821 C CA . SER B 1 181 ? 23.312 26.156 18.969 1 98.06 181 SER B CA 1
ATOM 5822 C C . SER B 1 181 ? 22.75 25.828 20.344 1 98.06 181 SER B C 1
ATOM 5824 O O . SER B 1 181 ? 22.719 26.688 21.219 1 98.06 181 SER B O 1
ATOM 5826 N N . TYR B 1 182 ? 22.312 24.578 20.531 1 97.19 182 TYR B N 1
ATOM 5827 C CA . TYR B 1 182 ? 21.688 24.125 21.766 1 97.19 182 TYR B CA 1
ATOM 5828 C C . TYR B 1 182 ? 22.625 24.297 22.953 1 97.19 182 TYR B C 1
ATOM 5830 O O . TYR B 1 182 ? 22.281 24.938 23.938 1 97.19 182 TYR B O 1
ATOM 5838 N N . PHE B 1 183 ? 23.828 23.828 22.797 1 98 183 PHE B N 1
ATOM 5839 C CA . PHE B 1 183 ? 24.75 23.812 23.922 1 98 183 PHE B CA 1
ATOM 5840 C C . PHE B 1 183 ? 25.391 25.172 24.125 1 98 183 PHE B C 1
ATOM 5842 O O . PHE B 1 183 ? 25.703 25.562 25.266 1 98 183 PHE B O 1
ATOM 5849 N N . MET B 1 184 ? 25.562 25.906 23.094 1 98 184 MET B N 1
ATOM 5850 C CA . MET B 1 184 ? 26.062 27.266 23.266 1 98 184 MET B CA 1
ATOM 5851 C C . MET B 1 184 ? 25.078 28.125 24.062 1 98 184 MET B C 1
ATOM 5853 O O . MET B 1 184 ? 25.469 28.859 24.969 1 98 184 MET B O 1
ATOM 5857 N N . ASP B 1 185 ? 23.828 28.047 23.688 1 97.38 185 ASP B N 1
ATOM 5858 C CA . ASP B 1 185 ? 22.797 28.797 24.406 1 97.38 185 ASP B CA 1
ATOM 5859 C C . ASP B 1 185 ? 22.672 28.297 25.844 1 97.38 185 ASP B C 1
ATOM 5861 O O . ASP B 1 185 ? 22.469 29.109 26.766 1 97.38 185 ASP B O 1
ATOM 5865 N N . LYS B 1 186 ? 22.719 27 25.984 1 96.94 186 LYS B N 1
ATOM 5866 C CA . LYS B 1 186 ? 22.672 26.422 27.312 1 96.94 186 LYS B CA 1
ATOM 5867 C C . LYS B 1 186 ? 23.812 26.938 28.188 1 96.94 186 LYS B C 1
ATOM 5869 O O . LYS B 1 186 ? 23.609 27.266 29.359 1 96.94 186 LYS B O 1
ATOM 5874 N N . TYR B 1 187 ? 25 27.031 27.641 1 97.31 187 TYR B N 1
ATOM 5875 C CA . TYR B 1 187 ? 26.141 27.609 28.344 1 97.31 187 TYR B CA 1
ATOM 5876 C C . TYR B 1 187 ? 25.906 29.062 28.703 1 97.31 187 TYR B C 1
ATOM 5878 O O . TYR B 1 187 ? 26.172 29.484 29.828 1 97.31 187 TYR B O 1
ATOM 5886 N N . ASP B 1 188 ? 25.406 29.75 27.766 1 97.06 188 ASP B N 1
ATOM 5887 C CA . ASP B 1 188 ? 25.172 31.188 27.984 1 97.06 188 ASP B CA 1
ATOM 5888 C C . ASP B 1 188 ? 24.141 31.406 29.078 1 97.06 188 ASP B C 1
ATOM 5890 O O . ASP B 1 188 ? 24.156 32.438 29.766 1 97.06 188 ASP B O 1
ATOM 5894 N N . THR B 1 189 ? 23.281 30.453 29.234 1 95 189 THR B N 1
ATOM 5895 C CA . THR B 1 189 ? 22.188 30.578 30.188 1 95 189 THR B CA 1
ATOM 5896 C C . THR B 1 189 ? 22.594 30.031 31.562 1 95 189 THR B C 1
ATOM 5898 O O . THR B 1 189 ? 22.375 30.688 32.594 1 95 189 THR B O 1
ATOM 5901 N N . LEU B 1 190 ? 23.172 28.891 31.5 1 96.19 190 LEU B N 1
ATOM 5902 C CA . LEU B 1 190 ? 23.438 28.203 32.75 1 96.19 190 LEU B CA 1
ATOM 5903 C C . LEU B 1 190 ? 24.891 28.359 33.188 1 96.19 190 LEU B C 1
ATOM 5905 O O . LEU B 1 190 ? 25.25 28.094 34.312 1 96.19 190 LEU B O 1
ATOM 5909 N N . ARG B 1 191 ? 25.766 28.609 32.344 1 96.06 191 ARG B N 1
ATOM 5910 C CA . ARG B 1 191 ? 27.188 28.891 32.562 1 96.06 191 ARG B CA 1
ATOM 5911 C C . ARG B 1 191 ? 27.922 27.641 33.031 1 96.06 191 ARG B C 1
ATOM 5913 O O . ARG B 1 191 ? 28.766 27.719 33.906 1 96.06 191 ARG B O 1
ATOM 5920 N N . GLN B 1 192 ? 27.531 26.547 32.5 1 96.31 192 GLN B N 1
ATOM 5921 C CA . GLN B 1 192 ? 28.266 25.312 32.781 1 96.31 192 GLN B CA 1
ATOM 5922 C C . GLN B 1 192 ? 29.359 25.062 31.75 1 96.31 192 GLN B C 1
ATOM 5924 O O . GLN B 1 192 ? 29.078 24.906 30.562 1 96.31 192 GLN B O 1
ATOM 5929 N N . PRO B 1 193 ? 30.5 24.938 32.219 1 96.06 193 PRO B N 1
ATOM 5930 C CA . PRO B 1 193 ? 31.641 24.812 31.297 1 96.06 193 PRO B CA 1
ATOM 5931 C C . PRO B 1 193 ? 31.547 23.594 30.391 1 96.06 193 PRO B C 1
ATOM 5933 O O . PRO B 1 193 ? 32 23.625 29.234 1 96.06 193 PRO B O 1
ATOM 5936 N N . ALA B 1 194 ? 31 22.562 30.891 1 97.25 194 ALA B N 1
ATOM 5937 C CA . ALA B 1 194 ? 30.859 21.344 30.094 1 97.25 194 ALA B CA 1
ATOM 5938 C C . ALA B 1 194 ? 30.031 21.609 28.828 1 97.25 194 ALA B C 1
ATOM 5940 O O . ALA B 1 194 ? 30.281 21.016 27.781 1 97.25 194 ALA B O 1
ATOM 5941 N N . ASP B 1 195 ? 29.078 22.453 28.922 1 97.75 195 ASP B N 1
ATOM 5942 C CA . ASP B 1 195 ? 28.234 22.797 27.781 1 97.75 195 ASP B CA 1
ATOM 5943 C C . ASP B 1 195 ? 29.031 23.547 26.719 1 97.75 195 ASP B C 1
ATOM 5945 O O . ASP B 1 195 ? 28.797 23.375 25.531 1 97.75 195 ASP B O 1
ATOM 5949 N N . LEU B 1 196 ? 29.922 24.375 27.156 1 97.5 196 LEU B N 1
ATOM 5950 C CA . LEU B 1 196 ? 30.766 25.109 26.219 1 97.5 196 LEU B CA 1
ATOM 5951 C C . LEU B 1 196 ? 31.656 24.172 25.422 1 97.5 196 LEU B C 1
ATOM 5953 O O . LEU B 1 196 ? 31.797 24.312 24.203 1 97.5 196 LEU B O 1
ATOM 5957 N N . ALA B 1 197 ? 32.219 23.266 26.109 1 97.62 197 ALA B N 1
ATOM 5958 C CA . ALA B 1 197 ? 33.094 22.297 25.453 1 97.62 197 ALA B CA 1
ATOM 5959 C C . ALA B 1 197 ? 32.312 21.469 24.438 1 97.62 197 ALA B C 1
ATOM 5961 O O . ALA B 1 197 ? 32.812 21.219 23.328 1 97.62 197 ALA B O 1
ATOM 5962 N N . THR B 1 198 ? 31.141 21.062 24.844 1 98.06 198 THR B N 1
ATOM 5963 C CA . THR B 1 198 ? 30.281 20.297 23.938 1 98.06 198 THR B CA 1
ATOM 5964 C C . THR B 1 198 ? 29.891 21.125 22.719 1 98.06 198 THR B C 1
ATOM 5966 O O . THR B 1 198 ? 29.922 20.625 21.594 1 98.06 198 THR B O 1
ATOM 5969 N N . ALA B 1 199 ? 29.562 22.391 22.922 1 98.31 199 ALA B N 1
ATOM 5970 C CA . ALA B 1 199 ? 29.219 23.281 21.828 1 98.31 199 ALA B CA 1
ATOM 5971 C C . ALA B 1 199 ? 30.375 23.422 20.844 1 98.31 199 ALA B C 1
ATOM 5973 O O . ALA B 1 199 ? 30.172 23.344 19.625 1 98.31 199 ALA B O 1
ATOM 5974 N N . GLN B 1 200 ? 31.484 23.578 21.406 1 97.62 200 GLN B N 1
ATOM 5975 C CA . GLN B 1 200 ? 32.656 23.766 20.578 1 97.62 200 GLN B CA 1
ATOM 5976 C C . GLN B 1 200 ? 33 22.5 19.797 1 97.62 200 GLN B C 1
ATOM 5978 O O . GLN B 1 200 ? 33.469 22.562 18.656 1 97.62 200 GLN B O 1
ATOM 5983 N N . SER B 1 201 ? 32.781 21.422 20.391 1 97.62 201 SER B N 1
ATOM 5984 C CA . SER B 1 201 ? 33 20.141 19.719 1 97.62 201 SER B CA 1
ATOM 5985 C C . SER B 1 201 ? 32.094 20 18.5 1 97.62 201 SER B C 1
ATOM 5987 O O . SER B 1 201 ? 32.531 19.578 17.438 1 97.62 201 SER B O 1
ATOM 5989 N N . TYR B 1 202 ? 30.859 20.297 18.641 1 97.81 202 TYR B N 1
ATOM 5990 C CA . TYR B 1 202 ? 29.938 20.219 17.516 1 97.81 202 TYR B CA 1
ATOM 5991 C C . TYR B 1 202 ? 30.234 21.266 16.469 1 97.81 202 TYR B C 1
ATOM 5993 O O . TYR B 1 202 ? 30.141 21.016 15.258 1 97.81 202 TYR B O 1
ATOM 6001 N N . ARG B 1 203 ? 30.625 22.484 16.875 1 97.81 203 ARG B N 1
ATOM 6002 C CA . ARG B 1 203 ? 31 23.547 15.945 1 97.81 203 ARG B CA 1
ATOM 6003 C C . ARG B 1 203 ? 32.156 23.109 15.062 1 97.81 203 ARG B C 1
ATOM 6005 O O . ARG B 1 203 ? 32.188 23.406 13.867 1 97.81 203 ARG B O 1
ATOM 6012 N N . SER B 1 204 ? 33.062 22.391 15.641 1 97.19 204 SER B N 1
ATOM 6013 C CA . SER B 1 204 ? 34.281 22 14.945 1 97.19 204 SER B CA 1
ATOM 6014 C C . SER B 1 204 ? 34 20.969 13.867 1 97.19 204 SER B C 1
ATOM 6016 O O . SER B 1 204 ? 34.781 20.781 12.945 1 97.19 204 SER B O 1
ATOM 6018 N N . LYS B 1 205 ? 32.844 20.297 13.938 1 96.31 205 LYS B N 1
ATOM 6019 C CA . LYS B 1 205 ? 32.469 19.281 12.961 1 96.31 205 LYS B CA 1
ATOM 6020 C C . LYS B 1 205 ? 31.922 19.922 11.688 1 96.31 205 LYS B C 1
ATOM 6022 O O . LYS B 1 205 ? 31.797 19.25 10.656 1 96.31 205 LYS B O 1
ATOM 6027 N N . VAL B 1 206 ? 31.625 21.172 11.727 1 97.44 206 VAL B N 1
ATOM 6028 C CA . VAL B 1 206 ? 31.016 21.891 10.617 1 97.44 206 VAL B CA 1
ATOM 6029 C C . VAL B 1 206 ? 32.031 22.828 9.984 1 97.44 206 VAL B C 1
ATOM 6031 O O . VAL B 1 206 ? 32.719 23.562 10.688 1 97.44 206 VAL B O 1
ATOM 6034 N N . PRO B 1 207 ? 32.188 22.859 8.594 1 95.38 207 PRO B N 1
ATOM 6035 C CA . PRO B 1 207 ? 33.094 23.812 7.961 1 95.38 207 PRO B CA 1
ATOM 6036 C C . PRO B 1 207 ? 32.812 25.25 8.375 1 95.38 207 PRO B C 1
ATOM 6038 O O . PRO B 1 207 ? 31.672 25.672 8.438 1 95.38 207 PRO B O 1
ATOM 6041 N N . PRO B 1 208 ? 33.875 26.016 8.625 1 95.94 208 PRO B N 1
ATOM 6042 C CA . PRO B 1 208 ? 33.719 27.391 9.094 1 95.94 208 PRO B CA 1
ATOM 6043 C C . PRO B 1 208 ? 32.844 28.234 8.156 1 95.94 208 PRO B C 1
ATOM 6045 O O . PRO B 1 208 ? 32.031 29.047 8.625 1 95.94 208 PRO B O 1
ATOM 6048 N N . ALA B 1 209 ? 33 28.031 6.887 1 94.56 209 ALA B N 1
ATOM 6049 C CA . ALA B 1 209 ? 32.219 28.812 5.922 1 94.56 209 ALA B CA 1
ATOM 6050 C C . ALA B 1 209 ? 30.734 28.547 6.07 1 94.56 209 ALA B C 1
ATOM 6052 O O . ALA B 1 209 ? 29.906 29.438 5.863 1 94.56 209 ALA B O 1
ATOM 6053 N N . VAL B 1 210 ? 30.344 27.359 6.406 1 96.12 210 VAL B N 1
ATOM 6054 C CA . VAL B 1 210 ? 28.953 26.969 6.617 1 96.12 210 VAL B CA 1
ATOM 6055 C C . VAL B 1 210 ? 28.406 27.641 7.879 1 96.12 210 VAL B C 1
ATOM 6057 O O . VAL B 1 210 ? 27.312 28.188 7.875 1 96.12 210 VAL B O 1
ATOM 6060 N N . VAL B 1 211 ? 29.219 27.609 8.922 1 97.56 211 VAL B N 1
ATOM 6061 C CA . VAL B 1 211 ? 28.828 28.234 10.18 1 97.56 211 VAL B CA 1
ATOM 6062 C C . VAL B 1 211 ? 28.609 29.734 9.961 1 97.56 211 VAL B C 1
ATOM 6064 O O . VAL B 1 211 ? 27.625 30.312 10.422 1 97.56 211 VAL B O 1
ATOM 6067 N N . GLU B 1 212 ? 29.547 30.312 9.25 1 96.88 212 GLU B N 1
ATOM 6068 C CA . GLU B 1 212 ? 29.484 31.734 8.992 1 96.88 212 GLU B CA 1
ATOM 6069 C C . GLU B 1 212 ? 28.234 32.094 8.188 1 96.88 212 GLU B C 1
ATOM 6071 O O . GLU B 1 212 ? 27.562 33.094 8.484 1 96.88 212 GLU B O 1
ATOM 6076 N N . ASP B 1 213 ? 28 31.391 7.172 1 96.5 213 ASP B N 1
ATOM 6077 C CA . ASP B 1 213 ? 26.812 31.641 6.348 1 96.5 213 ASP B CA 1
ATOM 6078 C C . ASP B 1 213 ? 25.531 31.5 7.168 1 96.5 213 ASP B C 1
ATOM 6080 O O . ASP B 1 213 ? 24.656 32.344 7.09 1 96.5 213 ASP B O 1
ATOM 6084 N N . TRP B 1 214 ? 25.5 30.422 7.918 1 97.81 214 TRP B N 1
ATOM 6085 C CA . TRP B 1 214 ? 24.312 30.141 8.734 1 97.81 214 TRP B CA 1
ATOM 6086 C C . TRP B 1 214 ? 24.078 31.266 9.734 1 97.81 214 TRP B C 1
ATOM 6088 O O . TRP B 1 214 ? 22.953 31.734 9.898 1 97.81 214 TRP B O 1
ATOM 6098 N N . LEU B 1 215 ? 25.078 31.734 10.406 1 97.94 215 LEU B N 1
ATOM 6099 C CA . LEU B 1 215 ? 24.969 32.812 11.398 1 97.94 215 LEU B CA 1
ATOM 6100 C C . LEU B 1 215 ? 24.609 34.125 10.734 1 97.94 215 LEU B C 1
ATOM 6102 O O . LEU B 1 215 ? 23.891 34.938 11.328 1 97.94 215 LEU B O 1
ATOM 6106 N N . TRP B 1 216 ? 25.109 34.312 9.586 1 97.5 216 TRP B N 1
ATOM 6107 C CA . TRP B 1 216 ? 24.766 35.531 8.852 1 97.5 216 TRP B CA 1
ATOM 6108 C C . TRP B 1 216 ? 23.281 35.562 8.539 1 97.5 216 TRP B C 1
ATOM 6110 O O . TRP B 1 216 ? 22.625 36.594 8.727 1 97.5 216 TRP B O 1
ATOM 6120 N N . ARG B 1 217 ? 22.75 34.562 8.055 1 97.31 217 ARG B N 1
ATOM 6121 C CA . ARG B 1 217 ? 21.344 34.469 7.719 1 97.31 217 ARG B CA 1
ATOM 6122 C C . ARG B 1 217 ? 20.469 34.656 8.953 1 97.31 217 ARG B C 1
ATOM 6124 O O . ARG B 1 217 ? 19.438 35.375 8.898 1 97.31 217 ARG B O 1
ATOM 6131 N N . ARG B 1 218 ? 20.906 34.031 10.023 1 97.31 218 ARG B N 1
ATOM 6132 C CA . ARG B 1 218 ? 20.172 34.156 11.273 1 97.31 218 ARG B CA 1
ATOM 6133 C C . ARG B 1 218 ? 20.203 35.594 11.789 1 97.31 218 ARG B C 1
ATOM 6135 O O . ARG B 1 218 ? 19.172 36.094 12.234 1 97.31 218 ARG B O 1
ATOM 6142 N N . SER B 1 219 ? 21.312 36.125 11.703 1 98.12 219 SER B N 1
ATOM 6143 C CA . SER B 1 219 ? 21.453 37.5 12.133 1 98.12 219 SER B CA 1
ATOM 6144 C C . SER B 1 219 ? 20.578 38.438 11.289 1 98.12 219 SER B C 1
ATOM 6146 O O . SER B 1 219 ? 19.953 39.344 11.812 1 98.12 219 SER B O 1
ATOM 6148 N N . ARG B 1 220 ? 20.594 38.25 10.016 1 98.19 220 ARG B N 1
ATOM 6149 C CA . ARG B 1 220 ? 19.75 39.031 9.117 1 98.19 220 ARG B CA 1
ATOM 6150 C C . ARG B 1 220 ? 18.281 38.938 9.516 1 98.19 220 ARG B C 1
ATOM 6152 O O . ARG B 1 220 ? 17.609 39.938 9.711 1 98.19 220 ARG B O 1
ATOM 6159 N N . ASN B 1 221 ? 17.781 37.781 9.656 1 98.25 221 ASN B N 1
ATOM 6160 C CA . ASN B 1 221 ? 16.375 37.562 9.992 1 98.25 221 ASN B CA 1
ATOM 6161 C C . ASN B 1 221 ? 16.031 38.156 11.352 1 98.25 221 ASN B C 1
ATOM 6163 O O . ASN B 1 221 ? 14.961 38.75 11.516 1 98.25 221 ASN B O 1
ATOM 6167 N N . PHE B 1 222 ? 16.922 37.969 12.312 1 98.5 222 PHE B N 1
ATOM 6168 C CA . PHE B 1 222 ? 16.719 38.531 13.641 1 98.5 222 PHE B CA 1
ATOM 6169 C C . PHE B 1 222 ? 16.625 40.062 13.57 1 98.5 222 PHE B C 1
ATOM 6171 O O . PHE B 1 222 ? 15.711 40.656 14.156 1 98.5 222 PHE B O 1
ATOM 6178 N N . ASN B 1 223 ? 17.5 40.625 12.875 1 98.56 223 ASN B N 1
ATOM 6179 C CA . ASN B 1 223 ? 17.547 42.094 12.789 1 98.56 223 ASN B CA 1
ATOM 6180 C C . ASN B 1 223 ? 16.344 42.625 12.031 1 98.56 223 ASN B C 1
ATOM 6182 O O . ASN B 1 223 ? 15.859 43.719 12.336 1 98.56 223 ASN B O 1
ATOM 6186 N N . VAL B 1 224 ? 15.898 41.969 11.055 1 98.56 224 VAL B N 1
ATOM 6187 C CA . VAL B 1 224 ? 14.695 42.375 10.336 1 98.56 224 VAL B CA 1
ATOM 6188 C C . VAL B 1 224 ? 13.492 42.312 11.266 1 98.56 224 VAL B C 1
ATOM 6190 O O . VAL B 1 224 ? 12.656 43.219 11.273 1 98.56 224 VAL B O 1
ATOM 6193 N N . THR B 1 225 ? 13.359 41.25 12.047 1 98.56 225 THR B N 1
ATOM 6194 C CA . THR B 1 225 ? 12.273 41.156 13.016 1 98.56 225 THR B CA 1
ATOM 6195 C C . THR B 1 225 ? 12.352 42.312 14.031 1 98.56 225 THR B C 1
ATOM 6197 O O . THR B 1 225 ? 11.336 42.906 14.375 1 98.56 225 THR B O 1
ATOM 6200 N N . LYS B 1 226 ? 13.531 42.562 14.461 1 98.56 226 LYS B N 1
ATOM 6201 C CA . LYS B 1 226 ? 13.758 43.719 15.344 1 98.56 226 LYS B CA 1
ATOM 6202 C C . LYS B 1 226 ? 13.281 45 14.695 1 98.56 226 LYS B C 1
ATOM 6204 O O . LYS B 1 226 ? 12.625 45.812 15.336 1 98.56 226 LYS B O 1
ATOM 6209 N N . ALA B 1 227 ? 13.609 45.156 13.453 1 98.44 227 ALA B N 1
ATOM 6210 C CA . ALA B 1 227 ? 13.203 46.344 12.719 1 98.44 227 ALA B CA 1
ATOM 6211 C C . ALA B 1 227 ? 11.688 46.469 12.633 1 98.44 227 ALA B C 1
ATOM 6213 O O . ALA B 1 227 ? 11.133 47.562 12.719 1 98.44 227 ALA B O 1
ATOM 6214 N N . ILE B 1 228 ? 11 45.406 12.445 1 98.44 228 ILE B N 1
ATOM 6215 C CA . ILE B 1 228 ? 9.539 45.406 12.398 1 98.44 228 ILE B CA 1
ATOM 6216 C C . ILE B 1 228 ? 8.984 45.906 13.727 1 98.44 228 ILE B C 1
ATOM 6218 O O . ILE B 1 228 ? 8.086 46.781 13.75 1 98.44 228 ILE B O 1
ATOM 6222 N N . ILE B 1 229 ? 9.539 45.406 14.828 1 98.31 229 ILE B N 1
ATOM 6223 C CA . ILE B 1 229 ? 9.109 45.812 16.156 1 98.31 229 ILE B CA 1
ATOM 6224 C C . ILE B 1 229 ? 9.398 47.312 16.359 1 98.31 229 ILE B C 1
ATOM 6226 O O . ILE B 1 229 ? 8.547 48.031 16.875 1 98.31 229 ILE B O 1
ATOM 6230 N N . GLU B 1 230 ? 10.547 47.719 15.93 1 97.94 230 GLU B N 1
ATOM 6231 C CA . GLU B 1 230 ? 10.938 49.125 16.062 1 97.94 230 GLU B CA 1
ATOM 6232 C C . GLU B 1 230 ? 10.008 50.031 15.266 1 97.94 230 GLU B C 1
ATOM 6234 O O . GLU B 1 230 ? 9.656 51.125 15.719 1 97.94 230 GLU B O 1
ATOM 6239 N N . GLN B 1 231 ? 9.625 49.594 14.102 1 97 231 GLN B N 1
ATOM 6240 C CA . GLN B 1 231 ? 8.688 50.375 13.305 1 97 231 GLN B CA 1
ATOM 6241 C C . GLN B 1 231 ? 7.34 50.5 14.008 1 97 231 GLN B C 1
ATOM 6243 O O . GLN B 1 231 ? 6.684 51.562 13.906 1 97 231 GLN B O 1
ATOM 6248 N N . GLN B 1 232 ? 6.91 49.438 14.672 1 96.31 232 GLN B N 1
ATOM 6249 C CA . GLN B 1 232 ? 5.695 49.531 15.477 1 96.31 232 GLN B CA 1
ATOM 6250 C C . GLN B 1 232 ? 5.805 50.625 16.547 1 96.31 232 GLN B C 1
ATOM 6252 O O . GLN B 1 232 ? 4.867 51.406 16.734 1 96.31 232 GLN B O 1
ATOM 6257 N N . PHE B 1 233 ? 6.918 50.688 17.234 1 96.88 233 PHE B N 1
ATOM 6258 C CA . PHE B 1 233 ? 7.172 51.656 18.281 1 96.88 233 PHE B CA 1
ATOM 6259 C C . PHE B 1 233 ? 7.18 53.062 17.734 1 96.88 233 PHE B C 1
ATOM 6261 O O . PHE B 1 233 ? 6.48 53.938 18.25 1 96.88 233 PHE B O 1
ATOM 6268 N N . LEU B 1 234 ? 7.895 53.281 16.656 1 96.12 234 LEU B N 1
ATOM 6269 C CA . LEU B 1 234 ? 8.039 54.594 16.062 1 96.12 234 LEU B CA 1
ATOM 6270 C C . LEU B 1 234 ? 6.707 55.094 15.523 1 96.12 234 LEU B C 1
ATOM 6272 O O . LEU B 1 234 ? 6.371 56.281 15.68 1 96.12 234 LEU B O 1
ATOM 6276 N N . TRP B 1 235 ? 6.008 54.25 14.875 1 95.25 235 TRP B N 1
ATOM 6277 C CA . TRP B 1 235 ? 4.707 54.625 14.328 1 95.25 235 TRP B CA 1
ATOM 6278 C C . TRP B 1 235 ? 3.752 55.062 15.438 1 95.25 235 TRP B C 1
ATOM 6280 O O . TRP B 1 235 ? 3.064 56.062 15.312 1 95.25 235 TRP B O 1
ATOM 6290 N N . LYS B 1 236 ? 3.742 54.25 16.453 1 94.31 236 LYS B N 1
ATOM 6291 C CA . LYS B 1 236 ? 2.873 54.594 17.594 1 94.31 236 LYS B CA 1
ATOM 6292 C C . LYS B 1 236 ? 3.254 55.906 18.203 1 94.31 236 LYS B C 1
ATOM 6294 O O . LYS B 1 236 ? 2.381 56.719 18.562 1 94.31 236 LYS B O 1
ATOM 6299 N N . LYS B 1 237 ? 4.484 56.156 18.359 1 95 237 LYS B N 1
ATOM 6300 C CA . LYS B 1 237 ? 4.984 57.406 18.922 1 95 237 LYS B CA 1
ATOM 6301 C C . LYS B 1 237 ? 4.629 58.594 18.047 1 95 237 LYS B C 1
ATOM 6303 O O . LYS B 1 237 ? 4.273 59.688 18.547 1 95 237 LYS B O 1
ATOM 6308 N N . GLN B 1 238 ? 4.68 58.375 16.781 1 93.69 238 GLN B N 1
ATOM 6309 C CA . GLN B 1 238 ? 4.508 59.469 15.836 1 93.69 238 GLN B CA 1
ATOM 6310 C C . GLN B 1 238 ? 3.029 59.719 15.562 1 93.69 238 GLN B C 1
ATOM 6312 O O . GLN B 1 238 ? 2.619 60.875 15.383 1 93.69 238 GLN B O 1
ATOM 6317 N N . HIS B 1 239 ? 2.238 58.719 15.484 1 91.19 239 HIS B N 1
ATOM 6318 C CA . HIS B 1 239 ? 0.881 58.875 14.977 1 91.19 239 HIS B CA 1
ATOM 6319 C C . HIS B 1 239 ? -0.151 58.562 16.047 1 91.19 239 HIS B C 1
ATOM 6321 O O . HIS B 1 239 ? -1.353 58.75 15.836 1 91.19 239 HIS B O 1
ATOM 6327 N N . ASN B 1 240 ? 0.241 58.094 17.266 1 90.69 240 ASN B N 1
ATOM 6328 C CA . ASN B 1 240 ? -0.649 57.656 18.328 1 90.69 240 ASN B CA 1
ATOM 6329 C C . ASN B 1 240 ? -1.622 56.594 17.828 1 90.69 240 ASN B C 1
ATOM 6331 O O . ASN B 1 240 ? -2.803 56.594 18.188 1 90.69 240 ASN B O 1
ATOM 6335 N N . GLN B 1 241 ? -1.095 55.875 16.875 1 90.19 241 GLN B N 1
ATOM 6336 C CA . GLN B 1 241 ? -1.815 54.781 16.266 1 90.19 241 GLN B CA 1
ATOM 6337 C C . GLN B 1 241 ? -0.9 53.562 16.078 1 90.19 241 GLN B C 1
ATOM 6339 O O . GLN B 1 241 ? 0.324 53.688 16.156 1 90.19 241 GLN B O 1
ATOM 6344 N N . ARG B 1 242 ? -1.52 52.5 15.867 1 92.94 242 ARG B N 1
ATOM 6345 C CA . ARG B 1 242 ? -0.751 51.25 15.648 1 92.94 242 ARG B CA 1
ATOM 6346 C C . ARG B 1 242 ? -0.463 51.062 14.172 1 92.94 242 ARG B C 1
ATOM 6348 O O . ARG B 1 242 ? -1.338 51.25 13.328 1 92.94 242 ARG B O 1
ATOM 6355 N N . LEU B 1 243 ? 0.791 50.781 13.867 1 94.75 243 LEU B N 1
ATOM 6356 C CA . LEU B 1 243 ? 1.121 50.312 12.523 1 94.75 243 LEU B CA 1
ATOM 6357 C C . LEU B 1 243 ? 0.439 49 12.211 1 94.75 243 LEU B C 1
ATOM 6359 O O . LEU B 1 243 ? -0.267 48.875 11.211 1 94.75 243 LEU B O 1
ATOM 6363 N N . PHE B 1 244 ? 0.697 48.062 13.031 1 96.38 244 PHE B N 1
ATOM 6364 C CA . PHE B 1 244 ? -0.022 46.812 13.062 1 96.38 244 PHE B CA 1
ATOM 6365 C C . PHE B 1 244 ? -0.982 46.75 14.242 1 96.38 244 PHE B C 1
ATOM 6367 O O . PHE B 1 244 ? -0.589 47.031 15.383 1 96.38 244 PHE B O 1
ATOM 6374 N N . GLU B 1 245 ? -2.227 46.344 13.953 1 95.75 245 GLU B N 1
ATOM 6375 C CA . GLU B 1 245 ? -3.146 46.188 15.078 1 95.75 245 GLU B CA 1
ATOM 6376 C C . GLU B 1 245 ? -2.598 45.188 16.094 1 95.75 245 GLU B C 1
ATOM 6378 O O . GLU B 1 245 ? -2.748 45.375 17.297 1 95.75 245 GLU B O 1
ATOM 6383 N N . LYS B 1 246 ? -2.107 44.094 15.656 1 97.56 246 LYS B N 1
ATOM 6384 C CA . LYS B 1 246 ? -1.344 43.125 16.406 1 97.56 246 LYS B CA 1
ATOM 6385 C C . LYS B 1 246 ? -0.205 42.531 15.57 1 97.56 246 LYS B C 1
ATOM 6387 O O . LYS B 1 246 ? -0.354 42.344 14.367 1 97.56 246 LYS B O 1
ATOM 6392 N N . LEU B 1 247 ? 0.905 42.312 16.234 1 98.5 247 LEU B N 1
ATOM 6393 C CA . LEU B 1 247 ? 2.053 41.656 15.617 1 98.5 247 LEU B CA 1
ATOM 6394 C C . LEU B 1 247 ? 2.355 40.344 16.328 1 98.5 247 LEU B C 1
ATOM 6396 O O . LEU B 1 247 ? 2.455 40.281 17.547 1 98.5 247 LEU B O 1
ATOM 6400 N N . TYR B 1 248 ? 2.438 39.281 15.555 1 98.56 248 TYR B N 1
ATOM 6401 C CA . TYR B 1 248 ? 2.721 37.938 16.062 1 98.56 248 TYR B CA 1
ATOM 6402 C C . TYR B 1 248 ? 4.133 37.5 15.695 1 98.56 248 TYR B C 1
ATOM 6404 O O . TYR B 1 248 ? 4.445 37.312 14.516 1 98.56 248 TYR B O 1
ATOM 6412 N N . VAL B 1 249 ? 5.004 37.375 16.672 1 98.25 249 VAL B N 1
ATOM 6413 C CA . VAL B 1 249 ? 6.344 36.844 16.484 1 98.25 249 VAL B CA 1
ATOM 6414 C C . VAL B 1 249 ? 6.395 35.406 16.984 1 98.25 249 VAL B C 1
ATOM 6416 O O . VAL B 1 249 ? 6.535 35.156 18.188 1 98.25 249 VAL B O 1
ATOM 6419 N N . THR B 1 250 ? 6.379 34.406 16.031 1 96.44 250 THR B N 1
ATOM 6420 C CA . THR B 1 250 ? 6.172 33.031 16.438 1 96.44 250 THR B CA 1
ATOM 6421 C C . THR B 1 250 ? 7.449 32.219 16.25 1 96.44 250 THR B C 1
ATOM 6423 O O . THR B 1 250 ? 8.406 32.688 15.633 1 96.44 250 THR B O 1
ATOM 6426 N N . GLN B 1 251 ? 7.449 31.062 16.875 1 94 251 GLN B N 1
ATOM 6427 C CA . GLN B 1 251 ? 8.609 30.172 16.859 1 94 251 GLN B CA 1
ATOM 6428 C C . GLN B 1 251 ? 8.281 28.844 16.203 1 94 251 GLN B C 1
ATOM 6430 O O . GLN B 1 251 ? 7.379 28.141 16.641 1 94 251 GLN B O 1
ATOM 6435 N N . ASP B 1 252 ? 9.07 28.562 15.164 1 88.88 252 ASP B N 1
ATOM 6436 C CA . ASP B 1 252 ? 8.969 27.297 14.438 1 88.88 252 ASP B CA 1
ATOM 6437 C C . ASP B 1 252 ? 10.062 26.328 14.867 1 88.88 252 ASP B C 1
ATOM 6439 O O . ASP B 1 252 ? 11.242 26.688 14.938 1 88.88 252 ASP B O 1
ATOM 6443 N N . ASP B 1 253 ? 9.766 25.078 15.055 1 81.12 253 ASP B N 1
ATOM 6444 C CA . ASP B 1 253 ? 10.711 24.031 15.453 1 81.12 253 ASP B CA 1
ATOM 6445 C C . ASP B 1 253 ? 11.688 24.562 16.5 1 81.12 253 ASP B C 1
ATOM 6447 O O . ASP B 1 253 ? 12.758 25.062 16.156 1 81.12 253 ASP B O 1
ATOM 6451 N N . ASN B 1 254 ? 11.43 24.375 17.656 1 83.06 254 ASN B N 1
ATOM 6452 C CA . ASN B 1 254 ? 12.305 24.875 18.719 1 83.06 254 ASN B CA 1
ATOM 6453 C C . ASN B 1 254 ? 12.523 23.812 19.797 1 83.06 254 ASN B C 1
ATOM 6455 O O . ASN B 1 254 ? 12.117 22.656 19.641 1 83.06 254 ASN B O 1
ATOM 6459 N N . ALA B 1 255 ? 13.453 24.172 20.688 1 89.19 255 ALA B N 1
ATOM 6460 C CA . ALA B 1 255 ? 13.852 23.344 21.828 1 89.19 255 ALA B CA 1
ATOM 6461 C C . ALA B 1 255 ? 14.008 24.188 23.094 1 89.19 255 ALA B C 1
ATOM 6463 O O . ALA B 1 255 ? 13.711 25.391 23.094 1 89.19 255 ALA B O 1
ATOM 6464 N N . GLU B 1 256 ? 14.359 23.484 24.109 1 90.25 256 GLU B N 1
ATOM 6465 C CA . GLU B 1 256 ? 14.5 24.172 25.391 1 90.25 256 GLU B CA 1
ATOM 6466 C C . GLU B 1 256 ? 15.562 25.266 25.312 1 90.25 256 GLU B C 1
ATOM 6468 O O . GLU B 1 256 ? 15.43 26.312 25.938 1 90.25 256 GLU B O 1
ATOM 6473 N N . TYR B 1 257 ? 16.641 24.938 24.562 1 94.38 257 TYR B N 1
ATOM 6474 C CA . TYR B 1 257 ? 17.719 25.891 24.328 1 94.38 257 TYR B CA 1
ATOM 6475 C C . TYR B 1 257 ? 18 26.016 22.828 1 94.38 257 TYR B C 1
ATOM 6477 O O . TYR B 1 257 ? 17.562 25.188 22.031 1 94.38 257 TYR B O 1
ATOM 6485 N N . GLY B 1 258 ? 18.656 27.109 22.516 1 96.44 258 GLY B N 1
ATOM 6486 C CA . GLY B 1 258 ? 19.047 27.391 21.141 1 96.44 258 GLY B CA 1
ATOM 6487 C C . GLY B 1 258 ? 19.156 28.859 20.844 1 96.44 258 GLY B C 1
ATOM 6488 O O . GLY B 1 258 ? 18.562 29.688 21.531 1 96.44 258 GLY B O 1
ATOM 6489 N N . PHE B 1 259 ? 19.844 29.094 19.75 1 97.06 259 PHE B N 1
ATOM 6490 C CA . PHE B 1 259 ? 19.984 30.5 19.359 1 97.06 259 PHE B CA 1
ATOM 6491 C C . PHE B 1 259 ? 18.625 31.125 19.094 1 97.06 259 PHE B C 1
ATOM 6493 O O . PHE B 1 259 ? 18.422 32.312 19.359 1 97.06 259 PHE B O 1
ATOM 6500 N N . ASN B 1 260 ? 17.703 30.359 18.578 1 96.06 260 ASN B N 1
ATOM 6501 C CA . ASN B 1 260 ? 16.359 30.891 18.312 1 96.06 260 ASN B CA 1
ATOM 6502 C C . ASN B 1 260 ? 15.625 31.188 19.609 1 96.06 260 ASN B C 1
ATOM 6504 O O . ASN B 1 260 ? 14.789 32.094 19.656 1 96.06 260 ASN B O 1
ATOM 6508 N N . ILE B 1 261 ? 15.914 30.484 20.641 1 95.25 261 ILE B N 1
ATOM 6509 C CA . ILE B 1 261 ? 15.328 30.75 21.953 1 95.25 261 ILE B CA 1
ATOM 6510 C C . ILE B 1 261 ? 15.914 32.031 22.531 1 95.25 261 ILE B C 1
ATOM 6512 O O . ILE B 1 261 ? 15.188 32.906 23.031 1 95.25 261 ILE B O 1
ATOM 6516 N N . ALA B 1 262 ? 17.188 32.125 22.438 1 96.56 262 ALA B N 1
ATOM 6517 C CA . ALA B 1 262 ? 17.844 33.344 22.875 1 96.56 262 ALA B CA 1
ATOM 6518 C C . ALA B 1 262 ? 17.328 34.562 22.109 1 96.56 262 ALA B C 1
ATOM 6520 O 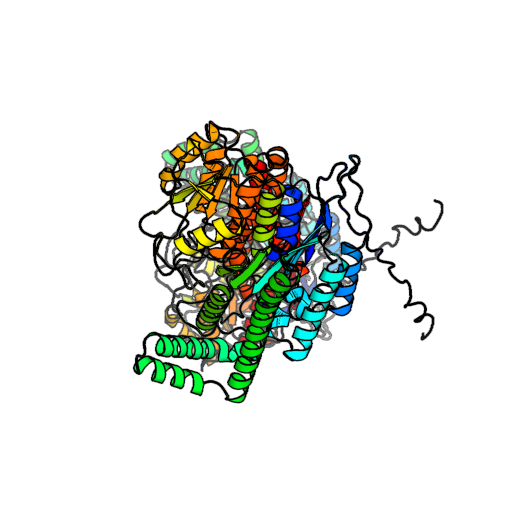O . ALA B 1 262 ? 17.156 35.625 22.688 1 96.56 262 ALA B O 1
ATOM 6521 N N . GLU B 1 263 ? 17.141 34.406 20.891 1 97.56 263 GLU B N 1
ATOM 6522 C CA . GLU B 1 263 ? 16.594 35.469 20.047 1 97.56 263 GLU B CA 1
ATOM 6523 C C . GLU B 1 263 ? 15.203 35.875 20.516 1 97.56 263 GLU B C 1
ATOM 6525 O O . GLU B 1 263 ? 14.891 37.062 20.609 1 97.56 263 GLU B O 1
ATOM 6530 N N . ALA B 1 264 ? 14.375 34.938 20.766 1 96.62 264 ALA B N 1
ATOM 6531 C CA . ALA B 1 264 ? 13.031 35.219 21.266 1 96.62 264 ALA B CA 1
ATOM 6532 C C . ALA B 1 264 ? 13.086 36 22.562 1 96.62 264 ALA B C 1
ATOM 6534 O O . ALA B 1 264 ? 12.305 36.938 22.75 1 96.62 264 ALA B O 1
ATOM 6535 N N . GLU B 1 265 ? 13.984 35.656 23.422 1 96.38 265 GLU B N 1
ATOM 6536 C CA . GLU B 1 265 ? 14.125 36.344 24.688 1 96.38 265 GLU B CA 1
ATOM 6537 C C . GLU B 1 265 ? 14.57 37.781 24.484 1 96.38 265 GLU B C 1
ATOM 6539 O O . GLU B 1 265 ? 14.102 38.688 25.172 1 96.38 265 GLU B O 1
ATOM 6544 N N . LYS B 1 266 ? 15.453 37.938 23.609 1 97.88 266 LYS B N 1
ATOM 6545 C CA . LYS B 1 266 ? 15.906 39.281 23.281 1 97.88 266 LYS B CA 1
ATOM 6546 C C . LYS B 1 266 ? 14.758 40.125 22.719 1 97.88 266 LYS B C 1
ATOM 6548 O O . LYS B 1 266 ? 14.641 41.312 23.031 1 97.88 266 LYS B O 1
ATOM 6553 N N . LEU B 1 267 ? 13.953 39.531 21.875 1 98.31 267 LEU B N 1
ATOM 6554 C CA . LEU B 1 267 ? 12.82 40.25 21.281 1 98.31 267 LEU B CA 1
ATOM 6555 C C . LEU B 1 267 ? 11.781 40.562 22.344 1 98.31 267 LEU B C 1
ATOM 6557 O O . LEU B 1 267 ? 11.18 41.656 22.328 1 98.31 267 LEU B O 1
ATOM 6561 N N . LYS B 1 268 ? 11.594 39.688 23.266 1 97.62 268 LYS B N 1
ATOM 6562 C CA . LYS B 1 268 ? 10.688 39.938 24.391 1 97.62 268 LYS B CA 1
ATOM 6563 C C . LYS B 1 268 ? 11.164 41.156 25.203 1 97.62 268 LYS B C 1
ATOM 6565 O O . LYS B 1 268 ? 10.359 41.969 25.609 1 97.62 268 LYS B O 1
ATOM 6570 N N . ALA B 1 269 ? 12.43 41.125 25.453 1 98 269 ALA B N 1
ATOM 6571 C CA . ALA B 1 269 ? 13.016 42.25 26.188 1 98 269 ALA B CA 1
ATOM 6572 C C . ALA B 1 269 ? 12.812 43.562 25.453 1 98 269 ALA B C 1
ATOM 6574 O O . ALA B 1 269 ? 12.523 44.594 26.078 1 98 269 ALA B O 1
ATOM 6575 N N . LEU B 1 270 ? 12.953 43.531 24.188 1 98.12 270 LEU B N 1
ATOM 6576 C CA . LEU B 1 270 ? 12.758 44.719 23.359 1 98.12 270 LEU B CA 1
ATOM 6577 C C . LEU B 1 270 ? 11.312 45.188 23.438 1 98.12 270 LEU B C 1
ATOM 6579 O O . LEU B 1 270 ? 11.055 46.406 23.531 1 98.12 270 LEU B O 1
ATOM 6583 N N . VAL B 1 271 ? 10.375 44.344 23.344 1 98.38 271 VAL B N 1
ATOM 6584 C CA . VAL B 1 271 ? 8.953 44.625 23.438 1 98.38 271 VAL B CA 1
ATOM 6585 C C . VAL B 1 271 ? 8.648 45.312 24.766 1 98.38 271 VAL B C 1
ATOM 6587 O O . VAL B 1 271 ? 7.91 46.312 24.812 1 98.38 271 VAL B O 1
ATOM 6590 N N . ARG B 1 272 ? 9.242 44.844 25.828 1 97.88 272 ARG B N 1
ATOM 6591 C CA . ARG B 1 272 ? 9.078 45.438 27.156 1 97.88 272 ARG B CA 1
ATOM 6592 C C . ARG B 1 272 ? 9.68 46.812 27.203 1 97.88 272 ARG B C 1
ATOM 6594 O O . ARG B 1 272 ? 9.07 47.75 27.734 1 97.88 272 ARG B O 1
ATOM 6601 N N . GLN B 1 273 ? 10.812 46.844 26.672 1 97.94 273 GLN B N 1
ATOM 6602 C CA . GLN B 1 273 ? 11.516 48.125 26.656 1 97.94 273 GLN B CA 1
ATOM 6603 C C . GLN B 1 273 ? 10.688 49.219 25.969 1 97.94 273 GLN B C 1
ATOM 6605 O O . GLN B 1 273 ? 10.664 50.375 26.406 1 97.94 273 GLN B O 1
ATOM 6610 N N . TYR B 1 274 ? 9.969 48.844 24.922 1 97.56 274 TYR B N 1
ATOM 6611 C CA . TYR B 1 274 ? 9.219 49.781 24.109 1 97.56 274 TYR B CA 1
ATOM 6612 C C . TYR B 1 274 ? 7.777 49.875 24.594 1 97.56 274 TYR B C 1
ATOM 6614 O O . TYR B 1 274 ? 6.988 50.656 24.047 1 97.56 274 TYR B O 1
ATOM 6622 N N . GLY B 1 275 ? 7.402 49.125 25.641 1 96.88 275 GLY B N 1
ATOM 6623 C CA . GLY B 1 275 ? 6.043 49.125 26.156 1 96.88 275 GLY B CA 1
ATOM 6624 C C . GLY B 1 275 ? 5.023 48.625 25.156 1 96.88 275 GLY B C 1
ATOM 6625 O O . GLY B 1 275 ? 3.943 49.188 25.016 1 96.88 275 GLY B O 1
ATOM 6626 N N . LEU B 1 276 ? 5.359 47.594 24.422 1 97.75 276 LEU B N 1
ATOM 6627 C CA . LEU B 1 276 ? 4.52 47.094 23.328 1 97.75 276 LEU B CA 1
ATOM 6628 C C . LEU B 1 276 ? 3.896 45.75 23.703 1 97.75 276 LEU B C 1
ATOM 6630 O O . LEU B 1 276 ? 3.52 44.969 22.828 1 97.75 276 LEU B O 1
ATOM 6634 N N . GLU B 1 277 ? 3.717 45.375 24.969 1 95.88 277 GLU B N 1
ATOM 6635 C CA . GLU B 1 277 ? 3.25 44.062 25.438 1 95.88 277 GLU B CA 1
ATOM 6636 C C . GLU B 1 277 ? 1.807 43.812 25.016 1 95.88 277 GLU B C 1
ATOM 6638 O O . GLU B 1 277 ? 1.392 42.656 24.859 1 95.88 277 GLU B O 1
ATOM 6643 N N . GLU B 1 278 ? 1.096 44.812 24.812 1 94.56 278 GLU B N 1
ATOM 6644 C CA . GLU B 1 278 ? -0.298 44.656 24.406 1 94.56 278 GLU B CA 1
ATOM 6645 C C . GLU B 1 278 ? -0.421 44.562 22.891 1 94.56 278 GLU B C 1
ATOM 6647 O O . GLU B 1 278 ? -1.474 44.188 22.375 1 94.56 278 GLU B O 1
ATOM 6652 N N . ASP B 1 279 ? 0.625 44.875 22.156 1 95.75 279 ASP B N 1
ATOM 6653 C CA . ASP B 1 279 ? 0.604 44.938 20.703 1 95.75 279 ASP B CA 1
ATOM 6654 C C . ASP B 1 279 ? 1.194 43.656 20.094 1 95.75 279 ASP B C 1
ATOM 6656 O O . ASP B 1 279 ? 0.881 43.312 18.953 1 95.75 279 ASP B O 1
ATOM 6660 N N . ILE B 1 280 ? 2.076 43.062 20.828 1 97.94 280 ILE B N 1
ATOM 6661 C CA . ILE B 1 280 ? 2.922 42.062 20.203 1 97.94 280 ILE B CA 1
ATOM 6662 C C . ILE B 1 280 ? 2.867 40.781 21.016 1 97.94 280 ILE B C 1
ATOM 6664 O O . ILE B 1 280 ? 3.014 40.781 22.234 1 97.94 280 ILE B O 1
ATOM 6668 N N . TYR B 1 281 ? 2.598 39.656 20.359 1 97.62 281 TYR B N 1
ATOM 6669 C CA . TYR B 1 281 ? 2.619 38.312 20.938 1 97.62 281 TYR B CA 1
ATOM 6670 C C . TYR B 1 281 ? 3.852 37.562 20.484 1 97.62 281 TYR B C 1
ATOM 6672 O O . TYR B 1 281 ? 4.184 37.531 19.297 1 97.62 281 TYR B O 1
ATOM 6680 N N . ILE B 1 282 ? 4.582 36.906 21.375 1 96.38 282 ILE B N 1
ATOM 6681 C CA . ILE B 1 282 ? 5.723 36.062 21.078 1 96.38 282 ILE B CA 1
ATOM 6682 C C . ILE B 1 282 ? 5.504 34.656 21.688 1 96.38 282 ILE B C 1
ATOM 6684 O O . ILE B 1 282 ? 5.5 34.531 22.906 1 96.38 282 ILE B O 1
ATOM 6688 N N . TYR B 1 283 ? 5.309 33.594 20.906 1 94.31 283 TYR B N 1
ATOM 6689 C CA . TYR B 1 283 ? 4.988 32.25 21.406 1 94.31 283 TYR B CA 1
ATOM 6690 C C . TYR B 1 283 ? 5.27 31.188 20.359 1 94.31 283 TYR B C 1
ATOM 6692 O O . TYR B 1 283 ? 5.504 31.5 19.188 1 94.31 283 TYR B O 1
ATOM 6700 N N . PRO B 1 284 ? 5.254 29.891 20.766 1 92.38 284 PRO B N 1
ATOM 6701 C CA . PRO B 1 284 ? 5.5 28.797 19.812 1 92.38 284 PRO B CA 1
ATOM 6702 C C . PRO B 1 284 ? 4.332 28.562 18.859 1 92.38 284 PRO B C 1
ATOM 6704 O O . PRO B 1 284 ? 3.172 28.734 19.25 1 92.38 284 PRO B O 1
ATOM 6707 N N . GLY B 1 285 ? 4.641 28.062 17.672 1 90.75 285 GLY B N 1
ATOM 6708 C CA . GLY B 1 285 ? 3.725 27.859 16.562 1 90.75 285 GLY B CA 1
ATOM 6709 C C . GLY B 1 285 ? 4.031 28.75 15.367 1 90.75 285 GLY B C 1
ATOM 6710 O O . GLY B 1 285 ? 4.594 29.844 15.523 1 90.75 285 GLY B O 1
ATOM 6711 N N . ALA B 1 286 ? 3.695 28.234 14.148 1 90.88 286 ALA B N 1
ATOM 6712 C CA . ALA B 1 286 ? 4.023 29.062 13 1 90.88 286 ALA B CA 1
ATOM 6713 C C . ALA B 1 286 ? 2.992 28.891 11.883 1 90.88 286 ALA B C 1
ATOM 6715 O O . ALA B 1 286 ? 2.414 29.875 11.406 1 90.88 286 ALA B O 1
ATOM 6716 N N . ASP B 1 287 ? 2.652 27.672 11.562 1 95.38 287 ASP B N 1
ATOM 6717 C CA . ASP B 1 287 ? 1.834 27.406 10.391 1 95.38 287 ASP B CA 1
ATOM 6718 C C . ASP B 1 287 ? 0.381 27.797 10.625 1 95.38 287 ASP B C 1
ATOM 6720 O O . ASP B 1 287 ? -0.341 28.125 9.672 1 95.38 287 ASP B O 1
ATOM 6724 N N . GLU B 1 288 ? -0.061 27.875 11.82 1 96.81 288 GLU B N 1
ATOM 6725 C CA . GLU B 1 288 ? -1.457 28.156 12.141 1 96.81 288 GLU B CA 1
ATOM 6726 C C . GLU B 1 288 ? -1.687 29.656 12.352 1 96.81 288 GLU B C 1
ATOM 6728 O O . GLU B 1 288 ? -2.826 30.094 12.5 1 96.81 288 GLU B O 1
ATOM 6733 N N . VAL B 1 289 ? -0.677 30.484 12.32 1 97.88 289 VAL B N 1
ATOM 6734 C CA . VAL B 1 289 ? -0.725 31.828 12.867 1 97.88 289 VAL B CA 1
ATOM 6735 C C . VAL B 1 289 ? -1.724 32.688 12.078 1 97.88 289 VAL B C 1
ATOM 6737 O O . VAL B 1 289 ? -2.377 33.562 12.641 1 97.88 289 VAL B O 1
ATOM 6740 N N . GLY B 1 290 ? -1.854 32.438 10.75 1 98.31 290 GLY B N 1
ATOM 6741 C CA . GLY B 1 290 ? -2.883 33.125 9.984 1 98.31 290 GLY B CA 1
ATOM 6742 C C . GLY B 1 290 ? -4.277 32.938 10.555 1 98.31 290 GLY B C 1
ATOM 6743 O O . GLY B 1 290 ? -5.074 33.875 10.57 1 98.31 290 GLY B O 1
ATOM 6744 N N . LEU B 1 291 ? -4.559 31.75 11.016 1 98.62 291 LEU B N 1
ATOM 6745 C CA . LEU B 1 291 ? -5.852 31.453 11.625 1 98.62 291 LEU B CA 1
ATOM 6746 C C . LEU B 1 291 ? -6.035 32.219 12.93 1 98.62 291 LEU B C 1
ATOM 6748 O O . LEU B 1 291 ? -7.117 32.75 13.188 1 98.62 291 LEU B O 1
ATOM 6752 N N . THR B 1 292 ? -4.988 32.281 13.695 1 98.62 292 THR B N 1
ATOM 6753 C CA . THR B 1 292 ? -5.027 33 14.961 1 98.62 292 THR B CA 1
ATOM 6754 C C . THR B 1 292 ? -5.285 34.5 14.734 1 98.62 292 THR B C 1
ATOM 6756 O O . THR B 1 292 ? -6.074 35.094 15.453 1 98.62 292 THR B O 1
ATOM 6759 N N . MET B 1 293 ? -4.688 35.031 13.742 1 98.62 293 MET B N 1
ATOM 6760 C CA . MET B 1 293 ? -4.895 36.438 13.422 1 98.62 293 MET B CA 1
ATOM 6761 C C . MET B 1 293 ? -6.32 36.688 12.945 1 98.62 293 MET B C 1
ATOM 6763 O O . MET B 1 293 ? -6.914 37.719 13.258 1 98.62 293 MET B O 1
ATOM 6767 N N . LEU B 1 294 ? -6.875 35.75 12.18 1 98.38 294 LEU B N 1
ATOM 6768 C CA . LEU B 1 294 ? -8.266 35.875 11.742 1 98.38 294 LEU B CA 1
ATOM 6769 C C . LEU B 1 294 ? -9.211 35.906 12.938 1 98.38 294 LEU B C 1
ATOM 6771 O O . LEU B 1 294 ? -10.141 36.719 12.969 1 98.38 294 LEU B O 1
ATOM 6775 N N . ALA B 1 295 ? -8.961 35.031 13.883 1 98.62 295 ALA B N 1
ATOM 6776 C CA . ALA B 1 295 ? -9.781 35 15.086 1 98.62 295 ALA B CA 1
ATOM 6777 C C . ALA B 1 295 ? -9.68 36.344 15.852 1 98.62 295 ALA B C 1
ATOM 6779 O O . ALA B 1 295 ? -10.703 36.906 16.234 1 98.62 295 ALA B O 1
ATOM 6780 N N . GLN B 1 296 ? -8.477 36.844 16.062 1 98.12 296 GLN B N 1
ATOM 6781 C CA . GLN B 1 296 ? -8.25 38.094 16.781 1 98.12 296 GLN B CA 1
ATOM 6782 C C . GLN B 1 296 ? -8.945 39.25 16.078 1 98.12 296 GLN B C 1
ATOM 6784 O O . GLN B 1 296 ? -9.602 40.062 16.719 1 98.12 296 GLN B O 1
ATOM 6789 N N . SER B 1 297 ? -8.719 39.312 14.82 1 96.5 297 SER B N 1
ATOM 6790 C CA . SER B 1 297 ? -9.352 40.375 14.039 1 96.5 297 SER B CA 1
ATOM 6791 C C . SER B 1 297 ? -10.867 40.344 14.188 1 96.5 297 SER B C 1
ATOM 6793 O O . SER B 1 297 ? -11.508 41.375 14.328 1 96.5 297 SER B O 1
ATOM 6795 N N . SER B 1 298 ? -11.469 39.219 14.188 1 96.88 298 SER B N 1
ATOM 6796 C CA . SER B 1 298 ? -12.914 39.031 14.312 1 96.88 298 SER B CA 1
ATOM 6797 C C . SER B 1 298 ? -13.398 39.438 15.703 1 96.88 298 SER B C 1
ATOM 6799 O O . SER B 1 298 ? -14.445 40.062 15.844 1 96.88 298 SER B O 1
ATOM 6801 N N . VAL B 1 299 ? -12.664 39 16.719 1 97.19 299 VAL B N 1
ATOM 6802 C CA . VAL B 1 299 ? -13.008 39.344 18.094 1 97.19 299 VAL B CA 1
ATOM 6803 C C . VAL B 1 299 ? -13.031 40.844 18.281 1 97.19 299 VAL B C 1
ATOM 6805 O O . VAL B 1 299 ? -13.961 41.406 18.875 1 97.19 299 VAL B O 1
ATOM 6808 N N . ARG B 1 300 ? -12.047 41.5 17.734 1 94.44 300 ARG B N 1
ATOM 6809 C CA . ARG B 1 300 ? -11.938 42.938 17.844 1 94.44 300 ARG B CA 1
ATOM 6810 C C . ARG B 1 300 ? -13.047 43.625 17.062 1 94.44 300 ARG B C 1
ATOM 6812 O O . ARG B 1 300 ? -13.641 44.594 17.547 1 94.44 300 ARG B O 1
ATOM 6819 N N . LYS B 1 301 ? -13.305 43.125 15.945 1 91.62 301 LYS B N 1
ATOM 6820 C CA . LYS B 1 301 ? -14.336 43.688 15.102 1 91.62 301 LYS B CA 1
ATOM 6821 C C . LYS B 1 301 ? -15.711 43.594 15.75 1 91.62 301 LYS B C 1
ATOM 6823 O O . LYS B 1 301 ? -16.516 44.5 15.688 1 91.62 301 LYS B O 1
ATOM 6828 N N . GLU B 1 302 ? -15.961 42.469 16.375 1 92.69 302 GLU B N 1
ATOM 6829 C CA . GLU B 1 302 ? -17.266 42.188 16.969 1 92.69 302 GLU B CA 1
ATOM 6830 C C . GLU B 1 302 ? -17.375 42.781 18.375 1 92.69 302 GLU B C 1
ATOM 6832 O O . GLU B 1 302 ? -18.469 42.906 18.906 1 92.69 302 GLU B O 1
ATOM 6837 N N . GLY B 1 303 ? -16.297 43.062 18.938 1 93.25 303 GLY B N 1
ATOM 6838 C CA . GLY B 1 303 ? -16.266 43.625 20.281 1 93.25 303 GLY B CA 1
ATOM 6839 C C . GLY B 1 303 ? -16.656 42.625 21.344 1 93.25 303 GLY B C 1
ATOM 6840 O O . GLY B 1 303 ? -17.219 43 22.375 1 93.25 303 GLY B O 1
ATOM 6841 N N . LYS B 1 304 ? -16.531 41.375 21.078 1 93.19 304 LYS B N 1
ATOM 6842 C CA . LYS B 1 304 ? -16.859 40.281 22 1 93.19 304 LYS B CA 1
ATOM 6843 C C . LYS B 1 304 ? -15.695 39.312 22.141 1 93.19 304 LYS B C 1
ATOM 6845 O O . LYS B 1 304 ? -15.156 38.812 21.125 1 93.19 304 LYS B O 1
ATOM 6850 N N . SER B 1 305 ? -15.328 39.094 23.344 1 95.56 305 SER B N 1
ATOM 6851 C CA . SER B 1 305 ? -14.281 38.125 23.625 1 95.56 305 SER B CA 1
ATOM 6852 C C . SER B 1 305 ? -14.859 36.875 24.25 1 95.56 305 SER B C 1
ATOM 6854 O O . SER B 1 305 ? -15.062 36.812 25.469 1 95.56 305 SER B O 1
ATOM 6856 N N . PRO B 1 306 ? -15.023 35.875 23.484 1 97.19 306 PRO B N 1
ATOM 6857 C CA . PRO B 1 306 ? -15.57 34.625 24.031 1 97.19 306 PRO B CA 1
ATOM 6858 C C . PRO B 1 306 ? -14.703 34.062 25.156 1 97.19 306 PRO B C 1
ATOM 6860 O O . PRO B 1 306 ? -13.477 34.094 25.062 1 97.19 306 PRO B O 1
ATOM 6863 N N . ARG B 1 307 ? -15.383 33.594 26.203 1 98 307 ARG B N 1
ATOM 6864 C CA . ARG B 1 307 ? -14.703 33 27.344 1 98 307 ARG B CA 1
ATOM 6865 C C . ARG B 1 307 ? -14.516 31.484 27.156 1 98 307 ARG B C 1
ATOM 6867 O O . ARG B 1 307 ? -15.445 30.797 26.719 1 98 307 ARG B O 1
ATOM 6874 N N . ILE B 1 308 ? -13.305 31.016 27.469 1 98.56 308 ILE B N 1
ATOM 6875 C CA . ILE B 1 308 ? -12.945 29.625 27.234 1 98.56 308 ILE B CA 1
ATOM 6876 C C . ILE B 1 308 ? -12.75 28.891 28.562 1 98.56 308 ILE B C 1
ATOM 6878 O O . ILE B 1 308 ? -12 29.359 29.422 1 98.56 308 ILE B O 1
ATOM 6882 N N . LYS B 1 309 ? -13.453 27.797 28.75 1 98.38 309 LYS B N 1
ATOM 6883 C CA . LYS B 1 309 ? -13.195 26.844 29.828 1 98.38 309 LYS B CA 1
ATOM 6884 C C . LYS B 1 309 ? -12.281 25.719 29.359 1 98.38 309 LYS B C 1
ATOM 6886 O O . LYS B 1 309 ? -12.57 25.062 28.359 1 98.38 309 LYS B O 1
ATOM 6891 N N . LEU B 1 310 ? -11.188 25.5 30.094 1 98.38 310 LEU B N 1
ATOM 6892 C CA . LEU B 1 310 ? -10.242 24.438 29.734 1 98.38 310 LEU B CA 1
ATOM 6893 C C . LEU B 1 310 ? -10.562 23.156 30.5 1 98.38 310 LEU B C 1
ATOM 6895 O O . LEU B 1 310 ? -10.852 23.188 31.703 1 98.38 310 LEU B O 1
ATOM 6899 N N . VAL B 1 311 ? -10.586 22.047 29.797 1 98.38 311 VAL B N 1
ATOM 6900 C CA . VAL B 1 311 ? -10.711 20.719 30.391 1 98.38 311 VAL B CA 1
ATOM 6901 C C . VAL B 1 311 ? -9.625 19.812 29.828 1 98.38 311 VAL B C 1
ATOM 6903 O O . VAL B 1 311 ? -9.562 19.562 28.625 1 98.38 311 VAL B O 1
ATOM 6906 N N . PHE B 1 312 ? -8.797 19.328 30.719 1 98.31 312 PHE B N 1
ATOM 6907 C CA . PHE B 1 312 ? -7.688 18.484 30.281 1 98.31 312 PHE B CA 1
ATOM 6908 C C . PHE B 1 312 ? -8.023 17 30.469 1 98.31 312 PHE B C 1
ATOM 6910 O O . PHE B 1 312 ? -8.625 16.625 31.484 1 98.31 312 PHE B O 1
ATOM 6917 N N . ARG B 1 313 ? -7.617 16.156 29.5 1 98.06 313 ARG B N 1
ATOM 6918 C CA . ARG B 1 313 ? -7.762 14.719 29.672 1 98.06 313 ARG B CA 1
ATOM 6919 C C . ARG B 1 313 ? -6.902 14.227 30.844 1 98.06 313 ARG B C 1
ATOM 6921 O O . ARG B 1 313 ? -7.355 13.406 31.641 1 98.06 313 ARG B O 1
ATOM 6928 N N . ASP B 1 314 ? -5.641 14.773 30.875 1 97.25 314 ASP B N 1
ATOM 6929 C CA . ASP B 1 314 ? -4.68 14.43 31.922 1 97.25 314 ASP B CA 1
ATOM 6930 C C . ASP B 1 314 ? -4.129 15.68 32.594 1 97.25 314 ASP B C 1
ATOM 6932 O O . ASP B 1 314 ? -3.039 16.141 32.25 1 97.25 314 ASP B O 1
ATOM 6936 N N . PRO B 1 315 ? -4.777 16.172 33.656 1 96.44 315 PRO B N 1
ATOM 6937 C CA . PRO B 1 315 ? -4.391 17.422 34.312 1 96.44 315 PRO B CA 1
ATOM 6938 C C . PRO B 1 315 ? -3.004 17.359 34.938 1 96.44 315 PRO B C 1
ATOM 6940 O O . PRO B 1 315 ? -2.383 18.391 35.188 1 96.44 315 PRO B O 1
ATOM 6943 N N . ALA B 1 316 ? -2.482 16.156 35.125 1 96.06 316 ALA B N 1
ATOM 6944 C CA . ALA B 1 316 ? -1.215 15.984 35.844 1 96.06 316 ALA B CA 1
ATOM 6945 C C . ALA B 1 316 ? -0.034 16.312 34.938 1 96.06 316 ALA B C 1
ATOM 6947 O O . ALA B 1 316 ? 1.088 16.5 35.406 1 96.06 316 ALA B O 1
ATOM 6948 N N . THR B 1 317 ? -0.287 16.453 33.625 1 96.62 317 THR B N 1
ATOM 6949 C CA . THR B 1 317 ? 0.851 16.516 32.719 1 96.62 317 THR B CA 1
ATOM 6950 C C . THR B 1 317 ? 0.824 17.812 31.906 1 96.62 317 THR B C 1
ATOM 6952 O O . THR B 1 317 ? 1.452 17.906 30.859 1 96.62 317 THR B O 1
ATOM 6955 N N . ILE B 1 318 ? 0.166 18.828 32.312 1 96.06 318 ILE B N 1
ATOM 6956 C CA . ILE B 1 318 ? -0.069 20.062 31.547 1 96.06 318 ILE B CA 1
ATOM 6957 C C . ILE B 1 318 ? 1.221 20.875 31.469 1 96.06 318 ILE B C 1
ATOM 6959 O O . ILE B 1 318 ? 1.329 21.797 30.672 1 96.06 318 ILE B O 1
ATOM 6963 N N . ASN B 1 319 ? 2.256 20.516 32.281 1 96.31 319 ASN B N 1
ATOM 6964 C CA . ASN B 1 319 ? 3.5 21.266 32.344 1 96.31 319 ASN B CA 1
ATOM 6965 C C . ASN B 1 319 ? 4.598 20.594 31.516 1 96.31 319 ASN B C 1
ATOM 6967 O O . ASN B 1 319 ? 5.734 21.078 31.484 1 96.31 319 ASN B O 1
ATOM 6971 N N . LEU B 1 320 ? 4.262 19.531 30.891 1 96.06 320 LEU B N 1
ATOM 6972 C CA . LEU B 1 320 ? 5.238 18.875 30.031 1 96.06 320 LEU B CA 1
ATOM 6973 C C . LEU B 1 320 ? 5.473 19.703 28.766 1 96.06 320 LEU B C 1
ATOM 6975 O O . LEU B 1 320 ? 4.605 20.469 28.344 1 96.06 320 LEU B O 1
ATOM 6979 N N . ILE B 1 321 ? 6.703 19.531 28.172 1 94.44 321 ILE B N 1
ATOM 6980 C CA . ILE B 1 321 ? 7.09 20.25 26.969 1 94.44 321 ILE B CA 1
ATOM 6981 C C . ILE B 1 321 ? 6.863 19.375 25.734 1 94.44 321 ILE B C 1
ATOM 6983 O O . ILE B 1 321 ? 7.445 18.281 25.641 1 94.44 321 ILE B O 1
ATOM 6987 N N . PRO B 1 322 ? 6.031 19.812 24.828 1 95.31 322 PRO B N 1
ATOM 6988 C CA . PRO B 1 322 ? 5.766 19 23.641 1 95.31 322 PRO B CA 1
ATOM 6989 C C . PRO B 1 322 ? 6.98 18.891 22.719 1 95.31 322 PRO B C 1
ATOM 6991 O O . PRO B 1 322 ? 7.918 19.688 22.828 1 95.31 322 PRO B O 1
ATOM 6994 N N . ASN B 1 323 ? 6.883 17.875 21.812 1 92.75 323 ASN B N 1
ATOM 6995 C CA . ASN B 1 323 ? 7.871 17.797 20.734 1 92.75 323 ASN B CA 1
ATOM 6996 C C . ASN B 1 323 ? 7.949 19.094 19.953 1 92.75 323 ASN B C 1
ATOM 6998 O O . ASN B 1 323 ? 6.926 19.734 19.688 1 92.75 323 ASN B O 1
ATOM 7002 N N . TYR B 1 324 ? 9.18 19.547 19.625 1 90.25 324 TYR B N 1
ATOM 7003 C CA . TYR B 1 324 ? 9.445 20.641 18.688 1 90.25 324 TYR B CA 1
ATOM 7004 C C . TYR B 1 324 ? 9.172 22 19.344 1 90.25 324 TYR B C 1
ATOM 7006 O O . TYR B 1 324 ? 9.07 23.016 18.656 1 90.25 324 TYR B O 1
ATOM 7014 N N . GLU B 1 325 ? 8.875 22.031 20.609 1 91.81 325 GLU B N 1
ATOM 7015 C CA . GLU B 1 325 ? 8.625 23.281 21.312 1 91.81 325 GLU B CA 1
ATOM 7016 C C . GLU B 1 325 ? 9.578 23.453 22.5 1 91.81 325 GLU B C 1
ATOM 7018 O O . GLU B 1 325 ? 10.266 22.516 22.891 1 91.81 325 GLU B O 1
ATOM 7023 N N . GLY B 1 326 ? 9.617 24.703 23.047 1 89 326 GLY B N 1
ATOM 7024 C CA . GLY B 1 326 ? 10.594 25.016 24.078 1 89 326 GLY B CA 1
ATOM 7025 C C . GLY B 1 326 ? 9.969 25.422 25.406 1 89 326 GLY B C 1
ATOM 7026 O O . GLY B 1 326 ? 10.672 25.797 26.344 1 89 326 GLY B O 1
ATOM 7027 N N . GLN B 1 327 ? 8.617 25.328 25.453 1 92.38 327 GLN B N 1
ATOM 7028 C CA . GLN B 1 327 ? 7.938 25.688 26.703 1 92.38 327 GLN B CA 1
ATOM 7029 C C . GLN B 1 327 ? 6.793 24.734 27 1 92.38 327 GLN B C 1
ATOM 7031 O O . GLN B 1 327 ? 6.332 24.016 26.109 1 92.38 327 GLN B O 1
ATOM 7036 N N . PRO B 1 328 ? 6.363 24.734 28.25 1 94.69 328 PRO B N 1
ATOM 7037 C CA . PRO B 1 328 ? 5.273 23.828 28.625 1 94.69 328 PRO B CA 1
ATOM 7038 C C . PRO B 1 328 ? 4.004 24.062 27.812 1 94.69 328 PRO B C 1
ATOM 7040 O O . PRO B 1 328 ? 3.686 25.219 27.484 1 94.69 328 PRO B O 1
ATOM 7043 N N . MET B 1 329 ? 3.268 23.031 27.609 1 95.69 329 MET B N 1
ATOM 7044 C CA . MET B 1 329 ? 2.072 23.094 26.766 1 95.69 329 MET B CA 1
ATOM 7045 C C . MET B 1 329 ? 1.078 24.125 27.312 1 95.69 329 MET B C 1
ATOM 7047 O O . MET B 1 329 ? 0.459 24.859 26.547 1 95.69 329 MET B O 1
ATOM 7051 N N . ILE B 1 330 ? 0.907 24.203 28.641 1 97.25 330 ILE B N 1
ATOM 7052 C CA . ILE B 1 330 ? -0.084 25.078 29.25 1 97.25 330 ILE B CA 1
ATOM 7053 C C . ILE B 1 330 ? 0.26 26.531 28.953 1 97.25 330 ILE B C 1
ATOM 7055 O O . ILE B 1 330 ? -0.633 27.359 28.75 1 97.25 330 ILE B O 1
ATOM 7059 N N . GLN B 1 331 ? 1.494 26.828 28.891 1 96.19 331 GLN B N 1
ATOM 7060 C CA . GLN B 1 331 ? 1.904 28.188 28.578 1 96.19 331 GLN B CA 1
ATOM 7061 C C . GLN B 1 331 ? 1.573 28.547 27.141 1 96.19 331 GLN B C 1
ATOM 7063 O O . GLN B 1 331 ? 1.07 29.641 26.859 1 96.19 331 GLN B O 1
ATOM 7068 N N . THR B 1 332 ? 1.892 27.641 26.266 1 96.06 332 THR B N 1
ATOM 7069 C CA . THR B 1 332 ? 1.553 27.859 24.859 1 96.06 332 THR B CA 1
ATOM 7070 C C . THR B 1 332 ? 0.045 28.016 24.688 1 96.06 332 THR B C 1
ATOM 7072 O O . THR B 1 332 ? -0.411 28.859 23.922 1 96.06 332 THR B O 1
ATOM 7075 N N . LEU B 1 333 ? -0.663 27.188 25.359 1 97.81 333 LEU B N 1
ATOM 7076 C CA . LEU B 1 333 ? -2.121 27.219 25.297 1 97.81 333 LEU B CA 1
ATOM 7077 C C . LEU B 1 333 ? -2.646 28.578 25.75 1 97.81 333 LEU B C 1
ATOM 7079 O O . LEU B 1 333 ? -3.455 29.203 25.047 1 97.81 333 LEU B O 1
ATOM 7083 N N . GLU B 1 334 ? -2.197 29.078 26.828 1 97.56 334 GLU B N 1
ATOM 7084 C CA . GLU B 1 334 ? -2.635 30.375 27.359 1 97.56 334 GLU B CA 1
ATOM 7085 C C . GLU B 1 334 ? -2.215 31.516 26.438 1 97.56 334 GLU B C 1
ATOM 7087 O O . GLU B 1 334 ? -2.996 32.438 26.188 1 97.56 334 GLU B O 1
ATOM 7092 N N . ASP B 1 335 ? -1.003 31.406 25.953 1 96.81 335 ASP B N 1
ATOM 7093 C CA . ASP B 1 335 ? -0.506 32.438 25.031 1 96.81 335 ASP B CA 1
ATOM 7094 C C . ASP B 1 335 ? -1.368 32.5 23.781 1 96.81 335 ASP B C 1
ATOM 7096 O O . ASP B 1 335 ? -1.706 33.594 23.312 1 96.81 335 ASP B O 1
ATOM 7100 N N . GLN B 1 336 ? -1.76 31.391 23.281 1 97.56 336 GLN B N 1
ATOM 7101 C CA . GLN B 1 336 ? -2.496 31.359 22.016 1 97.56 336 GLN B CA 1
ATOM 7102 C C . GLN B 1 336 ? -3.955 31.75 22.234 1 97.56 336 GLN B C 1
ATOM 7104 O O . GLN B 1 336 ? -4.578 32.344 21.344 1 97.56 336 GLN B O 1
ATOM 7109 N N . ILE B 1 337 ? -4.52 31.422 23.375 1 98.5 337 ILE B N 1
ATOM 7110 C CA . ILE B 1 337 ? -5.867 31.906 23.688 1 98.5 337 ILE B CA 1
ATOM 7111 C C . ILE B 1 337 ? -5.883 33.438 23.703 1 98.5 337 ILE B C 1
ATOM 7113 O O . ILE B 1 337 ? -6.742 34.062 23.078 1 98.5 337 ILE B O 1
ATOM 7117 N N . LYS B 1 338 ? -4.891 33.969 24.344 1 97.75 338 LYS B N 1
ATOM 7118 C CA . LYS B 1 338 ? -4.777 35.438 24.391 1 97.75 338 LYS B CA 1
ATOM 7119 C C . LYS B 1 338 ? -4.531 36.031 23.016 1 97.75 338 LYS B C 1
ATOM 7121 O O . LYS B 1 338 ? -5.156 37 22.625 1 97.75 338 LYS B O 1
ATOM 7126 N N . ALA B 1 339 ? -3.666 35.406 22.312 1 98 339 ALA B N 1
ATOM 7127 C CA . ALA B 1 339 ? -3.297 35.906 20.984 1 98 339 ALA B CA 1
ATOM 7128 C C . ALA B 1 339 ? -4.488 35.844 20.031 1 98 339 ALA B C 1
ATOM 7130 O O . ALA B 1 339 ? -4.594 36.688 19.125 1 98 339 ALA B O 1
ATOM 7131 N N . ALA B 1 340 ? -5.391 34.938 20.234 1 98.5 340 ALA B N 1
ATOM 7132 C CA . ALA B 1 340 ? -6.559 34.781 19.375 1 98.5 340 ALA B CA 1
ATOM 7133 C C . ALA B 1 340 ? -7.695 35.688 19.828 1 98.5 340 ALA B C 1
ATOM 7135 O O . ALA B 1 340 ? -8.711 35.812 19.125 1 98.5 340 ALA B O 1
ATOM 7136 N N . GLY B 1 341 ? -7.598 36.312 20.969 1 98.06 341 GLY B N 1
ATOM 7137 C CA . GLY B 1 341 ? -8.586 37.25 21.453 1 98.06 341 GLY B CA 1
ATOM 7138 C C . GLY B 1 341 ? -9.547 36.656 22.469 1 98.06 341 GLY B C 1
ATOM 7139 O O . GLY B 1 341 ? -10.523 37.281 22.859 1 98.06 341 GLY B O 1
ATOM 7140 N N . GLY B 1 342 ? -9.25 35.438 22.844 1 97.81 342 GLY B N 1
ATOM 7141 C CA . G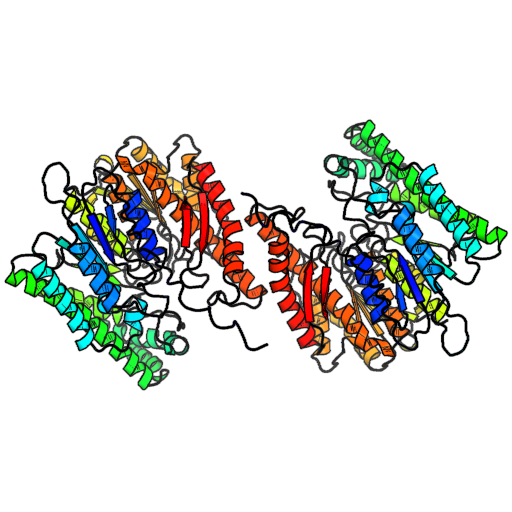LY B 1 342 ? -10.07 34.812 23.859 1 97.81 342 GLY B CA 1
ATOM 7142 C C . GLY B 1 342 ? -9.641 35.125 25.281 1 97.81 342 GLY B C 1
ATOM 7143 O O . GLY B 1 342 ? -8.602 35.75 25.484 1 97.81 342 GLY B O 1
ATOM 7144 N N . SER B 1 343 ? -10.508 34.719 26.203 1 97.62 343 SER B N 1
ATOM 7145 C CA . SER B 1 343 ? -10.195 34.844 27.625 1 97.62 343 SER B CA 1
ATOM 7146 C C . SER B 1 343 ? -10.547 33.562 28.359 1 97.62 343 SER B C 1
ATOM 7148 O O . SER B 1 343 ? -11.383 32.781 27.891 1 97.62 343 SER B O 1
ATOM 7150 N N . LEU B 1 344 ? -9.93 33.375 29.516 1 97.75 344 LEU B N 1
ATOM 7151 C CA . LEU B 1 344 ? -10.133 32.156 30.281 1 97.75 344 LEU B CA 1
ATOM 7152 C C . LEU B 1 344 ? -11.195 32.375 31.344 1 97.75 344 LEU B C 1
ATOM 7154 O O . LEU B 1 344 ? -11.359 33.469 31.875 1 97.75 344 LEU B O 1
ATOM 7158 N N . THR B 1 345 ? -11.938 31.312 31.609 1 97.69 345 THR B N 1
ATOM 7159 C CA . THR B 1 345 ? -12.875 31.297 32.719 1 97.69 345 THR B CA 1
ATOM 7160 C C . THR B 1 345 ? -12.883 29.922 33.406 1 97.69 345 THR B C 1
ATOM 7162 O O . THR B 1 345 ? -12.625 28.906 32.75 1 97.69 345 THR B O 1
ATOM 7165 N N . ASN B 1 346 ? -13.117 29.922 34.656 1 95.25 346 ASN B N 1
ATOM 7166 C CA . ASN B 1 346 ? -13.297 28.672 35.375 1 95.25 346 ASN B CA 1
ATOM 7167 C C . ASN B 1 346 ? -14.773 28.297 35.531 1 95.25 346 ASN B C 1
ATOM 7169 O O . ASN B 1 346 ? -15.102 27.219 36 1 95.25 346 ASN B O 1
ATOM 7173 N N . ASP B 1 347 ? -15.641 29.156 35.031 1 93.56 347 ASP B N 1
ATOM 7174 C CA . ASP B 1 347 ? -17.078 28.969 35.094 1 93.56 347 ASP B CA 1
ATOM 7175 C C . ASP B 1 347 ? -17.625 28.328 33.812 1 93.56 347 ASP B C 1
ATOM 7177 O O . ASP B 1 347 ? -17.703 29 32.781 1 93.56 347 ASP B O 1
ATOM 7181 N N . THR B 1 348 ? -18.047 27.172 34 1 91.56 348 THR B N 1
ATOM 7182 C CA . THR B 1 348 ? -18.562 26.422 32.844 1 91.56 348 THR B CA 1
ATOM 7183 C C . THR B 1 348 ? -19.797 27.109 32.281 1 91.56 348 THR B C 1
ATOM 7185 O O . THR B 1 348 ? -20 27.125 31.047 1 91.56 348 THR B O 1
ATOM 7188 N N . GLU B 1 349 ? -20.578 27.719 33.062 1 90.75 349 GLU B N 1
ATOM 7189 C CA . GLU B 1 349 ? -21.828 28.344 32.625 1 90.75 349 GLU B CA 1
ATOM 7190 C C . GLU B 1 349 ? -21.562 29.641 31.891 1 90.75 349 GLU B C 1
ATOM 7192 O O . GLU B 1 349 ? -22.344 30.047 31.031 1 90.75 349 GLU B O 1
ATOM 7197 N N . ALA B 1 350 ? -20.438 30.219 32.219 1 93.06 350 ALA B N 1
ATOM 7198 C CA . ALA B 1 350 ? -20.094 31.484 31.609 1 93.06 350 ALA B CA 1
ATOM 7199 C C . ALA B 1 350 ? -19.312 31.281 30.312 1 93.06 350 ALA B C 1
ATOM 7201 O O . ALA B 1 350 ? -19.109 32.219 29.531 1 93.06 350 ALA B O 1
ATOM 7202 N N . ALA B 1 351 ? -18.984 30.078 30.078 1 96.81 351 ALA B N 1
ATOM 7203 C CA . ALA B 1 351 ? -18.109 29.781 28.938 1 96.81 351 ALA B CA 1
ATOM 7204 C C . ALA B 1 351 ? -18.891 29.828 27.625 1 96.81 351 ALA B C 1
ATOM 7206 O O . ALA B 1 351 ? -20.016 29.328 27.562 1 96.81 351 ALA B O 1
ATOM 7207 N N . SER B 1 352 ? -18.281 30.453 26.641 1 97.56 352 SER B N 1
ATOM 7208 C CA . SER B 1 352 ? -18.781 30.375 25.281 1 97.56 352 SER B CA 1
ATOM 7209 C C . SER B 1 352 ? -18.172 29.188 24.531 1 97.56 352 SER B C 1
ATOM 7211 O O . SER B 1 352 ? -18.734 28.703 23.547 1 97.56 352 SER B O 1
ATOM 7213 N N . VAL B 1 353 ? -17 28.797 25.016 1 98.38 353 VAL B N 1
ATOM 7214 C CA . VAL B 1 353 ? -16.266 27.672 24.438 1 98.38 353 VAL B CA 1
ATOM 7215 C C . VAL B 1 353 ? -15.789 26.75 25.562 1 98.38 353 VAL B C 1
ATOM 7217 O O . VAL B 1 353 ? -15.242 27.219 26.562 1 98.38 353 VAL B O 1
ATOM 7220 N N . ILE B 1 354 ? -16.078 25.484 25.453 1 98.44 354 ILE B N 1
ATOM 7221 C CA . ILE B 1 354 ? -15.422 24.469 26.266 1 98.44 354 ILE B CA 1
ATOM 7222 C C . ILE B 1 354 ? -14.344 23.766 25.453 1 98.44 354 ILE B C 1
ATOM 7224 O O . ILE B 1 354 ? -14.641 23.047 24.5 1 98.44 354 ILE B O 1
ATOM 7228 N N . LEU B 1 355 ? -13.102 24 25.797 1 98.69 355 LEU B N 1
ATOM 7229 C CA . LEU B 1 355 ? -11.977 23.406 25.094 1 98.69 355 LEU B CA 1
ATOM 7230 C C . LEU B 1 355 ? -11.508 22.125 25.781 1 98.69 355 LEU B C 1
ATOM 7232 O O . LEU B 1 355 ? -10.945 22.188 26.875 1 98.69 355 LEU B O 1
ATOM 7236 N N . LEU B 1 356 ? -11.805 21.016 25.172 1 98.62 356 LEU B N 1
ATOM 7237 C CA . LEU B 1 356 ? -11.352 19.719 25.641 1 98.62 356 LEU B CA 1
ATOM 7238 C C . LEU B 1 356 ? -9.953 19.406 25.109 1 98.62 356 LEU B C 1
ATOM 7240 O O . LEU B 1 356 ? -9.773 19.188 23.922 1 98.62 356 LEU B O 1
ATOM 7244 N N . VAL B 1 357 ? -8.992 19.391 26.016 1 98.75 357 VAL B N 1
ATOM 7245 C CA . VAL B 1 357 ? -7.594 19.234 25.625 1 98.75 357 VAL B CA 1
ATOM 7246 C C . VAL B 1 357 ? -7.145 17.797 25.859 1 98.75 357 VAL B C 1
ATOM 7248 O O . VAL B 1 357 ? -7.004 17.359 27 1 98.75 357 VAL B O 1
ATOM 7251 N N . ASN B 1 358 ? -6.953 17.078 24.75 1 98.69 358 ASN B N 1
ATOM 7252 C CA . ASN B 1 358 ? -6.379 15.727 24.797 1 98.69 358 ASN B CA 1
ATOM 7253 C C . ASN B 1 358 ? -4.855 15.766 24.828 1 98.69 358 ASN B C 1
ATOM 7255 O O . ASN B 1 358 ? -4.207 15.422 23.828 1 98.69 358 ASN B O 1
ATOM 7259 N N . ASN B 1 359 ? -4.305 16.125 26.031 1 98.12 359 ASN B N 1
ATOM 7260 C CA . ASN B 1 359 ? -2.867 16.344 26.156 1 98.12 359 ASN B CA 1
ATOM 7261 C C . ASN B 1 359 ? -2.107 15.031 26.328 1 98.12 359 ASN B C 1
ATOM 7263 O O . ASN B 1 359 ? -2.699 14.008 26.688 1 98.12 359 ASN B O 1
ATOM 7267 N N . PHE B 1 360 ? -0.792 15.016 26 1 97 360 PHE B N 1
ATOM 7268 C CA . PHE B 1 360 ? 0.054 13.836 26.125 1 97 360 PHE B CA 1
ATOM 7269 C C . PHE B 1 360 ? 0.438 13.594 27.578 1 97 360 PHE B C 1
ATOM 7271 O O . PHE B 1 360 ? 0.425 14.516 28.391 1 97 360 PHE B O 1
ATOM 7278 N N . SER B 1 361 ? 0.792 12.367 27.922 1 94.81 361 SER B N 1
ATOM 7279 C CA . SER B 1 361 ? 0.929 11.984 29.328 1 94.81 361 SER B CA 1
ATOM 7280 C C . SER B 1 361 ? 2.377 11.648 29.672 1 94.81 361 SER B C 1
ATOM 7282 O O . SER B 1 361 ? 2.699 11.375 30.828 1 94.81 361 SER B O 1
ATOM 7284 N N . HIS B 1 362 ? 3.209 11.656 28.625 1 92.81 362 HIS B N 1
ATOM 7285 C CA . HIS B 1 362 ? 4.609 11.352 28.906 1 92.81 362 HIS B CA 1
ATOM 7286 C C . HIS B 1 362 ? 5.535 12.141 27.984 1 92.81 362 HIS B C 1
ATOM 7288 O O . HIS B 1 362 ? 5.102 12.648 26.938 1 92.81 362 HIS B O 1
ATOM 7294 N N . GLN B 1 363 ? 6.793 12.273 28.5 1 88.81 363 GLN B N 1
ATOM 7295 C CA . GLN B 1 363 ? 7.852 12.922 27.719 1 88.81 363 GLN B CA 1
ATOM 7296 C C . GLN B 1 363 ? 8.977 11.945 27.406 1 88.81 363 GLN B C 1
ATOM 7298 O O . GLN B 1 363 ? 9.477 11.258 28.297 1 88.81 363 GLN B O 1
ATOM 7303 N N . PRO B 1 364 ? 9.312 11.789 26.172 1 91.75 364 PRO B N 1
ATOM 7304 C CA . PRO B 1 364 ? 8.891 12.617 25.031 1 91.75 364 PRO B CA 1
ATOM 7305 C C . PRO B 1 364 ? 7.5 12.25 24.516 1 91.75 364 PRO B C 1
ATOM 7307 O O . PRO B 1 364 ? 7.027 11.133 24.75 1 91.75 364 PRO B O 1
ATOM 7310 N N . GLN B 1 365 ? 6.836 13.18 23.922 1 95.31 365 GLN B N 1
ATOM 7311 C CA . GLN B 1 365 ? 5.551 12.984 23.266 1 95.31 365 GLN B CA 1
ATOM 7312 C C . GLN B 1 365 ? 5.668 11.969 22.125 1 95.31 365 GLN B C 1
ATOM 7314 O O . GLN B 1 365 ? 6.637 12 21.359 1 95.31 365 GLN B O 1
ATOM 7319 N N . THR B 1 366 ? 4.688 11.055 22.031 1 95.75 366 THR B N 1
ATOM 7320 C CA . THR B 1 366 ? 4.68 10.07 20.953 1 95.75 366 THR B CA 1
ATOM 7321 C C . THR B 1 366 ? 4.16 10.695 19.656 1 95.75 366 THR B C 1
ATOM 7323 O O . THR B 1 366 ? 3.242 11.523 19.688 1 95.75 366 THR B O 1
ATOM 7326 N N . GLU B 1 367 ? 4.727 10.289 18.531 1 95.56 367 GLU B N 1
ATOM 7327 C CA . GLU B 1 367 ? 4.16 10.695 17.234 1 95.56 367 GLU B CA 1
ATOM 7328 C C . GLU B 1 367 ? 2.973 9.82 16.859 1 95.56 367 GLU B C 1
ATOM 7330 O O . GLU B 1 367 ? 2.961 8.625 17.141 1 95.56 367 GLU B O 1
ATOM 7335 N N . ALA B 1 368 ? 2.055 10.312 16.141 1 95.88 368 ALA B N 1
ATOM 7336 C CA . ALA B 1 368 ? 0.763 9.695 15.859 1 95.88 368 ALA B CA 1
ATOM 7337 C C . ALA B 1 368 ? 0.941 8.375 15.117 1 95.88 368 ALA B C 1
ATOM 7339 O O . ALA B 1 368 ? 0.252 7.395 15.406 1 95.88 368 ALA B O 1
ATOM 7340 N N . PRO B 1 369 ? 1.892 8.289 14.164 1 90 369 PRO B N 1
ATOM 7341 C CA . PRO B 1 369 ? 2.041 7.027 13.438 1 90 369 PRO B CA 1
ATOM 7342 C C . PRO B 1 369 ? 2.453 5.871 14.344 1 90 369 PRO B C 1
ATOM 7344 O O . PRO B 1 369 ? 2.297 4.703 13.977 1 90 369 PRO B O 1
ATOM 7347 N N . HIS B 1 370 ? 2.988 6.105 15.523 1 92.81 370 HIS B N 1
ATOM 7348 C CA . HIS B 1 370 ? 3.492 5.066 16.422 1 92.81 370 HIS B CA 1
ATOM 7349 C C . HIS B 1 370 ? 2.523 4.812 17.562 1 92.81 370 HIS B C 1
ATOM 7351 O O . HIS B 1 370 ? 2.855 4.098 18.516 1 92.81 370 HIS B O 1
ATOM 7357 N N . GLN B 1 371 ? 1.313 5.379 17.438 1 95.44 371 GLN B N 1
ATOM 7358 C CA . GLN B 1 371 ? 0.353 5.258 18.531 1 95.44 371 GLN B CA 1
ATOM 7359 C C . GLN B 1 371 ? -0.194 3.834 18.625 1 95.44 371 GLN B C 1
ATOM 7361 O O . GLN B 1 371 ? -0.384 3.17 17.609 1 95.44 371 GLN B O 1
ATOM 7366 N N . PRO B 1 372 ? -0.427 3.312 19.828 1 94.06 372 PRO B N 1
ATOM 7367 C CA . PRO B 1 372 ? -1.162 2.051 19.938 1 94.06 372 PRO B CA 1
ATOM 7368 C C . PRO B 1 372 ? -2.635 2.189 19.562 1 94.06 372 PRO B C 1
ATOM 7370 O O . PRO B 1 372 ? -3.311 3.111 20.031 1 94.06 372 PRO B O 1
ATOM 7373 N N . LEU B 1 373 ? -3.139 1.288 18.812 1 91.25 373 LEU B N 1
ATOM 7374 C CA . LEU B 1 373 ? -4.504 1.423 18.297 1 91.25 373 LEU B CA 1
ATOM 7375 C C . LEU B 1 373 ? -5.473 0.587 19.125 1 91.25 373 LEU B C 1
ATOM 7377 O O . LEU B 1 373 ? -6.688 0.783 19.062 1 91.25 373 LEU B O 1
ATOM 7381 N N . ASN B 1 374 ? -4.957 -0.401 19.859 1 92.81 374 ASN B N 1
ATOM 7382 C CA . ASN B 1 374 ? -5.797 -1.235 20.719 1 92.81 374 ASN B CA 1
ATOM 7383 C C . ASN B 1 374 ? -6.109 -0.549 22.047 1 92.81 374 ASN B C 1
ATOM 7385 O O . ASN B 1 374 ? -5.699 -1.025 23.094 1 92.81 374 ASN B O 1
ATOM 7389 N N . ARG B 1 375 ? -6.723 0.592 22 1 94.75 375 ARG B N 1
ATOM 7390 C CA . ARG B 1 375 ? -7.141 1.392 23.156 1 94.75 375 ARG B CA 1
ATOM 7391 C C . ARG B 1 375 ? -8.656 1.59 23.156 1 94.75 375 ARG B C 1
ATOM 7393 O O . ARG B 1 375 ? -9.328 1.307 22.172 1 94.75 375 ARG B O 1
ATOM 7400 N N . SER B 1 376 ? -9.188 2.006 24.312 1 95.19 376 SER B N 1
ATOM 7401 C CA . SER B 1 376 ? -10.633 2.146 24.5 1 95.19 376 SER B CA 1
ATOM 7402 C C . SER B 1 376 ? -11.047 3.613 24.516 1 95.19 376 SER B C 1
ATOM 7404 O O . SER B 1 376 ? -10.336 4.457 25.062 1 95.19 376 SER B O 1
ATOM 7406 N N . ILE B 1 377 ? -12.234 3.914 24.016 1 95.44 377 ILE B N 1
ATOM 7407 C CA . ILE B 1 377 ? -12.781 5.266 24.031 1 95.44 377 ILE B CA 1
ATOM 7408 C C . ILE B 1 377 ? -13.094 5.684 25.469 1 95.44 377 ILE B C 1
ATOM 7410 O O . ILE B 1 377 ? -13.32 6.863 25.734 1 95.44 377 ILE B O 1
ATOM 7414 N N . ALA B 1 378 ? -13.039 4.746 26.422 1 95 378 ALA B N 1
ATOM 7415 C CA . ALA B 1 378 ? -13.289 5.027 27.828 1 95 378 ALA B CA 1
ATOM 7416 C C . ALA B 1 378 ? -12.25 5.992 28.391 1 95 378 ALA B C 1
ATOM 7418 O O . ALA B 1 378 ? -12.484 6.648 29.406 1 95 378 ALA B O 1
ATOM 7419 N N . GLU B 1 379 ? -11.164 6.102 27.688 1 95.94 379 GLU B N 1
ATOM 7420 C CA . GLU B 1 379 ? -10.094 7.004 28.094 1 95.94 379 GLU B CA 1
ATOM 7421 C C . GLU B 1 379 ? -10.562 8.453 28.078 1 95.94 379 GLU B C 1
ATOM 7423 O O . GLU B 1 379 ? -9.914 9.32 28.672 1 95.94 379 GLU B O 1
ATOM 7428 N N . TYR B 1 380 ? -11.68 8.727 27.453 1 97.12 380 TYR B N 1
ATOM 7429 C CA . TYR B 1 380 ? -12.133 10.102 27.266 1 97.12 380 TYR B CA 1
ATOM 7430 C C . TYR B 1 380 ? -13.391 10.375 28.078 1 97.12 380 TYR B C 1
ATOM 7432 O O . TYR B 1 380 ? -14.094 11.359 27.844 1 97.12 380 TYR B O 1
ATOM 7440 N N . ALA B 1 381 ? -13.703 9.539 29.094 1 95.06 381 ALA B N 1
ATOM 7441 C CA . ALA B 1 381 ? -14.898 9.656 29.922 1 95.06 381 ALA B CA 1
ATOM 7442 C C . ALA B 1 381 ? -14.93 11 30.641 1 95.06 381 ALA B C 1
ATOM 7444 O O . ALA B 1 381 ? -16 11.539 30.922 1 95.06 381 ALA B O 1
ATOM 7445 N N . VAL B 1 382 ? -13.805 11.586 30.906 1 96.44 382 VAL B N 1
ATOM 7446 C CA . VAL B 1 382 ? -13.68 12.859 31.625 1 96.44 382 VAL B CA 1
ATOM 7447 C C . VAL B 1 382 ? -14.375 13.961 30.812 1 96.44 382 VAL B C 1
ATOM 7449 O O . VAL B 1 382 ? -14.844 14.945 31.391 1 96.44 382 VAL B O 1
ATOM 7452 N N . PHE B 1 383 ? -14.477 13.82 29.516 1 96.75 383 PHE B N 1
ATOM 7453 C CA . PHE B 1 383 ? -15.062 14.836 28.656 1 96.75 383 PHE B CA 1
ATOM 7454 C C . PHE B 1 383 ? -16.578 14.734 28.641 1 96.75 383 PHE B C 1
ATOM 7456 O O . PHE B 1 383 ? -17.266 15.672 28.234 1 96.75 383 PHE B O 1
ATOM 7463 N N . ASP B 1 384 ? -17.203 13.633 29.109 1 95 384 ASP B N 1
ATOM 7464 C CA . ASP B 1 384 ? -18.609 13.328 28.938 1 95 384 ASP B CA 1
ATOM 7465 C C . ASP B 1 384 ? -19.484 14.391 29.594 1 95 384 ASP B C 1
ATOM 7467 O O . ASP B 1 384 ? -20.453 14.875 29 1 95 384 ASP B O 1
ATOM 7471 N N . ALA B 1 385 ? -19.141 14.719 30.812 1 93.75 385 ALA B N 1
ATOM 7472 C CA . ALA B 1 385 ? -19.969 15.664 31.562 1 93.75 385 ALA B CA 1
ATOM 7473 C C . ALA B 1 385 ? -19.953 17.047 30.906 1 93.75 385 ALA B C 1
ATOM 7475 O O . ALA B 1 385 ? -20.953 17.766 30.922 1 93.75 385 ALA B O 1
ATOM 7476 N N . TYR B 1 386 ? -18.844 17.391 30.375 1 94.62 386 TYR B N 1
ATOM 7477 C CA . TYR B 1 386 ? -18.719 18.703 29.75 1 94.62 386 TYR B CA 1
ATOM 7478 C C . TYR B 1 386 ? -19.406 18.734 28.391 1 94.62 386 TYR B C 1
ATOM 7480 O O . TYR B 1 386 ? -19.969 19.766 28 1 94.62 386 TYR B O 1
ATOM 7488 N N . LEU B 1 387 ? -19.297 17.641 27.688 1 94.5 387 LEU B N 1
ATOM 7489 C CA . LEU B 1 387 ? -20.047 17.531 26.438 1 94.5 387 LEU B CA 1
ATOM 7490 C C . LEU B 1 387 ? -21.547 17.641 26.703 1 94.5 387 LEU B C 1
ATOM 7492 O O . LEU B 1 387 ? -22.266 18.344 25.969 1 94.5 387 LEU B O 1
ATOM 7496 N N . ALA B 1 388 ? -22.031 16.984 27.719 1 91.56 388 ALA B N 1
ATOM 7497 C CA . ALA B 1 388 ? -23.438 17.078 28.094 1 91.56 388 ALA B CA 1
ATOM 7498 C C . ALA B 1 388 ? -23.828 18.516 28.422 1 91.56 388 ALA B C 1
ATOM 7500 O O . ALA B 1 388 ? -24.891 18.984 28.047 1 91.56 388 ALA B O 1
ATOM 7501 N N . ALA B 1 389 ? -22.969 19.172 29.156 1 91.25 389 ALA B N 1
ATOM 7502 C CA . ALA B 1 389 ? -23.219 20.562 29.531 1 91.25 389 ALA B CA 1
ATOM 7503 C C . ALA B 1 389 ? -23.297 21.453 28.281 1 91.25 389 ALA B C 1
ATOM 7505 O O . ALA B 1 389 ? -24.156 22.328 28.203 1 91.25 389 ALA B O 1
ATOM 7506 N N . ALA B 1 390 ? -22.422 21.219 27.375 1 92.44 390 ALA B N 1
ATOM 7507 C CA . ALA B 1 390 ? -22.391 22 26.156 1 92.44 390 ALA B CA 1
ATOM 7508 C C . ALA B 1 390 ? -23.672 21.797 25.344 1 92.44 390 ALA B C 1
ATOM 7510 O O . ALA B 1 390 ? -24.172 22.734 24.719 1 92.44 390 ALA B O 1
ATOM 7511 N N . MET B 1 391 ? -24.219 20.625 25.375 1 91.31 391 MET B N 1
ATOM 7512 C CA . MET B 1 391 ? -25.406 20.297 24.594 1 91.31 391 MET B CA 1
ATOM 7513 C C . MET B 1 391 ? -26.641 20.969 25.172 1 91.31 391 MET B C 1
ATOM 7515 O O . MET B 1 391 ? -27.609 21.203 24.453 1 91.31 391 MET B O 1
ATOM 7519 N N . ARG B 1 392 ? -26.594 21.312 26.391 1 90.69 392 ARG B N 1
ATOM 7520 C CA . ARG B 1 392 ? -27.719 21.969 27.047 1 90.69 392 ARG B CA 1
ATOM 7521 C C . ARG B 1 392 ? -27.812 23.438 26.641 1 90.69 392 ARG B C 1
ATOM 7523 O O . ARG B 1 392 ? -28.891 24.031 26.688 1 90.69 392 ARG B O 1
ATOM 7530 N N . ASN B 1 393 ? -26.75 24 26.266 1 92.44 393 ASN B N 1
ATOM 7531 C CA . ASN B 1 393 ? -26.703 25.391 25.812 1 92.44 393 ASN B CA 1
ATOM 7532 C C . ASN B 1 393 ? -26.281 25.484 24.344 1 92.44 393 ASN B C 1
ATOM 7534 O O . ASN B 1 393 ? -25.094 25.375 24.031 1 92.44 393 ASN B O 1
ATOM 7538 N N . PRO B 1 394 ? -27.156 25.781 23.547 1 89.56 394 PRO B N 1
ATOM 7539 C CA . PRO B 1 394 ? -26.859 25.797 22.109 1 89.56 394 PRO B CA 1
ATOM 7540 C C . PRO B 1 394 ? -25.812 26.844 21.719 1 89.56 394 PRO B C 1
ATOM 7542 O O . PRO B 1 394 ? -25.234 26.766 20.641 1 89.56 394 PRO B O 1
ATOM 7545 N N . ARG B 1 395 ? -25.547 27.719 22.578 1 92.19 395 ARG B N 1
ATOM 7546 C CA . ARG B 1 395 ? -24.609 28.797 22.25 1 92.19 395 ARG B CA 1
ATOM 7547 C C . ARG B 1 395 ? -23.172 28.359 22.516 1 92.19 395 ARG B C 1
ATOM 7549 O O . ARG B 1 395 ? -22.234 29 22.031 1 92.19 395 ARG B O 1
ATOM 7556 N N . VAL B 1 396 ? -23.016 27.344 23.281 1 96.12 396 VAL B N 1
ATOM 7557 C CA . VAL B 1 396 ? -21.688 26.906 23.672 1 96.12 396 VAL B CA 1
ATOM 7558 C C . VAL B 1 396 ? -21.078 26.047 22.578 1 96.12 396 VAL B C 1
ATOM 7560 O O . VAL B 1 396 ? -21.766 25.188 22 1 96.12 396 VAL B O 1
ATOM 7563 N N . VAL B 1 397 ? -19.844 26.297 22.219 1 97.69 397 VAL B N 1
ATOM 7564 C CA . VAL B 1 397 ? -19.062 25.516 21.266 1 97.69 397 VAL B CA 1
ATOM 7565 C C . VAL B 1 397 ? -18.062 24.625 22 1 97.69 397 VAL B C 1
ATOM 7567 O O . VAL B 1 397 ? -17.531 25.016 23.047 1 97.69 397 VAL B O 1
ATOM 7570 N N . VAL B 1 398 ? -17.875 23.438 21.453 1 97.81 398 VAL B N 1
ATOM 7571 C CA . VAL B 1 398 ? -16.875 22.531 22.031 1 97.81 398 VAL B CA 1
ATOM 7572 C C . VAL B 1 398 ? -15.664 22.453 21.109 1 97.81 398 VAL B C 1
ATOM 7574 O O . VAL B 1 398 ? -15.805 22.219 19.906 1 97.81 398 VAL B O 1
ATOM 7577 N N . GLY B 1 399 ? -14.508 22.734 21.609 1 98.5 399 GLY B N 1
ATOM 7578 C CA . GLY B 1 399 ? -13.266 22.5 20.891 1 98.5 399 GLY B CA 1
ATOM 7579 C C . GLY B 1 399 ? -12.539 21.25 21.344 1 98.5 399 GLY B C 1
ATOM 7580 O O . GLY B 1 399 ? -12.336 21.031 22.531 1 98.5 399 GLY B O 1
ATOM 7581 N N . PHE B 1 400 ? -12.195 20.359 20.406 1 98.56 400 PHE B N 1
ATOM 7582 C CA . PHE B 1 400 ? -11.328 19.219 20.672 1 98.56 400 PHE B CA 1
ATOM 7583 C C . PHE B 1 400 ? -9.898 19.516 20.266 1 98.56 400 PHE B C 1
ATOM 7585 O O . PHE B 1 400 ? -9.547 19.422 19.078 1 98.56 400 PHE B O 1
ATOM 7592 N N . ALA B 1 401 ? -9.07 19.906 21.219 1 98.81 401 ALA B N 1
ATOM 7593 C CA . ALA B 1 401 ? -7.633 20.062 20.984 1 98.81 401 ALA B CA 1
ATOM 7594 C C . ALA B 1 401 ? -6.902 18.734 21.125 1 98.81 401 ALA B C 1
ATOM 7596 O O . ALA B 1 401 ? -6.609 18.297 22.25 1 98.81 401 ALA B O 1
ATOM 7597 N N . ASP B 1 402 ? -6.555 18.125 20 1 98.75 402 ASP B N 1
ATOM 7598 C CA . ASP B 1 402 ? -5.977 16.797 19.984 1 98.75 402 ASP B CA 1
ATOM 7599 C C . ASP B 1 402 ? -4.453 16.844 20 1 98.75 402 ASP B C 1
ATOM 7601 O O . ASP B 1 402 ? -3.812 16.672 18.969 1 98.75 402 ASP B O 1
ATOM 7605 N N . ASN B 1 403 ? -3.891 17 21.219 1 98.19 403 ASN B N 1
ATOM 7606 C CA . ASN B 1 403 ? -2.459 17.219 21.391 1 98.19 403 ASN B CA 1
ATOM 7607 C C . ASN B 1 403 ? -1.772 15.992 21.984 1 98.19 403 ASN B C 1
ATOM 7609 O O . ASN B 1 403 ? -0.624 16.078 22.422 1 98.19 403 ASN B O 1
ATOM 7613 N N . ARG B 1 404 ? -2.432 14.898 22.031 1 98.12 404 ARG B N 1
ATOM 7614 C CA . ARG B 1 404 ? -1.838 13.727 22.656 1 98.12 404 ARG B CA 1
ATOM 7615 C C . ARG B 1 404 ? -0.626 13.234 21.875 1 98.12 404 ARG B C 1
ATOM 7617 O O . ARG B 1 404 ? 0.364 12.789 22.469 1 98.12 404 ARG B O 1
ATOM 7624 N N . TYR B 1 405 ? -0.727 13.305 20.641 1 97.94 405 TYR B N 1
ATOM 7625 C CA . TYR B 1 405 ? 0.362 12.898 19.75 1 97.94 405 TYR B CA 1
ATOM 7626 C C . TYR B 1 405 ? 0.793 14.055 18.859 1 97.94 405 TYR B C 1
ATOM 7628 O O . TYR B 1 405 ? -0.009 14.93 18.547 1 97.94 405 TYR B O 1
ATOM 7636 N N . SER B 1 406 ? 2.08 14.062 18.469 1 96.44 406 SER B N 1
ATOM 7637 C CA . SER B 1 406 ? 2.529 14.984 17.422 1 96.44 406 SER B CA 1
ATOM 7638 C C . SER B 1 406 ? 2.344 14.383 16.047 1 96.44 406 SER B C 1
ATOM 7640 O O . SER B 1 406 ? 2.264 13.156 15.891 1 96.44 406 SER B O 1
ATOM 7642 N N . ASN B 1 407 ? 2.139 15.227 15.055 1 96 407 ASN B N 1
ATOM 7643 C CA . ASN B 1 407 ? 2.109 14.859 13.641 1 96 407 ASN B CA 1
ATOM 7644 C C . ASN B 1 407 ? 0.908 13.977 13.312 1 96 407 ASN B C 1
ATOM 7646 O O . ASN B 1 407 ? 1.029 13.008 12.562 1 96 407 ASN B O 1
ATOM 7650 N N . GLY B 1 408 ? -0.211 14.32 13.969 1 97.5 408 GLY B N 1
ATOM 7651 C CA . GLY B 1 408 ? -1.427 13.617 13.594 1 97.5 408 GLY B CA 1
ATOM 7652 C C . GLY B 1 408 ? -2.375 13.406 14.766 1 97.5 408 GLY B C 1
ATOM 7653 O O . GLY B 1 408 ? -2.023 13.68 15.914 1 97.5 408 GLY B O 1
ATOM 7654 N N . ALA B 1 409 ? -3.506 12.812 14.461 1 98.38 409 ALA B N 1
ATOM 7655 C CA . ALA B 1 409 ? -4.613 12.672 15.398 1 98.38 409 ALA B CA 1
ATOM 7656 C C . ALA B 1 409 ? -4.43 11.438 16.281 1 98.38 409 ALA B C 1
ATOM 7658 O O . ALA B 1 409 ? -3.688 10.516 15.93 1 98.38 409 ALA B O 1
ATOM 7659 N N . ASP B 1 410 ? -5.016 11.539 17.422 1 98.56 410 ASP B N 1
ATOM 7660 C CA . ASP B 1 410 ? -5.355 10.352 18.203 1 98.56 410 ASP B CA 1
ATOM 7661 C C . ASP B 1 410 ? -6.543 9.617 17.578 1 98.56 410 ASP B C 1
ATOM 7663 O O . ASP B 1 410 ? -7.691 10.047 17.734 1 98.56 410 ASP B O 1
ATOM 7667 N N . VAL B 1 411 ? -6.281 8.484 17 1 98 411 VAL B N 1
ATOM 7668 C CA . VAL B 1 411 ? -7.293 7.738 16.266 1 98 411 VAL B CA 1
ATOM 7669 C C . VAL B 1 411 ? -8.438 7.359 17.188 1 98 411 VAL B C 1
ATOM 7671 O O . VAL B 1 411 ? -9.602 7.363 16.781 1 98 411 VAL B O 1
ATOM 7674 N N . VAL B 1 412 ? -8.172 7.086 18.422 1 97.62 412 VAL B N 1
ATOM 7675 C CA . VAL B 1 412 ? -9.188 6.637 19.375 1 97.62 412 VAL B CA 1
ATOM 7676 C C . VAL B 1 412 ? -10.055 7.816 19.797 1 97.62 412 VAL B C 1
ATOM 7678 O O . VAL B 1 412 ? -11.242 7.656 20.078 1 97.62 412 VAL B O 1
ATOM 7681 N N . LEU B 1 413 ? -9.523 9.023 19.875 1 98.12 413 LEU B N 1
ATOM 7682 C CA . LEU B 1 413 ? -10.352 10.203 20.141 1 98.12 413 LEU B CA 1
ATOM 7683 C C . LEU B 1 413 ? -11.375 10.398 19.031 1 98.12 413 LEU B C 1
ATOM 7685 O O . LEU B 1 413 ? -12.523 10.758 19.297 1 98.12 413 LEU B O 1
ATOM 7689 N N . ILE B 1 414 ? -10.914 10.266 17.812 1 97.75 414 ILE B N 1
ATOM 7690 C CA . ILE B 1 414 ? -11.82 10.406 16.688 1 97.75 414 ILE B CA 1
ATOM 7691 C C . ILE B 1 414 ? -12.961 9.391 16.797 1 97.75 414 ILE B C 1
ATOM 7693 O O . ILE B 1 414 ? -14.125 9.727 16.562 1 97.75 414 ILE B O 1
ATOM 7697 N N . ARG B 1 415 ? -12.641 8.125 17.156 1 96.06 415 ARG B N 1
ATOM 7698 C CA . ARG B 1 415 ? -13.672 7.113 17.406 1 96.06 415 ARG B CA 1
ATOM 7699 C C . ARG B 1 415 ? -14.625 7.566 18.5 1 96.06 415 ARG B C 1
ATOM 7701 O O . ARG B 1 415 ? -15.836 7.352 18.406 1 96.06 415 ARG B O 1
ATOM 7708 N N . TYR B 1 416 ? -14.07 8.164 19.562 1 96.19 416 TYR B N 1
ATOM 7709 C CA . TYR B 1 416 ? -14.875 8.695 20.656 1 96.19 416 TYR B CA 1
ATOM 7710 C C . TYR B 1 416 ? -15.844 9.758 20.156 1 96.19 416 TYR B C 1
ATOM 7712 O O . TYR B 1 416 ? -17.031 9.727 20.469 1 96.19 416 TYR B O 1
ATOM 7720 N N . MET B 1 417 ? -15.352 10.672 19.406 1 95.81 417 MET B N 1
ATOM 7721 C CA . MET B 1 417 ? -16.172 11.742 18.844 1 95.81 417 MET B CA 1
ATOM 7722 C C . MET B 1 417 ? -17.312 11.172 18 1 95.81 417 MET B C 1
ATOM 7724 O O . MET B 1 417 ? -18.453 11.625 18.109 1 95.81 417 MET B O 1
ATOM 7728 N N . GLU B 1 418 ? -16.969 10.188 17.188 1 93.38 418 GLU B N 1
ATOM 7729 C CA . GLU B 1 418 ? -17.984 9.531 16.359 1 93.38 418 GLU B CA 1
ATOM 7730 C C . GLU B 1 418 ? -19.047 8.859 17.219 1 93.38 418 GLU B C 1
ATOM 7732 O O . GLU B 1 418 ? -20.234 8.922 16.891 1 93.38 418 GLU B O 1
ATOM 7737 N N . SER B 1 419 ? -18.578 8.211 18.25 1 90.88 419 SER B N 1
ATOM 7738 C CA . SER B 1 419 ? -19.5 7.527 19.141 1 90.88 419 SER B CA 1
ATOM 7739 C C . SER B 1 419 ? -20.453 8.516 19.812 1 90.88 419 SER B C 1
ATOM 7741 O O . SER B 1 419 ? -21.609 8.203 20.078 1 90.88 419 SER B O 1
ATOM 7743 N N . GLN B 1 420 ? -20 9.711 20.141 1 85.75 420 GLN B N 1
ATOM 7744 C CA . GLN B 1 420 ? -20.812 10.734 20.781 1 85.75 420 GLN B CA 1
ATOM 7745 C C . GLN B 1 420 ? -21.875 11.258 19.812 1 85.75 420 GLN B C 1
ATOM 7747 O O . GLN B 1 420 ? -22.969 11.633 20.234 1 85.75 420 GLN B O 1
ATOM 7752 N N . HIS B 1 421 ? -21.562 11.219 18.625 1 81.62 421 HIS B N 1
ATOM 7753 C CA . HIS B 1 421 ? -22.547 11.602 17.609 1 81.62 421 HIS B CA 1
ATOM 7754 C C . HIS B 1 421 ? -23.609 10.531 17.438 1 81.62 421 HIS B C 1
ATOM 7756 O O . HIS B 1 421 ? -24.797 10.852 17.297 1 81.62 421 HIS B O 1
ATOM 7762 N N . SER B 1 422 ? -23.172 9.328 17.438 1 76.5 422 SER B N 1
ATOM 7763 C CA . SER B 1 422 ? -24.078 8.219 17.141 1 76.5 422 SER B CA 1
ATOM 7764 C C . SER B 1 422 ? -24.875 7.809 18.375 1 76.5 422 SER B C 1
ATOM 7766 O O . SER B 1 422 ? -25.844 7.043 18.266 1 76.5 422 SER B O 1
ATOM 7768 N N . SER B 1 423 ? -24.438 8.305 19.469 1 76.5 423 SER B N 1
ATOM 7769 C CA . SER B 1 423 ? -25.125 7.957 20.703 1 76.5 423 SER B CA 1
ATOM 7770 C C . SER B 1 423 ? -26.344 8.852 20.938 1 76.5 423 SER B C 1
ATOM 7772 O O . SER B 1 423 ? -26.766 9.578 20.047 1 76.5 423 SER B O 1
ATOM 7774 N N . ALA B 1 424 ? -26.859 8.688 22.125 1 69.44 424 ALA B N 1
ATOM 7775 C CA . ALA B 1 424 ? -28.047 9.438 22.531 1 69.44 424 ALA B CA 1
ATOM 7776 C C . ALA B 1 424 ? -27.766 10.93 22.609 1 69.44 424 ALA B C 1
ATOM 7778 O O . ALA B 1 424 ? -28.672 11.758 22.453 1 69.44 424 ALA B O 1
ATOM 7779 N N . SER B 1 425 ? -26.516 11.312 22.688 1 74.31 425 SER B N 1
ATOM 7780 C CA . SER B 1 425 ? -26.125 12.719 22.797 1 74.31 425 SER B CA 1
ATOM 7781 C C . SER B 1 425 ? -26.203 13.422 21.453 1 74.31 425 SER B C 1
ATOM 7783 O O . SER B 1 425 ? -26.453 14.625 21.391 1 74.31 425 SER B O 1
ATOM 7785 N N . HIS B 1 426 ? -25.938 12.703 20.391 1 81.38 426 HIS B N 1
ATOM 7786 C CA . HIS B 1 426 ? -26.031 13.141 19 1 81.38 426 HIS B CA 1
ATOM 7787 C C . HIS B 1 426 ? -25.344 14.484 18.797 1 81.38 426 HIS B C 1
ATOM 7789 O O . HIS B 1 426 ? -25.938 15.43 18.266 1 81.38 426 HIS B O 1
ATOM 7795 N N . ILE B 1 427 ? -24.188 14.625 19.266 1 88.69 427 ILE B N 1
ATOM 7796 C CA . ILE B 1 427 ? -23.453 15.867 19.109 1 88.69 427 ILE B CA 1
ATOM 7797 C C . ILE B 1 427 ? -23.125 16.094 17.625 1 88.69 427 ILE B C 1
ATOM 7799 O O . ILE B 1 427 ? -22.344 15.344 17.047 1 88.69 427 ILE B O 1
ATOM 7803 N N . PRO B 1 428 ? -23.734 17.062 17.047 1 93.94 428 PRO B N 1
ATOM 7804 C CA . PRO B 1 428 ? -23.469 17.312 15.625 1 93.94 428 PRO B CA 1
ATOM 7805 C C . PRO B 1 428 ? -22.109 17.969 15.391 1 93.94 428 PRO B C 1
ATOM 7807 O O . PRO B 1 428 ? -21.562 18.609 16.281 1 93.94 428 PRO B O 1
ATOM 7810 N N . MET B 1 429 ? -21.531 17.828 14.227 1 94.88 429 MET B N 1
ATOM 7811 C CA . MET B 1 429 ? -20.25 18.422 13.898 1 94.88 429 MET B CA 1
ATOM 7812 C C . MET B 1 429 ? -20.312 19.938 13.922 1 94.88 429 MET B C 1
ATOM 7814 O O . MET B 1 429 ? -19.297 20.609 14.102 1 94.88 429 MET B O 1
ATOM 7818 N N . SER B 1 430 ? -21.516 20.516 13.781 1 95.69 430 SER B N 1
ATOM 7819 C CA . SER B 1 430 ? -21.719 21.953 13.828 1 95.69 430 SER B CA 1
ATOM 7820 C C . SER B 1 430 ? -21.562 22.484 15.25 1 95.69 430 SER B C 1
ATOM 7822 O O . SER B 1 430 ? -21.547 23.703 15.469 1 95.69 430 SER B O 1
ATOM 7824 N N . LYS B 1 431 ? -21.328 21.547 16.234 1 94.81 431 LYS B N 1
ATOM 7825 C CA . LYS B 1 431 ? -21.188 21.922 17.641 1 94.81 431 LYS B CA 1
ATOM 7826 C C . LYS B 1 431 ? -19.719 21.938 18.062 1 94.81 431 LYS B C 1
ATOM 7828 O O . LYS B 1 431 ? -19.391 22.438 19.141 1 94.81 431 LYS B O 1
ATOM 7833 N N . PHE B 1 432 ? -18.906 21.406 17.203 1 94.56 432 PHE B N 1
ATOM 7834 C CA . PHE B 1 432 ? -17.547 21.328 17.734 1 94.56 432 PHE B CA 1
ATOM 7835 C C . PHE B 1 432 ? -16.516 21.734 16.688 1 94.56 432 PHE B C 1
ATOM 7837 O O . PHE B 1 432 ? -16.797 21.703 15.492 1 94.56 432 PHE B O 1
ATOM 7844 N N . ALA B 1 433 ? -15.391 22.266 17.125 1 98 433 ALA B N 1
ATOM 7845 C CA . ALA B 1 433 ? -14.141 22.453 16.391 1 98 433 ALA B CA 1
ATOM 7846 C C . ALA B 1 433 ? -13.133 21.344 16.719 1 98 433 ALA B C 1
ATOM 7848 O O . ALA B 1 433 ? -13.141 20.812 17.828 1 98 433 ALA B O 1
ATOM 7849 N N . TYR B 1 434 ? -12.312 20.984 15.727 1 98.38 434 TYR B N 1
ATOM 7850 C CA . TYR B 1 434 ? -11.32 19.938 15.953 1 98.38 434 TYR B CA 1
ATOM 7851 C C . TYR B 1 434 ? -10.023 20.25 15.203 1 98.38 434 TYR B C 1
ATOM 7853 O O . TYR B 1 434 ? -10.062 20.766 14.078 1 98.38 434 TYR B O 1
ATOM 7861 N N . ALA B 1 435 ? -8.906 19.953 15.82 1 98.56 435 ALA B N 1
ATOM 7862 C CA . ALA B 1 435 ? -7.617 19.891 15.141 1 98.56 435 ALA B CA 1
ATOM 7863 C C . ALA B 1 435 ? -6.66 18.953 15.875 1 98.56 435 ALA B C 1
ATOM 7865 O O . ALA B 1 435 ? -6.672 18.875 17.109 1 98.56 435 ALA B O 1
ATOM 7866 N N . GLY B 1 436 ? -5.828 18.203 15.164 1 98 436 GLY B N 1
ATOM 7867 C CA . GLY B 1 436 ? -4.793 17.312 15.688 1 98 436 GLY B CA 1
ATOM 7868 C C . GLY B 1 436 ? -3.666 17.078 14.695 1 98 436 GLY B C 1
ATOM 7869 O O . GLY B 1 436 ? -3.395 15.93 14.328 1 98 436 GLY B O 1
ATOM 7870 N N . TRP B 1 437 ? -2.953 18.141 14.352 1 95.69 437 TRP B N 1
ATOM 7871 C CA . TRP B 1 437 ? -1.971 18 13.281 1 95.69 437 TRP B CA 1
ATOM 7872 C C . TRP B 1 437 ? -0.644 18.641 13.672 1 95.69 437 TRP B C 1
ATOM 7874 O O . TRP B 1 437 ? -0.614 19.594 14.461 1 95.69 437 TRP B O 1
ATOM 7884 N N . ASN B 1 438 ? 0.504 18.078 13.203 1 92.94 438 ASN B N 1
ATOM 7885 C CA . ASN B 1 438 ? 1.85 18.641 13.281 1 92.94 438 ASN B CA 1
ATOM 7886 C C . ASN B 1 438 ? 2.264 18.922 14.727 1 92.94 438 ASN B C 1
ATOM 7888 O O . ASN B 1 438 ? 2.268 18.016 15.555 1 92.94 438 ASN B O 1
ATOM 7892 N N . THR B 1 439 ? 2.58 20.188 15.07 1 94.62 439 THR B N 1
ATOM 7893 C CA . THR B 1 439 ? 3.068 20.516 16.406 1 94.62 439 THR B CA 1
ATOM 7894 C C . THR B 1 439 ? 1.909 20.875 17.328 1 94.62 439 THR B C 1
ATOM 7896 O O . THR B 1 439 ? 0.784 21.078 16.875 1 94.62 439 THR B O 1
ATOM 7899 N N . ASP B 1 440 ? 2.238 20.922 18.625 1 95.88 440 ASP B N 1
ATOM 7900 C CA . ASP B 1 440 ? 1.263 21.344 19.625 1 95.88 440 ASP B CA 1
ATOM 7901 C C . ASP B 1 440 ? 0.723 22.734 19.297 1 95.88 440 ASP B C 1
ATOM 7903 O O . ASP B 1 440 ? -0.485 22.969 19.359 1 95.88 440 ASP B O 1
ATOM 7907 N N . GLY B 1 441 ? 1.582 23.594 18.922 1 96.06 441 GLY B N 1
ATOM 7908 C CA . GLY B 1 441 ? 1.185 24.953 18.594 1 96.06 441 GLY B CA 1
ATOM 7909 C C . GLY B 1 441 ? 0.254 25.031 17.391 1 96.06 441 GLY B C 1
ATOM 7910 O O . GLY B 1 441 ? -0.714 25.797 17.406 1 96.06 441 GLY B O 1
ATOM 7911 N N . ASN B 1 442 ? 0.505 24.25 16.359 1 96.94 442 ASN B N 1
ATOM 7912 C CA . ASN B 1 442 ? -0.355 24.234 15.18 1 96.94 442 ASN B CA 1
ATOM 7913 C C . ASN B 1 442 ? -1.757 23.734 15.523 1 96.94 442 ASN B C 1
ATOM 7915 O O . ASN B 1 442 ? -2.75 24.297 15.062 1 96.94 442 ASN B O 1
ATOM 7919 N N . THR B 1 443 ? -1.796 22.719 16.281 1 97.94 443 THR B N 1
ATOM 7920 C CA . THR B 1 443 ? -3.07 22.141 16.719 1 97.94 443 THR B CA 1
ATOM 7921 C C . THR B 1 443 ? -3.857 23.156 17.547 1 97.94 443 THR B C 1
ATOM 7923 O O . THR B 1 443 ? -5.02 23.438 17.25 1 97.94 443 THR B O 1
ATOM 7926 N N . LEU B 1 444 ? -3.213 23.734 18.531 1 98.25 444 LEU B N 1
ATOM 7927 C CA . LEU B 1 444 ? -3.875 24.656 19.453 1 98.25 444 LEU B CA 1
ATOM 7928 C C . LEU B 1 444 ? -4.367 25.891 18.703 1 98.25 444 LEU B C 1
ATOM 7930 O O . LEU B 1 444 ? -5.535 26.266 18.828 1 98.25 444 LEU B O 1
ATOM 7934 N N . GLY B 1 445 ? -3.49 26.469 17.938 1 98.19 445 GLY B N 1
ATOM 7935 C CA . GLY B 1 445 ? -3.898 27.656 17.203 1 98.19 445 GLY B CA 1
ATOM 7936 C C . GLY B 1 445 ? -5.078 27.422 16.281 1 98.19 445 GLY B C 1
ATOM 7937 O O . GLY B 1 445 ? -5.961 28.266 16.141 1 98.19 445 GLY B O 1
ATOM 7938 N N . THR B 1 446 ? -5.117 26.25 15.656 1 98.62 446 THR B N 1
ATOM 7939 C CA . THR B 1 446 ? -6.18 25.906 14.719 1 98.62 446 THR B CA 1
ATOM 7940 C C . THR B 1 446 ? -7.508 25.719 15.453 1 98.62 446 THR B C 1
ATOM 7942 O O . THR B 1 446 ? -8.516 26.312 15.086 1 98.62 446 THR B O 1
ATOM 7945 N N . VAL B 1 447 ? -7.531 24.969 16.5 1 98.69 447 VAL B N 1
ATOM 7946 C CA . VAL B 1 447 ? -8.789 24.625 17.156 1 98.69 447 VAL B CA 1
ATOM 7947 C C . VAL B 1 447 ? -9.297 25.828 17.953 1 98.69 447 VAL B C 1
ATOM 7949 O O . VAL B 1 447 ? -10.508 26.078 18.031 1 98.69 447 VAL B O 1
ATOM 7952 N N . ILE B 1 448 ? -8.43 26.609 18.562 1 98.75 448 ILE B N 1
ATOM 7953 C CA . ILE B 1 448 ? -8.836 27.797 19.297 1 98.75 448 ILE B CA 1
ATOM 7954 C C . ILE B 1 448 ? -9.477 28.797 18.359 1 98.75 448 ILE B C 1
ATOM 7956 O O . ILE B 1 448 ? -10.562 29.328 18.625 1 98.75 448 ILE B O 1
ATOM 7960 N N . SER B 1 449 ? -8.789 29.031 17.266 1 98.81 449 SER B N 1
ATOM 7961 C CA . SER B 1 449 ? -9.32 29.969 16.281 1 98.81 449 SER B CA 1
ATOM 7962 C C . SER B 1 449 ? -10.68 29.531 15.766 1 98.81 449 SER B C 1
ATOM 7964 O O . SER B 1 449 ? -11.625 30.328 15.711 1 98.81 449 SER B O 1
ATOM 7966 N N . SER B 1 450 ? -10.758 28.266 15.398 1 98.75 450 SER B N 1
ATOM 7967 C CA . SER B 1 450 ? -12.016 27.719 14.906 1 98.75 450 SER B CA 1
ATOM 7968 C C . SER B 1 450 ? -13.117 27.844 15.953 1 98.75 450 SER B C 1
ATOM 7970 O O . SER B 1 450 ? -14.234 28.266 15.648 1 98.75 450 SER B O 1
ATOM 7972 N N . SER B 1 451 ? -12.844 27.547 17.203 1 98.69 451 SER B N 1
ATOM 7973 C CA . SER B 1 451 ? -13.812 27.594 18.281 1 98.69 451 SER B CA 1
ATOM 7974 C C . SER B 1 451 ? -14.32 29.016 18.531 1 98.69 451 SER B C 1
ATOM 7976 O O . SER B 1 451 ? -15.516 29.234 18.703 1 98.69 451 SER B O 1
ATOM 7978 N N . LEU B 1 452 ? -13.422 29.953 18.531 1 98.69 452 LEU B N 1
ATOM 7979 C CA . LEU B 1 452 ? -13.797 31.344 18.781 1 98.69 452 LEU B CA 1
ATOM 7980 C C . LEU B 1 452 ? -14.695 31.859 17.672 1 98.69 452 LEU B C 1
ATOM 7982 O O . LEU B 1 452 ? -15.695 32.531 17.938 1 98.69 452 LEU B O 1
ATOM 7986 N N . LEU B 1 453 ? -14.328 31.547 16.453 1 98.56 453 LEU B N 1
ATOM 7987 C CA . LEU B 1 453 ? -15.125 32.031 15.328 1 98.56 453 LEU B CA 1
ATOM 7988 C C . LEU B 1 453 ? -16.516 31.406 15.336 1 98.56 453 LEU B C 1
ATOM 7990 O O . LEU B 1 453 ? -17.5 32.062 15.039 1 98.56 453 LEU B O 1
ATOM 7994 N N . MET B 1 454 ? -16.562 30.141 15.672 1 98.38 454 MET B N 1
ATOM 7995 C CA . MET B 1 454 ? -17.859 29.484 15.766 1 98.38 454 MET B CA 1
ATOM 7996 C C . MET B 1 454 ? -18.719 30.094 16.859 1 98.38 454 MET B C 1
ATOM 7998 O O . MET B 1 454 ? -19.938 30.156 16.734 1 98.38 454 MET B O 1
ATOM 8002 N N . ALA B 1 455 ? -18.094 30.5 17.938 1 98.06 455 ALA B N 1
ATOM 8003 C CA . ALA B 1 455 ? -18.812 31.172 19.031 1 98.06 455 ALA B CA 1
ATOM 8004 C C . ALA B 1 455 ? -19.281 32.562 18.609 1 98.06 455 ALA B C 1
ATOM 8006 O O . ALA B 1 455 ? -20.375 33 19 1 98.06 455 ALA B O 1
ATOM 8007 N N . LEU B 1 456 ? -18.547 33.219 17.812 1 97.31 456 LEU B N 1
ATOM 8008 C CA . LEU B 1 456 ? -18.844 34.562 17.391 1 97.31 456 LEU B CA 1
ATOM 8009 C C . LEU B 1 456 ? -19.922 34.594 16.328 1 97.31 456 LEU B C 1
ATOM 8011 O O . LEU B 1 456 ? -20.719 35.531 16.25 1 97.31 456 LEU B O 1
ATOM 8015 N N . PHE B 1 457 ? -19.906 33.531 15.516 1 96.75 457 PHE B N 1
ATOM 8016 C CA . PHE B 1 457 ? -20.797 33.5 14.359 1 96.75 457 PHE B CA 1
ATOM 8017 C C . PHE B 1 457 ? -21.609 32.219 14.32 1 96.75 457 PHE B C 1
ATOM 8019 O O . PHE B 1 457 ? -21.438 31.406 13.406 1 96.75 457 PHE B O 1
ATOM 8026 N N . PRO B 1 458 ? -22.578 32.094 15.133 1 96 458 PRO B N 1
ATOM 8027 C CA . PRO B 1 458 ? -23.375 30.859 15.211 1 96 458 PRO B CA 1
ATOM 8028 C C . PRO B 1 458 ? -24.109 30.547 13.906 1 96 458 PRO B C 1
ATOM 8030 O O . PRO B 1 458 ? -24.328 29.375 13.586 1 96 458 PRO B O 1
ATOM 8033 N N . ALA B 1 459 ? -24.406 31.516 13.133 1 95.38 459 ALA B N 1
ATOM 8034 C CA . ALA B 1 459 ? -25.141 31.312 11.883 1 95.38 459 ALA B CA 1
ATOM 8035 C C . ALA B 1 459 ? -24.297 30.562 10.859 1 95.38 459 ALA B C 1
ATOM 8037 O O . ALA B 1 459 ? -24.828 30.016 9.891 1 95.38 459 ALA B O 1
ATOM 8038 N N . LYS B 1 460 ? -22.984 30.5 11.07 1 96.25 460 LYS B N 1
ATOM 8039 C CA . LYS B 1 460 ? -22.062 29.891 10.117 1 96.25 460 LYS B CA 1
ATOM 8040 C C . LYS B 1 460 ? -21.672 28.484 10.547 1 96.25 460 LYS B C 1
ATOM 8042 O O . LYS B 1 460 ? -20.922 27.797 9.852 1 96.25 460 LYS B O 1
ATOM 8047 N N . ARG B 1 461 ? -22.219 27.969 11.578 1 96.81 461 ARG B N 1
ATOM 8048 C CA . ARG B 1 461 ? -21.734 26.719 12.18 1 96.81 461 ARG B CA 1
ATOM 8049 C C . ARG B 1 461 ? -21.984 25.531 11.25 1 96.81 461 ARG B C 1
ATOM 8051 O O . ARG B 1 461 ? -21.172 24.609 11.195 1 96.81 461 ARG B O 1
ATOM 8058 N N . GLU B 1 462 ? -23.047 25.547 10.516 1 95.69 462 GLU B N 1
ATOM 8059 C CA . GLU B 1 462 ? -23.281 24.469 9.562 1 95.69 462 GLU B CA 1
ATOM 8060 C C . GLU B 1 462 ? -22.234 24.469 8.461 1 95.69 462 GLU B C 1
ATOM 8062 O O . GLU B 1 462 ? -21.719 23.406 8.078 1 95.69 462 GLU B O 1
ATOM 8067 N N . GLU B 1 463 ? -21.844 25.594 8 1 94.5 463 GLU B N 1
ATOM 8068 C CA . GLU B 1 463 ? -20.828 25.719 6.969 1 94.5 463 GLU B CA 1
ATOM 8069 C C . GLU B 1 463 ? -19.453 25.359 7.512 1 94.5 463 GLU B C 1
ATOM 8071 O O . GLU B 1 463 ? -18.594 24.844 6.777 1 94.5 463 GLU B O 1
ATOM 8076 N N . SER B 1 464 ? -19.297 25.578 8.828 1 96.69 464 SER B N 1
ATOM 8077 C CA . SER B 1 464 ? -18 25.297 9.445 1 96.69 464 SER B CA 1
ATOM 8078 C C . SER B 1 464 ? -17.703 23.812 9.453 1 96.69 464 SER B C 1
ATOM 8080 O O . SER B 1 464 ? -16.547 23.406 9.656 1 96.69 464 SER B O 1
ATOM 8082 N N . THR B 1 465 ? -18.719 22.938 9.219 1 96.94 465 THR B N 1
ATOM 8083 C CA . THR B 1 465 ? -18.531 21.5 9.203 1 96.94 465 THR B CA 1
ATOM 8084 C C . THR B 1 465 ? -17.609 21.094 8.055 1 96.94 465 THR B C 1
ATOM 8086 O O . THR B 1 465 ? -16.938 20.047 8.125 1 96.94 465 THR B O 1
ATOM 8089 N N . TRP B 1 466 ? -17.562 21.938 7.078 1 94.5 466 TRP B N 1
ATOM 8090 C CA . TRP B 1 466 ? -16.672 21.703 5.945 1 94.5 466 TRP B CA 1
ATOM 8091 C C . TRP B 1 466 ? -15.219 21.656 6.398 1 94.5 466 TRP B C 1
ATOM 8093 O O . TRP B 1 466 ? -14.484 20.719 6.074 1 94.5 466 TRP B O 1
ATOM 8103 N N . PHE B 1 467 ? -14.844 22.641 7.121 1 96.5 467 PHE B N 1
ATOM 8104 C CA . PHE B 1 467 ? -13.492 22.766 7.648 1 96.5 467 PHE B CA 1
ATOM 8105 C C . PHE B 1 467 ? -13.195 21.641 8.641 1 96.5 467 PHE B C 1
ATOM 8107 O O . PHE B 1 467 ? -12.125 21.031 8.602 1 96.5 467 PHE B O 1
ATOM 8114 N N . ASN B 1 468 ? -14.102 21.328 9.438 1 95.81 468 ASN B N 1
ATOM 8115 C CA . ASN B 1 468 ? -13.922 20.297 10.453 1 95.81 468 ASN B CA 1
ATOM 8116 C C . ASN B 1 468 ? -13.75 18.906 9.82 1 95.81 468 ASN B C 1
ATOM 8118 O O . ASN B 1 468 ? -12.93 18.109 10.281 1 95.81 468 ASN B O 1
ATOM 8122 N N . ALA B 1 469 ? -14.562 18.656 8.836 1 96.5 469 ALA B N 1
ATOM 8123 C CA . ALA B 1 469 ? -14.438 17.375 8.125 1 96.5 469 ALA B CA 1
ATOM 8124 C C . ALA B 1 469 ? -13.062 17.25 7.48 1 96.5 469 ALA B C 1
ATOM 8126 O O . ALA B 1 469 ? -12.461 16.172 7.496 1 96.5 469 ALA B O 1
ATOM 8127 N N . GLN B 1 470 ? -12.547 18.312 6.961 1 95.69 470 GLN B N 1
ATOM 8128 C CA . GLN B 1 470 ? -11.219 18.312 6.363 1 95.69 470 GLN B CA 1
ATOM 8129 C C . GLN B 1 470 ? -10.141 18.062 7.418 1 95.69 470 GLN B C 1
ATOM 8131 O O . GLN B 1 470 ? -9.148 17.391 7.148 1 95.69 470 GLN B O 1
ATOM 8136 N N . ARG B 1 471 ? -10.367 18.641 8.562 1 96.69 471 ARG B N 1
ATOM 8137 C CA . ARG B 1 471 ? -9.398 18.438 9.633 1 96.69 471 ARG B CA 1
ATOM 8138 C C . ARG B 1 471 ? -9.344 16.969 10.055 1 96.69 471 ARG B C 1
ATOM 8140 O O . ARG B 1 471 ? -8.258 16.406 10.234 1 96.69 471 ARG B O 1
ATOM 8147 N N . ILE B 1 472 ? -10.477 16.359 10.195 1 97.56 472 ILE B N 1
ATOM 8148 C CA . ILE B 1 472 ? -10.508 14.945 10.57 1 97.56 472 ILE B CA 1
ATOM 8149 C C . ILE B 1 472 ? -9.852 14.109 9.477 1 97.56 472 ILE B C 1
ATOM 8151 O O . ILE B 1 472 ? -9.086 13.188 9.773 1 97.56 472 ILE B O 1
ATOM 8155 N N . LEU B 1 473 ? -10.133 14.453 8.234 1 97.56 473 LEU B N 1
ATOM 8156 C CA . LEU B 1 473 ? -9.547 13.727 7.117 1 97.56 473 LEU B CA 1
ATOM 8157 C C . LEU B 1 473 ? -8.023 13.867 7.121 1 97.56 473 LEU B C 1
ATOM 8159 O O . LEU B 1 473 ? -7.305 12.867 7.059 1 97.56 473 LEU B O 1
ATOM 8163 N N . GLU B 1 474 ? -7.527 15.055 7.188 1 97.5 474 GLU B N 1
ATOM 8164 C CA . GLU B 1 474 ? -6.09 15.297 7.102 1 97.5 474 GLU B CA 1
ATOM 8165 C C . GLU B 1 474 ? -5.367 14.773 8.344 1 97.5 474 GLU B C 1
ATOM 8167 O O . GLU B 1 474 ? -4.367 14.062 8.227 1 97.5 474 GLU B O 1
ATOM 8172 N N . ASP B 1 475 ? -5.91 15.117 9.516 1 98.12 475 ASP B N 1
ATOM 8173 C CA . ASP B 1 475 ? -5.184 14.859 10.758 1 98.12 475 ASP B CA 1
ATOM 8174 C C . ASP B 1 475 ? -5.246 13.375 11.125 1 98.12 475 ASP B C 1
ATOM 8176 O O . ASP B 1 475 ? -4.27 12.82 11.641 1 98.12 475 ASP B O 1
ATOM 8180 N N . CYS B 1 476 ? -6.375 12.75 10.844 1 98.06 476 CYS B N 1
ATOM 8181 C CA . CYS B 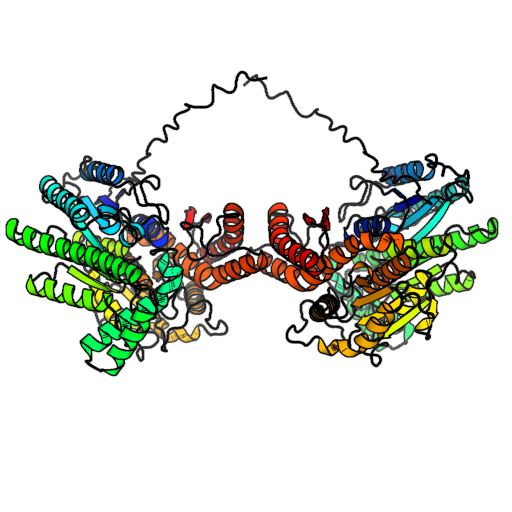1 476 ? -6.555 11.359 11.258 1 98.06 476 CYS B CA 1
ATOM 8182 C C . CYS B 1 476 ? -6.312 10.414 10.094 1 98.06 476 CYS B C 1
ATOM 8184 O O . CYS B 1 476 ? -5.395 9.586 10.141 1 98.06 476 CYS B O 1
ATOM 8186 N N . SER B 1 477 ? -7.062 10.578 9.031 1 97.88 477 SER B N 1
ATOM 8187 C CA . SER B 1 477 ? -6.988 9.625 7.93 1 97.88 477 SER B CA 1
ATOM 8188 C C . SER B 1 477 ? -5.633 9.688 7.23 1 97.88 477 SER B C 1
ATOM 8190 O O . SER B 1 477 ? -5.094 8.664 6.809 1 97.88 477 SER B O 1
ATOM 8192 N N . TYR B 1 478 ? -5.059 10.828 7.074 1 97.81 478 TYR B N 1
ATOM 8193 C CA . TYR B 1 478 ? -3.799 10.938 6.348 1 97.81 478 TYR B CA 1
ATOM 8194 C C . TYR B 1 478 ? -2.613 10.914 7.305 1 97.81 478 TYR B C 1
ATOM 8196 O O . TYR B 1 478 ? -1.862 9.938 7.348 1 97.81 478 TYR B O 1
ATOM 8204 N N . GLN B 1 479 ? -2.49 11.93 8.195 1 97.69 479 GLN B N 1
ATOM 8205 C CA . GLN B 1 479 ? -1.291 12.102 9.008 1 97.69 479 GLN B CA 1
ATOM 8206 C C . GLN B 1 479 ? -1.089 10.914 9.945 1 97.69 479 GLN B C 1
ATOM 8208 O O . GLN B 1 479 ? 0.025 10.398 10.078 1 97.69 479 GLN B O 1
ATOM 8213 N N . ALA B 1 480 ? -2.174 10.469 10.602 1 97.44 480 ALA B N 1
ATOM 8214 C CA . ALA B 1 480 ? -2.031 9.43 11.617 1 97.44 480 ALA B CA 1
ATOM 8215 C C . ALA B 1 480 ? -2.006 8.039 10.977 1 97.44 480 ALA B C 1
ATOM 8217 O O . ALA B 1 480 ? -1.532 7.078 11.594 1 97.44 480 ALA B O 1
ATOM 8218 N N . GLN B 1 481 ? -2.527 7.953 9.727 1 96.25 481 GLN B N 1
ATOM 8219 C CA . GLN B 1 481 ? -2.725 6.598 9.227 1 96.25 481 GLN B CA 1
ATOM 8220 C C . GLN B 1 481 ? -2.113 6.426 7.84 1 96.25 481 GLN B C 1
ATOM 8222 O O . GLN B 1 481 ? -0.962 6.004 7.711 1 96.25 481 GLN B O 1
ATOM 8227 N N . TRP B 1 482 ? -2.631 6.973 6.766 1 97.12 482 TRP B N 1
ATOM 8228 C CA . TRP B 1 482 ? -2.287 6.66 5.383 1 97.12 482 TRP B CA 1
ATOM 8229 C C . TRP B 1 482 ? -0.868 7.113 5.059 1 97.12 482 TRP B C 1
ATOM 8231 O O . TRP B 1 482 ? -0.18 6.484 4.25 1 97.12 482 TRP B O 1
ATOM 8241 N N . ARG B 1 483 ? -0.413 8.211 5.602 1 96.69 483 ARG B N 1
ATOM 8242 C CA . ARG B 1 483 ? 0.924 8.711 5.309 1 96.69 483 ARG B CA 1
ATOM 8243 C C . ARG B 1 483 ? 1.971 7.613 5.473 1 96.69 483 ARG B C 1
ATOM 8245 O O . ARG B 1 483 ? 2.883 7.492 4.648 1 96.69 483 ARG B O 1
ATOM 8252 N N . GLN B 1 484 ? 1.824 6.793 6.465 1 94.25 484 GLN B N 1
ATOM 8253 C CA . GLN B 1 484 ? 2.758 5.695 6.695 1 94.25 484 GLN B CA 1
ATOM 8254 C C . GLN B 1 484 ? 2.666 4.652 5.582 1 94.25 484 GLN B C 1
ATOM 8256 O O . GLN B 1 484 ? 3.68 4.086 5.172 1 94.25 484 GLN B O 1
ATOM 8261 N N . GLY B 1 485 ? 1.414 4.379 5.242 1 94.12 485 GLY B N 1
ATOM 8262 C CA . GLY B 1 485 ? 1.227 3.475 4.117 1 94.12 485 GLY B CA 1
ATOM 8263 C C . GLY B 1 485 ? 1.874 3.973 2.84 1 94.12 485 GLY B C 1
ATOM 8264 O O . GLY B 1 485 ? 2.484 3.195 2.104 1 94.12 485 GLY B O 1
ATOM 8265 N N . LEU B 1 486 ? 1.759 5.27 2.561 1 95.75 486 LEU B N 1
ATOM 8266 C CA . LEU B 1 486 ? 2.369 5.895 1.393 1 95.75 486 LEU B CA 1
ATOM 8267 C C . LEU B 1 486 ? 3.889 5.777 1.445 1 95.75 486 LEU B C 1
ATOM 8269 O O . LEU B 1 486 ? 4.523 5.43 0.447 1 95.75 486 LEU B O 1
ATOM 8273 N N . VAL B 1 487 ? 4.473 6.07 2.598 1 94.25 487 VAL B N 1
ATOM 8274 C CA . VAL B 1 487 ? 5.918 5.996 2.775 1 94.25 487 VAL B CA 1
ATOM 8275 C C . VAL B 1 487 ? 6.395 4.562 2.559 1 94.25 487 VAL B C 1
ATOM 8277 O O . VAL B 1 487 ? 7.383 4.328 1.86 1 94.25 487 VAL B O 1
ATOM 8280 N N . ALA B 1 488 ? 5.652 3.617 3.08 1 93.38 488 ALA B N 1
ATOM 8281 C CA . ALA B 1 488 ? 6 2.209 2.92 1 93.38 488 ALA B CA 1
ATOM 8282 C C . ALA B 1 488 ? 5.926 1.789 1.453 1 93.38 488 ALA B C 1
ATOM 8284 O O . ALA B 1 488 ? 6.801 1.07 0.963 1 93.38 488 ALA B O 1
ATOM 8285 N N . TYR B 1 489 ? 4.938 2.209 0.775 1 95.38 489 TYR B N 1
ATOM 8286 C CA . TYR B 1 489 ? 4.773 1.863 -0.632 1 95.38 489 TYR B CA 1
ATOM 8287 C C . TYR B 1 489 ? 5.914 2.434 -1.47 1 95.38 489 TYR B C 1
ATOM 8289 O O . TYR B 1 489 ? 6.434 1.76 -2.363 1 95.38 489 TYR B O 1
ATOM 8297 N N . THR B 1 490 ? 6.23 3.711 -1.223 1 93.56 490 THR B N 1
ATOM 8298 C CA . THR B 1 490 ? 7.309 4.324 -1.995 1 93.56 490 THR B CA 1
ATOM 8299 C C . THR B 1 490 ? 8.609 3.551 -1.812 1 93.56 490 THR B C 1
ATOM 8301 O O . THR B 1 490 ? 9.391 3.414 -2.756 1 93.56 490 THR B O 1
ATOM 8304 N N . ALA B 1 491 ? 8.844 3.061 -0.651 1 90.25 491 ALA B N 1
ATOM 8305 C CA . ALA B 1 491 ? 10.031 2.254 -0.392 1 90.25 491 ALA B CA 1
ATOM 8306 C C . ALA B 1 491 ? 10.016 0.973 -1.221 1 90.25 491 ALA B C 1
ATOM 8308 O O . ALA B 1 491 ? 11.031 0.604 -1.825 1 90.25 491 ALA B O 1
ATOM 8309 N N . LEU B 1 492 ? 8.867 0.344 -1.292 1 90.94 492 LEU B N 1
ATOM 8310 C CA . LEU B 1 492 ? 8.703 -0.889 -2.057 1 90.94 492 LEU B CA 1
ATOM 8311 C C . LEU B 1 492 ? 8.898 -0.632 -3.547 1 90.94 492 LEU B C 1
ATOM 8313 O O . LEU B 1 492 ? 9.43 -1.48 -4.266 1 90.94 492 LEU B O 1
ATOM 8317 N N . ALA B 1 493 ? 8.484 0.515 -3.986 1 90.94 493 ALA B N 1
ATOM 8318 C CA . ALA B 1 493 ? 8.523 0.878 -5.398 1 90.94 493 ALA B CA 1
ATOM 8319 C C . ALA B 1 493 ? 9.891 1.441 -5.781 1 90.94 493 ALA B C 1
ATOM 8321 O O . ALA B 1 493 ? 10.125 1.806 -6.938 1 90.94 493 ALA B O 1
ATOM 8322 N N . GLY B 1 494 ? 10.844 1.52 -4.793 1 87.5 494 GLY B N 1
ATOM 8323 C CA . GLY B 1 494 ? 12.156 2.076 -5.055 1 87.5 494 GLY B CA 1
ATOM 8324 C C . GLY B 1 494 ? 12.141 3.58 -5.25 1 87.5 494 GLY B C 1
ATOM 8325 O O . GLY B 1 494 ? 13 4.129 -5.949 1 87.5 494 GLY B O 1
ATOM 8326 N N . ASP B 1 495 ? 11.078 4.219 -4.711 1 91.19 495 ASP B N 1
ATOM 8327 C CA . ASP B 1 495 ? 10.93 5.668 -4.824 1 91.19 495 ASP B CA 1
ATOM 8328 C C . ASP B 1 495 ? 11.219 6.355 -3.492 1 91.19 495 ASP B C 1
ATOM 8330 O O . ASP B 1 495 ? 11.547 5.695 -2.504 1 91.19 495 ASP B O 1
ATOM 8334 N N . ASP B 1 496 ? 11.273 7.734 -3.525 1 89.12 496 ASP B N 1
ATOM 8335 C CA . ASP B 1 496 ? 11.555 8.57 -2.361 1 89.12 496 ASP B CA 1
ATOM 8336 C C . ASP B 1 496 ? 10.305 9.336 -1.923 1 89.12 496 ASP B C 1
ATOM 8338 O O . ASP B 1 496 ? 9.773 10.148 -2.68 1 89.12 496 ASP B O 1
ATOM 8342 N N . PRO B 1 497 ? 9.836 9.094 -0.694 1 92.38 497 PRO B N 1
ATOM 8343 C CA . PRO B 1 497 ? 8.633 9.797 -0.223 1 92.38 497 PRO B CA 1
ATOM 8344 C C . PRO B 1 497 ? 8.836 11.305 -0.121 1 92.38 497 PRO B C 1
ATOM 8346 O O . PRO B 1 497 ? 7.859 12.055 -0.036 1 92.38 497 PRO B O 1
ATOM 8349 N N . ASN B 1 498 ? 10.086 11.781 -0.09 1 89.56 498 ASN B N 1
ATOM 8350 C CA . ASN B 1 498 ? 10.383 13.211 -0.037 1 89.56 498 ASN B CA 1
ATOM 8351 C C . ASN B 1 498 ? 10.461 13.82 -1.434 1 89.56 498 ASN B C 1
ATOM 8353 O O . ASN B 1 498 ? 10.633 15.031 -1.578 1 89.56 498 ASN B O 1
ATOM 8357 N N . LEU B 1 499 ? 10.328 12.977 -2.406 1 87.38 499 LEU B N 1
ATOM 8358 C CA . LEU B 1 499 ? 10.391 13.391 -3.805 1 87.38 499 LEU B CA 1
ATOM 8359 C C . LEU B 1 499 ? 9.391 12.609 -4.645 1 87.38 499 LEU B C 1
ATOM 8361 O O . LEU B 1 499 ? 9.781 11.789 -5.484 1 87.38 499 LEU B O 1
ATOM 8365 N N . LEU B 1 500 ? 8.141 12.883 -4.543 1 90.75 500 LEU B N 1
ATOM 8366 C CA . LEU B 1 500 ? 7.086 12.164 -5.254 1 90.75 500 LEU B CA 1
ATOM 8367 C C . LEU B 1 500 ? 7 12.617 -6.707 1 90.75 500 LEU B C 1
ATOM 8369 O O . LEU B 1 500 ? 6.141 12.156 -7.457 1 90.75 500 LEU B O 1
ATOM 8373 N N . SER B 1 501 ? 7.879 13.414 -7.164 1 80.44 501 SER B N 1
ATOM 8374 C CA . SER B 1 501 ? 7.828 14.078 -8.469 1 80.44 501 SER B CA 1
ATOM 8375 C C . SER B 1 501 ? 8.031 13.078 -9.602 1 80.44 501 SER B C 1
ATOM 8377 O O . SER B 1 501 ? 7.672 13.352 -10.75 1 80.44 501 SER B O 1
ATOM 8379 N N . ARG B 1 502 ? 8.531 11.914 -9.281 1 80.5 502 ARG B N 1
ATOM 8380 C CA . ARG B 1 502 ? 8.789 10.938 -10.344 1 80.5 502 ARG B CA 1
ATOM 8381 C C . ARG B 1 502 ? 7.488 10.477 -10.984 1 80.5 502 ARG B C 1
ATOM 8383 O O . ARG B 1 502 ? 7.441 10.242 -12.195 1 80.5 502 ARG B O 1
ATOM 8390 N N . ASP B 1 503 ? 6.426 10.398 -10.258 1 91.31 503 ASP B N 1
ATOM 8391 C CA . ASP B 1 503 ? 5.105 10.047 -10.773 1 91.31 503 ASP B CA 1
ATOM 8392 C C . ASP B 1 503 ? 4.004 10.633 -9.891 1 91.31 503 ASP B C 1
ATOM 8394 O O . ASP B 1 503 ? 3.205 9.891 -9.312 1 91.31 503 ASP B O 1
ATOM 8398 N N . LEU B 1 504 ? 3.951 11.953 -9.938 1 93.88 504 LEU B N 1
ATOM 8399 C CA . LEU B 1 504 ? 3.078 12.688 -9.031 1 93.88 504 LEU B CA 1
ATOM 8400 C C . LEU B 1 504 ? 1.616 12.328 -9.273 1 93.88 504 LEU B C 1
ATOM 8402 O O . LEU B 1 504 ? 0.877 12.055 -8.328 1 93.88 504 LEU B O 1
ATOM 8406 N N . PRO B 1 505 ? 1.169 12.234 -10.555 1 94.12 505 PRO B N 1
ATOM 8407 C CA . PRO B 1 505 ? -0.242 11.898 -10.758 1 94.12 505 PRO B CA 1
ATOM 8408 C C . PRO B 1 505 ? -0.606 10.523 -10.188 1 94.12 505 PRO B C 1
ATOM 8410 O O . PRO B 1 505 ? -1.701 10.352 -9.648 1 94.12 505 PRO B O 1
ATOM 8413 N N . PHE B 1 506 ? 0.308 9.617 -10.281 1 95.19 506 PHE B N 1
ATOM 8414 C CA . PHE B 1 506 ? 0.063 8.281 -9.742 1 95.19 506 PHE B CA 1
ATOM 8415 C C . PHE B 1 506 ? -0.094 8.336 -8.227 1 95.19 506 PHE B C 1
ATOM 8417 O O . PHE B 1 506 ? -1.032 7.758 -7.676 1 95.19 506 PHE B O 1
ATOM 8424 N N . TYR B 1 507 ? 0.811 9.008 -7.523 1 95.81 507 TYR B N 1
ATOM 8425 C CA . TYR B 1 507 ? 0.786 9.055 -6.066 1 95.81 507 TYR B CA 1
ATOM 8426 C C . TYR B 1 507 ? -0.429 9.836 -5.566 1 95.81 507 TYR B C 1
ATOM 8428 O O . TYR B 1 507 ? -0.982 9.516 -4.512 1 95.81 507 TYR B O 1
ATOM 8436 N N . GLU B 1 508 ? -0.842 10.844 -6.301 1 97.06 508 GLU B N 1
ATOM 8437 C CA . GLU B 1 508 ? -2.07 11.562 -5.973 1 97.06 508 GLU B CA 1
ATOM 8438 C C . GLU B 1 508 ? -3.287 10.648 -6.078 1 97.06 508 GLU B C 1
ATOM 8440 O O . GLU B 1 508 ? -4.152 10.648 -5.203 1 97.06 508 GLU B O 1
ATOM 8445 N N . GLN B 1 509 ? -3.32 9.805 -7.105 1 95.69 509 GLN B N 1
ATOM 8446 C CA . GLN B 1 509 ? -4.426 8.867 -7.27 1 95.69 509 GLN B CA 1
ATOM 8447 C C . GLN B 1 509 ? -4.391 7.785 -6.191 1 95.69 509 GLN B C 1
ATOM 8449 O O . GLN B 1 509 ? -5.438 7.371 -5.684 1 95.69 509 GLN B O 1
ATOM 8454 N N . LEU B 1 510 ? -3.182 7.301 -5.945 1 96.75 510 LEU B N 1
ATOM 8455 C CA . LEU B 1 510 ? -2.979 6.297 -4.906 1 96.75 510 LEU B CA 1
ATOM 8456 C C . LEU B 1 510 ? -3.588 6.746 -3.584 1 96.75 510 LEU B C 1
ATOM 8458 O O . LEU B 1 510 ? -4.328 5.996 -2.949 1 96.75 510 LEU B O 1
ATOM 8462 N N . SER B 1 511 ? -3.305 7.969 -3.205 1 97.69 511 SER B N 1
ATOM 8463 C CA . SER B 1 511 ? -3.795 8.516 -1.942 1 97.69 511 SER B CA 1
ATOM 8464 C C . SER B 1 511 ? -5.27 8.891 -2.037 1 97.69 511 SER B C 1
ATOM 8466 O O . SER B 1 511 ? -6.02 8.727 -1.069 1 97.69 511 SER B O 1
ATOM 8468 N N . TYR B 1 512 ? -5.703 9.453 -3.158 1 97.62 512 TYR B N 1
ATOM 8469 C CA . TYR B 1 512 ? -7.09 9.859 -3.348 1 97.62 512 TYR B CA 1
ATOM 8470 C C . TYR B 1 512 ? -8.039 8.695 -3.094 1 97.62 512 TYR B C 1
ATOM 8472 O O . TYR B 1 512 ? -9.07 8.852 -2.436 1 97.62 512 TYR B O 1
ATOM 8480 N N . LYS B 1 513 ? -7.746 7.527 -3.609 1 96 513 LYS B N 1
ATOM 8481 C CA . LYS B 1 513 ? -8.648 6.387 -3.479 1 96 513 LYS B CA 1
ATOM 8482 C C . LYS B 1 513 ? -8.883 6.035 -2.012 1 96 513 LYS B C 1
ATOM 8484 O O . LYS B 1 513 ? -10.016 5.773 -1.603 1 96 513 LYS B O 1
ATOM 8489 N N . VAL B 1 514 ? -7.855 6.062 -1.228 1 96.44 514 VAL B N 1
ATOM 8490 C CA . VAL B 1 514 ? -7.949 5.73 0.19 1 96.44 514 VAL B CA 1
ATOM 8491 C C . VAL B 1 514 ? -8.695 6.836 0.934 1 96.44 514 VAL B C 1
ATOM 8493 O O . VAL B 1 514 ? -9.641 6.57 1.678 1 96.44 514 VAL B O 1
ATOM 8496 N N . LEU B 1 515 ? -8.305 8.07 0.668 1 98 515 LEU B N 1
ATOM 8497 C CA . LEU B 1 515 ? -8.836 9.195 1.425 1 98 515 LEU B CA 1
ATOM 8498 C C . LEU B 1 515 ? -10.273 9.508 1.002 1 98 515 LEU B C 1
ATOM 8500 O O . LEU B 1 515 ? -11.07 9.977 1.811 1 98 515 LEU B O 1
ATOM 8504 N N . ALA B 1 516 ? -10.578 9.32 -0.258 1 96.75 516 ALA B N 1
ATOM 8505 C CA . ALA B 1 516 ? -11.961 9.5 -0.711 1 96.75 516 ALA B CA 1
ATOM 8506 C C . ALA B 1 516 ? -12.906 8.555 0.024 1 96.75 516 ALA B C 1
ATOM 8508 O O . ALA B 1 516 ? -14.016 8.945 0.396 1 96.75 516 ALA B O 1
ATOM 8509 N N . GLU B 1 517 ? -12.516 7.34 0.208 1 95.75 517 GLU B N 1
ATOM 8510 C CA . GLU B 1 517 ? -13.328 6.383 0.953 1 95.75 517 GLU B CA 1
ATOM 8511 C C . GLU B 1 517 ? -13.492 6.812 2.408 1 95.75 517 GLU B C 1
ATOM 8513 O O . GLU B 1 517 ? -14.594 6.754 2.961 1 95.75 517 GLU B O 1
ATOM 8518 N N . ASP B 1 518 ? -12.406 7.219 3.025 1 96.69 518 ASP B N 1
ATOM 8519 C CA . ASP B 1 518 ? -12.477 7.707 4.402 1 96.69 518 ASP B CA 1
ATOM 8520 C C . ASP B 1 518 ? -13.414 8.898 4.516 1 96.69 518 ASP B C 1
ATOM 8522 O O . ASP B 1 518 ? -14.188 9 5.473 1 96.69 518 ASP B O 1
ATOM 8526 N N . PHE B 1 519 ? -13.273 9.859 3.537 1 97.38 519 PHE B N 1
ATOM 8527 C CA . PHE B 1 519 ? -14.117 11.047 3.562 1 97.38 519 PHE B CA 1
ATOM 8528 C C . PHE B 1 519 ? -15.586 10.672 3.422 1 97.38 519 PHE B C 1
ATOM 8530 O O . PHE B 1 519 ? -16.453 11.273 4.066 1 97.38 519 PHE B O 1
ATOM 8537 N N . ARG B 1 520 ? -15.891 9.672 2.6 1 95.94 520 ARG B N 1
ATOM 8538 C CA . ARG B 1 520 ? -17.25 9.172 2.461 1 95.94 520 ARG B CA 1
ATOM 8539 C C . ARG B 1 520 ? -17.781 8.648 3.791 1 95.94 520 ARG B C 1
ATOM 8541 O O . ARG B 1 520 ? -18.938 8.891 4.148 1 95.94 520 ARG B O 1
ATOM 8548 N N . VAL B 1 521 ? -16.969 7.973 4.508 1 94.94 521 VAL B N 1
ATOM 8549 C CA . VAL B 1 521 ? -17.359 7.434 5.809 1 94.94 521 VAL B CA 1
ATOM 8550 C C . VAL B 1 521 ? -17.625 8.578 6.785 1 94.94 521 VAL B C 1
ATOM 8552 O O . VAL B 1 521 ? -18.641 8.594 7.484 1 94.94 521 VAL B O 1
ATOM 8555 N N . ILE B 1 522 ? -16.734 9.594 6.84 1 95.38 522 ILE B N 1
ATOM 8556 C CA . ILE B 1 522 ? -16.875 10.75 7.723 1 95.38 522 ILE B CA 1
ATOM 8557 C C . ILE B 1 522 ? -18.188 11.469 7.43 1 95.38 522 ILE B C 1
ATOM 8559 O O . ILE B 1 522 ? -18.969 11.75 8.344 1 95.38 522 ILE B O 1
ATOM 8563 N N . THR B 1 523 ? -18.438 11.758 6.152 1 95.75 523 THR B N 1
ATOM 8564 C CA . THR B 1 523 ? -19.625 12.523 5.777 1 95.75 523 THR B CA 1
ATOM 8565 C C . THR B 1 523 ? -20.891 11.711 6.035 1 95.75 523 THR B C 1
ATOM 8567 O O . THR B 1 523 ? -21.922 12.273 6.395 1 95.75 523 THR B O 1
ATOM 8570 N N . ARG B 1 524 ? -20.797 10.398 5.848 1 94.19 524 ARG B N 1
ATOM 8571 C CA . ARG B 1 524 ? -21.938 9.539 6.137 1 94.19 524 ARG B CA 1
ATOM 8572 C C . ARG B 1 524 ? -22.25 9.516 7.633 1 94.19 524 ARG B C 1
ATOM 8574 O O . ARG B 1 524 ? -23.406 9.656 8.039 1 94.19 524 ARG B O 1
ATOM 8581 N N . VAL B 1 525 ? -21.281 9.367 8.445 1 92.69 525 VAL B N 1
ATOM 8582 C CA . VAL B 1 525 ? -21.438 9.281 9.898 1 92.69 525 VAL B CA 1
ATOM 8583 C C . VAL B 1 525 ? -22.062 10.562 10.43 1 92.69 525 VAL B C 1
ATOM 8585 O O . VAL B 1 525 ? -23 10.523 11.227 1 92.69 525 VAL B O 1
ATOM 8588 N N . TYR B 1 526 ? -21.688 11.766 9.969 1 94.38 526 TYR B N 1
ATOM 8589 C CA . TYR B 1 526 ? -22.125 13.039 10.523 1 94.38 526 TYR B CA 1
ATOM 8590 C C . TYR B 1 526 ? -23.234 13.648 9.688 1 94.38 526 TYR B C 1
ATOM 8592 O O . TYR B 1 526 ? -23.734 14.742 9.992 1 94.38 526 TYR B O 1
ATOM 8600 N N . GLY B 1 527 ? -23.641 12.961 8.609 1 93.94 527 GLY B N 1
ATOM 8601 C CA . GLY B 1 527 ? -24.719 13.445 7.766 1 93.94 527 GLY B CA 1
ATOM 8602 C C . GLY B 1 527 ? -24.375 14.742 7.047 1 93.94 527 GLY B C 1
ATOM 8603 O O . GLY B 1 527 ? -25.172 15.68 7.027 1 93.94 527 GLY B O 1
ATOM 8604 N N . LEU B 1 528 ? -23.156 14.812 6.477 1 95.38 528 LEU B N 1
ATOM 8605 C CA . LEU B 1 528 ? -22.688 16.031 5.824 1 95.38 528 LEU B CA 1
ATOM 8606 C C . LEU B 1 528 ? -22.828 15.922 4.309 1 95.38 528 LEU B C 1
ATOM 8608 O O . LEU B 1 528 ? -22.688 14.836 3.744 1 95.38 528 LEU B O 1
ATOM 8612 N N . PRO B 1 529 ? -23 17.016 3.646 1 94.75 529 PRO B N 1
ATOM 8613 C CA . PRO B 1 529 ? -23.234 17.016 2.199 1 94.75 529 PRO B CA 1
ATOM 8614 C C . PRO B 1 529 ? -21.938 17.141 1.405 1 94.75 529 PRO B C 1
ATOM 8616 O O . PRO B 1 529 ? -21.969 17.312 0.183 1 94.75 529 PRO B O 1
ATOM 8619 N N . TRP B 1 530 ? -20.75 17.031 1.957 1 94 530 TRP B N 1
ATOM 8620 C CA . TRP B 1 530 ? -19.469 17.359 1.333 1 94 530 TRP B CA 1
ATOM 8621 C C . TRP B 1 530 ? -18.891 16.156 0.594 1 94 530 TRP B C 1
ATOM 8623 O O . TRP B 1 530 ? -19.188 15.016 0.949 1 94 530 TRP B O 1
ATOM 8633 N N . THR B 1 531 ? -18.125 16.391 -0.494 1 95.06 531 THR B N 1
ATOM 8634 C CA . THR B 1 531 ? -17.422 15.359 -1.26 1 95.06 531 THR B CA 1
ATOM 8635 C C . THR B 1 531 ? -15.961 15.75 -1.474 1 95.06 531 THR B C 1
ATOM 8637 O O . THR B 1 531 ? -15.633 16.938 -1.563 1 95.06 531 THR B O 1
ATOM 8640 N N . LEU B 1 532 ? -15.141 14.75 -1.467 1 96.25 532 LEU B N 1
ATOM 8641 C CA . LEU B 1 532 ? -13.734 14.961 -1.801 1 96.25 532 LEU B CA 1
ATOM 8642 C C . LEU B 1 532 ? -13.508 14.836 -3.303 1 96.25 532 LEU B C 1
ATOM 8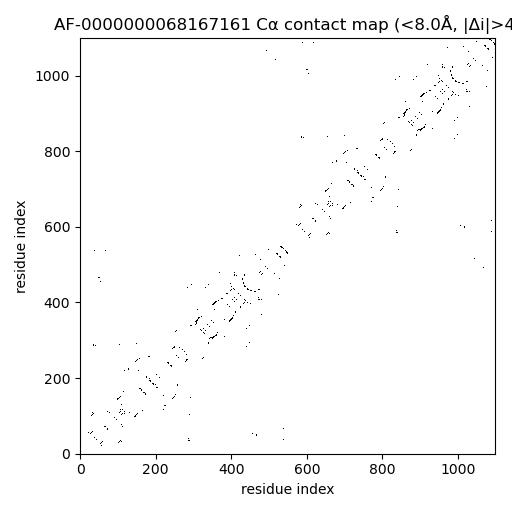644 O O . LEU B 1 532 ? -13.781 13.781 -3.889 1 96.25 532 LEU B O 1
ATOM 8648 N N . ASP B 1 533 ? -12.938 15.867 -3.875 1 95.81 533 ASP B N 1
ATOM 8649 C CA . ASP B 1 533 ? -12.812 15.891 -5.328 1 95.81 533 ASP B CA 1
ATOM 8650 C C . ASP B 1 533 ? -11.406 15.461 -5.758 1 95.81 533 ASP B C 1
ATOM 8652 O O . ASP B 1 533 ? -11.234 14.844 -6.812 1 95.81 533 ASP B O 1
ATOM 8656 N N . ALA B 1 534 ? -10.43 15.859 -4.996 1 95.81 534 ALA B N 1
ATOM 8657 C CA . ALA B 1 534 ? -9.047 15.555 -5.363 1 95.81 534 ALA B CA 1
ATOM 8658 C C . ALA B 1 534 ? -8.102 15.773 -4.184 1 95.81 534 ALA B C 1
ATOM 8660 O O . ALA B 1 534 ? -8.438 16.484 -3.238 1 95.81 534 ALA B O 1
ATOM 8661 N N . ILE B 1 535 ? -6.988 15.086 -4.297 1 96.25 535 ILE B N 1
ATOM 8662 C CA . ILE B 1 535 ? -5.867 15.32 -3.393 1 96.25 535 ILE B CA 1
ATOM 8663 C C . ILE B 1 535 ? -4.641 15.75 -4.191 1 96.25 535 ILE B C 1
ATOM 8665 O O . ILE B 1 535 ? -4.484 15.375 -5.355 1 96.25 535 ILE B O 1
ATOM 8669 N N . TYR B 1 536 ? -3.848 16.578 -3.646 1 95.88 536 TYR B N 1
ATOM 8670 C CA . TYR B 1 536 ? -2.58 16.938 -4.27 1 95.88 536 TYR B CA 1
ATOM 8671 C C . TYR B 1 536 ? -1.49 17.141 -3.221 1 95.88 536 TYR B C 1
ATOM 8673 O O . TYR B 1 536 ? -1.782 17.266 -2.029 1 95.88 536 TYR B O 1
ATOM 8681 N N . TYR B 1 537 ? -0.281 17.047 -3.641 1 96.06 537 TYR B N 1
ATOM 8682 C CA . TYR B 1 537 ? 0.882 17.281 -2.789 1 96.06 537 TYR B CA 1
ATOM 8683 C C . TYR B 1 537 ? 1.532 18.625 -3.094 1 96.06 537 TYR B C 1
ATOM 8685 O O . TYR B 1 537 ? 2.348 18.734 -4.012 1 96.06 537 TYR B O 1
ATOM 8693 N N . PRO B 1 538 ? 1.23 19.609 -2.205 1 94.75 538 PRO B N 1
ATOM 8694 C CA . PRO B 1 538 ? 1.692 20.969 -2.523 1 94.75 538 PRO B CA 1
ATOM 8695 C C . PRO B 1 538 ? 3.213 21.062 -2.645 1 94.75 538 PRO B C 1
ATOM 8697 O O . PRO B 1 538 ? 3.725 21.812 -3.469 1 94.75 538 PRO B O 1
ATOM 8700 N N . TRP B 1 539 ? 3.953 20.297 -1.872 1 94.88 539 TRP B N 1
ATOM 8701 C CA . TRP B 1 539 ? 5.41 20.359 -1.894 1 94.88 539 TRP B CA 1
ATOM 8702 C C . TRP B 1 539 ? 5.996 19.062 -2.459 1 94.88 539 TRP B C 1
ATOM 8704 O O . TRP B 1 539 ? 7.168 18.75 -2.227 1 94.88 539 TRP B O 1
ATOM 8714 N N . ARG B 1 540 ? 5.184 18.266 -3.059 1 93.88 540 ARG B N 1
ATOM 8715 C CA . ARG B 1 540 ? 5.586 17.047 -3.771 1 93.88 540 ARG B CA 1
ATOM 8716 C C . ARG B 1 540 ? 6.312 16.078 -2.842 1 93.88 540 ARG B C 1
ATOM 8718 O O . ARG B 1 540 ? 7.316 15.484 -3.229 1 93.88 540 ARG B O 1
ATOM 8725 N N . ARG B 1 541 ? 5.961 16.062 -1.674 1 94.88 541 ARG B N 1
ATOM 8726 C CA . ARG B 1 541 ? 6.434 15.109 -0.678 1 94.88 541 ARG B CA 1
ATOM 8727 C C . ARG B 1 541 ? 5.273 14.539 0.133 1 94.88 541 ARG B C 1
ATOM 8729 O O . ARG B 1 541 ? 4.184 15.117 0.152 1 94.88 541 ARG B O 1
ATOM 8736 N N . ALA B 1 542 ? 5.496 13.445 0.824 1 95.5 542 ALA B N 1
ATOM 8737 C CA . ALA B 1 542 ? 4.438 12.711 1.515 1 95.5 542 ALA B CA 1
ATOM 8738 C C . ALA B 1 542 ? 4.027 13.422 2.801 1 95.5 542 ALA B C 1
ATOM 8740 O O . ALA B 1 542 ? 2.98 13.125 3.379 1 95.5 542 ALA B O 1
ATOM 8741 N N . PHE B 1 543 ? 4.754 14.391 3.236 1 94 543 PHE B N 1
ATOM 8742 C CA . PHE B 1 543 ? 4.559 14.969 4.559 1 94 543 PHE B CA 1
ATOM 8743 C C . PHE B 1 543 ? 3.238 15.734 4.625 1 94 543 PHE B C 1
ATOM 8745 O O . PHE B 1 543 ? 2.557 15.719 5.648 1 94 543 PHE B O 1
ATOM 8752 N N . GLU B 1 544 ? 2.891 16.438 3.562 1 93.06 544 GLU B N 1
ATOM 8753 C CA . GLU B 1 544 ? 1.651 17.219 3.596 1 93.06 544 GLU B CA 1
ATOM 8754 C C . GLU B 1 544 ? 0.826 16.984 2.332 1 93.06 544 GLU B C 1
ATOM 8756 O O . GLU B 1 544 ? 1.376 16.672 1.272 1 93.06 544 GLU B O 1
ATOM 8761 N N . ILE B 1 545 ? -0.466 17.156 2.52 1 95.69 545 ILE B N 1
ATOM 8762 C CA . ILE B 1 545 ? -1.399 17 1.409 1 95.69 545 ILE B CA 1
ATOM 8763 C C . ILE B 1 545 ? -2.293 18.234 1.312 1 95.69 545 ILE B C 1
ATOM 8765 O O . ILE B 1 545 ? -2.299 19.078 2.213 1 95.69 545 ILE B O 1
ATOM 8769 N N . GLY B 1 546 ? -2.928 18.453 0.16 1 95.62 546 GLY B N 1
ATOM 8770 C CA . GLY B 1 546 ? -4.031 19.375 -0.069 1 95.62 546 GLY B CA 1
ATOM 8771 C C . GLY B 1 546 ? -5.25 18.703 -0.68 1 95.62 546 GLY B C 1
ATOM 8772 O O . GLY B 1 546 ? -5.156 17.594 -1.204 1 95.62 546 GLY B O 1
ATOM 8773 N N . PHE B 1 547 ? -6.391 19.422 -0.486 1 93.81 547 PHE B N 1
ATOM 8774 C CA . PHE B 1 547 ? -7.656 18.844 -0.931 1 93.81 547 PHE B CA 1
ATOM 8775 C C . PHE B 1 547 ? -8.43 19.828 -1.793 1 93.81 547 PHE B C 1
ATOM 8777 O O . PHE B 1 547 ? -8.289 21.047 -1.629 1 93.81 547 PHE B O 1
ATOM 8784 N N . ARG B 1 548 ? -9.094 19.234 -2.701 1 91.75 548 ARG B N 1
ATOM 8785 C CA . ARG B 1 548 ? -10.234 19.906 -3.309 1 91.75 548 ARG B CA 1
ATOM 8786 C C . ARG B 1 548 ? -11.539 19.188 -2.975 1 91.75 548 ARG B C 1
ATOM 8788 O O . ARG B 1 548 ? -11.602 17.969 -3.023 1 91.75 548 ARG B O 1
ATOM 8795 N N . SER B 1 549 ? -12.383 19.922 -2.367 1 89.56 549 SER B N 1
ATOM 8796 C CA . SER B 1 549 ? -13.672 19.344 -1.973 1 89.56 549 SER B CA 1
ATOM 8797 C C . SER B 1 549 ? -14.828 20.25 -2.379 1 89.56 549 SER B C 1
ATOM 8799 O O . SER B 1 549 ? -14.625 21.422 -2.691 1 89.56 549 SER B O 1
ATOM 8801 N N . SER B 1 550 ? -16.062 19.719 -2.521 1 88.81 550 SER B N 1
ATOM 8802 C CA . SER B 1 550 ? -17.266 20.453 -2.891 1 88.81 550 SER B CA 1
ATOM 8803 C C . SER B 1 550 ? -18.453 20.031 -2.035 1 88.81 550 SER B C 1
ATOM 8805 O O . SER B 1 550 ? -18.469 18.922 -1.494 1 88.81 550 SER B O 1
#

Solvent-accessible surface area (backbone atoms only — not comparable to full-atom values): 56377 Å² total; per-residue (Å²): 139,85,64,97,76,66,97,70,76,71,86,72,75,77,72,71,77,71,69,64,64,59,70,61,95,83,42,84,27,39,39,39,44,45,43,47,40,66,37,33,70,37,30,49,45,36,52,46,42,46,60,23,30,43,71,43,27,53,46,62,78,60,71,88,50,39,28,59,70,77,43,48,20,44,50,71,61,44,54,50,48,50,50,51,66,71,63,48,81,62,75,68,36,89,87,67,56,77,48,54,37,34,34,42,36,25,43,35,24,72,51,39,11,10,55,36,19,59,58,57,57,85,73,48,56,66,60,38,50,50,49,50,49,48,52,55,53,47,47,63,71,58,44,89,59,50,47,32,36,38,35,41,70,48,71,60,58,53,78,50,60,47,35,80,70,43,44,68,62,24,45,79,39,17,39,40,53,28,46,19,31,26,24,40,36,40,18,74,71,68,65,42,67,69,32,41,54,52,11,51,53,32,46,69,75,44,60,66,69,57,54,52,52,53,52,48,52,50,49,36,54,50,51,48,53,49,47,54,53,49,49,36,50,50,37,26,73,72,66,78,40,68,62,42,70,35,38,37,42,20,37,36,47,42,38,77,44,16,57,56,48,54,48,51,52,54,50,51,51,49,33,56,73,66,68,35,68,88,38,45,46,73,50,65,27,53,62,22,49,66,37,18,50,53,23,23,54,49,24,62,73,68,71,50,61,54,25,32,21,81,41,59,72,48,75,89,34,44,70,45,53,46,62,54,36,52,51,31,45,51,57,48,50,52,51,45,38,50,59,22,38,38,42,80,40,90,44,72,86,70,27,30,26,42,35,39,32,39,52,36,86,54,84,74,48,50,45,18,70,76,56,81,78,95,67,64,56,71,78,52,55,83,50,50,67,54,52,55,55,35,69,74,36,86,68,32,25,34,19,40,31,32,44,37,22,36,43,2,20,49,66,55,56,55,51,38,54,50,48,41,31,74,39,96,73,46,55,52,58,55,42,43,25,49,24,14,37,47,42,57,37,30,11,45,30,42,12,51,19,47,28,49,31,38,47,74,28,62,90,28,19,70,50,30,32,58,50,36,53,49,33,49,41,47,14,32,55,31,44,24,43,44,40,56,55,52,44,53,48,25,54,54,36,70,48,49,45,78,50,37,68,86,48,44,72,58,56,29,49,60,48,30,42,31,48,42,41,52,47,52,50,54,25,58,77,69,70,47,90,63,45,73,72,45,47,42,45,69,69,35,23,63,88,52,62,30,75,42,66,88,135,84,69,93,72,71,91,60,80,66,79,70,75,76,71,71,79,70,71,64,63,60,71,62,96,83,41,85,27,40,38,39,42,45,44,47,42,68,37,35,71,35,30,48,45,36,53,45,42,46,61,22,31,43,71,44,26,52,45,61,78,60,70,89,47,39,28,57,70,75,42,48,21,45,48,70,61,46,54,52,49,50,51,51,64,71,64,48,81,65,77,67,35,90,86,67,55,77,51,54,37,34,34,42,36,24,43,36,23,71,52,39,12,9,55,36,20,60,58,56,56,84,74,48,56,66,60,38,49,50,49,50,49,48,53,54,52,48,47,63,71,58,44,89,58,49,48,32,36,38,33,41,69,49,70,60,58,54,77,50,58,48,35,80,71,42,45,68,62,23,45,79,39,17,39,41,51,30,46,18,33,26,24,40,36,41,17,74,71,68,65,41,66,68,32,43,54,52,11,49,54,31,46,70,76,44,60,66,69,57,54,50,52,52,51,48,52,49,50,36,53,52,51,50,52,50,46,53,53,48,48,38,50,51,35,26,73,73,65,77,39,68,62,43,68,34,38,37,41,21,37,36,48,43,38,79,44,16,56,56,49,53,48,51,50,53,49,50,51,49,34,57,72,66,68,35,68,88,39,46,48,76,49,65,28,56,62,24,48,66,38,18,50,52,25,23,54,48,24,63,74,68,72,49,60,54,24,32,22,80,42,59,70,47,74,89,35,44,69,47,54,45,61,56,36,54,50,30,45,51,56,48,51,52,51,46,37,49,60,22,39,37,41,80,40,92,44,70,87,70,26,32,27,42,35,40,30,38,52,34,85,55,84,74,48,50,46,18,69,74,55,82,77,94,68,65,54,71,77,53,55,83,51,50,65,55,53,54,55,37,67,74,35,85,68,32,26,35,18,39,30,33,44,37,21,35,42,2,20,51,65,54,56,55,51,36,53,52,49,40,31,74,39,95,73,44,56,54,58,55,42,45,26,49,24,15,37,47,43,58,36,30,13,47,29,41,11,50,20,47,28,51,30,38,47,74,28,62,90,28,20,71,52,30,32,57,51,36,51,50,33,50,42,47,14,33,55,31,44,24,44,45,39,57,55,52,44,52,48,24,54,53,35,70,48,48,45,77,48,37,70,87,47,45,71,57,54,30,49,60,48,31,42,31,49,42,42,52,49,51,51,55,25,61,74,68,71,48,88,62,46,73,72,45,46,40,47,71,69,36,23,64,87,49,64,31,76,41,66,88

Nearest PDB structures (foldseek):
  1bsv-assembly1_A  TM=3.396E-01  e=3.069E-01  Escherichia coli K-12
  1drk-assembly1_A  TM=2.895E-01  e=2.496E+00  Escherichia coli
  1bsv-assembly1_A  TM=4.283E-01  e=3.910E-01  Escherichia coli K-12
  1drk-assembly1_A  TM=2.928E-01  e=2.989E+00  Escherichia coli
  1urp-assembly1_A  TM=2.979E-01  e=7.610E+00  Escherichia coli K-12

Sequence (1100 aa):
MEASRACALLATVLVAAVLACLCAEGAEGEVVFLPLDERFTTRDAFVNMALSHTPYTLRSPPLAILPHIREAADIPALQKWVDHALLSPHRRHPAGEADEREMILSSEMYLYGGLIGSRISNWTQAEVEGRLAKLVAYKQQLGDGVKIYASAVIMRIPAYNSGFEDQWYWAYYGRDLFQFSYFMDKYDTLRQPADLATAQSYRSKVPPAVVEDWLWRRSRNFNVTKAIIEQQFLWKKQHNQRLFEKLYVTQDDNAEYGFNIAEAEKLKALVRQYGLEEDIYIYPGADEVGLTMLAQSSVRKEGKSPRIKLVFRDPATINLIPNYEGQPMIQTLEDQIKAAGGSLTNDTEAASVILLVNNFSHQPQTEAPHQPLNRSIAEYAVFDAYLAAAMRNPRVVVGFADNRYSNGADVVLIRYMESQHSSASHIPMSKFAYAGWNTDGNTLGTVISSSLLMALFPAKREESTWFNAQRILEDCSYQAQWRQGLVAYTALAGDDPNLLSRDLPFYEQLSYKVLAEDFRVITRVYGLPWTLDAIYYPWRRAFEIGFRSSMEASRACALLATVLVAAVLACLCAEGAEGEVVFLPLDERFTTRDAFVNMALSHTPYTLRSPPLAILPHIREAADIPALQKWVDHALLSPHRRHPAGEADEREMILSSEMYLYGGLIGSRISNWTQAEVEGRLAKLVAYKQQLGDGVKIYASAVIMRIPAYNSGFEDQWYWAYYGRDLFQFSYFMDKYDTLRQPADLATAQSYRSKVPPAVVEDWLWRRSRNFNVTKAIIEQQFLWKKQHNQRLFEKLYVTQDDNAEYGFNIAEAEKLKALVRQYGLEEDIYIYPGADEVGLTMLAQSSVRKEGKSPRIKLVFRDPATINLIPNYEGQPMIQTLEDQIKAAGGSLTNDTEAASVILLVNNFSHQPQTEAPHQPLNRSIAEYAVFDAYLAAAMRNPRVVVGFADNRYSNGADVVLIRYMESQHSSASHIPMSKFAYAGWNTDGNTLGTVISSSLLMALFPAKREESTWFNAQRILEDCSYQAQWRQGLVAYTALAGDDPNLLSRDLPFYEQLSYKVLAEDFRVITRVYGLPWTLDAIYYPWRRAFEIGFRSS

Foldseek 3Di:
DPPPVPVPDDPPPPVPPPQPQVDDPQQLAEEEEEWQFDACLIPVLLVLLCVQLHSYTYGYDDNVQAAFQLRFGPLVVVVVVVVCVLPPQPPDRVVRPRHQYEYEEELCCNQQRHDLSLAAPPDFLVSSVVSVVVLLVVCVVSDPRYAYEYEAEQDAQALAADCRSHPPCSNPLSNLQFLLFFLVQVCVVVVDVVSVVSNVVSVVVDDPVVVVVNVNSNVSSLVSVVSNLVSQLVCCVVPVDGPHQAYEYEYFQDAQTGPSVVSLVVVVVVCVVSVNVVRYAYYYDDSLVSLLVVLQVLCVVLVHAFEEEEDELDPVQQFDAEGRGNGGLVVLLQSSCVSSRHHYDNDLVRGLEYEYADAADDPHQAALQPDDPPDALVSRVSCVVSLLVLLVDVLHAYFYQAHRHAAAHDQSVVVNVLCCCVDPNNDALLRYFAAAHHTSNSSSNRRSSSRSSCNSCVVSSLSCSVSRLVRCLFRYVQRNPCLVVLCVVCVVVVHHLAAQPVCFVVSFVVVCVSSQVVSVVSCVSNVHPKGWDTKGDSNRHSSGIHTDMD/DPDDVPVDDPPVPPVPPPQPQVDDPQALAEEEEEWQFDACLIPVLLVLLCVQLHSYTYGYDDNVQAAFQLRFGPLVVVVVVVVCVLPPQDPDRVVRPRHQYEYEEELCCNQQRHDLSLAAPPDFLVSSVVSVVVLLVVCVVSDPRYAYEYEAEQDAQALAADCRSHPPCSNPLSNLQFLLFFLVQVCVVVVDVVSVVSNVVSVVVDPPVVVVVNVNSNVSSLVSVVSNLVSQLVCCVVPVDGSHQAYEYEYFQDAQTGPSVVSLVVVVVVCVVSVNVLRYAYYYDDSLVSLLVVLQVLCVVLVHAFEEEEDELDPVQQFDAEGRGNGGLVVLLQSSCVSSRHHYDNDLVRGLEYEYADAADDPHQAALQPDDPPDALVSRVSCVVSLLVLLVDVLHAYFYQAHRHAAAHDQSVVVNVLCCCVDPNNDAQLRYFAAAHHTSNSSSNRRSSSRSSCSSCVVSSLSCSVSRLVRCLFRYVQRNPCLVVLCVVCVVVVHHLQAQVVPFVVSFVVVCVSSQVVSVVSCVSNVHPKGWDTKGDSNRHSSGIHTDMD

InterPro domains:
  IPR025394 Protein of unknown function DUF4127 [PF13552] (31-547)

pLDDT: mean 90.74, std 16.24, range [18.55, 98.81]

Secondary structure (DSSP, 8-state):
---S--TTS---------------TT-S-EEEEE-SSSSIIIIIHHHHHHHHH-S-EEE---GGGS-BTTBPP-HHHHHHHHHHHHHSPP---TTSS---EEEEEEHIIIIISSHHHHHH----HHHHHHHHHHHHHHHHHHGGGEEEEEEEEEPP--SS---SSS-TTHHHHHHHHHHHHHHHHHHHHH--HHHHHHHHHHHHTS-HHHHHHHHHHHHHHHHHHHHHHHHHHHHHHHHSS-SSSEEEEEE-S--SSSHHHHHHHHHHHHHHHTT-TTTEEEEE--TTHHHHHHHHHHHHHHT---EEEEEES-GGGTTPPPTT-SS-HHHHHHHHHHHHT-EE-S-GGG-SEEEEE----SSSPPBGGG------GGGGGGGHHHHHHHHH-TT-EEEEE--SSBSS--HHHHHHHHHHHHSTT---GGGEEEE--SSHHHHHHHHHHHHHHHHH-GGGHHHHHHHHHHHHIIIIIIIIIIHHHHHHHHHHTT--TT-GGGGHHHHHHHHHHHHHHHHHHHHHHHT----EEEEE-TTSSTT--EEEE-/--SSS-S-S------------B--TT-S-EEEEE-SSSSIIIIIHHHHHHHHH-S-EEE---GGGS-BTTBPP-HHHHHHHHHHHHHSPP---TTSS---EEEEEEHIIIIISSHHHHHH----HHHHHHHHHHHHHHHHHHGGGEEEEEEEEEPP--SS---SSS-TTHHHHHHHHHHHHHHHHHHHHH--HHHHHHHHHHHHTS-HHHHHHHHHHHHHHHHHHHHHHHHHHHHHHHHSS-SSSEEEEEE-S--SSSHHHHHHHHHHHHHHHTT-TTTEEEEE--TTHHHHHHHHHHHHHHT---EEEEEES-GGGTTSPPTT-SS-HHHHHHHHHHHHT-EE-S-GGG-SEEEEE----SSSPPBGGG------GGGGGGGHHHHHHHHH-TT-EEEEE--SSBSS--HHHHHHHHHHHHSTT---GGGEEEE--SSHHHHHHHHHHHHHHHHH-GGGHHHHHHHHHHHHIIIIIIIIIIHHHHHHHHHHTT--TT-GGGGHHHHHHHHHHHHHHHHHHHHHHHT----EEEEE-TTSSTT--EEEE-

=== Feature glossary ===
The record interleaves many kinds of information about one protein. Here is each kind framed as the question it answers.

Q: What does the local fold look like, residue by residue?
A: A 3Di character summarizes, for each residue, the relative orientation of the Cα frame of its nearest spatial neighbor. Because it encodes fold topology rather than chemistry, 3Di alignments detect remote structural similarity that sequence alignment misses.

Q: Which residues are in helices, strands, or loops?
A: Secondary structure is the local, repeating backbone conformation. DSSP classifies it into eight states by reading the hydrogen-bond network: three helix types (H, G, I), two β types (E, B), two non-regular types (T, S), and unstructured coil (-).

Q: How big and how compact is the whole molecule?
A: Three whole-structure scalars: the radius of gyration (RMS distance of Cα from centroid, in Å), the count of Cα–Cα contacts (pairs closer than 8 Å and separated by more than four residues in sequence — i.e. tertiary, not local, contacts), and the bounding-box dimensions. Together they distinguish compact globular folds from extended fibres or disordered chains.

Q: How confident is the AlphaFold model at each residue?
A: For AlphaFold models, the B-factor field carries pLDDT — the model's own estimate of local accuracy on a 0–100 scale. Regions with pLDDT<50 should be treated as essentially unmodeled; they often correspond to intrinsically disordered segments.

Q: What family and function is it annotated with?
A: Functional annotations link the protein to curated databases. InterPro entries identify conserved domains and families by matching the sequence against member-database signatures (Pfam, PROSITE, CDD, …). Gene Ontology (GO) terms describe molecular function, biological process, and cellular component in a controlled vocabulary. CATH places the structure in a hierarchical fold classification (Class/Architecture/Topology/Homologous-superfamily). The organism is the source species.

Q: What known structures does this most resemble?
A: Nearest PDB neighbors are the top structural matches found by Foldseek when searching this structure against the entire Protein Data Bank. Each hit reports a TM-score (0 to 1; >0.5 almost always implies the same fold) and an E-value. These are *structural* homologs — they may share no detectable sequence similarity.

Q: Which residues are buried vs exposed?
A: Solvent-accessible surface area (SASA) is the area in Å² traced out by the centre of a 1.4 Å probe sphere (a water molecule) rolled over the protein's van der Waals surface (Shrake–Rupley / Lee–Richards construction). Buried residues have near-zero SASA; fully exposed residues can exceed 200 Å². The total SASA scales roughly with the number of surface residues.

Q: What are the backbone torsion angles?
A: φ (phi) and ψ (psi) are the two rotatable backbone dihedrals per residue: φ is the C(i-1)–N–Cα–C torsion, ψ is the N–Cα–C–N(i+1) torsion, both in degrees on (−180°, 180°]. α-helical residues cluster near (−60°, −45°); β-strand residues near (−120°, +130°). A Ramachandran plot is simply a scatter of (φ, ψ) for every residue.

Q: Are the domains correctly placed relative to each other?
A: Predicted aligned error is AlphaFold's pairwise confidence. Unlike pLDDT (per-residue), PAE is per-residue-pair and captures whether two parts of the structure are correctly placed relative to each other. Units are ångströms of expected positional error.

Q: What if only a Cα trace is available?
A: P-SEA three-state annotation labels each residue as helix, strand, or coil based purely on the geometry of the Cα trace. It serves as a fallback when the full backbone (and thus DSSP) is unavailable.

Q: What is the amino-acid chain?
A: This is the polypeptide sequence — one letter per residue, N-terminus first. Length ranges from a few dozen residues for small domains to over a thousand for large multi-domain proteins.

Q: What do the rendered images show?
A: The six renders are orthographic views along the three Cartesian axes in both directions. Representation (cartoon, sticks, or surface) and color scheme (sequence-rainbow or by-chain) vary across proteins so the training set covers all the common visualization conventions.

Q: What do the diagnostic plots show?
A: Plot images: a contact map (which residues are close in 3D, as an N×N binary image), a Ramachandran scatter (backbone torsion angles, revealing secondary-structure composition at a glance), and — for AlphaFold structures — a PAE heatmap (pairwise prediction confidence).

Q: How mobile is each atom in the crystal?
A: B-factor (Debye–Waller factor) reflects atomic displacement in the crystal lattice. It is an experimental observable (units Å²), not a prediction; low values mean the atom is pinned down, high values mean it moves or is heterogeneous across the crystal.

Q: Where is each backbone atom in 3D?
A: The mmCIF table is the protein's shape written out atom by atom. For each backbone N, Cα, C, and carbonyl O, it records an (x, y, z) coordinate triple in Å plus the residue type, chain letter, and residue number.